Protein 3LVU (pdb70)

Nearest PDB structures (foldseek):
  3lvu-assembly2_B  TM=9.936E-01  e=1.741E-45  Ruegeria pomeroyi
  4ony-assembly2_B  TM=9.397E-01  e=6.896E-26  Brucella melitensis ATCC 23457
  7z8e-assembly1_A  TM=9.100E-01  e=6.620E-23  Sinorhizobium meliloti
  7z6f-assembly1_E  TM=9.252E-01  e=1.192E-20  Escherichia coli
  8fss-assembly1_A  TM=9.206E-01  e=2.135E-19  Escherichia coli

Sequence (1007 aa):
SNAGTGFVINTRRAPFDDWRLREALLLAFNFEFINDTVTGGVPRITSYFSGTDLAYRPGTASGREAELLAPFAADLPPGTLEGYALPQGDGTARNRTNLRRAAQFLEQAGFRIEQGQLLGPDGAPLALRFLLRRQGDSDQTVLEIYTRALERLGIAAQIEKKVDNAQYTARVAELDFDLTPFRRDLSLSSPGNEQRLYWGSSHSAAGGQQPGTRNLGAASPAIDAIDRRLAATTEDELTAATRALDRVLTAGRYVIPIWRNAGTGFVINTRRAPFDDWRRLREALLLAFNFEFINDTVTGGVPRITSYFSGTDDLAYRPGTASGREAELLAPFA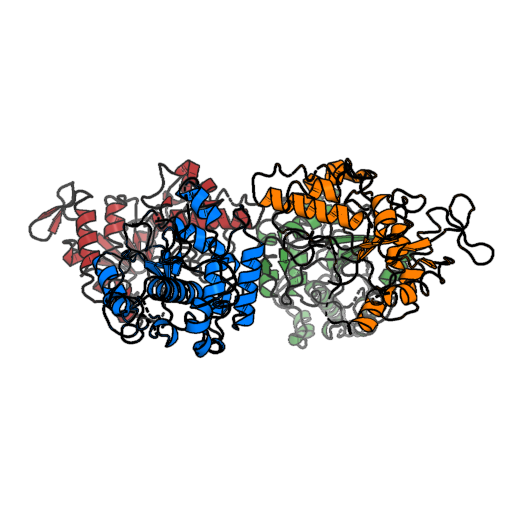ADLPPGTLEGYALPQGDDGTARNRTNLRRRAAQFLEEQAGFRIEQGQLLLGPDGAPLALRFLLRQGDSDQTVLEIYTRRALERRLGIAAQIEKKVDNAQQYTARVAELDFDLTPFRRRDLSLSPGNNEQRLYWGSSHSAGQPGTRNLGAASPAIDAIDRLAATTEDELTAATRALDRVLTAGRYVIPIWRSNAGTGFVINTRRAPFDDWRLREALLLAFNFEFINDTVTGGVPRITSYFSGTDDLAYRPGTASGREAELLAPFAADLPPGTLLEGYALPQGDGTARNRTNLRRRAAQQFLEQAGFRIEQGQLLGPDGAPLALLRFLLRQGDSDDQTVLEIYTRALERLGIAAQIEKVDNAQYTARVAELDFDLTPFRRRDLSLSPGNNEQRLYWGSHSAGQPGTRNLGAASPAIDAIDRLAATTEDELTAATRALDRVLTAGRYVIPIWRSNAGTGFVINTRRAPFDDWRLREALLLLAFNFEFINDTVTGGVPRITSYFSGTDLAYRPGTASGREAELLAPFAADLPPGTLEGYALPQGDGTARRNRTNLRRAAQFLEQQAGFRIEQGQLLGPDGAPLALRFLLRQGDDSDQTVLEIYTTRRALERLGIAAQIEKVDNAQYTARVAELDFDLTPFRRDLSLSPGNEQRLYWGSHSAGQPGTRNLGAASPAIDAIDRLAATTEDELTAATRALDRVLTAGRYVIPIWR

CATH classification: 3.10.105.10

Foldseek 3Di:
DLAWWFKFFQLVDPPVVDLLLLLLLQLLQAQQVLCCVLPVNPDWNWWRGPPDLLAADFAAQDDPLCVLCVVCVVPFQPPLRGGDTGDHAPNDLLSPPSNVVSLVSQVVQQWDDDPLFTAHNVRHGDEAEEEEEQVPVSVSSVVSSQVSVSVSSHNYYYDYDHPVVSVVCLLQLNHGMYIAITDADPDDAPCLCQQAEQVNARHRRTNVNHHYDPSLVSSVLSVPPDPVSVSSSSNSNRSRVSSSSRGNIHHD/DFAWFKFFQLVDPPVVDVLLLLLLLLLQAQQVLCCVLVVNPDWRWWRGPPDLLAADAAAADDPLCVLCVVCQVVFQPPLRGGDTGDHADPDLPSPVSNVSSLVSQVVQQWDDDPQAIAHNVRHGDEAEEEEEQVPVCCSSVVSSQVSVSVSRHRYYYHYDHPVVVVVCLLQLPHGIYIDIDDADPVHAPCLCQQAEQVNARDRRTNVNHHYGPSLNSSVLSVPDDPVSVSSSSNSNRSRVSSSSRGNIHHD/DFFAWFKFFQLVDPPNVDLLLLLLLQLLQAQLVLCCVLPVRPDWDWWGGPPDLLAADFAADDDPLCVLCVVQVVQFQPPLRGGDTGDHAPNDLCSPVSLVVSLVSLVVQPWDDDPLATAHVVRHTAEFEEEEEQPPVCVSSVVSSVVSCSNSRYHYHYHYDHPVVSQVCLLQLPHRIYIATDRAHPVHAPCLCQQAEQVNQPHRRTNPNHHYGPSLVSSVLSVDPDPVSVSSSSNSNRSRVSSSSRGNIHHD/DLAWWFKFFQLVDPPNVPVLLLLLLQLLQAQLQLCCVLPVRPDWDKWRGPPDLLAADFAADDDPLCVLCVVVVVPFQPCLRGGDTGHHAPNDLCSPVSLVVSLVSLVVQAWDADPLATAHVVRDGDEAEEEEEPPPVSVSSVVSSQVSVSNSRHNYYYDYDHPVVSQVCLLQLPHRMYIAITGADPDHAPCLCQQAEQVNLPHGRTNVNHHYDPSLVSSVLSPDPDPVSVSSSSNSNRSRRSSSSRGNIHHD

Solvent-accessible surface area: 44500 Å² total

B-factor: mean 14.7, std 7.04, range [2.0, 48.67]

Organism: Ruegeria pomeroyi (strain ATCC 700808 / DSM 15171 / DSS-3) (NCBI:txid246200)

Structure (mmCIF, N/CA/C/O backbone):
data_3LVU
#
_entry.id   3LVU
#
_cell.length_a   47.384
_cell.length_b   75.517
_cell.length_c   78.477
_cell.angle_alpha   82.63
_cell.angle_beta   80.29
_cell.angle_gamma   77.42
#
_symmetry.space_group_name_H-M   'P 1'
#
loop_
_entity.id
_entity.type
_entity.pdbx_description
1 polymer 'ABC transporter, periplasmic substrate-binding protein'
2 non-polymer 'IODIDE ION'
3 non-polymer GLYCEROL
4 non-polymer 1,2-ETHANEDIOL
5 non-polymer 1-METHOXY-2-[2-(2-METHOXY-ETHOXY]-ETHANE
6 water water
#
loop_
_atom_site.group_PDB
_atom_site.id
_atom_site.type_symbol
_atom_site.label_atom_id
_atom_site.label_alt_id
_atom_site.label_comp_id
_atom_site.label_asym_id
_atom_site.label_entity_id
_atom_site.label_seq_id
_atom_site.pdbx_PDB_ins_code
_atom_site.Cartn_x
_atom_site.Cartn_y
_atom_site.Cartn_z
_atom_site.occupancy
_atom_site.B_iso_or_equiv
_atom_site.auth_seq_id
_atom_site.auth_comp_id
_atom_site.auth_asym_id
_atom_site.auth_atom_id
_atom_site.pdbx_PDB_model_num
ATOM 1 N N . SER A 1 1 ? 35.835 73.454 44.550 1.00 27.12 311 SER A N 1
ATOM 2 C CA . SER A 1 1 ? 35.572 72.141 43.903 1.00 26.93 311 SER A CA 1
ATOM 3 C C . SER A 1 1 ? 36.528 71.899 42.730 1.00 26.85 311 SER A C 1
ATOM 4 O O . SER A 1 1 ? 36.938 70.747 42.491 1.00 26.75 311 SER A O 1
ATOM 6 N N . ASN A 1 2 ? 36.912 72.984 42.035 1.00 25.60 312 A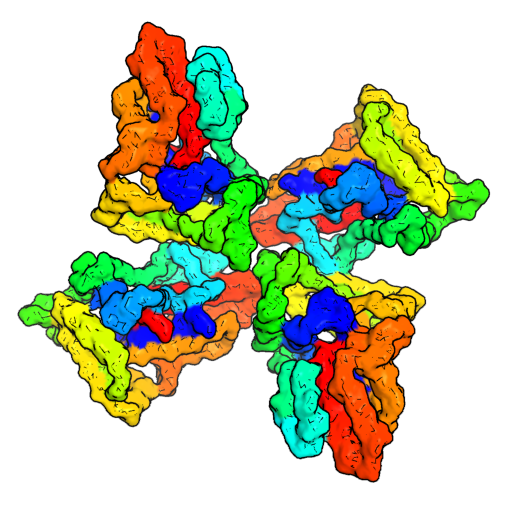SN A N 1
ATOM 7 C CA . ASN A 1 2 ? 37.757 72.904 40.810 1.00 24.12 312 ASN A CA 1
ATOM 8 C C . ASN A 1 2 ? 39.101 72.167 40.953 1.00 21.93 312 ASN A C 1
ATOM 9 O O . ASN A 1 2 ? 39.574 71.527 39.995 1.00 21.51 312 ASN A O 1
ATOM 14 N N . ALA A 1 3 ? 39.689 72.260 42.151 1.00 19.75 313 ALA A N 1
ATOM 15 C CA . ALA A 1 3 ? 40.919 71.559 42.503 1.00 17.68 313 ALA A CA 1
ATOM 16 C C . ALA A 1 3 ? 40.735 70.039 42.463 1.00 16.02 313 ALA A C 1
ATOM 17 O O . ALA A 1 3 ? 39.670 69.515 42.752 1.00 16.45 313 ALA A O 1
ATOM 19 N N . GLY A 1 4 ? 41.789 69.329 42.115 1.00 14.05 314 GLY A N 1
ATOM 20 C CA . GLY A 1 4 ? 41.704 67.889 42.032 1.00 10.55 314 GLY A CA 1
ATOM 21 C C . GLY A 1 4 ? 42.273 67.488 40.702 1.00 11.00 314 GLY A C 1
ATOM 22 O O . GLY A 1 4 ? 42.379 68.312 39.783 1.00 11.38 314 GLY A O 1
ATOM 31 N N . THR A 1 6 ? 42.091 64.477 37.605 1.00 9.19 316 THR A N 1
ATOM 32 C CA . THR A 1 6 ? 41.459 63.308 36.996 1.00 9.05 316 THR A CA 1
ATOM 33 C C . THR A 1 6 ? 42.263 62.971 35.764 1.00 8.92 316 THR A C 1
ATOM 34 O O . THR A 1 6 ? 42.611 63.850 34.982 1.00 9.13 316 THR A O 1
ATOM 38 N N . GLY A 1 7 ? 42.546 61.692 35.545 1.00 8.27 317 GLY A N 1
ATOM 39 C CA . GLY A 1 7 ? 43.315 61.344 34.348 1.00 8.92 317 GLY A CA 1
ATOM 40 C C . GLY A 1 7 ? 43.899 59.953 34.521 1.00 9.73 317 GLY A C 1
ATOM 41 O O . GLY A 1 7 ? 43.325 59.135 35.244 1.00 10.66 317 GLY A O 1
ATOM 42 N N . PHE A 1 8 ? 45.014 59.682 33.857 1.00 9.23 318 PHE A N 1
ATOM 43 C CA . PHE A 1 8 ? 45.632 58.359 33.941 1.00 8.61 318 PHE A CA 1
ATOM 44 C C . PHE A 1 8 ? 46.938 58.501 34.673 1.00 7.69 318 PHE A C 1
ATOM 45 O O . PHE A 1 8 ? 47.861 59.173 34.211 1.00 9.45 318 PHE A O 1
ATOM 53 N N . VAL A 1 9 ? 47.003 57.894 35.845 1.00 8.52 319 VAL A N 1
ATOM 54 C CA . VAL A 1 9 ? 48.209 58.001 36.654 1.00 6.75 319 VAL A CA 1
ATOM 55 C C . VAL A 1 9 ? 49.240 56.990 36.160 1.00 7.95 319 VAL A C 1
ATOM 56 O O . VAL A 1 9 ? 48.903 55.863 35.788 1.00 8.93 319 VAL A O 1
ATOM 60 N N . ILE A 1 10 ? 50.504 57.398 36.187 1.00 8.30 320 ILE A N 1
ATOM 61 C CA . ILE A 1 10 ? 51.630 56.590 35.722 1.00 8.93 320 ILE A CA 1
ATOM 62 C C . ILE A 1 10 ? 52.374 56.089 36.917 1.00 9.12 320 ILE A C 1
ATOM 63 O O . ILE A 1 10 ? 52.723 56.879 37.796 1.00 9.38 320 ILE A O 1
ATOM 68 N N . ASN A 1 11 ? 52.595 54.772 36.972 1.00 9.28 321 ASN A N 1
ATOM 69 C CA . ASN A 1 11 ? 53.393 54.190 38.040 1.00 9.70 321 ASN A CA 1
ATOM 70 C C . ASN A 1 11 ? 54.888 54.458 37.852 1.00 9.97 321 ASN A C 1
ATOM 71 O O . ASN A 1 11 ? 55.590 53.664 37.221 1.00 9.50 321 ASN A O 1
ATOM 76 N N . THR A 1 12 ? 55.385 55.550 38.446 1.00 10.12 322 THR A N 1
ATOM 77 C CA . THR A 1 12 ? 56.800 55.928 38.281 1.00 10.53 322 THR A CA 1
ATOM 78 C C . THR A 1 12 ? 57.784 55.034 39.023 1.00 11.65 322 THR A C 1
ATOM 79 O O . THR A 1 12 ? 58.995 55.186 38.893 1.00 10.77 322 THR A O 1
ATOM 83 N N . ARG A 1 13 ? 57.271 54.072 39.779 1.00 11.48 323 ARG A N 1
ATOM 84 C CA . ARG A 1 13 ? 58.129 53.123 40.438 1.00 12.95 323 ARG A CA 1
ATOM 85 C C . ARG A 1 13 ? 58.564 52.024 39.502 1.00 13.51 323 ARG A C 1
ATOM 86 O O . ARG A 1 13 ? 59.468 51.260 39.826 1.00 13.59 323 ARG A O 1
ATOM 94 N N . ARG A 1 14 ? 57.881 51.905 38.375 1.00 12.73 324 ARG A N 1
ATOM 95 C CA . ARG A 1 14 ? 58.097 50.763 37.526 1.00 13.38 324 ARG A CA 1
ATOM 96 C C . ARG A 1 14 ? 58.880 51.218 36.329 1.00 13.04 324 ARG A C 1
ATOM 97 O O . ARG A 1 14 ? 58.366 52.003 35.542 1.00 12.78 324 ARG A O 1
ATOM 105 N N . ALA A 1 15 ? 60.127 50.757 36.196 1.00 13.40 325 ALA A N 1
ATOM 106 C CA . ALA A 1 15 ? 60.913 51.080 35.002 1.00 13.21 325 ALA A CA 1
ATOM 107 C C . ALA A 1 15 ? 60.179 50.542 33.765 1.00 13.46 325 ALA A C 1
ATOM 108 O O . ALA A 1 15 ? 59.612 49.447 33.807 1.00 13.77 325 ALA A O 1
ATOM 110 N N . PRO A 1 16 ? 60.190 51.297 32.648 1.00 13.00 326 PRO A N 1
ATOM 111 C CA . PRO A 1 16 ? 60.934 52.527 32.489 1.00 11.91 326 PRO A CA 1
ATOM 112 C C . PRO A 1 16 ? 60.086 53.796 32.688 1.00 11.76 326 PRO A C 1
ATOM 113 O O . PRO A 1 16 ? 60.528 54.884 32.272 1.00 11.56 326 PRO A O 1
ATOM 117 N N . PHE A 1 17 ? 58.914 53.656 33.315 1.00 10.46 327 PHE A N 1
ATOM 118 C CA . PHE A 1 17 ? 58.020 54.793 33.620 1.00 11.18 327 PHE A CA 1
ATOM 119 C C . PHE A 1 17 ? 58.626 55.782 34.622 1.00 10.83 327 PHE A C 1
ATOM 120 O O . PHE A 1 17 ? 58.061 56.849 34.845 1.00 10.80 327 PHE A O 1
ATOM 128 N N . ASP A 1 18 ? 59.784 55.425 35.196 1.00 10.14 328 ASP A N 1
ATOM 129 C CA . ASP A 1 18 ? 60.478 56.330 36.109 1.00 11.60 328 ASP A CA 1
ATOM 130 C C . ASP A 1 18 ? 61.225 57.420 35.347 1.00 11.92 328 ASP A C 1
ATOM 131 O O . ASP A 1 18 ? 61.734 58.376 35.955 1.00 12.04 328 ASP A O 1
ATOM 136 N N . ASP A 1 19 ? 61.310 57.267 34.024 1.00 10.99 329 ASP A N 1
ATOM 137 C CA . ASP A 1 19 ? 62.044 58.217 33.181 1.00 11.48 329 ASP A CA 1
ATOM 138 C C . ASP A 1 19 ? 61.058 59.283 32.751 1.00 11.15 329 ASP A C 1
ATOM 139 O O . ASP A 1 19 ? 60.096 58.966 32.080 1.00 10.51 329 ASP A O 1
ATOM 144 N N . TRP A 1 20 ? 61.292 60.531 33.153 1.00 11.07 330 TRP A N 1
ATOM 145 C CA . TRP A 1 20 ? 60.378 61.632 32.825 1.00 11.32 330 TRP A CA 1
ATOM 146 C C . TRP A 1 20 ? 60.202 61.808 31.312 1.00 11.09 330 TRP A C 1
ATOM 147 O O . TRP A 1 20 ? 59.174 62.333 30.881 1.00 12.18 330 TRP A O 1
ATOM 158 N N . ARG A 1 21 ? 61.195 61.386 30.520 1.00 9.72 331 ARG A N 1
ATOM 159 C CA . ARG A 1 21 ? 61.120 61.534 29.056 1.00 9.47 331 ARG A CA 1
ATOM 160 C C . ARG A 1 21 ? 60.118 60.576 28.459 1.00 9.50 331 ARG A C 1
ATOM 161 O O . ARG A 1 21 ? 59.491 60.902 27.462 1.00 9.12 331 ARG A O 1
ATOM 169 N N . LEU A 1 22 ? 59.994 59.384 29.045 1.00 8.87 332 LEU A N 1
ATOM 170 C CA . LEU A 1 22 ? 58.919 58.488 28.622 1.00 9.43 332 LEU A CA 1
ATOM 171 C C . LEU A 1 22 ? 57.572 59.108 29.000 1.00 8.43 332 LEU A C 1
ATOM 172 O O . LEU A 1 22 ? 56.623 59.064 28.214 1.00 8.34 332 LEU A O 1
ATOM 177 N N . ARG A 1 23 ? 57.470 59.702 30.191 1.00 8.41 333 ARG A N 1
ATOM 178 C CA . ARG A 1 23 ? 56.191 60.255 30.586 1.00 9.00 333 ARG A CA 1
ATOM 179 C C . ARG A 1 23 ? 55.827 61.425 29.689 1.00 8.67 333 ARG A C 1
ATOM 180 O O . ARG A 1 23 ? 54.683 61.590 29.353 1.00 9.93 333 ARG A O 1
ATOM 188 N N . GLU A 1 24 ? 56.829 62.196 29.294 1.00 10.06 334 GLU A N 1
ATOM 189 C CA . GLU A 1 24 ? 56.634 63.347 28.399 1.00 11.03 334 GLU A CA 1
ATOM 190 C C . GLU A 1 24 ? 56.115 62.819 27.069 1.00 9.40 334 GLU A C 1
ATOM 191 O O . GLU A 1 24 ? 55.188 63.384 26.487 1.00 9.90 334 GLU A O 1
ATOM 197 N N . ALA A 1 25 ? 56.717 61.744 26.578 1.00 9.45 335 ALA A N 1
ATOM 198 C CA . ALA A 1 25 ? 56.236 61.145 25.308 1.00 9.83 335 ALA A CA 1
ATOM 199 C C . ALA A 1 25 ? 54.786 60.669 25.435 1.00 9.18 335 ALA A C 1
ATOM 200 O O . ALA A 1 25 ? 53.991 60.863 24.526 1.00 9.40 335 ALA A O 1
ATOM 202 N N . LEU A 1 26 ? 54.443 60.042 26.561 1.00 9.22 336 LEU A N 1
ATOM 203 C CA . LEU A 1 26 ? 53.083 59.560 26.779 1.00 8.30 336 LEU A CA 1
ATOM 204 C C . LEU A 1 26 ? 52.105 60.722 26.798 1.00 8.01 336 LEU A C 1
ATOM 205 O O . LEU A 1 26 ? 50.998 60.625 26.264 1.00 7.95 336 LEU A O 1
ATOM 210 N N . LEU A 1 27 ? 52.528 61.828 27.402 1.00 7.70 337 LEU A N 1
ATOM 211 C CA . LEU A 1 27 ? 51.679 63.032 27.476 1.00 8.38 337 LEU A CA 1
ATOM 212 C C . LEU A 1 27 ? 51.494 63.673 26.084 1.00 8.29 337 LEU A C 1
ATOM 213 O O . LEU A 1 27 ? 50.381 64.078 25.704 1.00 7.84 337 LEU A O 1
ATOM 218 N N . LEU A 1 28 ? 52.573 63.745 25.325 1.00 6.68 338 LEU A N 1
ATOM 219 C CA . LEU A 1 28 ? 52.499 64.313 23.945 1.00 7.73 338 LEU A CA 1
ATOM 220 C C . LEU A 1 28 ? 51.615 63.464 23.016 1.00 7.51 338 LEU A C 1
ATOM 221 O O . LEU A 1 28 ? 50.891 63.995 22.161 1.00 8.14 338 LEU A O 1
ATOM 226 N N . ALA A 1 29 ? 51.655 62.154 23.192 1.00 8.40 339 ALA A N 1
ATOM 227 C CA . ALA A 1 29 ? 50.833 61.228 22.370 1.00 7.86 339 ALA A CA 1
ATOM 228 C C . ALA A 1 29 ? 49.353 61.252 22.716 1.00 8.36 339 ALA A C 1
ATOM 229 O O . ALA A 1 29 ? 48.529 60.782 21.938 1.00 9.49 339 ALA A O 1
ATOM 231 N N . PHE A 1 30 ? 49.003 61.766 23.896 1.00 8.63 340 PHE A N 1
ATOM 232 C CA . PHE A 1 30 ? 47.593 61.848 24.310 1.00 8.45 340 PHE A CA 1
ATOM 233 C C . PHE A 1 30 ? 46.970 63.092 23.738 1.00 8.71 340 PHE A C 1
ATOM 234 O O . PHE A 1 30 ? 47.260 64.213 24.191 1.00 9.59 340 PHE A O 1
ATOM 242 N N . ASN A 1 31 ? 46.105 62.899 22.752 1.00 8.22 341 ASN A N 1
ATOM 243 C CA . ASN A 1 31 ? 45.542 63.996 22.002 1.00 8.25 341 ASN A CA 1
ATOM 244 C C . ASN A 1 31 ? 44.264 64.454 22.674 1.00 8.26 341 ASN A C 1
ATOM 245 O O . ASN A 1 31 ? 43.154 64.023 22.314 1.00 7.53 341 ASN A O 1
ATOM 250 N N . PHE A 1 32 ? 44.416 65.284 23.703 1.00 8.05 342 PHE A N 1
ATOM 251 C CA . PHE A 1 32 ? 43.242 65.596 24.518 1.00 8.94 342 PHE A CA 1
ATOM 252 C C . PHE A 1 32 ? 42.128 66.233 23.690 1.00 9.70 342 PHE A C 1
ATOM 253 O O . PHE A 1 32 ? 40.949 65.937 23.887 1.00 8.84 342 PHE A O 1
ATOM 261 N N . GLU A 1 33 ? 42.505 67.134 22.773 1.00 9.37 343 GLU A N 1
ATOM 262 C CA . GLU A 1 33 ? 41.536 67.942 22.079 1.00 11.84 343 GLU A CA 1
ATOM 263 C C . GLU A 1 33 ? 40.680 67.065 21.148 1.00 11.54 343 GLU A C 1
ATOM 264 O O . GLU A 1 33 ? 39.476 67.257 21.056 1.00 12.47 343 GLU A O 1
ATOM 270 N N . PHE A 1 34 ? 41.296 66.083 20.500 1.00 11.67 344 PHE A N 1
ATOM 271 C CA . PHE A 1 34 ? 40.565 65.136 19.660 1.00 11.74 344 PHE A CA 1
ATOM 272 C C . PHE A 1 34 ? 39.716 64.150 20.490 1.00 11.62 344 PHE A C 1
ATOM 273 O O . PHE A 1 34 ? 38.573 63.836 20.121 1.00 11.85 344 PHE A O 1
ATOM 281 N N . ILE A 1 35 ? 40.271 63.664 21.592 1.00 11.42 345 ILE A N 1
ATOM 282 C CA . ILE A 1 35 ? 39.534 62.742 22.478 1.00 11.97 345 ILE A CA 1
ATOM 283 C C . ILE A 1 35 ? 38.334 63.475 23.071 1.00 13.67 345 ILE A C 1
ATOM 284 O O . ILE A 1 35 ? 37.227 62.927 23.123 1.00 14.33 345 ILE A O 1
ATOM 289 N N . ASN A 1 36 ? 38.550 64.722 23.475 1.00 14.40 346 ASN A N 1
ATOM 290 C CA . ASN A 1 36 ? 37.515 65.532 24.079 1.00 16.45 346 ASN A CA 1
ATOM 291 C C . ASN A 1 36 ? 36.399 65.887 23.097 1.00 17.73 346 ASN A C 1
ATOM 292 O O . ASN A 1 36 ? 35.227 65.867 23.460 1.00 17.02 346 ASN A O 1
ATOM 297 N N . ASP A 1 37 ? 36.768 66.231 21.864 1.00 19.55 347 ASP A N 1
ATOM 298 C CA . ASP A 1 37 ? 35.791 66.402 20.785 1.00 21.86 347 ASP A CA 1
ATOM 299 C C . ASP A 1 37 ? 34.976 65.129 20.619 1.00 22.40 347 ASP A C 1
ATOM 300 O O . ASP A 1 37 ? 33.764 65.189 20.492 1.00 22.73 347 ASP A O 1
ATOM 305 N N . THR A 1 38 ? 35.640 63.978 20.651 1.00 23.47 348 THR A N 1
ATOM 306 C CA . THR A 1 38 ? 34.985 62.695 20.345 1.00 24.81 348 THR A CA 1
ATOM 307 C C . THR A 1 38 ? 34.104 62.194 21.482 1.00 25.49 348 THR A C 1
ATOM 308 O O . THR A 1 38 ? 33.003 61.699 21.241 1.00 26.13 348 THR A O 1
ATOM 312 N N . VAL A 1 39 ? 34.584 62.305 22.715 1.00 25.96 349 VAL A N 1
ATOM 313 C CA . VAL A 1 39 ? 33.893 61.695 23.853 1.00 27.18 349 VAL A CA 1
ATOM 314 C C . VAL A 1 39 ? 32.897 62.640 24.538 1.00 27.97 349 VAL A C 1
ATOM 315 O O . VAL A 1 39 ? 31.910 62.197 25.129 1.00 28.37 349 VAL A O 1
ATOM 319 N N . THR A 1 40 ? 33.141 63.936 24.387 1.00 28.77 350 THR A N 1
ATOM 320 C CA . THR A 1 40 ? 32.510 64.977 25.182 1.00 29.23 350 THR A CA 1
ATOM 321 C C . THR A 1 40 ? 31.813 66.015 24.313 1.00 28.94 350 THR A C 1
ATOM 322 O O . THR A 1 40 ? 31.052 66.841 24.808 1.00 29.70 350 THR A O 1
ATOM 326 N N . GLY A 1 41 ? 32.073 65.982 23.014 1.00 28.34 351 GLY A N 1
ATOM 327 C CA . GLY A 1 41 ? 31.638 67.064 22.131 1.00 27.36 351 GLY A CA 1
ATOM 328 C C . GLY A 1 41 ? 32.482 68.322 22.268 1.00 26.70 351 GLY A C 1
ATOM 329 O O . GLY A 1 41 ? 32.146 69.358 21.711 1.00 26.65 351 GLY A O 1
ATOM 330 N N . GLY A 1 42 ? 33.572 68.234 23.027 1.00 26.34 352 GLY A N 1
ATOM 331 C CA . GLY A 1 42 ? 34.509 69.342 23.193 1.00 25.66 352 GLY A CA 1
ATOM 332 C C . GLY A 1 42 ? 34.133 70.398 24.209 1.00 25.56 352 GLY A C 1
ATOM 333 O O . GLY A 1 42 ? 34.751 71.461 24.255 1.00 25.68 352 GLY A O 1
ATOM 334 N N . VAL A 1 43 ? 33.140 70.102 25.038 1.00 25.22 353 VAL A N 1
ATOM 335 C CA . VAL A 1 43 ? 32.561 71.092 25.954 1.00 25.41 353 VAL A CA 1
ATOM 336 C C . VAL A 1 43 ? 33.199 71.091 27.344 1.00 25.31 353 VAL A C 1
ATOM 337 O O . VAL A 1 43 ? 32.945 71.983 28.151 1.00 25.78 353 VAL A O 1
ATOM 349 N N . PRO A 1 45 ? 36.548 71.393 29.580 1.00 20.70 355 PRO A N 1
ATOM 350 C CA . PRO A 1 45 ? 37.910 71.861 29.588 1.00 18.70 355 PRO A CA 1
ATOM 351 C C . PRO A 1 45 ? 38.839 70.878 30.294 1.00 16.52 355 PRO A C 1
ATOM 352 O O . PRO A 1 45 ? 38.434 70.146 31.213 1.00 15.74 355 PRO A O 1
ATOM 356 N N . ARG A 1 46 ? 40.083 70.864 29.849 1.00 14.90 356 ARG A N 1
ATOM 357 C CA . ARG A 1 46 ? 41.083 70.017 30.474 1.00 12.96 356 ARG A CA 1
ATOM 358 C C . ARG A 1 46 ? 41.464 70.553 31.837 1.00 12.51 356 ARG A C 1
ATOM 359 O O . ARG A 1 46 ? 41.524 71.777 32.048 1.00 11.28 356 ARG A O 1
ATOM 367 N N . ILE A 1 47 ? 41.761 69.630 32.756 1.00 11.16 357 ILE A N 1
ATOM 368 C CA . ILE A 1 47 ? 42.382 69.990 34.027 1.00 11.51 357 ILE A CA 1
ATOM 369 C C . ILE A 1 47 ? 43.835 70.274 33.711 1.00 12.25 357 ILE A C 1
ATOM 370 O O . ILE A 1 47 ? 44.488 69.422 33.130 1.00 13.41 357 ILE A O 1
ATOM 375 N N . THR A 1 48 ? 44.327 71.461 34.061 1.00 11.50 358 THR A N 1
ATOM 376 C CA . THR A 1 48 ? 45.648 71.874 33.622 1.00 11.93 358 THR A CA 1
ATOM 377 C C . THR A 1 48 ? 46.700 71.765 34.702 1.00 11.68 358 THR A C 1
ATOM 378 O O . THR A 1 48 ? 47.901 71.883 34.419 1.00 11.79 358 THR A O 1
ATOM 382 N N . SER A 1 49 ? 46.259 71.529 35.943 1.00 11.19 359 SER A N 1
ATOM 383 C CA . SER A 1 49 ? 47.185 71.257 37.034 1.00 10.45 359 SER A CA 1
ATOM 384 C C . SER A 1 49 ? 46.344 70.734 38.183 1.00 9.91 359 SER A C 1
ATOM 385 O O . SER A 1 49 ? 45.109 70.645 38.089 1.00 8.97 359 SER A O 1
ATOM 388 N N . TYR A 1 50 ? 46.991 70.453 39.285 1.00 9.53 360 TYR A N 1
ATOM 389 C CA . TYR A 1 50 ? 46.300 69.804 40.403 1.00 10.45 360 TYR A CA 1
ATOM 390 C C . TYR A 1 50 ? 45.306 70.737 41.087 1.00 11.41 360 TYR A C 1
ATOM 391 O O . TYR A 1 50 ? 44.297 70.303 41.619 1.00 11.19 360 TYR A O 1
ATOM 400 N N . PHE A 1 51 ? 45.648 72.019 41.108 1.00 11.53 361 PHE A N 1
ATOM 401 C CA . PHE A 1 51 ? 44.801 73.055 41.701 1.00 13.57 361 PHE A CA 1
ATOM 402 C C . PHE A 1 51 ? 44.236 73.999 40.658 1.00 13.91 361 PHE A C 1
ATOM 403 O O . PHE A 1 51 ? 43.912 75.147 40.957 1.00 15.50 361 PHE A O 1
ATOM 411 N N . SER A 1 52 ? 44.098 73.527 39.422 1.00 14.76 362 SER A N 1
ATOM 412 C CA . SER A 1 52 ? 43.577 74.388 38.359 1.00 14.96 362 SER A CA 1
ATOM 413 C C . SER A 1 52 ? 42.147 74.851 38.634 1.00 14.53 362 SER A C 1
ATOM 414 O O . SER A 1 52 ? 41.367 74.168 39.320 1.00 13.48 362 SER A O 1
ATOM 417 N N . GLY A 1 53 ? 41.834 76.030 38.108 1.00 15.06 363 GLY A N 1
ATOM 418 C CA . GLY A 1 53 ? 40.524 76.628 38.248 1.00 14.89 363 GLY A CA 1
ATOM 419 C C . GLY A 1 53 ? 40.330 77.212 39.628 1.00 15.23 363 GLY A C 1
ATOM 420 O O . GLY A 1 53 ? 39.197 77.518 40.016 1.00 14.88 363 GLY A O 1
ATOM 421 N N . THR A 1 54 ? 41.432 77.340 40.373 1.00 13.80 364 THR A N 1
ATOM 422 C CA . THR A 1 54 ? 41.433 77.999 41.673 1.00 13.62 364 THR A CA 1
ATOM 423 C C . THR A 1 54 ? 42.593 79.006 41.746 1.00 13.17 364 THR A C 1
ATOM 424 O O . THR A 1 54 ? 43.493 79.030 40.897 1.00 11.47 364 THR A O 1
ATOM 428 N N . ASP A 1 55 ? 42.572 79.799 42.810 1.00 13.80 365 ASP A N 1
ATOM 429 C CA . ASP A 1 55 ? 43.651 80.726 43.114 1.00 14.25 365 ASP A CA 1
ATOM 430 C C . ASP A 1 55 ? 44.947 80.031 43.541 1.00 13.88 365 ASP A C 1
ATOM 431 O O . ASP A 1 55 ? 45.992 80.686 43.656 1.00 12.93 365 ASP A O 1
ATOM 436 N N . LEU A 1 56 ? 44.883 78.722 43.816 1.00 12.55 366 LEU A N 1
ATOM 437 C CA . LEU A 1 56 ? 46.076 77.992 44.230 1.00 11.74 366 LEU A CA 1
ATOM 438 C C . LEU A 1 56 ? 46.826 77.395 43.043 1.00 11.08 366 LEU A C 1
ATOM 439 O O . LEU A 1 56 ? 47.895 76.816 43.234 1.00 10.77 366 LEU A O 1
ATOM 444 N N . ALA A 1 57 ? 46.270 77.502 41.829 1.00 10.44 367 ALA A N 1
ATOM 445 C CA . ALA A 1 57 ? 46.967 77.035 40.605 1.00 11.13 367 ALA A CA 1
ATOM 446 C C . ALA A 1 57 ? 48.227 77.868 40.356 1.00 11.69 367 ALA A C 1
ATOM 447 O O . ALA A 1 57 ? 48.220 79.096 40.539 1.00 10.75 367 ALA A O 1
ATOM 449 N N . TYR A 1 58 ? 49.307 77.227 39.929 1.00 11.51 368 TYR A N 1
ATOM 450 C CA . TYR A 1 58 ? 50.463 78.018 39.593 1.00 12.17 368 TYR A CA 1
ATOM 451 C C . TYR A 1 58 ? 50.213 78.931 38.392 1.00 13.44 368 TYR A C 1
ATOM 452 O O . TYR A 1 58 ? 49.378 78.642 37.531 1.00 13.19 368 TYR A O 1
ATOM 461 N N . ARG A 1 59 ? 50.936 80.038 38.355 1.00 14.29 369 ARG A N 1
ATOM 462 C CA . ARG A 1 59 ? 50.802 80.993 37.254 1.00 15.06 369 ARG A CA 1
ATOM 463 C C . ARG A 1 59 ? 51.687 80.517 36.108 1.00 14.53 369 ARG A C 1
ATOM 464 O O . ARG A 1 59 ? 52.861 80.239 36.313 1.00 13.44 369 ARG A O 1
ATOM 472 N N . PRO A 1 60 ? 51.129 80.443 34.896 1.00 15.13 370 PRO A N 1
ATOM 473 C CA . PRO A 1 60 ? 51.916 79.981 33.738 1.00 15.10 370 PRO A CA 1
ATOM 474 C C . PRO A 1 60 ? 53.133 80.876 33.487 1.00 14.81 370 PRO A C 1
ATOM 475 O O . PRO A 1 60 ? 53.091 82.096 33.741 1.00 14.24 370 PRO A O 1
ATOM 479 N N . GLY A 1 61 ? 54.201 80.261 32.996 1.00 14.50 371 GLY A N 1
ATOM 480 C CA . GLY A 1 61 ? 55.417 80.988 32.654 1.00 14.39 371 GLY A CA 1
ATOM 481 C C . GLY A 1 61 ? 56.462 80.739 33.710 1.00 13.56 371 GLY A C 1
ATOM 482 O O . GLY A 1 61 ? 56.272 79.912 34.613 1.00 14.06 371 GLY A O 1
ATOM 483 N N . THR A 1 62 ? 57.554 81.475 33.601 1.00 13.14 372 THR A N 1
ATOM 484 C CA . THR A 1 62 ? 58.712 81.303 34.465 1.00 14.23 372 THR A CA 1
ATOM 485 C C . THR A 1 62 ? 58.310 81.555 35.899 1.00 13.78 372 THR A C 1
ATOM 486 O O . THR A 1 62 ? 57.556 82.519 36.178 1.00 13.86 372 THR A O 1
ATOM 490 N N . ALA A 1 63 ? 58.767 80.679 36.798 1.00 13.07 373 ALA A N 1
ATOM 491 C CA . ALA A 1 63 ? 58.526 80.884 38.218 1.00 13.35 373 ALA A CA 1
ATOM 492 C C . ALA A 1 63 ? 59.192 82.222 38.609 1.00 13.93 373 ALA A C 1
ATOM 493 O O . ALA A 1 63 ? 60.338 82.473 38.234 1.00 13.66 373 ALA A O 1
ATOM 495 N N . SER A 1 64 ? 58.452 83.095 39.292 1.00 14.31 374 SER A N 1
ATOM 496 C CA . SER A 1 64 ? 58.979 84.403 39.697 1.00 15.37 374 SER A CA 1
ATOM 497 C C . SER A 1 64 ? 58.691 84.671 41.161 1.00 15.20 374 SER A C 1
ATOM 498 O O . SER A 1 64 ? 57.933 83.920 41.803 1.00 15.99 374 SER A O 1
ATOM 501 N N . GLY A 1 65 ? 59.298 85.726 41.693 1.00 14.94 375 GLY A N 1
ATOM 502 C CA . GLY A 1 65 ? 58.970 86.206 43.033 1.00 14.74 375 GLY A CA 1
ATOM 503 C C . GLY A 1 65 ? 59.223 85.163 44.110 1.00 15.14 375 GLY A C 1
ATOM 504 O O . GLY A 1 65 ? 60.192 84.406 44.049 1.00 14.75 375 GLY A O 1
ATOM 505 N N . ARG A 1 66 ? 58.341 85.142 45.095 1.00 15.24 376 ARG A N 1
ATOM 506 C CA . ARG A 1 66 ? 58.454 84.270 46.249 1.00 16.10 376 ARG A CA 1
ATOM 507 C C . ARG A 1 66 ? 58.405 82.798 45.859 1.00 15.72 376 ARG A C 1
ATOM 508 O O . ARG A 1 66 ? 59.096 81.996 46.461 1.00 15.18 376 ARG A O 1
ATOM 516 N N . GLU A 1 67 ? 57.599 82.452 44.849 1.00 16.06 377 GLU A N 1
ATOM 517 C CA . GLU A 1 67 ? 57.540 81.071 44.341 1.00 16.02 377 GLU A CA 1
ATOM 518 C C . GLU A 1 67 ? 58.915 80.627 43.825 1.00 15.75 377 GLU A C 1
ATOM 519 O O . GLU A 1 67 ? 59.380 79.534 44.155 1.00 14.14 377 GLU A O 1
ATOM 525 N N . ALA A 1 68 ? 59.583 81.500 43.066 1.00 14.41 378 ALA A N 1
ATOM 526 C CA . ALA A 1 68 ? 60.913 81.181 42.550 1.00 14.70 378 ALA A CA 1
ATOM 527 C C . ALA A 1 68 ? 61.930 81.044 43.679 1.00 14.49 378 ALA A C 1
ATOM 528 O O . ALA A 1 68 ? 62.767 80.123 43.658 1.00 14.37 378 ALA A O 1
ATOM 530 N N . GLU A 1 69 ? 61.840 81.920 44.684 1.00 13.79 379 GLU A N 1
ATOM 531 C CA . GLU A 1 69 ? 62.720 81.790 45.868 1.00 14.70 379 GLU A CA 1
ATOM 532 C C . GLU A 1 69 ? 62.525 80.457 46.593 1.00 12.91 379 GLU A C 1
ATOM 533 O O . GLU A 1 69 ? 63.505 79.848 47.014 1.00 12.84 379 GLU A O 1
ATOM 539 N N . LEU A 1 70 ? 61.272 80.001 46.728 1.00 12.60 380 LEU A N 1
ATOM 540 C CA . LEU A 1 70 ? 60.971 78.750 47.425 1.00 11.77 380 LEU A CA 1
ATOM 541 C C . LEU A 1 70 ? 61.518 77.570 46.629 1.00 12.59 380 LEU A C 1
ATOM 542 O O . LEU A 1 70 ? 62.015 76.608 47.205 1.00 12.81 380 LEU A O 1
ATOM 547 N N . LEU A 1 71 ? 61.486 77.671 45.308 1.00 11.96 381 LEU A N 1
ATOM 548 C CA . LEU A 1 71 ? 61.931 76.573 44.486 1.00 13.89 381 LEU A CA 1
ATOM 549 C C . LEU A 1 71 ? 63.418 76.558 44.209 1.00 14.19 381 LEU A C 1
ATOM 550 O O . LEU A 1 71 ? 63.963 75.503 43.910 1.00 14.28 381 LEU A O 1
ATOM 555 N N . ALA A 1 72 ? 64.075 77.705 44.352 1.00 15.48 382 ALA A N 1
ATOM 556 C CA . ALA A 1 72 ? 65.454 77.856 43.881 1.00 17.38 382 ALA A CA 1
ATOM 557 C C . ALA A 1 72 ? 66.445 76.843 44.466 1.00 18.07 382 ALA A C 1
ATOM 558 O O . ALA A 1 72 ? 67.341 76.381 43.734 1.00 19.59 382 ALA A O 1
ATOM 560 N N . PRO A 1 73 ? 66.299 76.484 45.760 1.00 18.37 383 PRO A N 1
ATOM 561 C CA . PRO A 1 73 ? 67.221 75.487 46.333 1.00 18.72 383 PRO A CA 1
ATOM 562 C C . PRO A 1 73 ? 67.165 74.115 45.680 1.00 18.78 383 PRO A C 1
ATOM 563 O O . PRO A 1 73 ? 68.110 73.342 45.820 1.00 18.95 383 PRO A O 1
ATOM 567 N N . PHE A 1 74 ? 66.057 73.805 45.013 1.00 18.63 384 PHE A N 1
ATOM 568 C CA . PHE A 1 74 ? 65.847 72.492 44.415 1.00 19.25 384 PHE A CA 1
ATOM 569 C C . PHE A 1 74 ? 66.088 72.523 42.901 1.00 20.31 384 PHE A C 1
ATOM 570 O O . PHE A 1 74 ? 65.861 71.529 42.218 1.00 20.57 384 PHE A O 1
ATOM 578 N N . ALA A 1 75 ? 66.569 73.664 42.396 1.00 20.87 385 ALA A N 1
ATOM 579 C CA . ALA A 1 75 ? 66.638 73.916 40.946 1.00 22.35 385 ALA A CA 1
ATOM 580 C C . ALA A 1 75 ? 67.296 72.800 40.125 1.00 23.24 385 ALA A C 1
ATOM 581 O O . ALA A 1 75 ? 66.740 72.369 39.103 1.00 23.80 385 ALA A O 1
ATOM 583 N N . ALA A 1 76 ? 68.461 72.327 40.580 1.00 23.71 386 ALA A N 1
ATOM 584 C CA . ALA A 1 76 ? 69.195 71.259 39.881 1.00 23.82 386 ALA A CA 1
ATOM 585 C C . ALA A 1 76 ? 68.420 69.945 39.811 1.00 23.96 386 ALA A C 1
ATOM 586 O O . ALA A 1 76 ? 68.611 69.172 38.863 1.00 24.27 386 ALA A O 1
ATOM 588 N N . ASP A 1 77 ? 67.519 69.719 40.772 1.00 22.87 387 ASP A N 1
ATOM 589 C CA . ASP A 1 77 ? 66.816 68.444 40.904 1.00 22.60 387 ASP A CA 1
ATOM 590 C C . ASP A 1 77 ? 65.339 68.444 40.468 1.00 21.51 387 ASP A C 1
ATOM 591 O O . ASP A 1 77 ? 64.695 67.402 40.502 1.00 22.66 387 ASP A O 1
ATOM 596 N N . LEU A 1 78 ? 64.798 69.591 40.081 1.00 19.24 388 LEU A N 1
ATOM 597 C CA . LEU A 1 78 ? 63.386 69.679 39.681 1.00 17.71 388 LEU A CA 1
ATOM 598 C C . LEU A 1 78 ? 63.153 68.986 38.338 1.00 16.88 388 LEU A C 1
ATOM 599 O O . LEU A 1 78 ? 64.084 68.865 37.540 1.00 15.43 388 LEU A O 1
ATOM 604 N N . PRO A 1 79 ? 61.905 68.553 38.070 1.00 16.84 389 PRO A N 1
ATOM 605 C CA . PRO A 1 79 ? 61.631 67.971 36.755 1.00 17.50 389 PRO A CA 1
ATOM 606 C C . PRO A 1 79 ? 61.969 68.984 35.687 1.00 17.52 389 PRO A C 1
ATOM 607 O O . PRO A 1 79 ? 61.710 70.173 35.873 1.00 17.88 389 PRO A O 1
ATOM 611 N N . PRO A 1 80 ? 62.577 68.545 34.580 1.00 18.74 390 PRO A N 1
ATOM 612 C CA . PRO A 1 80 ? 62.950 69.553 33.608 1.00 19.17 390 PRO A CA 1
ATOM 613 C C . PRO A 1 80 ? 61.729 70.380 33.184 1.00 19.68 390 PRO A C 1
ATOM 614 O O . PRO A 1 80 ? 60.593 69.847 33.058 1.00 20.27 390 PRO A O 1
ATOM 618 N N . GLY A 1 81 ? 61.955 71.676 33.016 1.00 18.84 391 GLY A N 1
ATOM 619 C CA . GLY A 1 81 ? 60.888 72.592 32.633 1.00 18.72 391 GLY A CA 1
ATOM 620 C C . GLY A 1 81 ? 60.114 73.228 33.772 1.00 18.56 391 GLY A C 1
ATOM 621 O O . GLY A 1 81 ? 59.260 74.092 33.526 1.00 19.76 391 GLY A O 1
ATOM 622 N N . THR A 1 82 ? 60.366 72.799 35.012 1.00 17.60 392 THR A N 1
ATOM 623 C CA . THR A 1 82 ? 59.616 73.289 36.152 1.00 16.42 392 THR A CA 1
ATOM 624 C C . THR A 1 82 ? 59.695 74.803 36.266 1.00 17.27 392 THR A C 1
ATOM 625 O O . THR A 1 82 ? 58.654 75.454 36.285 1.00 17.46 392 THR A O 1
ATOM 629 N N . LEU A 1 83 ? 60.908 75.362 36.334 1.00 16.11 393 LEU A N 1
ATOM 630 C CA . LEU A 1 83 ? 61.069 76.793 36.565 1.00 16.68 393 LEU A CA 1
ATOM 631 C C . LEU A 1 83 ? 60.837 77.601 35.277 1.00 17.15 393 LEU A C 1
ATOM 632 O O . LEU A 1 83 ? 60.396 78.749 35.336 1.00 16.68 393 LEU A O 1
ATOM 637 N N . GLU A 1 84 ? 61.125 76.985 34.132 1.00 17.17 394 GLU A N 1
ATOM 638 C CA . GLU A 1 84 ? 61.035 77.646 32.818 1.00 17.86 394 GLU A CA 1
ATOM 639 C C . GLU A 1 84 ? 59.590 77.927 32.450 1.00 17.07 394 GLU A C 1
ATOM 640 O O . GLU A 1 84 ? 59.314 78.842 31.674 1.00 16.47 394 GLU A O 1
ATOM 646 N N . GLY A 1 85 ? 58.681 77.125 33.007 1.00 15.76 395 GLY A N 1
ATOM 647 C CA . GLY A 1 85 ? 57.256 77.240 32.739 1.00 15.24 395 GLY A CA 1
ATOM 648 C C . GLY A 1 85 ? 56.795 76.063 31.892 1.00 15.04 395 GLY A C 1
ATOM 649 O O . GLY A 1 85 ? 56.962 76.033 30.654 1.00 15.42 395 GLY A O 1
ATOM 650 N N . TYR A 1 86 ? 56.276 75.059 32.579 1.00 13.86 396 TYR A N 1
ATOM 651 C CA . TYR A 1 86 ? 55.734 73.873 31.967 1.00 13.82 396 TYR A CA 1
ATOM 652 C C . TYR A 1 86 ? 54.218 74.034 31.704 1.00 13.91 396 TYR A C 1
ATOM 653 O O . TYR A 1 86 ? 53.468 74.565 32.539 1.00 13.87 396 TYR A O 1
ATOM 662 N N . ALA A 1 87 ? 53.779 73.575 30.538 1.00 12.84 397 ALA A N 1
ATOM 663 C CA . ALA A 1 87 ? 52.349 73.467 30.235 1.00 12.25 397 ALA A CA 1
ATOM 664 C C . ALA A 1 87 ? 52.117 72.118 29.546 1.00 11.62 397 ALA A C 1
ATOM 665 O O . ALA A 1 87 ? 52.982 71.618 28.846 1.00 10.88 397 ALA A O 1
ATOM 667 N N . LEU A 1 88 ? 50.932 71.552 29.742 1.00 12.32 398 LEU A N 1
ATOM 668 C CA . LEU A 1 88 ? 50.489 70.334 29.071 1.00 11.48 398 LEU A CA 1
ATOM 669 C C . LEU A 1 88 ? 50.494 70.503 27.551 1.00 11.69 398 LEU A C 1
ATOM 670 O O . LEU A 1 88 ? 50.284 71.601 27.046 1.00 12.19 398 LEU A O 1
ATOM 675 N N . PRO A 1 89 ? 50.746 69.414 26.812 1.00 12.12 399 PRO A N 1
ATOM 676 C CA . PRO A 1 89 ? 50.711 69.472 25.352 1.00 12.44 399 PRO A CA 1
ATOM 677 C C . PRO A 1 89 ? 49.313 69.786 24.851 1.00 12.89 399 PRO A C 1
ATOM 678 O O . PRO A 1 89 ? 48.328 69.303 25.431 1.00 12.37 399 PRO A O 1
ATOM 682 N N . GLN A 1 90 ? 49.237 70.583 23.786 1.00 12.99 400 GLN A N 1
ATOM 683 C CA . GLN A 1 90 ? 47.969 70.812 23.087 1.00 14.34 400 GLN A CA 1
ATOM 684 C C . GLN A 1 90 ? 48.083 70.233 21.680 1.00 14.27 400 GLN A C 1
ATOM 685 O O . GLN A 1 90 ? 49.068 70.487 20.987 1.00 13.76 400 GLN A O 1
ATOM 691 N N . GLY A 1 91 ? 47.064 69.480 21.287 1.00 15.12 401 GLY A N 1
ATOM 692 C CA . GLY A 1 91 ? 47.013 68.831 19.976 1.00 15.92 401 GLY A CA 1
ATOM 693 C C . GLY A 1 91 ? 46.795 69.862 18.880 1.00 16.83 401 GLY A C 1
ATOM 694 O O . GLY A 1 91 ? 46.629 71.044 19.172 1.00 16.74 401 GLY A O 1
ATOM 695 N N . ASP A 1 92 ? 46.800 69.413 17.626 1.00 16.56 402 ASP A N 1
ATOM 696 C CA . ASP A 1 92 ? 46.730 70.320 16.488 1.00 17.53 402 ASP A CA 1
ATOM 697 C C . ASP A 1 92 ? 45.302 70.515 15.991 1.00 18.61 402 ASP A C 1
ATOM 698 O O . ASP A 1 92 ? 45.086 71.138 14.954 1.00 19.29 402 ASP A O 1
ATOM 703 N N . GLY A 1 93 ? 44.337 69.966 16.718 1.00 19.13 403 GLY A N 1
ATOM 704 C CA . GLY A 1 93 ? 42.937 70.037 16.302 1.00 20.95 403 GLY A CA 1
ATOM 705 C C . GLY A 1 93 ? 42.526 68.986 15.277 1.00 22.08 403 GLY A C 1
ATOM 706 O O . GLY A 1 93 ? 41.465 69.133 14.649 1.00 23.30 403 GLY A O 1
ATOM 707 N N . THR A 1 94 ? 43.360 67.949 15.083 1.00 21.36 404 THR A N 1
ATOM 708 C CA . THR A 1 94 ? 43.068 66.822 14.159 1.00 20.29 404 THR A CA 1
ATOM 709 C C . THR A 1 94 ? 43.295 65.502 14.881 1.00 20.14 404 THR A C 1
ATOM 710 O O . THR A 1 94 ? 43.889 65.473 15.947 1.00 20.33 404 THR A O 1
ATOM 714 N N . ALA A 1 95 ? 42.873 64.403 14.269 1.00 20.56 405 ALA A N 1
ATOM 715 C CA . ALA A 1 95 ? 43.106 63.045 14.780 1.00 20.07 405 ALA A CA 1
ATOM 716 C C . ALA A 1 95 ? 44.569 62.623 14.702 1.00 18.98 405 ALA A C 1
ATOM 717 O O . ALA A 1 95 ? 45.081 61.923 15.575 1.00 21.12 405 ALA A O 1
ATOM 719 N N . ARG A 1 96 ? 45.261 63.076 13.671 1.00 16.89 406 ARG A N 1
ATOM 720 C CA . ARG A 1 96 ? 46.593 62.586 13.370 1.00 15.30 406 ARG A CA 1
ATOM 721 C C . ARG A 1 96 ? 47.645 63.176 14.310 1.00 13.05 406 ARG A C 1
ATOM 722 O O . ARG A 1 96 ? 48.617 62.496 14.682 1.00 12.44 406 ARG A O 1
ATOM 730 N N . ASN A 1 97 ? 47.463 64.441 14.690 1.00 11.63 407 ASN A N 1
ATOM 731 C CA . ASN A 1 97 ? 48.310 65.071 15.722 1.00 10.92 407 ASN A CA 1
ATOM 732 C C . ASN A 1 97 ? 49.822 64.953 15.435 1.00 10.17 407 ASN A C 1
ATOM 733 O O . ASN A 1 97 ? 50.630 64.632 16.303 1.00 9.81 407 ASN A O 1
ATOM 738 N N . ARG A 1 98 ? 50.199 65.271 14.205 1.00 9.70 408 ARG A N 1
ATOM 739 C CA . ARG A 1 98 ? 51.500 64.896 13.680 1.00 8.86 408 ARG A CA 1
ATOM 740 C C . ARG A 1 98 ? 52.688 65.446 14.460 1.00 8.98 408 ARG A C 1
ATOM 741 O O . ARG A 1 98 ? 53.623 64.722 14.728 1.00 8.37 408 ARG A O 1
ATOM 749 N N . THR A 1 99 ? 52.659 66.739 14.770 1.00 9.20 409 THR A N 1
ATOM 750 C CA . THR A 1 99 ? 53.785 67.400 15.411 1.00 9.49 409 THR A CA 1
ATOM 751 C C . THR A 1 99 ? 54.074 66.816 16.800 1.00 9.69 409 THR A C 1
ATOM 752 O O . THR A 1 99 ? 55.238 66.519 17.151 1.00 8.14 409 THR A O 1
ATOM 756 N N . ASN A 1 100 ? 53.024 66.671 17.595 1.00 8.62 410 ASN A N 1
ATOM 757 C CA . ASN A 1 100 ? 53.204 66.112 18.948 1.00 9.44 410 ASN A CA 1
ATOM 758 C C . ASN A 1 100 ? 53.651 64.655 18.955 1.00 8.91 410 ASN A C 1
ATOM 759 O O . ASN A 1 100 ? 54.465 64.275 19.796 1.00 8.42 410 ASN A O 1
ATOM 764 N N . LEU A 1 101 ? 53.199 63.862 17.970 1.00 8.38 411 LEU A N 1
ATOM 765 C CA . LEU A 1 101 ? 53.668 62.484 17.882 1.00 9.85 411 LEU A CA 1
ATOM 766 C C . LEU A 1 101 ? 55.131 62.443 17.469 1.00 9.71 411 LEU A C 1
ATOM 767 O O . LEU A 1 101 ? 55.879 61.594 17.926 1.00 9.79 411 LEU A O 1
ATOM 772 N N . ARG A 1 102 ? 55.540 63.362 16.603 1.00 9.64 412 ARG A N 1
ATOM 773 C CA . ARG A 1 102 ? 56.953 63.450 16.242 1.00 9.59 412 ARG A CA 1
ATOM 774 C C . ARG A 1 102 ? 57.818 63.845 17.423 1.00 10.16 412 ARG A C 1
ATOM 775 O O . ARG A 1 102 ? 58.887 63.278 17.622 1.00 8.57 412 ARG A O 1
ATOM 783 N N . ARG A 1 103 ? 57.339 64.802 18.210 1.00 10.34 413 ARG A N 1
ATOM 784 C CA . ARG A 1 103 ? 58.073 65.202 19.388 1.00 10.86 413 ARG A CA 1
ATOM 785 C C . ARG A 1 103 ? 58.126 64.033 20.377 1.00 10.05 413 ARG A C 1
ATOM 786 O O . ARG A 1 103 ? 59.150 63.797 20.982 1.00 9.24 413 ARG A O 1
ATOM 794 N N . ALA A 1 104 ? 57.024 63.296 20.514 1.00 9.24 414 ALA A N 1
ATOM 795 C CA . ALA A 1 104 ? 57.002 62.152 21.452 1.00 9.34 414 ALA A CA 1
ATOM 796 C C . ALA A 1 104 ? 58.035 61.087 21.000 1.00 10.32 414 ALA A C 1
ATOM 797 O O . ALA A 1 104 ? 58.793 60.549 21.820 1.00 9.35 414 ALA A O 1
ATOM 799 N N . ALA A 1 105 ? 58.081 60.805 19.686 1.00 10.26 415 ALA A N 1
ATOM 800 C CA . ALA A 1 105 ? 59.064 59.849 19.158 1.00 10.71 415 ALA A CA 1
ATOM 801 C C . ALA A 1 105 ? 60.483 60.298 19.464 1.00 11.19 415 ALA A C 1
ATOM 802 O O . ALA A 1 105 ? 61.361 59.464 19.745 1.00 11.91 415 ALA A O 1
ATOM 804 N N . GLN A 1 106 ? 60.712 61.609 19.393 1.00 11.62 416 GLN A N 1
ATOM 805 C CA . GLN A 1 106 ? 62.023 62.179 19.667 1.00 13.26 416 GLN A CA 1
ATOM 806 C C . GLN A 1 106 ? 62.407 61.998 21.135 1.00 12.75 416 GLN A C 1
ATOM 807 O O . GLN A 1 106 ? 63.551 61.634 21.437 1.00 13.16 416 GLN A O 1
ATOM 813 N N . PHE A 1 107 ? 61.469 62.248 22.046 1.00 11.64 417 PHE A N 1
ATOM 814 C CA . PHE A 1 107 ? 61.737 61.958 23.470 1.00 11.61 417 PHE A CA 1
ATOM 815 C C . PHE A 1 107 ? 62.044 60.482 23.742 1.00 13.02 417 PHE A C 1
ATOM 816 O O . PHE A 1 107 ? 62.918 60.176 24.577 1.00 12.68 417 PHE A O 1
ATOM 824 N N . LEU A 1 108 ? 61.331 59.574 23.056 1.00 12.26 418 LEU A N 1
ATOM 825 C CA . LEU A 1 108 ? 61.595 58.147 23.215 1.00 13.65 418 LEU A CA 1
ATOM 826 C C . LEU A 1 108 ? 63.011 57.821 22.735 1.00 14.73 418 LEU A C 1
ATOM 827 O O . LEU A 1 108 ? 63.738 57.061 23.372 1.00 14.74 418 LEU A O 1
ATOM 832 N N . GLU A 1 109 ? 63.395 58.409 21.611 1.00 16.24 419 GLU A N 1
ATOM 833 C CA . GLU A 1 109 ? 64.718 58.159 21.046 1.00 18.82 419 GLU A CA 1
ATOM 834 C C . GLU A 1 109 ? 65.783 58.688 22.008 1.00 19.80 419 GLU A C 1
ATOM 835 O O . GLU A 1 109 ? 66.788 58.022 22.253 1.00 20.12 419 GLU A O 1
ATOM 841 N N . GLN A 1 110 ? 65.542 59.866 22.583 1.00 20.79 420 GLN A N 1
ATOM 842 C CA . GLN A 1 110 ? 66.496 60.481 23.519 1.00 22.37 420 GLN A CA 1
ATOM 843 C C . GLN A 1 110 ? 66.683 59.660 24.784 1.00 22.63 420 GLN A C 1
ATOM 844 O O . GLN A 1 110 ? 67.802 59.573 25.312 1.00 23.87 420 GLN A O 1
ATOM 850 N N . ALA A 1 111 ? 65.608 59.013 25.220 1.00 22.27 421 ALA A N 1
ATOM 851 C CA . ALA A 1 111 ? 65.603 58.191 26.410 1.00 21.97 421 ALA A CA 1
ATOM 852 C C . ALA A 1 111 ? 66.116 56.772 26.148 1.00 21.46 421 ALA A C 1
ATOM 853 O O . ALA A 1 111 ? 66.078 55.934 27.042 1.00 22.29 421 ALA A O 1
ATOM 855 N N . GLY A 1 112 ? 66.550 56.500 24.919 1.00 20.85 422 GLY A N 1
ATOM 856 C CA . GLY A 1 112 ? 67.195 55.225 24.609 1.00 20.01 422 GLY A CA 1
ATOM 857 C C . GLY A 1 112 ? 66.295 54.124 24.085 1.00 18.84 422 GLY A C 1
ATOM 858 O O . GLY A 1 112 ? 66.735 52.981 23.958 1.00 19.02 422 GLY A O 1
ATOM 859 N N . PHE A 1 113 ? 65.031 54.446 23.800 1.00 17.83 423 PHE A N 1
ATOM 860 C CA . PHE A 1 113 ? 64.134 53.506 23.122 1.00 17.66 423 PHE A CA 1
ATOM 861 C C . PHE A 1 113 ? 64.501 53.479 21.641 1.00 17.57 423 PHE A C 1
ATOM 862 O O . PHE A 1 113 ? 64.889 54.510 21.056 1.00 16.04 423 PHE A O 1
ATOM 870 N N . ARG A 1 114 ? 64.372 52.296 21.051 1.00 18.76 424 ARG A N 1
ATOM 871 C CA . ARG A 1 114 ? 64.697 52.053 19.638 1.00 20.85 424 ARG A CA 1
ATOM 872 C C . ARG A 1 114 ? 63.574 51.254 19.019 1.00 21.38 424 ARG A C 1
ATOM 873 O O . ARG A 1 114 ? 63.023 50.351 19.658 1.00 21.43 424 ARG A O 1
ATOM 881 N N . ILE A 1 115 ? 63.250 51.563 17.773 1.00 22.83 425 ILE A N 1
ATOM 882 C CA . ILE A 1 115 ? 62.248 50.790 17.040 1.00 24.51 425 ILE A CA 1
ATOM 883 C C . ILE A 1 115 ? 62.906 49.631 16.298 1.00 25.04 425 ILE A C 1
ATOM 884 O O . ILE A 1 115 ? 63.810 49.846 15.484 1.00 24.14 425 ILE A O 1
ATOM 889 N N . GLU A 1 116 ? 62.456 48.410 16.581 1.00 26.14 426 GLU A N 1
ATOM 890 C CA . GLU A 1 116 ? 62.944 47.238 15.824 1.00 27.57 426 GLU A CA 1
ATOM 891 C C . GLU A 1 116 ? 61.769 46.389 15.358 1.00 27.43 426 GLU A C 1
ATOM 892 O O . GLU A 1 116 ? 61.021 45.852 16.181 1.00 26.86 426 GLU A O 1
ATOM 898 N N . GLN A 1 117 ? 61.618 46.275 14.040 1.00 27.96 427 GLN A N 1
ATOM 899 C CA . GLN A 1 117 ? 60.490 45.550 13.436 1.00 28.76 427 GLN A CA 1
ATOM 900 C C . GLN A 1 117 ? 59.128 46.092 13.915 1.00 28.87 427 GLN A C 1
ATOM 901 O O . GLN A 1 117 ? 58.249 45.325 14.293 1.00 28.74 427 GLN A O 1
ATOM 907 N N . GLY A 1 118 ? 58.980 47.420 13.911 1.00 29.24 428 GLY A N 1
ATOM 908 C CA . GLY A 1 118 ? 57.723 48.071 14.297 1.00 29.01 428 GLY A CA 1
ATOM 909 C C . GLY A 1 118 ? 57.393 47.975 15.779 1.00 29.05 428 GLY A C 1
ATOM 910 O O . GLY A 1 118 ? 56.284 48.322 16.208 1.00 28.72 428 GLY A O 1
ATOM 911 N N . GLN A 1 119 ? 58.355 47.497 16.569 1.00 28.94 429 GLN A N 1
ATOM 912 C CA . GLN A 1 119 ? 58.177 47.378 18.025 1.00 28.67 429 GLN A CA 1
ATOM 913 C C . GLN A 1 119 ? 59.117 48.355 18.762 1.00 27.80 429 GLN A C 1
ATOM 914 O O . GLN A 1 119 ? 60.305 48.432 18.446 1.00 28.07 429 GLN A O 1
ATOM 920 N N . LEU A 1 120 ? 58.602 49.114 19.724 1.00 26.01 430 LEU A N 1
ATOM 921 C CA . LEU A 1 120 ? 59.481 50.026 20.433 1.00 25.30 430 LEU A CA 1
ATOM 922 C C . LEU A 1 120 ? 60.123 49.259 21.577 1.00 25.55 430 LEU A C 1
ATOM 923 O O . LEU A 1 120 ? 59.426 48.798 22.493 1.00 25.20 430 LEU A O 1
ATOM 928 N N . LEU A 1 121 ? 61.447 49.135 21.507 1.00 25.76 431 LEU A N 1
ATOM 929 C CA . LEU A 1 121 ? 62.239 48.493 22.546 1.00 26.40 431 LEU A CA 1
ATOM 930 C C . LEU A 1 121 ? 62.655 49.525 23.614 1.00 27.74 431 LEU A C 1
ATOM 931 O O . LEU A 1 121 ? 63.083 50.647 23.286 1.00 27.48 431 LEU A O 1
ATOM 936 N N . GLY A 1 122 ? 62.495 49.162 24.886 1.00 28.37 432 GLY A N 1
ATOM 937 C CA . GLY A 1 122 ? 63.055 49.957 25.969 1.00 29.05 432 GLY A CA 1
ATOM 938 C C . GLY A 1 122 ? 64.576 49.938 25.904 1.00 29.65 432 GLY A C 1
ATOM 939 O O . GLY A 1 122 ? 65.159 49.128 25.171 1.00 29.12 432 GLY A O 1
ATOM 940 N N . PRO A 1 123 ? 65.233 50.821 26.684 1.00 30.43 433 PRO A N 1
ATOM 941 C CA . PRO A 1 123 ? 66.708 50.861 26.750 1.00 30.77 433 PRO A CA 1
ATOM 942 C C . PRO A 1 123 ? 67.311 49.503 27.113 1.00 30.70 433 PRO A C 1
ATOM 943 O O . PRO A 1 123 ? 68.417 49.193 26.673 1.00 30.76 433 PRO A O 1
ATOM 947 N N . ASP A 1 124 ? 66.582 48.703 27.901 1.00 30.44 434 ASP A N 1
ATOM 948 C CA . ASP A 1 124 ? 67.029 47.341 28.256 1.00 30.47 434 ASP A CA 1
ATOM 949 C C . ASP A 1 124 ? 66.975 46.318 27.096 1.00 29.88 434 ASP A C 1
ATOM 950 O O . ASP A 1 124 ? 67.392 45.165 27.259 1.00 29.97 434 ASP A O 1
ATOM 955 N N . GLY A 1 125 ? 66.462 46.733 25.935 1.00 29.02 435 GLY A N 1
ATOM 956 C CA . GLY A 1 125 ? 66.380 45.836 24.776 1.00 27.59 435 GLY A CA 1
ATOM 957 C C . GLY A 1 125 ? 65.081 45.048 24.648 1.00 26.64 435 GLY A C 1
ATOM 958 O O . GLY A 1 125 ? 64.855 44.385 23.635 1.00 26.14 435 GLY A O 1
ATOM 959 N N . ALA A 1 126 ? 64.224 45.112 25.670 1.00 25.79 436 ALA A N 1
ATOM 960 C CA . ALA A 1 126 ? 62.910 44.439 25.621 1.00 24.58 436 ALA A CA 1
ATOM 961 C C . ALA A 1 126 ? 61.815 45.380 25.096 1.00 23.72 436 ALA A C 1
ATOM 962 O O . ALA A 1 126 ? 61.894 46.597 25.297 1.00 23.73 436 ALA A O 1
ATOM 964 N N . PRO A 1 127 ? 60.791 44.834 24.417 1.00 22.62 437 PRO A N 1
ATOM 965 C CA . PRO A 1 127 ? 59.653 45.679 24.027 1.00 21.39 437 PRO A CA 1
ATOM 966 C C . PRO A 1 127 ? 59.003 46.372 25.226 1.00 20.45 437 PRO A C 1
ATOM 967 O O . PRO A 1 127 ? 58.783 45.727 26.265 1.00 20.20 437 PRO A O 1
ATOM 971 N N . LEU A 1 128 ? 58.699 47.666 25.095 1.00 19.01 438 LEU A N 1
ATOM 972 C CA . LEU A 1 128 ? 57.975 48.372 26.148 1.00 17.96 438 LEU A CA 1
ATOM 973 C C . LEU A 1 128 ? 56.607 47.732 26.330 1.00 17.42 438 LEU A C 1
ATOM 974 O O . LEU A 1 128 ? 55.850 47.612 25.380 1.00 16.87 438 LEU A O 1
ATOM 979 N N . ALA A 1 129 ? 56.320 47.280 27.546 1.00 16.59 439 ALA A N 1
ATOM 980 C CA . ALA A 1 129 ? 54.999 46.757 27.864 1.00 16.47 439 ALA A CA 1
ATOM 981 C C . ALA A 1 129 ? 54.173 47.864 28.529 1.00 15.96 439 ALA A C 1
ATOM 982 O O . ALA A 1 129 ? 54.608 48.468 29.517 1.00 15.57 439 ALA A O 1
ATOM 984 N N . LEU A 1 130 ? 52.992 48.139 27.990 1.00 14.89 440 LEU A N 1
ATOM 985 C CA . LEU A 1 130 ? 52.148 49.181 28.558 1.00 14.72 440 LEU A CA 1
ATOM 986 C C . LEU A 1 130 ? 50.718 48.674 28.634 1.00 14.60 440 LEU A C 1
ATOM 987 O O . LEU A 1 130 ? 50.059 48.502 27.605 1.00 13.95 440 LEU A O 1
ATOM 992 N N . ARG A 1 131 ? 50.256 48.401 29.857 1.00 13.69 441 ARG A N 1
ATOM 993 C CA . ARG A 1 131 ? 48.883 47.975 30.058 1.00 13.61 441 ARG A CA 1
ATOM 994 C C . ARG A 1 131 ? 48.133 49.027 30.844 1.00 12.66 441 ARG A C 1
ATOM 995 O O . ARG A 1 131 ? 48.656 49.554 31.837 1.00 12.37 441 ARG A O 1
ATOM 1003 N N . PHE A 1 132 ? 46.930 49.372 30.382 1.00 11.08 442 PHE A N 1
ATOM 1004 C CA . PHE A 1 132 ? 46.091 50.265 31.166 1.00 10.77 442 PHE A CA 1
ATOM 1005 C C . PHE A 1 132 ? 45.218 49.384 32.059 1.00 11.14 442 PHE A C 1
ATOM 1006 O O . PHE A 1 132 ? 44.410 48.588 31.552 1.00 11.91 442 PHE A O 1
ATOM 1014 N N . LEU A 1 133 ? 45.374 49.518 33.361 1.00 9.21 443 LEU A N 1
ATOM 1015 C CA . LEU A 1 133 ? 44.539 48.746 34.267 1.00 9.90 443 LEU A CA 1
ATOM 1016 C C . LEU A 1 133 ? 43.177 49.444 34.388 1.00 10.53 443 LEU A C 1
ATOM 1017 O O . LEU A 1 133 ? 43.080 50.573 34.873 1.00 11.48 443 LEU A O 1
ATOM 1022 N N . LEU A 1 134 ? 42.129 48.755 33.998 1.00 10.78 444 LEU A N 1
ATOM 1023 C CA . LEU A 1 134 ? 40.834 49.397 33.900 1.00 12.01 444 LEU A CA 1
ATOM 1024 C C . LEU A 1 134 ? 39.778 48.576 34.596 1.00 13.08 444 LEU A C 1
ATOM 1025 O O . LEU A 1 134 ? 39.717 47.351 34.447 1.00 12.72 444 LEU A O 1
ATOM 1030 N N A ARG A 1 135 ? 38.926 49.265 35.345 0.50 14.33 445 ARG A N 1
ATOM 1031 N N B ARG A 1 135 ? 38.905 49.252 35.324 0.50 13.89 445 ARG A N 1
ATOM 1032 C CA A ARG A 1 135 ? 37.733 48.636 35.884 0.50 15.99 445 ARG A CA 1
ATOM 1033 C CA B ARG A 1 135 ? 37.801 48.597 36.018 0.50 15.17 445 ARG A CA 1
ATOM 1034 C C A ARG A 1 135 ? 36.851 48.180 34.752 0.50 17.03 445 ARG A C 1
ATOM 1035 C C B ARG A 1 135 ? 36.662 48.287 35.034 0.50 16.54 445 ARG A C 1
ATOM 1036 O O A ARG A 1 135 ? 36.691 48.864 33.731 0.50 17.24 445 ARG A O 1
ATOM 1037 O O B ARG A 1 135 ? 36.149 49.195 34.381 0.50 16.85 445 ARG A O 1
ATOM 1052 N N . GLN A 1 136 ? 36.283 47.008 34.949 1.00 17.67 446 GLN A N 1
ATOM 1053 C CA . GLN A 1 136 ? 35.307 46.427 34.014 1.00 20.85 446 GLN A CA 1
ATOM 1054 C C . GLN A 1 136 ? 34.155 47.286 33.495 1.00 21.73 446 GLN A C 1
ATOM 1055 O O . GLN A 1 136 ? 33.831 47.258 32.292 1.00 23.23 446 GLN A O 1
ATOM 1061 N N . GLY A 1 137 ? 33.504 48.014 34.378 1.00 22.20 447 GLY A N 1
ATOM 1062 C CA . GLY A 1 137 ? 32.329 48.773 33.925 1.00 21.87 447 GLY A CA 1
ATOM 1063 C C . GLY A 1 137 ? 32.634 50.166 33.404 1.00 22.19 447 GLY A C 1
ATOM 1064 O O . GLY A 1 137 ? 31.726 50.895 33.044 1.00 22.01 447 GLY A O 1
ATOM 1065 N N . ASP A 1 138 ? 33.917 50.537 33.359 1.00 22.11 448 ASP A N 1
ATOM 1066 C CA . ASP A 1 138 ? 34.329 51.916 33.074 1.00 22.14 448 ASP A CA 1
ATOM 1067 C C . ASP A 1 138 ? 34.335 52.259 31.554 1.00 21.61 448 ASP A C 1
ATOM 1068 O O . ASP A 1 138 ? 35.386 52.483 30.951 1.00 19.93 448 ASP A O 1
ATOM 1073 N N . SER A 1 139 ? 33.148 52.323 30.953 1.00 21.09 449 SER A N 1
ATOM 1074 C CA . SER A 1 139 ? 33.046 52.463 29.502 1.00 21.22 449 SER A CA 1
ATOM 1075 C C . SER A 1 139 ? 33.600 53.784 28.922 1.00 20.76 449 SER A C 1
ATOM 1076 O O . SER A 1 139 ? 34.180 53.765 27.845 1.00 20.73 449 SER A O 1
ATOM 1079 N N . ASP A 1 140 ? 33.407 54.902 29.623 1.00 20.78 450 ASP A N 1
ATOM 1080 C CA . ASP A 1 140 ? 33.903 56.208 29.162 1.00 21.00 450 ASP A CA 1
ATOM 1081 C C . ASP A 1 140 ? 35.429 56.156 29.097 1.00 18.68 450 ASP A C 1
ATOM 1082 O O . ASP A 1 140 ? 36.003 56.550 28.100 1.00 19.42 450 ASP A O 1
ATOM 1095 N N . GLN A 1 142 ? 37.225 53.395 28.859 1.00 11.26 452 GLN A N 1
ATOM 1096 C CA . GLN A 1 142 ? 37.568 52.447 27.816 1.00 11.78 452 GLN A CA 1
ATOM 1097 C C . GLN A 1 142 ? 37.627 53.144 26.449 1.00 11.93 452 GLN A C 1
ATOM 1098 O O . GLN A 1 142 ? 38.580 52.967 25.686 1.00 10.98 452 GLN A O 1
ATOM 1104 N N . THR A 1 143 ? 36.625 53.965 26.153 1.00 12.79 453 THR A N 1
ATOM 1105 C CA . THR A 1 143 ? 36.598 54.706 24.870 1.00 13.50 453 THR A CA 1
ATOM 1106 C C . THR A 1 143 ? 37.827 55.600 24.729 1.00 13.53 453 THR A C 1
ATOM 1107 O O . THR A 1 143 ? 38.518 55.581 23.696 1.00 13.35 453 THR A O 1
ATOM 1111 N N . VAL A 1 144 ? 38.149 56.339 25.798 1.00 13.08 454 VAL A N 1
ATOM 1112 C CA . VAL A 1 144 ? 39.346 57.194 25.818 1.00 12.19 454 VAL A CA 1
ATOM 1113 C C . VAL A 1 144 ? 40.613 56.395 25.544 1.00 12.46 454 VAL A C 1
ATOM 1114 O O . VAL A 1 144 ? 41.443 56.777 24.719 1.00 12.19 454 VAL A O 1
ATOM 1118 N N . LEU A 1 145 ? 40.750 55.260 26.208 1.00 11.75 455 LEU A N 1
ATOM 1119 C CA . LEU A 1 145 ? 41.998 54.530 26.107 1.00 12.35 455 LEU A CA 1
ATOM 1120 C C . LEU A 1 145 ? 42.109 53.810 24.773 1.00 12.16 455 LEU A C 1
ATOM 1121 O O . LEU A 1 145 ? 43.216 53.649 24.288 1.00 12.81 455 LEU A O 1
ATOM 1126 N N . GLU A 1 146 ? 40.979 53.372 24.201 1.00 12.50 456 GLU A N 1
ATOM 1127 C CA . GLU A 1 146 ? 40.981 52.818 22.836 1.00 13.11 456 GLU A CA 1
ATOM 1128 C C . GLU A 1 146 ? 41.516 53.796 21.777 1.00 13.25 456 GLU A C 1
ATOM 1129 O O . GLU A 1 146 ? 42.285 53.385 20.869 1.00 12.46 456 GLU A O 1
ATOM 1135 N N . ILE A 1 147 ? 41.102 55.066 21.879 1.00 12.45 457 ILE A N 1
ATOM 1136 C CA . ILE A 1 147 ? 41.649 56.115 21.006 1.00 12.56 457 ILE A CA 1
ATOM 1137 C C . ILE A 1 147 ? 43.149 56.316 21.247 1.00 12.62 457 ILE A C 1
ATOM 1138 O O . ILE A 1 147 ? 43.942 56.295 20.308 1.00 13.24 457 ILE A O 1
ATOM 1143 N N . TYR A 1 148 ? 43.517 56.506 22.516 1.00 11.76 458 TYR A N 1
ATOM 1144 C CA . TYR A 1 148 ? 44.887 56.708 22.919 1.00 11.55 458 TYR A CA 1
ATOM 1145 C C . TYR A 1 148 ? 45.828 55.578 22.471 1.00 12.41 458 TYR A C 1
ATOM 1146 O O . TYR A 1 148 ? 46.954 55.836 22.013 1.00 12.07 458 TYR A O 1
ATOM 1155 N N . THR A 1 149 ? 45.344 54.345 22.571 1.00 12.53 459 THR A N 1
ATOM 1156 C CA . THR A 1 149 ? 46.096 53.162 22.157 1.00 13.32 459 THR A CA 1
ATOM 1157 C C . THR A 1 149 ? 46.526 53.258 20.693 1.00 12.74 459 THR A C 1
ATOM 1158 O O . THR A 1 149 ? 47.664 52.909 20.343 1.00 13.10 459 THR A O 1
ATOM 1162 N N . ARG A 1 150 ? 45.627 53.738 19.841 1.00 12.78 460 ARG A N 1
ATOM 1163 C CA . ARG A 1 150 ? 45.944 53.863 18.418 1.00 13.70 460 ARG A CA 1
ATOM 1164 C C . ARG A 1 150 ? 47.039 54.883 18.150 1.00 14.35 460 ARG A C 1
ATOM 1165 O O . ARG A 1 150 ? 47.858 54.667 17.261 1.00 15.24 460 ARG A O 1
ATOM 1173 N N . ALA A 1 151 ? 47.044 55.971 18.918 1.00 13.15 461 ALA A N 1
ATOM 1174 C CA . ALA A 1 151 ? 48.117 56.953 18.845 1.00 13.84 461 ALA A CA 1
ATOM 1175 C C . ALA A 1 151 ? 49.435 56.341 19.292 1.00 13.45 461 ALA A C 1
ATOM 1176 O O . ALA A 1 151 ? 50.455 56.568 18.677 1.00 13.94 461 ALA A O 1
ATOM 1178 N N . LEU A 1 152 ? 49.429 55.591 20.395 1.00 12.65 462 LEU A N 1
ATOM 1179 C CA . LEU A 1 152 ? 50.665 54.997 20.902 1.00 12.83 462 LEU A CA 1
ATOM 1180 C C . LEU A 1 152 ? 51.211 53.941 19.936 1.00 13.57 462 LEU A C 1
ATOM 1181 O O . LEU A 1 152 ? 52.425 53.725 19.855 1.00 12.91 462 LEU A O 1
ATOM 1186 N N . GLU A 1 153 ? 50.309 53.290 19.206 1.00 13.58 463 GLU A N 1
ATOM 1187 C CA . GLU A 1 153 ? 50.742 52.353 18.172 1.00 15.72 463 GLU A CA 1
ATOM 1188 C C . GLU A 1 153 ? 51.618 53.014 17.124 1.00 15.34 463 GLU A C 1
ATOM 1189 O O . GLU A 1 153 ? 52.518 52.376 16.601 1.00 16.33 463 GLU A O 1
ATOM 1195 N N . ARG A 1 154 ? 51.379 54.289 16.842 1.00 16.05 464 ARG A N 1
ATOM 1196 C CA . ARG A 1 154 ? 52.180 55.002 15.865 1.00 16.44 464 ARG A CA 1
ATOM 1197 C C . ARG A 1 154 ? 53.609 55.258 16.366 1.00 16.22 464 ARG A C 1
ATOM 1198 O O . ARG A 1 154 ? 54.497 55.613 15.567 1.00 17.20 464 ARG A O 1
ATOM 1206 N N . LEU A 1 155 ? 53.827 55.074 17.665 1.00 14.42 465 LEU A N 1
ATOM 1207 C CA . LEU A 1 155 ? 55.148 55.241 18.246 1.00 14.38 465 LEU A CA 1
ATOM 1208 C C . LEU A 1 155 ? 55.847 53.886 18.385 1.00 14.12 465 LEU A C 1
ATOM 1209 O O . LEU A 1 155 ? 56.978 53.809 18.863 1.00 14.92 465 LEU A O 1
ATOM 1214 N N . GLY A 1 156 ? 55.159 52.825 17.988 1.00 14.57 466 GLY A N 1
ATOM 1215 C CA . GLY A 1 156 ? 55.688 51.452 18.084 1.00 14.51 466 GLY A CA 1
ATOM 1216 C C . GLY A 1 156 ? 55.304 50.770 19.395 1.00 14.55 466 GLY A C 1
ATOM 1217 O O . GLY A 1 156 ? 55.852 49.719 19.729 1.00 14.03 466 GLY A O 1
ATOM 1218 N N . ILE A 1 157 ? 54.374 51.379 20.138 1.00 14.01 467 ILE A N 1
ATOM 1219 C CA . ILE A 1 157 ? 53.942 50.855 21.448 1.00 15.25 467 ILE A CA 1
ATOM 1220 C C . ILE A 1 157 ? 52.582 50.144 21.355 1.00 15.88 467 ILE A C 1
ATOM 1221 O O . ILE A 1 157 ? 51.532 50.784 21.153 1.00 17.42 467 ILE A O 1
ATOM 1226 N N . ALA A 1 158 ? 52.612 48.836 21.512 1.00 16.03 468 ALA A N 1
ATOM 1227 C CA . ALA A 1 158 ? 51.404 48.015 21.440 1.00 16.92 468 ALA A CA 1
ATOM 1228 C C . ALA A 1 158 ? 50.712 47.990 22.792 1.00 16.27 468 ALA A C 1
ATOM 1229 O O . ALA A 1 158 ? 50.723 46.974 23.492 1.00 17.45 468 ALA A O 1
ATOM 1231 N N . ALA A 1 159 ? 50.138 49.126 23.163 1.00 16.21 469 ALA A N 1
ATOM 1232 C CA . ALA A 1 159 ? 49.479 49.271 24.465 1.00 15.00 469 ALA A CA 1
ATOM 1233 C C . ALA A 1 159 ? 48.211 48.413 24.519 1.00 15.23 469 ALA A C 1
ATOM 1234 O O . ALA A 1 159 ? 47.557 48.174 23.489 1.00 13.60 469 ALA A O 1
ATOM 1236 N N . GLN A 1 160 ? 47.887 47.928 25.716 1.00 14.76 470 GLN A N 1
ATOM 1237 C CA . GLN A 1 160 ? 46.835 46.955 25.912 1.00 16.04 470 GLN A CA 1
ATOM 1238 C C . GLN A 1 160 ? 45.950 47.492 27.023 1.00 15.37 470 GLN A C 1
ATOM 1239 O O . GLN A 1 160 ? 46.462 48.004 27.994 1.00 15.59 470 GLN A O 1
ATOM 1245 N N . ILE A 1 161 ? 44.632 47.397 26.876 1.00 14.66 471 ILE A N 1
ATOM 1246 C CA . ILE A 1 161 ? 43.735 47.677 28.007 1.00 13.84 471 ILE A CA 1
ATOM 1247 C C . ILE A 1 161 ? 43.539 46.376 28.778 1.00 12.65 471 ILE A C 1
ATOM 1248 O O . ILE A 1 161 ? 43.167 45.382 28.180 1.00 12.66 471 ILE A O 1
ATOM 1253 N N . GLU A 1 162 ? 43.799 46.376 30.085 1.00 11.11 472 GLU A N 1
ATOM 1254 C CA . GLU A 1 162 ? 43.590 45.175 30.878 1.00 11.11 472 GLU A CA 1
ATOM 1255 C C . GLU A 1 162 ? 42.351 45.437 31.728 1.00 10.56 472 GLU A C 1
ATOM 1256 O O . GLU A 1 162 ? 42.419 46.121 32.749 1.00 10.63 472 GLU A O 1
ATOM 1262 N N A LYS A 1 163 ? 41.226 44.866 31.318 0.50 10.32 473 LYS A N 1
ATOM 1263 N N B LYS A 1 163 ? 41.205 44.922 31.287 0.50 10.07 473 LYS A N 1
ATOM 1264 C CA A LYS A 1 163 ? 39.959 45.110 32.003 0.50 9.98 473 LYS A CA 1
ATOM 1265 C CA B LYS A 1 163 ? 39.964 45.121 32.038 0.50 9.43 473 LYS A CA 1
ATOM 1266 C C A LYS A 1 163 ? 39.729 44.063 33.097 0.50 9.34 473 LYS A C 1
ATOM 1267 C C B LYS A 1 163 ? 39.883 44.073 33.129 0.50 9.00 473 LYS A C 1
ATOM 1268 O O A LYS A 1 163 ? 39.711 42.867 32.819 0.50 9.44 473 LYS A O 1
ATOM 1269 O O B LYS A 1 163 ? 40.136 42.893 32.888 0.50 8.94 473 LYS A O 1
ATOM 1280 N N . VAL A 1 164 ? 39.564 44.501 34.344 1.00 8.68 474 VAL A N 1
ATOM 1281 C CA . VAL A 1 164 ? 39.485 43.569 35.462 1.00 8.14 474 VAL A CA 1
ATOM 1282 C C . VAL A 1 164 ? 38.251 43.824 36.310 1.00 8.46 474 VAL A C 1
ATOM 1283 O O . VAL A 1 164 ? 37.685 44.923 36.282 1.00 8.92 474 VAL A O 1
ATOM 1287 N N . ASP A 1 165 ? 37.829 42.836 37.085 1.00 7.52 475 ASP A N 1
ATOM 1288 C CA . ASP A 1 165 ? 36.636 43.068 37.920 1.00 8.10 475 ASP A CA 1
ATOM 1289 C C . ASP A 1 165 ? 36.952 43.918 39.131 1.00 7.68 475 ASP A C 1
ATOM 1290 O O . ASP A 1 165 ? 38.114 44.231 39.396 1.00 7.76 475 ASP A O 1
ATOM 1295 N N . ASN A 1 166 ? 35.926 44.362 39.827 1.00 6.55 476 ASN A N 1
ATOM 1296 C CA . ASN A 1 166 ? 36.161 45.283 40.944 1.00 7.58 476 ASN A CA 1
ATOM 1297 C C . ASN A 1 166 ? 37.070 44.712 42.013 1.00 5.75 476 ASN A C 1
ATOM 1298 O O . ASN A 1 166 ? 37.879 45.442 42.548 1.00 4.80 476 ASN A O 1
ATOM 1303 N N . ALA A 1 167 ? 36.922 43.430 42.354 1.00 5.91 477 ALA A N 1
ATOM 1304 C CA . ALA A 1 167 ? 37.804 42.835 43.382 1.00 6.14 477 ALA A CA 1
ATOM 1305 C C . ALA A 1 167 ? 39.257 42.850 42.925 1.00 7.00 477 ALA A C 1
ATOM 1306 O O . ALA A 1 167 ? 40.169 43.101 43.723 1.00 7.82 477 ALA A O 1
ATOM 1308 N N . GLN A 1 168 ? 39.496 42.525 41.655 1.00 6.35 478 GLN A N 1
ATOM 1309 C CA . GLN A 1 168 ? 40.857 42.552 41.127 1.00 7.39 478 GLN A CA 1
ATOM 1310 C C . GLN A 1 168 ? 41.382 43.970 41.054 1.00 7.17 478 GLN A C 1
ATOM 1311 O O . GLN A 1 168 ? 42.562 44.232 41.371 1.00 6.93 478 GLN A O 1
ATOM 1317 N N . TYR A 1 169 ? 40.508 44.902 40.669 1.00 6.55 479 TYR A N 1
ATOM 1318 C CA . TYR A 1 169 ? 40.952 46.300 40.544 1.00 6.70 479 TYR A CA 1
ATOM 1319 C C . TYR A 1 169 ? 41.451 46.811 41.931 1.00 7.14 479 TYR A C 1
ATOM 1320 O O . TYR A 1 169 ? 42.552 47.381 42.048 1.00 7.09 479 TYR A O 1
ATOM 1329 N N . THR A 1 170 ? 40.639 46.574 42.959 1.00 6.58 480 THR A N 1
ATOM 1330 C CA . THR A 1 170 ? 41.000 46.957 44.324 1.00 7.30 480 THR A CA 1
ATOM 1331 C C . THR A 1 170 ? 42.338 46.322 44.746 1.00 7.59 480 THR A C 1
ATOM 1332 O O . THR A 1 170 ? 43.216 47.006 45.256 1.00 7.27 480 THR A O 1
ATOM 1336 N N . ALA A 1 171 ? 42.477 45.013 44.547 1.00 7.07 481 ALA A N 1
ATOM 1337 C CA . ALA A 1 171 ? 43.720 44.331 44.881 1.00 7.72 481 ALA A CA 1
ATOM 1338 C C . ALA A 1 171 ? 44.948 44.908 44.147 1.00 8.06 481 ALA A C 1
ATOM 1339 O O . ALA A 1 171 ? 45.993 45.222 44.766 1.00 8.69 481 ALA A O 1
ATOM 1341 N N . ARG A 1 172 ? 44.820 45.066 42.837 1.00 6.95 482 ARG A N 1
ATOM 1342 C CA . ARG A 1 172 ? 45.952 45.498 42.008 1.00 7.55 482 ARG A CA 1
ATOM 1343 C C . ARG A 1 172 ? 46.394 46.911 42.358 1.00 7.13 482 ARG A C 1
ATOM 1344 O O . ARG A 1 172 ? 47.591 47.180 42.467 1.00 7.11 482 ARG A O 1
ATOM 1352 N N . VAL A 1 173 ? 45.437 47.802 42.587 1.00 6.79 483 VAL A N 1
ATOM 1353 C CA . VAL A 1 173 ? 45.787 49.193 42.938 1.00 7.68 483 VAL A CA 1
ATOM 1354 C C . VAL A 1 173 ? 46.424 49.248 44.307 1.00 7.28 483 VAL A C 1
ATOM 1355 O O . VAL A 1 173 ? 47.455 49.935 44.494 1.00 7.31 483 VAL A O 1
ATOM 1359 N N . ALA A 1 174 ? 45.854 48.490 45.261 1.00 6.85 484 ALA A N 1
ATOM 1360 C CA . ALA A 1 174 ? 46.436 48.448 46.602 1.00 7.27 484 ALA A CA 1
ATOM 1361 C C . ALA A 1 174 ? 47.884 47.943 46.585 1.00 8.16 484 ALA A C 1
ATOM 1362 O O . ALA A 1 174 ? 48.731 48.446 47.349 1.00 6.78 484 ALA A O 1
ATOM 1364 N N . GLU A 1 175 ? 48.164 46.943 45.747 1.00 6.95 485 GLU A N 1
ATOM 1365 C CA . GLU A 1 175 ? 49.518 46.398 45.666 1.00 8.80 485 GLU A CA 1
ATOM 1366 C C . GLU A 1 175 ? 50.432 47.176 44.694 1.00 8.59 485 GLU A C 1
ATOM 1367 O O . GLU A 1 175 ? 51.546 46.748 44.434 1.00 8.62 485 GLU A O 1
ATOM 1373 N N . LEU A 1 176 ? 49.940 48.287 44.130 1.00 7.95 486 LEU A N 1
ATOM 1374 C CA . LEU A 1 176 ? 50.693 49.080 43.155 1.00 8.37 486 LEU A CA 1
ATOM 1375 C C . LEU A 1 176 ? 51.161 48.263 41.946 1.00 9.00 486 LEU A C 1
ATOM 1376 O O . LEU A 1 176 ? 52.284 48.451 41.414 1.00 9.27 486 LEU A O 1
ATOM 1381 N N . ASP A 1 177 ? 50.301 47.335 41.545 1.00 8.87 487 ASP A N 1
ATOM 1382 C CA . ASP A 1 177 ? 50.612 46.421 40.435 1.00 9.58 487 ASP A CA 1
ATOM 1383 C C . ASP A 1 177 ? 49.920 46.883 39.158 1.00 9.61 487 ASP A C 1
ATOM 1384 O O . ASP A 1 177 ? 48.930 46.280 38.716 1.00 9.51 487 ASP A O 1
ATOM 1389 N N . PHE A 1 178 ? 50.461 47.946 38.555 1.00 9.40 488 PHE A N 1
ATOM 1390 C CA . PHE A 1 178 ? 49.909 48.482 37.299 1.00 10.06 488 PHE A CA 1
ATOM 1391 C C . PHE A 1 178 ? 50.980 49.375 36.663 1.00 10.18 488 PHE A C 1
ATOM 1392 O O . PHE A 1 178 ? 51.972 49.750 37.321 1.00 9.86 4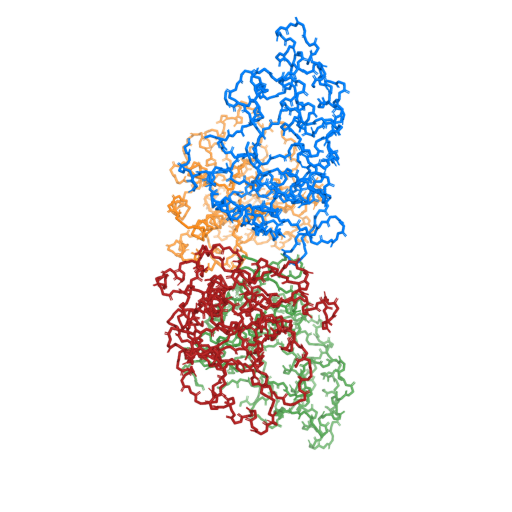88 PHE A O 1
ATOM 1400 N N . ASP A 1 179 ? 50.772 49.690 35.390 1.00 10.66 489 ASP A N 1
ATOM 1401 C CA . ASP A 1 179 ? 51.598 50.636 34.626 1.00 11.03 489 ASP A CA 1
ATOM 1402 C C . ASP A 1 179 ? 50.897 52.009 34.678 1.00 11.11 489 ASP A C 1
ATOM 1403 O O . ASP A 1 179 ? 51.406 52.970 35.239 1.00 10.81 489 ASP A O 1
ATOM 1408 N N . LEU A 1 180 ? 49.729 52.084 34.048 1.00 10.82 490 LEU A N 1
ATOM 1409 C CA . LEU A 1 180 ? 48.869 53.253 34.087 1.00 10.92 490 LEU A CA 1
ATOM 1410 C C . LEU A 1 180 ? 47.495 52.785 34.519 1.00 10.63 490 LEU A C 1
ATOM 1411 O O . LEU A 1 180 ? 47.090 51.649 34.208 1.00 10.38 490 LEU A O 1
ATOM 1416 N N . THR A 1 181 ? 46.774 53.646 35.217 1.00 9.77 491 THR A N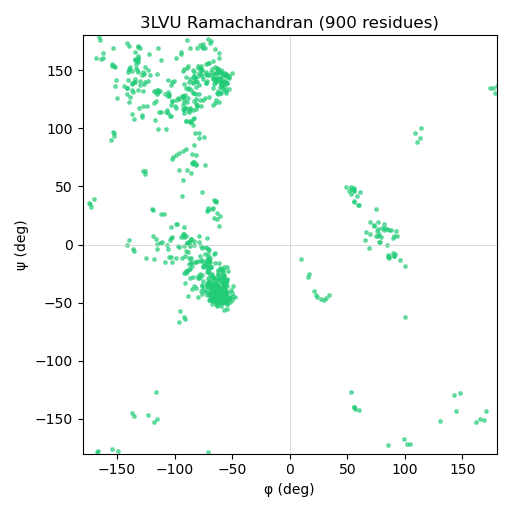 1
ATOM 1417 C CA . THR A 1 181 ? 45.351 53.346 35.554 1.00 9.95 491 THR A CA 1
ATOM 1418 C C . THR A 1 181 ? 44.573 54.673 35.692 1.00 9.76 491 THR A C 1
ATOM 1419 O O . THR A 1 181 ? 45.168 55.718 36.003 1.00 8.77 491 THR A O 1
ATOM 1423 N N . PRO A 1 182 ? 43.255 54.653 35.441 1.00 10.16 492 PRO A N 1
ATOM 1424 C CA . PRO A 1 182 ? 42.438 55.847 35.741 1.00 10.76 492 PRO A CA 1
ATOM 1425 C C . PRO A 1 182 ? 42.523 56.249 37.229 1.00 11.76 492 PRO A C 1
ATOM 1426 O O . PRO A 1 182 ? 42.679 55.396 38.123 1.00 11.71 492 PRO A O 1
ATOM 1430 N N . PHE A 1 183 ? 42.442 57.559 37.469 1.00 10.50 493 PHE A N 1
ATOM 1431 C CA . PHE A 1 183 ? 42.815 58.131 38.739 1.00 10.52 493 PHE A CA 1
ATOM 1432 C C . PHE A 1 183 ? 41.979 59.377 38.960 1.00 10.35 493 PHE A C 1
ATOM 1433 O O . PHE A 1 183 ? 41.788 60.185 38.039 1.00 9.01 493 PHE A O 1
ATOM 1441 N N . ARG A 1 184 ? 41.563 59.575 40.210 1.00 10.21 494 ARG A N 1
ATOM 1442 C CA . ARG A 1 184 ? 40.910 60.814 40.635 1.00 10.92 494 ARG A CA 1
ATOM 1443 C C . ARG A 1 184 ? 41.436 61.122 42.021 1.00 11.47 494 ARG A C 1
ATOM 1444 O O . ARG A 1 184 ? 41.455 60.246 42.903 1.00 11.21 494 ARG A O 1
ATOM 1452 N N . ARG A 1 185 ? 41.889 62.347 42.208 1.00 9.71 495 ARG A N 1
ATOM 1453 C CA . ARG A 1 185 ? 42.160 62.807 43.541 1.00 9.83 495 ARG A CA 1
ATOM 1454 C C . ARG A 1 185 ? 41.424 64.111 43.757 1.00 9.91 495 ARG A C 1
ATOM 1455 O O . ARG A 1 185 ? 41.651 65.092 43.030 1.00 10.93 495 ARG A O 1
ATOM 1463 N N . ASP A 1 186 ? 40.520 64.107 44.736 1.00 8.78 496 ASP A N 1
ATOM 1464 C CA . ASP A 1 186 ? 39.741 65.287 45.089 1.00 10.05 496 ASP A CA 1
ATOM 1465 C C . ASP A 1 186 ? 40.581 66.102 46.069 1.00 9.41 496 ASP A C 1
ATOM 1466 O O . ASP A 1 186 ? 41.077 65.535 47.046 1.00 10.18 496 ASP A O 1
ATOM 1471 N N . LEU A 1 187 ? 40.678 67.417 45.848 1.00 9.15 497 LEU A N 1
ATOM 1472 C CA . LEU A 1 187 ? 41.545 68.291 46.652 1.00 9.68 497 LEU A CA 1
ATOM 1473 C C . LEU A 1 187 ? 40.772 69.467 47.178 1.00 11.11 497 LEU A C 1
ATOM 1474 O O . LEU A 1 187 ? 39.853 69.945 46.535 1.00 10.88 497 LEU A O 1
ATOM 1479 N N . SER A 1 188 ? 41.147 69.883 48.375 1.00 13.11 498 SER A N 1
ATOM 1480 C CA . SER A 1 188 ? 40.481 70.946 49.124 1.00 14.42 498 SER A CA 1
ATOM 1481 C C . SER A 1 188 ? 41.087 72.290 48.741 1.00 14.52 498 SER A C 1
ATOM 1482 O O . SER A 1 188 ? 42.263 72.355 48.345 1.00 14.64 498 SER A O 1
ATOM 1485 N N . LEU A 1 189 ? 40.308 73.365 48.873 1.00 13.46 499 LEU A N 1
ATOM 1486 C CA . LEU A 1 189 ? 40.876 74.718 48.831 1.00 13.85 499 LEU A CA 1
ATOM 1487 C C . LEU A 1 189 ? 41.640 75.078 50.112 1.00 13.77 499 LEU A C 1
ATOM 1488 O O . LEU A 1 189 ? 42.247 76.167 50.188 1.00 13.21 499 LEU A O 1
ATOM 1493 N N A SER A 1 190 ? 41.561 74.220 51.138 0.50 12.81 500 SER A N 1
ATOM 1494 N N B SER A 1 190 ? 41.582 74.193 51.111 0.50 13.20 500 SER A N 1
ATOM 1495 C CA A SER A 1 190 ? 42.404 74.377 52.339 0.50 13.12 500 SER A CA 1
ATOM 1496 C CA B SER A 1 190 ? 42.372 74.355 52.331 0.50 14.00 500 SER A CA 1
ATOM 1497 C C A SER A 1 190 ? 43.257 73.125 52.521 0.50 13.28 500 SER A C 1
ATOM 1498 C C B SER A 1 190 ? 43.253 73.122 52.526 0.50 13.69 500 SER A C 1
ATOM 1499 O O A SER A 1 190 ? 43.060 72.384 53.494 0.50 13.89 500 SER A O 1
ATOM 1500 O O B SER A 1 190 ? 43.077 72.393 53.511 0.50 14.29 500 SER A O 1
ATOM 1505 N N . PRO A 1 191 ? 44.187 72.866 51.585 1.00 13.36 501 PRO A N 1
ATOM 1506 C CA . PRO A 1 191 ? 44.990 71.655 51.742 1.00 13.33 501 PRO A CA 1
ATOM 1507 C C . PRO A 1 191 ? 45.797 71.672 53.041 1.00 13.34 501 PRO A C 1
ATOM 1508 O O . PRO A 1 191 ? 46.249 72.734 53.503 1.00 12.93 501 PRO A O 1
ATOM 1512 N N . GLY A 1 192 ? 45.923 70.498 53.642 1.00 12.49 502 GLY A N 1
ATOM 1513 C CA . GLY A 1 192 ? 46.570 70.362 54.940 1.00 12.63 502 GLY A CA 1
ATOM 1514 C C . GLY A 1 192 ? 47.500 69.151 54.947 1.00 12.02 502 GLY A C 1
ATOM 1515 O O . GLY A 1 192 ? 48.089 68.808 53.912 1.00 11.25 502 GLY A O 1
ATOM 1516 N N . ASN A 1 193 ? 47.571 68.485 56.095 1.00 11.72 503 ASN A N 1
ATOM 1517 C CA . ASN A 1 193 ? 48.503 67.365 56.327 1.00 12.33 503 ASN A CA 1
ATOM 1518 C C . ASN A 1 193 ? 48.336 66.192 55.361 1.00 11.01 503 ASN A C 1
ATOM 1519 O O . ASN A 1 193 ? 49.297 65.455 55.077 1.00 9.93 503 ASN A O 1
ATOM 1524 N N . GLU A 1 194 ? 47.110 66.008 54.873 1.00 10.47 504 GLU A N 1
ATOM 1525 C CA . GLU A 1 194 ? 46.814 64.930 53.931 1.00 10.16 504 GLU A CA 1
ATOM 1526 C C . GLU A 1 194 ? 47.657 65.010 52.664 1.00 9.27 504 GLU A C 1
ATOM 1527 O O . GLU A 1 194 ? 47.841 63.994 52.005 1.00 8.66 504 GLU A O 1
ATOM 1533 N N . GLN A 1 195 ? 48.155 66.195 52.312 1.00 8.36 505 GLN A N 1
ATOM 1534 C CA . GLN A 1 195 ? 49.007 66.315 51.099 1.00 8.85 505 GLN A CA 1
ATOM 1535 C C . GLN A 1 195 ? 50.245 65.399 51.175 1.00 8.91 505 GLN A C 1
ATOM 1536 O O . GLN A 1 195 ? 50.704 64.885 50.155 1.00 8.26 505 GLN A O 1
ATOM 1542 N N . ARG A 1 196 ? 50.772 65.204 52.377 1.00 7.68 506 ARG A N 1
ATOM 1543 C CA . ARG A 1 196 ? 51.866 64.236 52.538 1.00 8.87 506 ARG A CA 1
ATOM 1544 C C . ARG A 1 196 ? 51.463 62.810 52.141 1.00 8.71 506 ARG A C 1
ATOM 1545 O O . ARG A 1 196 ? 52.307 62.051 51.662 1.00 7.35 506 ARG A O 1
ATOM 1553 N N . LEU A 1 197 ? 50.181 62.462 52.333 1.00 7.16 507 LEU A N 1
ATOM 1554 C CA . LEU A 1 197 ? 49.675 61.120 52.032 1.00 8.01 507 LEU A CA 1
ATOM 1555 C C . LEU A 1 197 ? 49.470 60.975 50.536 1.00 7.83 507 LEU A C 1
ATOM 1556 O O . LEU A 1 197 ? 49.552 59.871 49.979 1.00 8.16 507 LEU A O 1
ATOM 1561 N N . TYR A 1 198 ? 49.201 62.095 49.882 1.00 6.87 508 TYR A N 1
ATOM 1562 C CA . TYR A 1 198 ? 48.925 62.046 48.437 1.00 6.98 508 TYR A CA 1
ATOM 1563 C C . TYR A 1 198 ? 50.191 62.069 47.596 1.00 8.92 508 TYR A C 1
ATOM 1564 O O . TYR A 1 198 ? 50.225 61.435 46.552 1.00 8.06 508 TYR A O 1
ATOM 1573 N N . TRP A 1 199 ? 51.189 62.847 48.007 1.00 9.25 509 TRP A N 1
ATOM 1574 C CA . TRP A 1 199 ? 52.341 63.095 47.122 1.00 9.56 509 TRP A CA 1
ATOM 1575 C C . TRP A 1 199 ? 53.676 63.005 47.827 1.00 8.90 509 TRP A C 1
ATOM 1576 O O . TRP A 1 199 ? 54.699 63.210 47.188 1.00 10.06 509 TRP A O 1
ATOM 1587 N N . GLY A 1 200 ? 53.657 62.801 49.136 1.00 9.05 510 GLY A N 1
ATOM 1588 C CA . GLY A 1 200 ? 54.866 62.864 49.943 1.00 9.59 510 GLY A CA 1
ATOM 1589 C C . GLY A 1 200 ? 55.730 61.642 49.738 1.00 9.11 510 GLY A C 1
ATOM 1590 O O . GLY A 1 200 ? 55.221 60.553 49.502 1.00 9.17 510 GLY A O 1
ATOM 1591 N N A SER A 1 201 ? 57.046 61.821 49.854 0.50 9.81 511 SER A N 1
ATOM 1592 N N B SER A 1 201 ? 57.051 61.807 49.839 0.50 9.45 511 SER A N 1
ATOM 1593 C CA A SER A 1 201 ? 58.003 60.740 49.633 0.50 10.22 511 SER A CA 1
ATOM 1594 C CA B SER A 1 201 ? 57.982 60.699 49.608 0.50 9.44 511 SER A CA 1
ATOM 1595 C C A SER A 1 201 ? 57.768 59.495 50.496 0.50 10.58 511 SER A C 1
ATOM 1596 C C B SER A 1 201 ? 57.723 59.472 50.486 0.50 10.16 511 SER A C 1
ATOM 1597 O O A SER A 1 201 ? 57.930 58.377 50.019 0.50 9.92 511 SER A O 1
ATOM 1598 O O B SER A 1 201 ? 57.830 58.343 50.016 0.50 9.48 511 SER A O 1
ATOM 1603 N N . HIS A 1 202 ? 57.384 59.695 51.754 1.00 10.25 512 HIS A N 1
ATOM 1604 C CA . HIS A 1 202 ? 57.170 58.591 52.691 1.00 12.15 512 HIS A CA 1
ATOM 1605 C C . HIS A 1 202 ? 55.973 57.719 52.297 1.00 11.08 512 HIS A C 1
ATOM 1606 O O . HIS A 1 202 ? 55.951 56.538 52.617 1.00 12.70 512 HIS A O 1
ATOM 1613 N N . SER A 1 203 ? 55.016 58.295 51.592 1.00 9.84 513 SER A N 1
ATOM 1614 C CA . SER A 1 203 ? 53.873 57.517 51.123 1.00 9.68 513 SER A CA 1
ATOM 1615 C C . SER A 1 203 ? 54.122 56.751 49.798 1.00 9.36 513 SER A C 1
ATOM 1616 O O . SER A 1 203 ? 53.333 55.869 49.448 1.00 9.39 513 SER A O 1
ATOM 1619 N N A ALA A 1 204 ? 55.212 57.066 49.101 0.50 9.84 514 ALA A N 1
ATOM 1620 N N B ALA A 1 204 ? 55.228 57.060 49.119 0.50 9.12 514 ALA A N 1
ATOM 1621 C CA A ALA A 1 204 ? 55.436 56.542 47.746 0.50 10.96 514 ALA A CA 1
ATOM 1622 C CA B ALA A 1 204 ? 55.577 56.393 47.861 0.50 9.68 514 ALA A CA 1
ATOM 1623 C C A ALA A 1 204 ? 55.500 55.018 47.707 0.50 11.19 514 ALA A C 1
ATOM 1624 C C B ALA A 1 204 ? 55.936 54.939 48.131 0.50 9.38 514 ALA A C 1
ATOM 1625 O O A ALA A 1 204 ? 54.866 54.395 46.871 0.50 11.06 514 ALA A O 1
ATOM 1626 O O B ALA A 1 204 ? 56.712 54.644 49.021 0.50 8.26 514 ALA A O 1
ATOM 1629 N N A GLY A 1 205 ? 56.224 54.426 48.650 0.50 11.17 515 GLY A N 1
ATOM 1630 N N B GLY A 1 205 ? 55.329 54.039 47.371 0.50 9.65 515 GLY A N 1
ATOM 1631 C CA A GLY A 1 205 ? 56.476 52.985 48.605 0.50 12.20 515 GLY A CA 1
ATOM 1632 C CA B GLY A 1 205 ? 55.501 52.613 47.596 0.50 10.74 515 GLY A CA 1
ATOM 1633 C C A GLY A 1 205 ? 55.464 52.067 49.263 0.50 12.58 515 GLY A C 1
ATOM 1634 C C B GLY A 1 205 ? 54.792 51.989 48.800 0.50 11.17 515 GLY A C 1
ATOM 1635 O O A GLY A 1 205 ? 55.616 50.850 49.229 0.50 13.11 515 GLY A O 1
ATOM 1636 O O B GLY A 1 205 ? 54.938 50.792 49.020 0.50 11.81 515 GLY A O 1
ATOM 1637 N N A GLN A 1 206 ? 54.399 52.633 49.817 0.50 12.78 516 GLN A N 1
ATOM 1638 N N B GLN A 1 206 ? 54.052 52.757 49.605 0.50 11.54 516 GLN A N 1
ATOM 1639 C CA A GLN A 1 206 ? 53.612 51.915 50.798 0.50 12.21 516 GLN A CA 1
ATOM 1640 C CA B GLN A 1 206 ? 53.350 52.125 50.730 0.50 11.82 516 GLN A CA 1
ATOM 1641 C C A GLN A 1 206 ? 52.302 51.346 50.254 0.50 12.00 516 GLN A C 1
ATOM 1642 C C B GLN A 1 206 ? 52.207 51.328 50.130 0.50 11.63 516 GLN A C 1
ATOM 1643 O O A GLN A 1 206 ? 51.544 52.046 49.606 0.50 10.58 516 GLN A O 1
ATOM 1644 O O B GLN A 1 206 ? 51.477 51.858 49.315 0.50 10.70 516 GLN A O 1
ATOM 1655 N N . PRO A 1 207 ? 52.044 50.055 50.531 1.00 12.38 517 PRO A N 1
ATOM 1656 C CA . PRO A 1 207 ? 50.836 49.361 50.051 1.00 12.04 517 PRO A CA 1
ATOM 1657 C C . PRO A 1 207 ? 49.600 50.165 50.442 1.00 10.73 517 PRO A C 1
ATOM 1658 O O . PRO A 1 207 ? 49.513 50.683 51.571 1.00 11.22 517 PRO A O 1
ATOM 1662 N N . GLY A 1 208 ? 48.666 50.329 49.524 1.00 8.42 518 GLY A N 1
ATOM 1663 C CA . GLY A 1 208 ? 47.444 51.036 49.887 1.00 6.75 518 GLY A CA 1
ATOM 1664 C C . GLY A 1 208 ? 47.549 52.545 49.749 1.00 6.17 518 GLY A C 1
ATOM 1665 O O . GLY A 1 208 ? 46.535 53.247 49.799 1.00 5.99 518 GLY A O 1
ATOM 1666 N N . THR A 1 209 ? 48.757 53.045 49.519 1.00 4.77 519 THR A N 1
ATOM 1667 C CA . THR A 1 209 ? 48.956 54.482 49.396 1.00 6.06 519 THR A CA 1
ATOM 1668 C C . THR A 1 209 ? 48.010 55.212 48.432 1.00 6.53 519 THR A C 1
ATOM 1669 O O . THR A 1 209 ? 47.625 54.690 47.384 1.00 6.61 519 THR A O 1
ATOM 1673 N N . ARG A 1 210 ? 47.694 56.459 48.770 1.00 5.92 520 ARG A N 1
ATOM 1674 C CA . ARG A 1 210 ? 47.031 57.354 47.819 1.00 6.93 520 ARG A CA 1
ATOM 1675 C C . ARG A 1 210 ? 47.977 57.882 46.747 1.00 7.48 520 ARG A C 1
ATOM 1676 O O . ARG A 1 210 ? 47.523 58.412 45.708 1.00 7.61 520 ARG A O 1
ATOM 1684 N N . ASN A 1 211 ? 49.276 57.787 47.024 1.00 7.62 521 ASN A N 1
ATOM 1685 C CA . ASN A 1 211 ? 50.339 58.272 46.127 1.00 7.19 521 ASN A CA 1
ATOM 1686 C C . ASN A 1 211 ? 50.570 57.193 45.047 1.00 6.79 521 ASN A C 1
ATOM 1687 O O . ASN A 1 211 ? 51.603 56.525 45.017 1.00 6.23 521 ASN A O 1
ATOM 1692 N N . LEU A 1 212 ? 49.588 57.016 44.178 1.00 6.84 522 LEU A N 1
ATOM 1693 C CA . LEU A 1 212 ? 49.653 55.938 43.166 1.00 6.96 522 LEU A CA 1
ATOM 1694 C C . LEU A 1 212 ? 50.804 56.128 42.181 1.00 7.00 522 LEU A C 1
ATOM 1695 O O . LEU A 1 212 ? 51.359 55.140 41.702 1.00 7.72 522 LEU A O 1
ATOM 1708 N N . GLY A 1 214 ? 53.711 57.295 42.889 1.00 6.97 524 GLY A N 1
ATOM 1709 C CA . GLY A 1 214 ? 55.021 57.121 43.537 1.00 7.09 524 GLY A CA 1
ATOM 1710 C C . GLY A 1 214 ? 55.867 58.384 43.518 1.00 8.21 524 GLY A C 1
ATOM 1711 O O . GLY A 1 214 ? 57.104 58.300 43.382 1.00 9.04 524 GLY A O 1
ATOM 1712 N N . ALA A 1 215 ? 55.230 59.549 43.572 1.00 8.80 525 ALA A N 1
ATOM 1713 C CA . ALA A 1 215 ? 55.965 60.821 43.654 1.00 9.44 525 ALA A CA 1
ATOM 1714 C C . ALA A 1 215 ? 56.833 60.824 44.914 1.00 10.19 525 ALA A C 1
ATOM 1715 O O . ALA A 1 215 ? 56.354 60.509 46.023 1.00 10.71 525 ALA A O 1
ATOM 1717 N N . ALA A 1 216 ? 58.101 61.170 44.757 1.00 10.64 526 ALA A N 1
ATOM 1718 C CA . ALA A 1 216 ? 59.007 61.198 45.891 1.00 11.39 526 ALA A CA 1
ATOM 1719 C C . ALA A 1 216 ? 60.105 62.210 45.562 1.00 12.25 526 ALA A C 1
ATOM 1720 O O . ALA A 1 216 ? 61.058 61.885 44.878 1.00 10.84 526 ALA A O 1
ATOM 1722 N N . SER A 1 217 ? 59.960 63.430 46.051 1.00 11.77 527 SER A N 1
ATOM 1723 C CA . SER A 1 217 ? 60.902 64.484 45.709 1.00 13.57 527 SER A CA 1
ATOM 1724 C C . SER A 1 217 ? 61.090 65.365 46.926 1.00 13.50 527 SER A C 1
ATOM 1725 O O . SER A 1 217 ? 60.097 65.703 47.576 1.00 12.39 527 SER A O 1
ATOM 1728 N N . PRO A 1 218 ? 62.351 65.742 47.242 1.00 13.61 528 PRO A N 1
ATOM 1729 C CA . PRO A 1 218 ? 62.572 66.711 48.299 1.00 13.22 528 PRO A CA 1
ATOM 1730 C C . PRO A 1 218 ? 61.827 68.024 48.082 1.00 12.13 528 PRO A C 1
ATOM 1731 O O . PRO A 1 218 ? 61.409 68.618 49.058 1.00 11.51 528 PRO A O 1
ATOM 1735 N N . ALA A 1 219 ? 61.659 68.449 46.818 1.00 10.94 529 ALA A N 1
ATOM 1736 C CA . ALA A 1 219 ? 60.999 69.717 46.480 1.00 10.21 529 ALA A CA 1
ATOM 1737 C C . ALA A 1 219 ? 59.518 69.632 46.810 1.00 9.03 529 ALA A C 1
ATOM 1738 O O . ALA A 1 219 ? 58.980 70.550 47.399 1.00 8.53 529 ALA A O 1
ATOM 1740 N N . ILE A 1 220 ? 58.882 68.512 46.475 1.00 9.01 530 ILE A N 1
ATOM 1741 C CA . ILE A 1 220 ? 57.458 68.318 46.846 1.00 9.59 530 ILE A CA 1
ATOM 1742 C C . ILE A 1 220 ? 57.310 68.331 48.376 1.00 9.93 530 ILE A C 1
ATOM 1743 O O . ILE A 1 220 ? 56.470 69.058 48.918 1.00 9.57 530 ILE A O 1
ATOM 1748 N N . ASP A 1 221 ? 58.144 67.553 49.058 1.00 9.91 531 ASP A N 1
ATOM 1749 C CA . ASP A 1 221 ? 58.103 67.453 50.516 1.00 10.27 531 ASP A CA 1
ATOM 1750 C C . ASP A 1 221 ? 58.336 68.831 51.139 1.00 9.81 531 ASP A C 1
ATOM 1751 O O . ASP A 1 221 ? 57.672 69.201 52.103 1.00 9.43 531 ASP A O 1
ATOM 1756 N N . ALA A 1 222 ? 59.250 69.605 50.569 1.00 8.98 532 ALA A N 1
ATOM 1757 C CA . ALA A 1 222 ? 59.523 70.926 51.134 1.00 8.93 532 ALA A CA 1
ATOM 1758 C C . ALA A 1 222 ? 58.386 71.908 50.892 1.00 8.60 532 ALA A C 1
ATOM 1759 O O . ALA A 1 222 ? 58.163 72.805 51.712 1.00 8.28 532 ALA A O 1
ATOM 1769 N N . ILE A 1 224 ? 55.222 71.178 50.602 1.00 7.25 534 ILE A N 1
ATOM 1770 C CA . ILE A 1 224 ? 54.199 70.834 51.607 1.00 8.66 534 ILE A CA 1
ATOM 1771 C C . ILE A 1 224 ? 54.578 71.381 52.987 1.00 8.59 534 ILE A C 1
ATOM 1772 O O . ILE A 1 224 ? 53.749 71.983 53.679 1.00 7.82 534 ILE A O 1
ATOM 1777 N N . ASP A 1 225 ? 55.831 71.209 53.387 1.00 8.99 535 ASP A N 1
ATOM 1778 C CA . ASP A 1 225 ? 56.261 71.777 54.673 1.00 10.19 535 ASP A CA 1
ATOM 1779 C C . ASP A 1 225 ? 56.015 73.277 54.709 1.00 10.25 535 ASP A C 1
ATOM 1780 O O . ASP A 1 225 ? 55.521 73.786 55.697 1.00 10.42 535 ASP A O 1
ATOM 1785 N N A ARG A 1 226 ? 56.355 73.975 53.625 0.50 10.27 536 ARG A N 1
ATOM 1786 N N B ARG A 1 226 ? 56.360 73.982 53.638 0.50 10.17 536 ARG A N 1
ATOM 1787 C CA A ARG A 1 226 ? 56.208 75.439 53.569 0.50 10.50 536 ARG A CA 1
ATOM 1788 C CA B ARG A 1 226 ? 56.196 75.440 53.621 0.50 10.20 536 ARG A CA 1
ATOM 1789 C C A ARG A 1 226 ? 54.731 75.852 53.627 0.50 10.46 536 ARG A C 1
ATOM 1790 C C B ARG A 1 226 ? 54.718 75.853 53.627 0.50 10.38 536 ARG A C 1
ATOM 1791 O O A ARG A 1 226 ? 54.363 76.792 54.330 0.50 10.62 536 ARG A O 1
ATOM 1792 O O B ARG A 1 226 ? 54.331 76.803 54.305 0.50 10.54 536 ARG A O 1
ATOM 1823 N N . LEU A 1 228 ? 52.250 74.221 55.071 1.00 11.12 538 LEU A N 1
ATOM 1824 C CA . LEU A 1 228 ? 51.739 73.967 56.433 1.00 12.34 538 LEU A CA 1
ATOM 1825 C C . LEU A 1 228 ? 52.302 74.938 57.462 1.00 13.66 538 LEU A C 1
ATOM 1826 O O . LEU A 1 228 ? 51.656 75.219 58.483 1.00 14.51 538 LEU A O 1
ATOM 1831 N N . ALA A 1 229 ? 53.509 75.427 57.196 1.00 13.83 539 ALA A N 1
ATOM 1832 C CA . ALA A 1 229 ? 54.205 76.346 58.087 1.00 14.41 539 ALA A CA 1
ATOM 1833 C C . ALA A 1 229 ? 53.867 77.822 57.851 1.00 15.35 539 ALA A C 1
ATOM 1834 O O . ALA A 1 229 ? 54.133 78.674 58.720 1.00 14.71 539 ALA A O 1
ATOM 1836 N N . ALA A 1 230 ? 53.282 78.130 56.687 1.00 15.16 540 ALA A N 1
ATOM 1837 C CA . ALA A 1 230 ? 53.085 79.525 56.261 1.00 15.77 540 ALA A CA 1
ATOM 1838 C C . ALA A 1 230 ? 52.255 80.296 57.287 1.00 16.59 540 ALA A C 1
ATOM 1839 O O . ALA A 1 230 ? 51.279 79.768 57.805 1.00 16.01 540 ALA A O 1
ATOM 1841 N N . THR A 1 231 ? 52.661 81.534 57.566 1.00 17.43 541 THR A N 1
ATOM 1842 C CA . THR A 1 231 ? 51.975 82.385 58.550 1.00 18.51 541 THR A CA 1
ATOM 1843 C C . THR A 1 231 ? 51.356 83.626 57.864 1.00 19.40 541 THR A C 1
ATOM 1844 O O . THR A 1 231 ? 50.774 84.485 58.535 1.00 19.90 541 THR A O 1
ATOM 1848 N N . THR A 1 232 ? 51.511 83.743 56.542 1.00 19.09 542 THR A N 1
ATOM 1849 C CA . THR A 1 232 ? 50.886 84.827 55.780 1.00 19.22 542 THR A CA 1
ATOM 1850 C C . THR A 1 232 ? 50.179 84.287 54.546 1.00 20.07 542 THR A C 1
ATOM 1851 O O . THR A 1 232 ? 50.454 83.163 54.083 1.00 17.83 542 THR A O 1
ATOM 1855 N N . GLU A 1 233 ? 49.258 85.092 54.018 1.00 20.56 543 GLU A N 1
ATOM 1856 C CA . GLU A 1 233 ? 48.536 84.717 52.817 1.00 21.64 543 GLU A CA 1
ATOM 1857 C C . GLU A 1 233 ? 49.450 84.639 51.609 1.00 20.71 543 GLU A C 1
ATOM 1858 O O . GLU A 1 233 ? 49.342 83.707 50.819 1.00 21.02 543 GLU A O 1
ATOM 1864 N N . ASP A 1 234 ? 50.322 85.635 51.464 1.00 20.14 544 ASP A N 1
ATOM 1865 C CA . ASP A 1 234 ? 51.299 85.678 50.375 1.00 20.01 544 ASP A CA 1
ATOM 1866 C C . ASP A 1 234 ? 52.120 84.377 50.371 1.00 19.00 544 ASP A C 1
ATOM 1867 O O . ASP A 1 234 ? 52.259 83.710 49.326 1.00 17.75 544 ASP A O 1
ATOM 1872 N N . GLU A 1 235 ? 52.606 83.999 51.554 1.00 17.49 545 GLU A N 1
ATOM 1873 C CA . GLU A 1 235 ? 53.437 82.805 51.706 1.00 16.49 545 GLU A CA 1
ATOM 1874 C C . GLU A 1 235 ? 52.669 81.512 51.433 1.00 15.84 545 GLU A C 1
ATOM 1875 O O . GLU A 1 235 ? 53.178 80.623 50.741 1.00 13.91 545 GLU A O 1
ATOM 1881 N N . LEU A 1 236 ? 51.449 81.416 51.951 1.00 14.68 546 LEU A N 1
ATOM 1882 C CA . LEU A 1 236 ? 50.624 80.229 51.734 1.00 14.62 546 LEU A CA 1
ATOM 1883 C C . LEU A 1 236 ? 50.316 80.026 50.247 1.00 14.01 546 LEU A C 1
ATOM 1884 O O . LEU A 1 236 ? 50.500 78.942 49.704 1.00 12.83 546 LEU A O 1
ATOM 1889 N N . THR A 1 237 ? 49.874 81.090 49.587 1.00 14.27 547 THR A N 1
ATOM 1890 C CA . THR A 1 237 ? 49.629 81.041 48.147 1.00 13.73 547 THR A CA 1
ATOM 1891 C C . THR A 1 237 ? 50.904 80.670 47.386 1.00 13.27 547 THR A C 1
ATOM 1892 O O . THR A 1 237 ? 50.856 79.809 46.504 1.00 12.51 547 THR A O 1
ATOM 1896 N N . ALA A 1 238 ? 52.036 81.291 47.731 1.00 11.63 548 ALA A N 1
ATOM 1897 C CA . ALA A 1 238 ? 53.295 81.013 47.016 1.00 11.11 548 ALA A CA 1
ATOM 1898 C C . ALA A 1 238 ? 53.681 79.547 47.160 1.00 10.82 548 ALA A C 1
ATOM 1899 O O . ALA A 1 238 ? 54.020 78.898 46.164 1.00 8.60 548 ALA A O 1
ATOM 1901 N N . ALA A 1 239 ? 53.651 79.021 48.393 1.00 9.59 549 ALA A N 1
ATOM 1902 C CA . ALA A 1 239 ? 53.999 77.598 48.618 1.00 8.63 549 ALA A CA 1
ATOM 1903 C C . ALA A 1 239 ? 53.031 76.611 47.903 1.00 8.86 549 ALA A C 1
ATOM 1904 O O . ALA A 1 239 ? 53.460 75.598 47.348 1.00 8.21 549 ALA A O 1
ATOM 1906 N N . THR A 1 240 ? 51.737 76.922 47.909 1.00 8.09 550 THR A N 1
ATOM 1907 C CA . THR A 1 240 ? 50.739 76.047 47.303 1.00 8.46 550 THR A CA 1
ATOM 1908 C C . THR A 1 240 ? 50.909 76.017 45.780 1.00 7.95 550 THR A C 1
ATOM 1909 O O . THR A 1 240 ? 50.900 74.947 45.146 1.00 7.44 550 THR A O 1
ATOM 1913 N N . ARG A 1 241 ? 51.136 77.187 45.212 1.00 7.12 551 ARG A N 1
ATOM 1914 C CA . ARG A 1 241 ? 51.396 77.267 43.765 1.00 6.40 551 ARG A CA 1
ATOM 1915 C C . ARG A 1 241 ? 52.667 76.566 43.375 1.00 7.08 551 ARG A C 1
ATOM 1916 O O . ARG A 1 241 ? 52.717 75.909 42.327 1.00 6.72 551 ARG A O 1
ATOM 1924 N N . ALA A 1 242 ? 53.707 76.724 44.193 1.00 6.66 552 ALA A N 1
ATOM 1925 C CA . ALA A 1 242 ? 54.957 76.005 43.972 1.00 6.76 552 ALA A CA 1
ATOM 1926 C C . ALA A 1 242 ? 54.731 74.484 44.003 1.00 7.46 552 ALA A C 1
ATOM 1927 O O . ALA A 1 242 ? 55.270 73.761 43.172 1.00 6.16 552 ALA A O 1
ATOM 1929 N N . LEU A 1 243 ? 53.987 73.980 44.996 1.00 7.44 553 LEU A N 1
ATOM 1930 C CA . LEU A 1 243 ? 53.598 72.562 44.981 1.00 7.46 553 LEU A CA 1
ATOM 1931 C C . LEU A 1 243 ? 52.865 72.177 43.694 1.00 7.09 553 LEU A C 1
ATOM 1932 O O . LEU A 1 243 ? 53.193 71.145 43.041 1.00 7.12 553 LEU A O 1
ATOM 1937 N N . ASP A 1 244 ? 51.866 72.983 43.323 1.00 6.91 554 ASP A N 1
ATOM 1938 C CA . ASP A 1 244 ? 51.115 72.710 42.089 1.00 8.26 554 ASP A CA 1
ATOM 1939 C C . ASP A 1 244 ? 52.088 72.635 40.893 1.00 7.53 554 ASP A C 1
ATOM 1940 O O . ASP A 1 244 ? 52.006 71.712 40.069 1.00 7.77 554 ASP A O 1
ATOM 1945 N N . ARG A 1 245 ? 53.038 73.568 40.834 1.00 7.28 555 ARG A N 1
ATOM 1946 C CA . ARG A 1 245 ? 53.971 73.637 39.707 1.00 7.11 555 ARG A CA 1
ATOM 1947 C C . ARG A 1 245 ? 54.844 72.357 39.639 1.00 7.17 555 ARG A C 1
ATOM 1948 O O . ARG A 1 245 ? 55.055 71.788 38.555 1.00 6.87 555 ARG A O 1
ATOM 1956 N N . VAL A 1 246 ? 55.377 71.938 40.790 1.00 6.67 556 VAL A N 1
ATOM 1957 C CA . VAL A 1 246 ? 56.260 70.767 40.857 1.00 8.01 556 VAL A CA 1
ATOM 1958 C C . VAL A 1 246 ? 55.519 69.461 40.589 1.00 8.59 556 VAL A C 1
ATOM 1959 O O . VAL A 1 246 ? 56.022 68.589 39.888 1.00 8.77 556 VAL A O 1
ATOM 1963 N N . LEU A 1 247 ? 54.303 69.347 41.105 1.00 8.26 557 LEU A N 1
ATOM 1964 C CA . LEU A 1 247 ? 53.517 68.126 40.868 1.00 8.11 557 LEU A CA 1
ATOM 1965 C C . LEU A 1 247 ? 53.191 68.016 39.379 1.00 8.27 557 LEU A C 1
ATOM 1966 O O . LEU A 1 247 ? 53.284 66.918 38.787 1.00 7.87 557 LEU A O 1
ATOM 1971 N N . THR A 1 248 ? 52.756 69.143 38.789 1.00 7.76 558 THR A N 1
ATOM 1972 C CA . THR A 1 248 ? 52.425 69.168 37.354 1.00 8.18 558 THR A CA 1
ATOM 1973 C C . THR A 1 248 ? 53.634 68.845 36.491 1.00 7.78 558 THR A C 1
ATOM 1974 O O . THR A 1 248 ? 53.545 67.996 35.584 1.00 6.88 558 THR A O 1
ATOM 1978 N N . ALA A 1 249 ? 54.790 69.429 36.805 1.00 7.77 559 ALA A N 1
ATOM 1979 C CA . ALA A 1 249 ? 55.975 69.158 35.987 1.00 8.50 559 ALA A CA 1
ATOM 1980 C C . ALA A 1 249 ? 56.511 67.761 36.198 1.00 7.90 559 ALA A C 1
ATOM 1981 O O . ALA A 1 249 ? 57.311 67.277 35.397 1.00 7.59 559 ALA A O 1
ATOM 1983 N N . GLY A 1 250 ? 56.048 67.087 37.252 1.00 7.77 560 GLY A N 1
ATOM 1984 C CA . GLY A 1 250 ? 56.487 65.707 37.500 1.00 7.47 560 GLY A CA 1
ATOM 1985 C C . GLY A 1 250 ? 55.883 64.740 36.471 1.00 7.44 560 GLY A C 1
ATOM 1986 O O . GLY A 1 250 ? 56.340 63.611 36.326 1.00 8.19 560 GLY A O 1
ATOM 1987 N N . ARG A 1 251 ? 54.868 65.182 35.748 1.00 5.52 561 ARG A N 1
ATOM 1988 C CA . ARG A 1 251 ? 54.339 64.393 34.600 1.00 6.08 561 ARG A CA 1
ATOM 1989 C C . ARG A 1 251 ? 53.838 63.044 35.114 1.00 5.59 561 ARG A C 1
ATOM 1990 O O . ARG A 1 251 ? 54.125 61.977 34.538 1.00 5.84 561 ARG A O 1
ATOM 1998 N N . TYR A 1 252 ? 53.098 63.097 36.226 1.00 6.05 562 TYR A N 1
ATOM 1999 C CA . TYR A 1 252 ? 52.657 61.862 36.893 1.00 6.37 562 TYR A CA 1
ATOM 2000 C C . TYR A 1 252 ? 51.329 61.343 36.408 1.00 6.91 562 TYR A C 1
ATOM 2001 O O . TYR A 1 252 ? 50.996 60.173 36.631 1.00 6.44 562 TYR A O 1
ATOM 2010 N N . VAL A 1 253 ? 50.529 62.251 35.870 1.00 5.67 563 VAL A N 1
ATOM 2011 C CA . VAL A 1 253 ? 49.182 61.925 35.451 1.00 6.49 563 VAL A CA 1
ATOM 2012 C C . VAL A 1 253 ? 48.971 62.539 34.072 1.00 7.17 563 VAL A C 1
ATOM 2013 O O . VAL A 1 253 ? 49.383 63.681 33.815 1.00 8.26 563 VAL A O 1
ATOM 2017 N N . ILE A 1 254 ? 48.296 61.797 33.209 1.00 6.79 564 ILE A N 1
ATOM 2018 C CA . ILE A 1 254 ? 47.801 62.358 31.961 1.00 7.07 564 ILE A CA 1
ATOM 2019 C C . ILE A 1 254 ? 46.391 62.900 32.231 1.00 7.51 564 ILE A C 1
ATOM 2020 O O . ILE A 1 254 ? 45.442 62.124 32.364 1.00 7.14 564 ILE A O 1
ATOM 2025 N N . PRO A 1 255 ? 46.246 64.233 32.293 1.00 6.75 565 PRO A N 1
ATOM 2026 C CA . PRO A 1 255 ? 44.978 64.753 32.724 1.00 7.33 565 PRO A CA 1
ATOM 2027 C C . PRO A 1 255 ? 43.903 64.705 31.660 1.00 7.22 565 PRO A C 1
ATOM 2028 O O . PRO A 1 255 ? 44.156 64.870 30.456 1.00 6.68 565 PRO A O 1
ATOM 2032 N N . ILE A 1 256 ? 42.680 64.504 32.136 1.00 8.09 566 ILE A N 1
ATOM 2033 C CA . ILE A 1 256 ? 41.519 64.676 31.274 1.00 7.30 566 ILE A CA 1
ATOM 2034 C C . ILE A 1 256 ? 40.627 65.799 31.832 1.00 8.89 566 ILE A C 1
ATOM 2035 O O . ILE A 1 256 ? 41.130 66.746 32.472 1.00 8.51 566 ILE A O 1
ATOM 2040 N N . TRP A 1 257 ? 39.328 65.727 31.542 1.00 10.36 567 TRP A N 1
ATOM 2041 C CA . TRP A 1 257 ? 38.333 66.647 32.113 1.00 13.80 567 TRP A CA 1
ATOM 2042 C C . TRP A 1 257 ? 37.976 66.165 33.531 1.00 16.07 567 TRP A C 1
ATOM 2043 O O . TRP A 1 257 ? 38.337 65.038 33.931 1.00 16.32 567 TRP A O 1
ATOM 2054 N N . ARG A 1 258 ? 37.260 67.008 34.278 1.00 18.57 568 ARG A N 1
ATOM 2055 C CA . ARG A 1 258 ? 36.769 66.671 35.625 1.00 21.66 568 ARG A CA 1
ATOM 2056 C C . ARG A 1 258 ? 35.549 65.736 35.604 1.00 23.05 568 ARG A C 1
ATOM 2057 O O . ARG A 1 258 ? 35.703 64.517 35.469 1.00 25.60 568 ARG A O 1
ATOM 2065 N N . ASN B 1 2 ? 59.023 69.009 12.427 1.00 29.13 312 ASN B N 1
ATOM 2066 C CA . ASN B 1 2 ? 59.038 70.317 11.699 1.00 28.12 312 ASN B CA 1
ATOM 2067 C C . ASN B 1 2 ? 59.185 70.132 10.175 1.00 26.30 312 ASN B C 1
ATOM 2068 O O . ASN B 1 2 ? 59.643 69.088 9.726 1.00 27.45 312 ASN B O 1
ATOM 2073 N N . ALA B 1 3 ? 58.796 71.150 9.405 1.00 22.37 313 ALA B N 1
ATOM 2074 C CA . ALA B 1 3 ? 58.857 71.144 7.939 1.00 18.00 313 ALA B CA 1
ATOM 2075 C C . ALA B 1 3 ? 58.984 72.581 7.417 1.00 14.89 313 ALA B C 1
ATOM 2076 O O . ALA B 1 3 ? 58.743 73.555 8.155 1.00 12.30 313 ALA B O 1
ATOM 2078 N N . GLY B 1 4 ? 59.271 72.687 6.122 1.00 13.04 314 GLY B N 1
ATOM 2079 C CA . GLY B 1 4 ? 59.300 73.969 5.427 1.00 11.54 314 GLY B CA 1
ATOM 2080 C C . GLY B 1 4 ? 60.407 74.007 4.400 1.00 10.42 314 GLY B C 1
ATOM 2081 O O . GLY B 1 4 ? 61.075 72.997 4.137 1.00 11.28 314 GLY B O 1
ATOM 2090 N N . THR B 1 6 ? 63.808 76.267 2.943 1.00 8.59 316 THR B N 1
ATOM 2091 C CA . THR B 1 6 ? 64.845 77.286 3.168 1.00 8.68 316 THR B CA 1
ATOM 2092 C C . THR B 1 6 ? 65.735 77.241 1.935 1.00 8.85 316 THR B C 1
ATOM 2093 O O . THR B 1 6 ? 66.093 76.155 1.459 1.00 9.66 316 THR B O 1
ATOM 2097 N N . GLY B 1 7 ? 66.078 78.409 1.395 1.00 8.77 317 GLY B N 1
ATOM 2098 C CA . GLY B 1 7 ? 66.973 78.444 0.229 1.00 8.52 317 GLY B CA 1
ATOM 2099 C C . GLY B 1 7 ? 66.929 79.820 -0.420 1.00 9.31 317 GLY B C 1
ATOM 2100 O O . GLY B 1 7 ? 66.703 80.830 0.269 1.00 11.50 317 GLY B O 1
ATOM 2101 N N . PHE B 1 8 ? 67.143 79.870 -1.730 1.00 8.35 318 PHE B N 1
ATOM 2102 C CA . PHE B 1 8 ? 67.018 81.116 -2.504 1.00 8.18 318 PHE B CA 1
ATOM 2103 C C . PHE B 1 8 ? 65.741 81.063 -3.345 1.00 8.01 318 PHE B C 1
ATOM 2104 O O . PHE B 1 8 ? 65.607 80.209 -4.237 1.00 7.04 318 PHE B O 1
ATOM 2112 N N . VAL B 1 9 ? 64.820 81.967 -3.025 1.00 6.80 319 VAL B N 1
ATOM 2113 C CA . VAL B 1 9 ? 63.552 82.044 -3.775 1.00 6.06 319 VAL B CA 1
ATOM 2114 C C . VAL B 1 9 ? 63.780 82.821 -5.074 1.00 6.45 319 VAL B C 1
ATOM 2115 O O . VAL B 1 9 ? 64.544 83.793 -5.098 1.00 7.94 319 VAL B O 1
ATOM 2119 N N . ILE B 1 10 ? 63.157 82.347 -6.154 1.00 5.62 320 ILE B N 1
ATOM 2120 C CA . ILE B 1 10 ? 63.315 82.960 -7.453 1.00 6.88 320 ILE B CA 1
ATOM 2121 C C . ILE B 1 10 ? 62.016 83.707 -7.724 1.00 7.03 320 ILE B C 1
ATOM 2122 O O . ILE B 1 10 ? 60.922 83.160 -7.560 1.00 6.63 320 ILE B O 1
ATOM 2127 N N . ASN B 1 11 ? 62.144 84.963 -8.135 1.00 7.20 321 ASN B N 1
ATOM 2128 C CA . ASN B 1 11 ? 60.942 85.756 -8.454 1.00 7.54 321 ASN B CA 1
ATOM 2129 C C . ASN B 1 11 ? 60.415 85.378 -9.838 1.00 8.85 321 ASN B C 1
ATOM 2130 O O . ASN B 1 11 ? 60.890 85.931 -10.841 1.00 9.06 321 ASN B O 1
ATOM 2135 N N . THR B 1 12 ? 59.435 84.471 -9.914 1.00 8.23 322 THR B N 1
ATOM 2136 C CA . THR B 1 12 ? 58.951 84.031 -11.246 1.00 9.28 322 THR B CA 1
ATOM 2137 C C . THR B 1 12 ? 58.087 85.079 -11.987 1.00 9.81 322 THR B C 1
ATOM 2138 O O . THR B 1 12 ? 57.665 84.840 -13.132 1.00 9.27 322 THR B O 1
ATOM 2142 N N . ARG B 1 13 ? 57.823 86.230 -11.371 1.00 8.93 323 ARG B N 1
ATOM 2143 C CA . ARG B 1 13 ? 57.046 87.260 -12.051 1.00 10.90 323 ARG B CA 1
ATOM 2144 C C . ARG B 1 13 ? 57.946 88.067 -12.969 1.00 12.06 323 ARG B C 1
ATOM 2145 O O . ARG B 1 13 ? 57.464 88.793 -13.808 1.00 12.82 323 ARG B O 1
ATOM 2153 N N . ARG B 1 14 ? 59.256 87.945 -12.794 1.00 11.21 324 ARG B N 1
ATOM 2154 C CA . ARG B 1 14 ? 60.202 88.771 -13.540 1.00 11.49 324 ARG B CA 1
ATOM 2155 C C . ARG B 1 14 ? 60.853 87.944 -14.660 1.00 11.61 324 ARG B C 1
ATOM 2156 O O . ARG B 1 14 ? 61.659 87.031 -14.405 1.00 12.93 324 ARG B O 1
ATOM 2164 N N . ALA B 1 15 ? 60.516 88.269 -15.901 1.00 11.14 325 ALA B N 1
ATOM 2165 C CA . ALA B 1 15 ? 61.130 87.607 -17.037 1.00 10.79 325 ALA B CA 1
ATOM 2166 C C . ALA B 1 15 ? 62.655 87.800 -16.940 1.00 10.00 325 ALA B C 1
ATOM 2167 O O . ALA B 1 15 ? 63.120 88.882 -16.570 1.00 10.56 325 ALA B O 1
ATOM 2169 N N . PRO B 1 16 ? 63.446 86.769 -17.285 1.00 9.12 326 PRO B N 1
ATOM 2170 C CA . PRO B 1 16 ? 62.988 85.491 -17.815 1.00 9.18 326 PRO B CA 1
ATOM 2171 C C . PRO B 1 16 ? 62.898 84.397 -16.761 1.00 8.69 326 PRO B C 1
ATOM 2172 O O . PRO B 1 16 ? 62.820 83.204 -17.121 1.00 8.91 326 PRO B O 1
ATOM 2176 N N . PHE B 1 17 ? 62.878 84.787 -15.484 1.00 7.95 327 PHE B N 1
ATOM 2177 C CA . PHE B 1 17 ? 62.727 83.800 -14.394 1.00 8.64 327 PHE B CA 1
ATOM 2178 C C . PHE B 1 17 ? 61.375 83.099 -14.383 1.00 9.37 327 PHE B C 1
ATOM 2179 O O . PHE B 1 17 ? 61.179 82.140 -13.636 1.00 7.97 327 PHE B O 1
ATOM 2187 N N . ASP B 1 18 ? 60.446 83.570 -15.228 1.00 9.87 328 ASP B N 1
ATOM 2188 C CA . ASP B 1 18 ? 59.158 82.910 -15.388 1.00 10.32 328 ASP B CA 1
ATOM 2189 C C . ASP B 1 18 ? 59.261 81.583 -16.169 1.00 10.85 328 ASP B C 1
ATOM 2190 O O . ASP B 1 18 ? 58.339 80.774 -16.134 1.00 10.78 328 ASP B O 1
ATOM 2195 N N . ASP B 1 19 ? 60.382 81.367 -16.849 1.00 9.82 329 ASP B N 1
ATOM 2196 C CA . ASP B 1 19 ? 60.594 80.154 -17.639 1.00 9.71 329 ASP B CA 1
ATOM 2197 C C . ASP B 1 19 ? 61.182 79.054 -16.721 1.00 9.34 329 ASP B C 1
ATOM 2198 O O . ASP B 1 19 ? 62.329 79.161 -16.227 1.00 8.02 329 ASP B O 1
ATOM 2203 N N . TRP B 1 20 ? 60.416 77.984 -16.512 1.00 8.87 330 TRP B N 1
ATOM 2204 C CA . TRP B 1 20 ? 60.876 76.884 -15.655 1.00 9.19 330 TRP B CA 1
ATOM 2205 C C . TRP B 1 20 ? 62.215 76.320 -16.087 1.00 8.69 330 TRP B C 1
ATOM 2206 O O . TRP B 1 20 ? 62.928 75.731 -15.258 1.00 7.63 330 TRP B O 1
ATOM 2217 N N A ARG B 1 21 ? 62.559 76.487 -17.373 0.50 8.49 331 ARG B N 1
ATOM 2218 N N B ARG B 1 21 ? 62.572 76.510 -17.364 0.50 7.94 331 ARG B N 1
ATOM 2219 C CA A ARG B 1 21 ? 63.833 75.979 -17.889 0.50 9.12 331 ARG B CA 1
ATOM 2220 C CA B ARG B 1 21 ? 63.829 75.977 -17.893 0.50 8.04 331 ARG B CA 1
ATOM 2221 C C A ARG B 1 21 ? 65.020 76.739 -17.351 0.50 8.24 331 ARG B C 1
ATOM 2222 C C B ARG B 1 21 ? 65.050 76.756 -17.448 0.50 7.66 331 ARG B C 1
ATOM 2223 O O A ARG B 1 21 ? 66.033 76.127 -17.043 0.50 8.36 331 ARG B O 1
ATOM 2224 O O B ARG B 1 21 ? 66.117 76.179 -17.312 0.50 7.83 331 ARG B O 1
ATOM 2239 N N . LEU B 1 22 ? 64.894 78.064 -17.235 1.00 7.48 332 LEU B N 1
ATOM 2240 C CA . LEU B 1 22 ? 65.939 78.875 -16.619 1.00 7.80 332 LEU B CA 1
ATOM 2241 C C . LEU B 1 22 ? 66.027 78.466 -15.155 1.00 6.82 332 LEU B C 1
ATOM 2242 O O . LEU B 1 22 ? 67.111 78.300 -14.637 1.00 7.79 332 LEU B O 1
ATOM 2247 N N . ARG B 1 23 ? 64.882 78.285 -14.495 1.00 8.10 333 ARG B N 1
ATOM 2248 C CA . ARG B 1 23 ? 64.917 77.877 -13.076 1.00 6.64 333 ARG B CA 1
ATOM 2249 C C . ARG B 1 23 ? 65.581 76.500 -12.934 1.00 7.97 333 ARG B C 1
ATOM 2250 O O . ARG B 1 23 ? 66.401 76.285 -12.023 1.00 6.88 333 ARG B O 1
ATOM 2258 N N . GLU B 1 24 ? 65.286 75.580 -13.859 1.00 7.22 334 GLU B N 1
ATOM 2259 C CA . GLU B 1 24 ? 65.960 74.276 -13.838 1.00 8.87 334 GLU B CA 1
ATOM 2260 C C . GLU B 1 24 ? 67.472 74.451 -14.006 1.00 9.35 334 GLU B C 1
ATOM 2261 O O . GLU B 1 24 ? 68.272 73.785 -13.311 1.00 7.68 334 GLU B O 1
ATOM 2267 N N . ALA B 1 25 ? 67.889 75.327 -14.931 1.00 7.82 335 ALA B N 1
ATOM 2268 C CA . ALA B 1 25 ? 69.327 75.546 -15.079 1.00 8.08 335 ALA B CA 1
ATOM 2269 C C . ALA B 1 25 ? 69.982 76.084 -13.802 1.00 8.05 335 ALA B C 1
ATOM 2270 O O . ALA B 1 25 ? 71.080 75.657 -13.437 1.00 8.10 335 ALA B O 1
ATOM 2272 N N . LEU B 1 26 ? 69.321 77.027 -13.140 1.00 7.88 336 LEU B N 1
ATOM 2273 C CA . LEU B 1 26 ? 69.837 77.574 -11.875 1.00 8.59 336 LEU B CA 1
ATOM 2274 C C . LEU B 1 26 ? 69.952 76.481 -10.828 1.00 8.49 336 LEU B C 1
ATOM 2275 O O . LEU B 1 26 ? 70.926 76.455 -10.099 1.00 8.68 336 LEU B O 1
ATOM 2280 N N . LEU B 1 27 ? 68.957 75.593 -10.752 1.00 7.48 337 LEU B N 1
ATOM 2281 C CA . LEU B 1 27 ? 69.026 74.477 -9.777 1.00 8.53 337 LEU B CA 1
ATOM 2282 C C . LEU B 1 27 ? 70.168 73.513 -10.111 1.00 8.37 337 LEU B C 1
ATOM 2283 O O . LEU B 1 27 ? 70.920 73.097 -9.239 1.00 8.94 337 LEU B O 1
ATOM 2288 N N . LEU B 1 28 ? 70.334 73.209 -11.395 1.00 8.25 338 LEU B N 1
ATOM 2289 C CA . LEU B 1 28 ? 71.392 72.290 -11.818 1.00 7.96 338 LEU B CA 1
ATOM 2290 C C . LEU B 1 28 ? 72.774 72.839 -11.503 1.00 8.90 338 LEU B C 1
ATOM 2291 O O . LEU B 1 28 ? 73.666 72.073 -11.140 1.00 8.95 338 LEU B O 1
ATOM 2296 N N . ALA B 1 29 ? 72.940 74.158 -11.577 1.00 8.62 339 ALA B N 1
ATOM 2297 C CA . ALA B 1 29 ? 74.252 74.769 -11.331 1.00 8.37 339 ALA B CA 1
ATOM 2298 C C . ALA B 1 29 ? 74.612 74.924 -9.867 1.00 9.21 339 ALA B C 1
ATOM 2299 O O . ALA B 1 29 ? 75.769 75.216 -9.561 1.00 8.94 339 ALA B O 1
ATOM 2301 N N . PHE B 1 30 ? 73.613 74.780 -8.992 1.00 8.15 340 PHE B N 1
ATOM 2302 C CA . PHE B 1 30 ? 73.801 74.894 -7.580 1.00 8.80 340 PHE B CA 1
ATOM 2303 C C . PHE B 1 30 ? 74.274 73.566 -7.028 1.00 8.92 340 PHE B C 1
ATOM 2304 O O . PHE B 1 30 ? 73.516 72.621 -6.921 1.00 8.88 340 PHE B O 1
ATOM 2312 N N . ASN B 1 31 ? 75.573 73.476 -6.749 1.00 9.10 341 ASN B N 1
ATOM 2313 C CA . ASN B 1 31 ? 76.160 72.240 -6.291 1.00 9.38 341 ASN B CA 1
ATOM 2314 C C . ASN B 1 31 ? 75.982 72.063 -4.773 1.00 9.69 341 ASN B C 1
ATOM 2315 O O . ASN B 1 31 ? 76.882 72.387 -3.977 1.00 8.02 341 ASN B O 1
ATOM 2320 N N . PHE B 1 32 ? 74.836 71.519 -4.374 1.00 9.31 342 PHE B N 1
ATOM 2321 C CA . PHE B 1 32 ? 74.517 71.442 -2.967 1.00 10.24 342 PHE B CA 1
ATOM 2322 C C . PHE B 1 32 ? 75.538 70.617 -2.183 1.00 10.89 342 PHE B C 1
ATOM 2323 O O . PHE B 1 32 ? 75.981 71.027 -1.089 1.00 11.46 342 PHE B O 1
ATOM 2331 N N . GLU B 1 33 ? 75.931 69.479 -2.737 1.00 11.20 343 GLU B N 1
ATOM 2332 C CA . GLU B 1 33 ? 76.804 68.551 -2.034 1.00 12.33 343 GLU B CA 1
ATOM 2333 C C . GLU B 1 33 ? 78.168 69.190 -1.748 1.00 11.70 343 GLU B C 1
ATOM 2334 O O . GLU B 1 33 ? 78.708 69.075 -0.617 1.00 10.44 343 GLU B O 1
ATOM 2340 N N . PHE B 1 34 ? 78.718 69.902 -2.731 1.00 10.19 344 PHE B N 1
ATOM 2341 C CA . PHE B 1 34 ? 79.994 70.620 -2.518 1.00 10.00 344 PHE B CA 1
ATOM 2342 C C . PHE B 1 34 ? 79.827 71.729 -1.476 1.00 9.22 344 PHE B C 1
ATOM 2343 O O . PHE B 1 34 ? 80.632 71.858 -0.538 1.00 8.16 344 PHE B O 1
ATOM 2351 N N . ILE B 1 35 ? 78.760 72.512 -1.634 1.00 7.63 345 ILE B N 1
ATOM 2352 C CA . ILE B 1 35 ? 78.514 73.648 -0.737 1.00 8.96 345 ILE B CA 1
ATOM 2353 C C . ILE B 1 35 ? 78.245 73.159 0.689 1.00 9.27 345 ILE B C 1
ATOM 2354 O O . ILE B 1 35 ? 78.828 73.682 1.655 1.00 9.98 345 ILE B O 1
ATOM 2359 N N . ASN B 1 36 ? 77.436 72.118 0.813 1.00 9.34 346 ASN B N 1
ATOM 2360 C CA . ASN B 1 36 ? 77.131 71.558 2.129 1.00 9.71 346 ASN B CA 1
ATOM 2361 C C . ASN B 1 36 ? 78.354 70.928 2.800 1.00 10.14 346 ASN B C 1
ATOM 2362 O O . ASN B 1 36 ? 78.545 71.094 4.002 1.00 10.19 346 ASN B O 1
ATOM 2367 N N . ASP B 1 37 ? 79.173 70.217 2.037 1.00 8.88 347 ASP B N 1
ATOM 2368 C CA . ASP B 1 37 ? 80.382 69.592 2.605 1.00 9.61 347 ASP B CA 1
ATOM 2369 C C . ASP B 1 37 ? 81.325 70.670 3.112 1.00 9.47 347 ASP B C 1
ATOM 2370 O O . ASP B 1 37 ? 81.927 70.554 4.191 1.00 9.38 347 ASP B O 1
ATOM 2375 N N . THR B 1 38 ? 81.429 71.738 2.332 1.00 9.38 348 THR B N 1
ATOM 2376 C CA . THR B 1 38 ? 82.257 72.882 2.687 1.00 10.08 348 THR B CA 1
ATOM 2377 C C . THR B 1 38 ? 81.753 73.605 3.928 1.00 11.73 348 THR B C 1
ATOM 2378 O O . THR B 1 38 ? 82.525 73.884 4.849 1.00 11.74 348 THR B O 1
ATOM 2382 N N . VAL B 1 39 ? 80.458 73.893 3.957 1.00 13.33 349 VAL B N 1
ATOM 2383 C CA . VAL B 1 39 ? 79.912 74.757 4.995 1.00 14.96 349 VAL B CA 1
ATOM 2384 C C . VAL B 1 39 ? 79.506 73.979 6.249 1.00 15.61 349 VAL B C 1
ATOM 2385 O O . VAL B 1 39 ? 79.841 74.382 7.361 1.00 16.11 349 VAL B O 1
ATOM 2389 N N . THR B 1 40 ? 78.838 72.842 6.095 1.00 16.20 350 THR B N 1
ATOM 2390 C CA . THR B 1 40 ? 78.416 72.104 7.286 1.00 17.39 350 THR B CA 1
ATOM 2391 C C . THR B 1 40 ? 79.206 70.837 7.582 1.00 18.17 350 THR B C 1
ATOM 2392 O O . THR B 1 40 ? 78.934 70.150 8.574 1.00 18.46 350 THR B O 1
ATOM 2396 N N . GLY B 1 41 ? 80.191 70.522 6.741 1.00 18.31 351 GLY B N 1
ATOM 2397 C CA . GLY B 1 41 ? 80.887 69.238 6.838 1.00 17.60 351 GLY B CA 1
ATOM 2398 C C . GLY B 1 41 ? 80.009 68.105 6.351 1.00 17.59 351 GLY B C 1
ATOM 2399 O O . GLY B 1 41 ? 80.265 66.944 6.633 1.00 17.42 351 GLY B O 1
ATOM 2400 N N . GLY B 1 42 ? 78.934 68.451 5.633 1.00 18.22 352 GLY B N 1
ATOM 2401 C CA . GLY B 1 42 ? 78.049 67.456 5.066 1.00 18.20 352 GLY B CA 1
ATOM 2402 C C . GLY B 1 42 ? 77.114 66.803 6.069 1.00 19.11 352 GLY B C 1
ATOM 2403 O O . GLY B 1 42 ? 76.474 65.803 5.743 1.00 19.69 352 GLY B O 1
ATOM 2404 N N . VAL B 1 43 ? 77.024 67.358 7.271 1.00 18.78 353 VAL B N 1
ATOM 2405 C CA . VAL B 1 43 ? 76.175 66.768 8.310 1.00 20.43 353 VAL B CA 1
ATOM 2406 C C . VAL B 1 43 ? 74.688 67.060 8.053 1.00 20.76 353 VAL B C 1
ATOM 2407 O O . VAL B 1 43 ? 73.850 66.170 8.211 1.00 22.02 353 VAL B O 1
ATOM 2419 N N . PRO B 1 45 ? 71.247 67.465 6.199 1.00 17.04 355 PRO B N 1
ATOM 2420 C CA . PRO B 1 45 ? 70.697 66.967 4.929 1.00 15.55 355 PRO B CA 1
ATOM 2421 C C . PRO B 1 45 ? 69.996 68.076 4.116 1.00 14.25 355 PRO B C 1
ATOM 2422 O O . PRO B 1 45 ? 69.521 69.060 4.682 1.00 12.79 355 PRO B O 1
ATOM 2426 N N . ARG B 1 46 ? 69.914 67.915 2.796 1.00 12.35 356 ARG B N 1
ATOM 2427 C CA . ARG B 1 46 ? 69.217 68.914 2.001 1.00 10.10 356 ARG B CA 1
ATOM 2428 C C . ARG B 1 46 ? 67.734 68.786 2.247 1.00 9.24 356 ARG B C 1
ATOM 2429 O O . ARG B 1 46 ? 67.235 67.703 2.521 1.00 8.78 356 ARG B O 1
ATOM 2437 N N . ILE B 1 47 ? 67.029 69.909 2.164 1.00 8.71 357 ILE B N 1
ATOM 2438 C CA . ILE B 1 47 ? 65.578 69.894 2.182 1.00 8.60 357 ILE B CA 1
ATOM 2439 C C . ILE B 1 47 ? 65.187 69.436 0.782 1.00 8.91 357 ILE B C 1
ATOM 2440 O O . ILE B 1 47 ? 65.580 70.060 -0.201 1.00 10.63 357 ILE B O 1
ATOM 2445 N N . THR B 1 48 ? 64.486 68.308 0.672 1.00 8.93 358 THR B N 1
ATOM 2446 C CA . THR B 1 48 ? 64.233 67.726 -0.664 1.00 8.94 358 THR B CA 1
ATOM 2447 C C . THR B 1 48 ? 62.834 68.082 -1.215 1.00 9.81 358 THR B C 1
ATOM 2448 O O . THR B 1 48 ? 62.552 67.869 -2.383 1.00 10.71 358 THR B O 1
ATOM 2452 N N . SER B 1 49 ? 61.983 68.629 -0.358 1.00 7.53 359 SER B N 1
ATOM 2453 C CA . SER B 1 49 ? 60.666 69.107 -0.750 1.00 8.01 359 SER B CA 1
ATOM 2454 C C . SER B 1 49 ? 60.157 69.989 0.371 1.00 6.52 359 SER B C 1
ATOM 2455 O O . SER B 1 49 ? 60.810 70.117 1.405 1.00 7.29 359 SER B O 1
ATOM 2458 N N . TYR B 1 50 ? 58.999 70.600 0.189 1.00 4.97 360 TYR B N 1
ATOM 2459 C CA . TYR B 1 50 ? 58.461 71.513 1.194 1.00 5.69 360 TYR B CA 1
ATOM 2460 C C . TYR B 1 50 ? 58.048 70.782 2.471 1.00 6.25 360 TYR B C 1
ATOM 2461 O O . TYR B 1 50 ? 58.172 71.338 3.553 1.00 7.13 360 TYR B O 1
ATOM 2470 N N . PHE B 1 51 ? 57.566 69.553 2.346 1.00 6.90 361 PHE B N 1
ATOM 2471 C CA . PHE B 1 51 ? 57.220 68.766 3.526 1.00 8.39 361 PHE B CA 1
ATOM 2472 C C . PHE B 1 51 ? 58.202 67.628 3.736 1.00 9.28 361 PHE B C 1
ATOM 2473 O O . PHE B 1 51 ? 57.863 66.621 4.377 1.00 9.18 361 PHE B O 1
ATOM 2481 N N . SER B 1 52 ? 59.439 67.781 3.247 1.00 9.74 362 SER B N 1
ATOM 2482 C CA . SER B 1 52 ? 60.444 66.720 3.443 1.00 10.79 362 SER B CA 1
ATOM 2483 C C . SER B 1 52 ? 60.699 66.331 4.924 1.00 12.51 362 SER B C 1
ATOM 2484 O O . SER B 1 52 ? 60.581 67.162 5.850 1.00 12.04 362 SER B O 1
ATOM 2487 N N . GLY B 1 53 ? 61.017 65.051 5.121 1.00 11.82 363 GLY B N 1
ATOM 2488 C CA . GLY B 1 53 ? 61.333 64.483 6.424 1.00 11.37 363 GLY B CA 1
ATOM 2489 C C . GLY B 1 53 ? 60.066 64.170 7.216 1.00 10.74 363 GLY B C 1
ATOM 2490 O O . GLY B 1 53 ? 60.130 63.923 8.412 1.00 10.54 363 GLY B O 1
ATOM 2491 N N . THR B 1 54 ? 58.930 64.177 6.537 1.00 9.98 364 THR B N 1
ATOM 2492 C CA . THR B 1 54 ? 57.640 63.865 7.130 1.00 9.63 364 THR B CA 1
ATOM 2493 C C . THR B 1 54 ? 56.828 62.975 6.179 1.00 9.92 364 THR B C 1
ATOM 2494 O O . THR B 1 54 ? 57.168 62.831 4.977 1.00 8.48 364 THR B O 1
ATOM 2498 N N A ASP B 1 55 ? 55.752 62.405 6.719 0.50 10.67 365 ASP B N 1
ATOM 2499 N N B ASP B 1 55 ? 55.762 62.359 6.681 0.50 10.91 365 ASP B N 1
ATOM 2500 C CA A ASP B 1 55 ? 54.834 61.558 5.956 0.50 10.76 365 ASP B CA 1
ATOM 2501 C CA B ASP B 1 55 ? 54.933 61.531 5.801 0.50 11.28 365 ASP B CA 1
ATOM 2502 C C A ASP B 1 55 ? 53.976 62.353 4.970 0.50 10.73 365 ASP B C 1
ATOM 2503 C C B ASP B 1 55 ? 53.965 62.355 4.946 0.50 11.04 365 ASP B C 1
ATOM 2504 O O A ASP B 1 55 ? 53.321 61.773 4.126 0.50 10.68 365 ASP B O 1
ATOM 2505 O O B ASP B 1 55 ? 53.215 61.798 4.170 0.50 11.06 365 ASP B O 1
ATOM 2514 N N . LEU B 1 56 ? 54.027 63.682 5.049 1.00 10.32 366 LEU B N 1
ATOM 2515 C CA . LEU B 1 56 ? 53.308 64.540 4.088 1.00 9.38 366 LEU B CA 1
ATOM 2516 C C . LEU B 1 56 ? 54.136 64.817 2.813 1.00 9.42 366 LEU B C 1
ATOM 2517 O O . LEU B 1 56 ? 53.636 65.433 1.885 1.00 10.25 366 LEU B O 1
ATOM 2522 N N . ALA B 1 57 ? 55.412 64.438 2.825 1.00 8.46 367 ALA B N 1
ATOM 2523 C CA . ALA B 1 57 ? 56.289 64.588 1.647 1.00 9.34 367 ALA B CA 1
ATOM 2524 C C . ALA B 1 57 ? 55.806 63.664 0.519 1.00 8.60 367 ALA B C 1
ATOM 2525 O O . ALA B 1 57 ? 55.391 62.519 0.775 1.00 8.82 367 ALA B O 1
ATOM 2527 N N . TYR B 1 58 ? 55.911 64.118 -0.725 1.00 8.45 368 TYR B N 1
ATOM 2528 C CA . TYR B 1 58 ? 55.559 63.203 -1.815 1.00 8.55 368 TYR B CA 1
ATOM 2529 C C . TYR B 1 58 ? 56.634 62.114 -1.889 1.00 9.97 368 TYR B C 1
ATOM 2530 O O . TYR B 1 58 ? 57.763 62.323 -1.413 1.00 9.44 368 TYR B O 1
ATOM 2539 N N . ARG B 1 59 ? 56.268 60.961 -2.449 1.00 10.32 369 ARG B N 1
ATOM 2540 C CA . ARG B 1 59 ? 57.148 59.787 -2.481 1.00 12.09 369 ARG B CA 1
ATOM 2541 C C . ARG B 1 59 ? 57.852 59.659 -3.818 1.00 12.74 369 ARG B C 1
ATOM 2542 O O . ARG B 1 59 ? 57.375 60.220 -4.794 1.00 11.82 369 ARG B O 1
ATOM 2550 N N . PRO B 1 60 ? 58.974 58.894 -3.871 1.00 14.15 370 PRO B N 1
ATOM 2551 C CA . PRO B 1 60 ? 59.721 58.729 -5.129 1.00 14.17 370 PRO B CA 1
ATOM 2552 C C . PRO B 1 60 ? 58.902 58.072 -6.231 1.00 14.15 370 PRO B C 1
ATOM 2553 O O . PRO B 1 60 ? 57.854 57.457 -5.961 1.00 14.11 370 PRO B O 1
ATOM 2557 N N . GLY B 1 61 ? 59.349 58.260 -7.471 1.00 13.50 371 GLY B N 1
ATOM 2558 C CA . GLY B 1 61 ? 58.797 57.534 -8.611 1.00 12.80 371 GLY B CA 1
ATOM 2559 C C . GLY B 1 61 ? 57.568 58.181 -9.209 1.00 12.40 371 GLY B C 1
ATOM 2560 O O . GLY B 1 61 ? 57.196 59.294 -8.833 1.00 12.35 371 GLY B O 1
ATOM 2561 N N . THR B 1 62 ? 56.935 57.478 -10.141 1.00 10.96 372 THR B N 1
ATOM 2562 C CA . THR B 1 62 ? 55.718 57.982 -10.806 1.00 10.94 372 THR B CA 1
ATOM 2563 C C . THR B 1 62 ? 54.652 58.275 -9.768 1.00 10.66 372 THR B C 1
ATOM 2564 O O . THR B 1 62 ? 54.451 57.476 -8.845 1.00 11.45 372 THR B O 1
ATOM 2568 N N . ALA B 1 63 ? 53.951 59.398 -9.922 1.00 10.35 373 ALA B N 1
ATOM 2569 C CA . ALA B 1 63 ? 52.821 59.658 -9.046 1.00 10.69 373 ALA B CA 1
ATOM 2570 C C . ALA B 1 63 ? 51.855 58.490 -9.262 1.00 10.43 373 ALA B C 1
ATOM 2571 O O . ALA B 1 63 ? 51.660 58.037 -10.398 1.00 10.18 373 ALA B O 1
ATOM 2573 N N . SER B 1 64 ? 51.286 57.983 -8.169 1.00 10.62 374 SER B N 1
ATOM 2574 C CA . SER B 1 64 ? 50.453 56.810 -8.248 1.00 12.15 374 SER B CA 1
ATOM 2575 C C . SER B 1 64 ? 49.233 56.941 -7.357 1.00 11.97 374 SER B C 1
ATOM 2576 O O . SER B 1 64 ? 49.144 57.870 -6.567 1.00 11.09 374 SER B O 1
ATOM 2579 N N . GLY B 1 65 ? 48.298 56.004 -7.496 1.00 11.28 375 GLY B N 1
ATOM 2580 C CA . GLY B 1 65 ? 47.124 55.892 -6.605 1.00 10.83 375 GLY B CA 1
ATOM 2581 C C . GLY B 1 65 ? 46.309 57.184 -6.555 1.00 9.80 375 GLY B C 1
ATOM 2582 O O . GLY B 1 65 ? 46.137 57.845 -7.584 1.00 9.51 375 GLY B O 1
ATOM 2583 N N . ARG B 1 66 ? 45.832 57.552 -5.363 1.00 8.48 376 ARG B N 1
ATOM 2584 C CA . ARG B 1 66 ? 44.967 58.723 -5.204 1.00 8.46 376 ARG B CA 1
ATOM 2585 C C . ARG B 1 66 ? 45.658 60.022 -5.609 1.00 8.18 376 ARG B C 1
ATOM 2586 O O . ARG B 1 66 ? 45.050 60.917 -6.203 1.00 8.34 376 ARG B O 1
ATOM 2594 N N . GLU B 1 67 ? 46.927 60.140 -5.266 1.00 9.36 377 GLU B N 1
ATOM 2595 C CA . GLU B 1 67 ? 47.695 61.335 -5.644 1.00 10.47 377 GLU B CA 1
ATOM 2596 C C . GLU B 1 67 ? 47.684 61.529 -7.168 1.00 10.75 377 GLU B C 1
ATOM 2597 O O . GLU B 1 67 ? 47.499 62.662 -7.671 1.00 11.81 377 GLU B O 1
ATOM 2603 N N . ALA B 1 68 ? 47.898 60.449 -7.907 1.00 10.41 378 ALA B N 1
ATOM 2604 C CA . ALA B 1 68 ? 47.842 60.505 -9.378 1.00 11.10 378 ALA B CA 1
ATOM 2605 C C . ALA B 1 68 ? 46.451 60.940 -9.855 1.00 11.28 378 ALA B C 1
ATOM 2606 O O . ALA B 1 68 ? 46.344 61.697 -10.820 1.00 11.81 378 ALA B O 1
ATOM 2608 N N . GLU B 1 69 ? 45.408 60.412 -9.218 1.00 10.50 379 GLU B N 1
ATOM 2609 C CA . GLU B 1 69 ? 44.013 60.774 -9.577 1.00 10.56 379 GLU B CA 1
ATOM 2610 C C . GLU B 1 69 ? 43.780 62.269 -9.381 1.00 10.08 379 GLU B C 1
ATOM 2611 O O . GLU B 1 69 ? 43.111 62.919 -10.190 1.00 11.28 379 GLU B O 1
ATOM 2617 N N . LEU B 1 70 ? 44.349 62.827 -8.322 1.00 8.63 380 LEU B N 1
ATOM 2618 C CA . LEU B 1 70 ? 44.147 64.242 -8.010 1.00 8.39 380 LEU B CA 1
ATOM 2619 C C . LEU B 1 70 ? 44.882 65.144 -8.986 1.00 7.69 380 LEU B C 1
ATOM 2620 O O . LEU B 1 70 ? 44.393 66.205 -9.312 1.00 7.70 380 LEU B O 1
ATOM 2625 N N . LEU B 1 71 ? 46.080 64.729 -9.417 1.00 7.75 381 LEU B N 1
ATOM 2626 C CA . LEU B 1 71 ? 46.929 65.564 -10.284 1.00 7.98 381 LEU B CA 1
ATOM 2627 C C . LEU B 1 71 ? 46.627 65.390 -11.778 1.00 8.67 381 LEU B C 1
ATOM 2628 O O . LEU B 1 71 ? 46.935 66.264 -12.580 1.00 8.63 381 LEU B O 1
ATOM 2633 N N . ALA B 1 72 ? 46.007 64.276 -12.146 1.00 8.94 382 ALA B N 1
ATOM 2634 C CA . ALA B 1 72 ? 45.852 63.948 -13.578 1.00 10.50 382 ALA B CA 1
ATOM 2635 C C . ALA B 1 72 ? 45.208 65.079 -14.399 1.00 11.63 382 ALA B C 1
ATOM 2636 O O . ALA B 1 72 ? 45.657 65.356 -15.513 1.00 11.38 382 ALA B O 1
ATOM 2638 N N . PRO B 1 73 ? 44.180 65.749 -13.840 1.00 12.16 383 PRO B N 1
ATOM 2639 C CA . PRO B 1 73 ? 43.508 66.811 -14.604 1.00 13.01 383 PRO B CA 1
ATOM 2640 C C . PRO B 1 73 ? 44.387 68.020 -14.922 1.00 13.92 383 PRO B C 1
ATOM 2641 O O . PRO B 1 73 ? 44.037 68.819 -15.809 1.00 15.18 383 PRO B O 1
ATOM 2645 N N . PHE B 1 74 ? 45.511 68.142 -14.217 1.00 13.82 384 PHE B N 1
ATOM 2646 C CA . PHE B 1 74 ? 46.456 69.239 -14.356 1.00 13.62 384 PHE B CA 1
ATOM 2647 C C . PHE B 1 74 ? 47.722 68.868 -15.128 1.00 14.83 384 PHE B C 1
ATOM 2648 O O . PHE B 1 74 ? 48.618 69.694 -15.275 1.00 16.05 384 PHE B O 1
ATOM 2656 N N . ALA B 1 75 ? 47.771 67.641 -15.646 1.00 15.57 385 ALA B N 1
ATOM 2657 C CA . ALA B 1 75 ? 48.997 67.062 -16.259 1.00 16.56 385 ALA B CA 1
ATOM 2658 C C . ALA B 1 75 ? 49.634 67.952 -17.320 1.00 17.76 385 ALA B C 1
ATOM 2659 O O . ALA B 1 75 ? 50.854 68.138 -17.340 1.00 17.93 385 ALA B O 1
ATOM 2661 N N . ALA B 1 76 ? 48.814 68.503 -18.203 1.00 18.64 386 ALA B N 1
ATOM 2662 C CA . ALA B 1 76 ? 49.350 69.375 -19.253 1.00 20.40 386 ALA B CA 1
ATOM 2663 C C . ALA B 1 76 ? 49.926 70.697 -18.729 1.00 20.81 386 ALA B C 1
ATOM 2664 O O . ALA B 1 76 ? 50.793 71.280 -19.386 1.00 21.54 386 ALA B O 1
ATOM 2666 N N . ASP B 1 77 ? 49.446 71.143 -17.566 1.00 21.40 387 ASP B N 1
ATOM 2667 C CA . ASP B 1 77 ? 49.815 72.423 -16.933 1.00 23.16 387 ASP B CA 1
ATOM 2668 C C . ASP B 1 77 ? 51.103 72.267 -16.127 1.00 23.12 387 ASP B C 1
ATOM 2669 O O . ASP B 1 77 ? 51.813 73.235 -15.898 1.00 23.07 387 ASP B O 1
ATOM 2674 N N . LEU B 1 78 ? 51.352 71.057 -15.650 1.00 23.48 388 LEU B N 1
ATOM 2675 C CA . LEU B 1 78 ? 52.398 70.815 -14.670 1.00 24.65 388 LEU B CA 1
ATOM 2676 C C . LEU B 1 78 ? 53.747 70.964 -15.312 1.00 25.52 388 LEU B C 1
ATOM 2677 O O . LEU B 1 78 ? 53.922 70.633 -16.490 1.00 23.62 388 LEU B O 1
ATOM 2682 N N . PRO B 1 79 ? 54.721 71.472 -14.540 1.00 27.50 389 PRO B N 1
ATOM 2683 C CA . PRO B 1 79 ? 56.039 71.510 -15.147 1.00 28.88 389 PRO B CA 1
ATOM 2684 C C . PRO B 1 79 ? 56.405 70.066 -15.499 1.00 30.32 389 PRO B C 1
ATOM 2685 O O . PRO B 1 79 ? 56.058 69.128 -14.730 1.00 29.92 389 PRO B O 1
ATOM 2689 N N . PRO B 1 80 ? 56.992 69.857 -16.694 1.00 31.43 390 PRO B N 1
ATOM 2690 C CA . PRO B 1 80 ? 57.198 68.467 -17.086 1.00 31.72 390 PRO B CA 1
ATOM 2691 C C . PRO B 1 80 ? 58.110 67.708 -16.121 1.00 31.44 390 PRO B C 1
ATOM 2692 O O . PRO B 1 80 ? 58.770 68.314 -15.249 1.00 31.71 390 PRO B O 1
ATOM 2696 N N . GLY B 1 81 ? 58.089 66.382 -16.242 1.00 30.47 391 GLY B N 1
ATOM 2697 C CA . GLY B 1 81 ? 58.644 65.539 -15.185 1.00 27.86 391 GLY B CA 1
ATOM 2698 C C . GLY B 1 81 ? 57.890 65.518 -13.860 1.00 26.01 391 GLY B C 1
ATOM 2699 O O . GLY B 1 81 ? 58.294 64.773 -12.957 1.00 26.25 391 GLY B O 1
ATOM 2700 N N . THR B 1 82 ? 56.807 66.299 -13.699 1.00 22.64 392 THR B N 1
ATOM 2701 C CA . THR B 1 82 ? 56.118 66.331 -12.413 1.00 19.85 392 THR B CA 1
ATOM 2702 C C . THR B 1 82 ? 55.529 64.950 -12.081 1.00 17.62 392 THR B C 1
ATOM 2703 O O . THR B 1 82 ? 55.751 64.421 -10.987 1.00 16.48 392 THR B O 1
ATOM 2707 N N . LEU B 1 83 ? 54.751 64.391 -13.000 1.00 14.73 393 LEU B N 1
ATOM 2708 C CA . LEU B 1 83 ? 54.063 63.139 -12.688 1.00 14.12 393 LEU B CA 1
ATOM 2709 C C . LEU B 1 83 ? 55.004 61.960 -12.790 1.00 12.80 393 LEU B C 1
ATOM 2710 O O . LEU B 1 83 ? 54.786 60.949 -12.129 1.00 12.09 393 LEU B O 1
ATOM 2715 N N . GLU B 1 84 ? 56.041 62.109 -13.601 1.00 12.78 394 GLU B N 1
ATOM 2716 C CA . GLU B 1 84 ? 57.041 61.059 -13.794 1.00 14.16 394 GLU B CA 1
ATOM 2717 C C . GLU B 1 84 ? 57.928 60.896 -12.577 1.00 13.58 394 GLU B C 1
ATOM 2718 O O . GLU B 1 84 ? 58.493 59.831 -12.347 1.00 14.51 394 GLU B O 1
ATOM 2724 N N . GLY B 1 85 ? 58.031 61.939 -11.770 1.00 13.26 395 GLY B N 1
ATOM 2725 C CA . GLY B 1 85 ? 58.843 61.862 -10.577 1.00 12.73 395 GLY B CA 1
ATOM 2726 C C . GLY B 1 85 ? 60.032 62.787 -10.674 1.00 13.18 395 GLY B C 1
ATOM 2727 O O . GLY B 1 85 ? 61.038 62.445 -11.276 1.00 14.82 395 GLY B O 1
ATOM 2728 N N . TYR B 1 86 ? 59.931 63.938 -10.032 1.00 11.76 396 TYR B N 1
ATOM 2729 C CA . TYR B 1 86 ? 60.994 64.944 -10.048 1.00 11.23 396 TYR B CA 1
ATOM 2730 C C . TYR B 1 86 ? 61.789 64.862 -8.762 1.00 11.15 396 TYR B C 1
ATOM 2731 O O . TYR B 1 86 ? 61.215 64.597 -7.697 1.00 12.26 396 TYR B O 1
ATOM 2740 N N . ALA B 1 87 ? 63.108 65.028 -8.865 1.00 11.63 397 ALA B N 1
ATOM 2741 C CA . ALA B 1 87 ? 63.943 65.159 -7.675 1.00 11.89 397 ALA B CA 1
ATOM 2742 C C . ALA B 1 87 ? 64.997 66.217 -7.923 1.00 11.86 397 ALA B C 1
ATOM 2743 O O . ALA B 1 87 ? 65.430 66.417 -9.055 1.00 11.07 397 ALA B O 1
ATOM 2745 N N . LEU B 1 88 ? 65.422 66.877 -6.851 1.00 11.48 398 LEU B N 1
ATOM 2746 C CA . LEU B 1 88 ? 66.483 67.880 -6.941 1.00 11.07 398 LEU B CA 1
ATOM 2747 C C . LEU B 1 88 ? 67.780 67.300 -7.526 1.00 11.63 398 LEU B C 1
ATOM 2748 O O . LEU B 1 88 ? 68.094 66.146 -7.287 1.00 10.79 398 LEU B O 1
ATOM 2753 N N . PRO B 1 89 ? 68.527 68.111 -8.288 1.00 10.49 399 PRO B N 1
ATOM 2754 C CA . PRO B 1 89 ? 69.788 67.599 -8.837 1.00 12.00 399 PRO B CA 1
ATOM 2755 C C . PRO B 1 89 ? 70.776 67.308 -7.735 1.00 13.32 399 PRO B C 1
ATOM 2756 O O . PRO B 1 89 ? 70.806 68.023 -6.732 1.00 12.80 399 PRO B O 1
ATOM 2760 N N . GLN B 1 90 ? 71.586 66.279 -7.953 1.00 15.30 400 GLN B N 1
ATOM 2761 C CA . GLN B 1 90 ? 72.738 65.976 -7.103 1.00 17.83 400 GLN B CA 1
ATOM 2762 C C . GLN B 1 90 ? 74.052 66.074 -7.888 1.00 18.04 400 GLN B C 1
ATOM 2763 O O . GLN B 1 90 ? 74.128 65.568 -9.002 1.00 17.53 400 GLN B O 1
ATOM 2769 N N . GLY B 1 91 ? 75.024 66.795 -7.307 1.00 18.98 401 GLY B N 1
ATOM 2770 C CA . GLY B 1 91 ? 76.311 67.113 -7.933 1.00 20.83 401 GLY B CA 1
ATOM 2771 C C . GLY B 1 91 ? 77.211 65.895 -7.902 1.00 21.86 401 GLY B C 1
ATOM 2772 O O . GLY B 1 91 ? 76.896 64.913 -7.207 1.00 21.25 401 GLY B O 1
ATOM 2773 N N A ASP B 1 92 ? 78.338 65.982 -8.619 0.50 21.89 402 ASP B N 1
ATOM 2774 N N B ASP B 1 92 ? 78.311 65.910 -8.657 0.50 22.55 402 ASP B N 1
ATOM 2775 C CA A ASP B 1 92 ? 79.228 64.828 -8.841 0.50 22.44 402 ASP B CA 1
ATOM 2776 C CA B ASP B 1 92 ? 79.153 64.700 -8.729 0.50 23.58 402 ASP B CA 1
ATOM 2777 C C A ASP B 1 92 ? 80.383 64.665 -7.835 0.50 23.25 402 ASP B C 1
ATOM 2778 C C B ASP B 1 92 ? 80.412 64.685 -7.850 0.50 23.96 402 ASP B C 1
ATOM 2779 O O A ASP B 1 92 ? 81.229 63.774 -7.987 0.50 23.24 402 ASP B O 1
ATOM 2780 O O B ASP B 1 92 ? 81.355 63.924 -8.104 0.50 23.88 402 ASP B O 1
ATOM 2789 N N . GLY B 1 93 ? 80.410 65.508 -6.807 1.00 24.20 403 GLY B N 1
ATOM 2790 C CA . GLY B 1 93 ? 81.465 65.453 -5.782 1.00 25.40 403 GLY B CA 1
ATOM 2791 C C . GLY B 1 93 ? 82.687 66.290 -6.122 1.00 26.35 403 GLY B C 1
ATOM 2792 O O . GLY B 1 93 ? 83.718 66.192 -5.449 1.00 27.08 403 GLY B O 1
ATOM 2793 N N . THR B 1 94 ? 82.567 67.114 -7.163 1.00 26.63 404 THR B N 1
ATOM 2794 C CA . THR B 1 94 ? 83.619 68.047 -7.573 1.00 26.14 404 THR B CA 1
ATOM 2795 C C . THR B 1 94 ? 82.990 69.410 -7.775 1.00 25.80 404 THR B C 1
ATOM 2796 O O . THR B 1 94 ? 81.773 69.504 -7.964 1.00 26.10 404 THR B O 1
ATOM 2800 N N . ALA B 1 95 ? 83.823 70.451 -7.785 1.00 25.37 405 ALA B N 1
ATOM 2801 C CA . ALA B 1 95 ? 83.373 71.821 -8.049 1.00 24.82 405 ALA B CA 1
ATOM 2802 C C . ALA B 1 95 ? 83.100 72.087 -9.528 1.00 24.47 405 ALA B C 1
ATOM 2803 O O . ALA B 1 95 ? 82.265 72.954 -9.842 1.00 25.38 405 ALA B O 1
ATOM 2805 N N . ARG B 1 96 ? 83.760 71.350 -10.434 1.00 22.36 406 ARG B N 1
ATOM 2806 C CA . ARG B 1 96 ? 83.422 71.475 -11.852 1.00 20.29 406 ARG B CA 1
ATOM 2807 C C . ARG B 1 96 ? 81.983 71.014 -12.085 1.00 17.76 406 ARG B C 1
ATOM 2808 O O . ARG B 1 96 ? 81.304 71.616 -12.877 1.00 18.06 406 ARG B O 1
ATOM 2816 N N . ASN B 1 97 ? 81.548 69.947 -11.413 1.00 14.54 407 ASN B N 1
ATOM 2817 C CA . ASN B 1 97 ? 80.158 69.472 -11.517 1.00 12.77 407 ASN B CA 1
ATOM 2818 C C . ASN B 1 97 ? 79.665 69.345 -12.973 1.00 11.21 407 ASN B C 1
ATOM 2819 O O . ASN B 1 97 ? 78.595 69.829 -13.332 1.00 8.60 407 ASN B O 1
ATOM 2824 N N . ARG B 1 98 ? 80.467 68.677 -13.805 1.00 9.28 408 ARG B N 1
ATOM 2825 C CA . ARG B 1 98 ? 80.349 68.820 -15.256 1.00 8.18 408 ARG B CA 1
ATOM 2826 C C . ARG B 1 98 ? 78.997 68.407 -15.840 1.00 8.06 408 ARG B C 1
ATOM 2827 O O . ARG B 1 98 ? 78.401 69.153 -16.591 1.00 7.22 408 ARG B O 1
ATOM 2835 N N . THR B 1 99 ? 78.513 67.218 -15.499 1.00 9.16 409 THR B N 1
ATOM 2836 C CA . THR B 1 99 ? 77.316 66.698 -16.149 1.00 9.72 409 THR B CA 1
ATOM 2837 C C . THR B 1 99 ? 76.154 67.664 -15.920 1.00 9.16 409 THR B C 1
ATOM 2838 O O . THR B 1 99 ? 75.466 68.058 -16.880 1.00 8.77 409 THR B O 1
ATOM 2842 N N . ASN B 1 100 ? 75.948 68.049 -14.659 1.00 7.64 410 ASN B N 1
ATOM 2843 C CA . ASN B 1 100 ? 74.884 68.987 -14.322 1.00 7.75 410 ASN B CA 1
ATOM 2844 C C . ASN B 1 100 ? 75.059 70.343 -14.948 1.00 8.14 410 ASN B C 1
ATOM 2845 O O . ASN B 1 100 ? 74.067 70.922 -15.377 1.00 8.14 410 ASN B O 1
ATOM 2850 N N . LEU B 1 101 ? 76.294 70.847 -15.004 1.00 7.83 411 LEU B N 1
ATOM 2851 C CA . LEU B 1 101 ? 76.544 72.134 -15.660 1.00 9.89 411 LEU B CA 1
ATOM 2852 C C . LEU B 1 101 ? 76.240 72.090 -17.148 1.00 9.87 411 LEU B C 1
ATOM 2853 O O . LEU B 1 101 ? 75.667 73.037 -17.679 1.00 11.01 411 LEU B O 1
ATOM 2858 N N . ARG B 1 102 ? 76.602 70.994 -17.811 1.00 9.83 412 ARG B N 1
ATOM 2859 C CA . ARG B 1 102 ? 76.296 70.859 -19.267 1.00 11.25 412 ARG B CA 1
ATOM 2860 C C . ARG B 1 102 ? 74.786 70.739 -19.496 1.00 10.27 412 ARG B C 1
ATOM 2861 O O . ARG B 1 102 ? 74.240 71.261 -20.497 1.00 10.73 412 ARG B O 1
ATOM 2869 N N A ARG B 1 103 ? 74.099 70.057 -18.583 0.50 9.93 413 ARG B N 1
ATOM 2870 N N B ARG B 1 103 ? 74.111 70.048 -18.583 0.50 9.85 413 ARG B N 1
ATOM 2871 C CA A ARG B 1 103 ? 72.644 69.962 -18.681 0.50 9.88 413 ARG B CA 1
ATOM 2872 C CA B ARG B 1 103 ? 72.655 69.945 -18.626 0.50 9.81 413 ARG B CA 1
ATOM 2873 C C A ARG B 1 103 ? 71.989 71.325 -18.460 0.50 9.39 413 ARG B C 1
ATOM 2874 C C B ARG B 1 103 ? 72.007 71.319 -18.464 0.50 9.31 413 ARG B C 1
ATOM 2875 O O A ARG B 1 103 ? 70.998 71.629 -19.117 0.50 8.54 413 ARG B O 1
ATOM 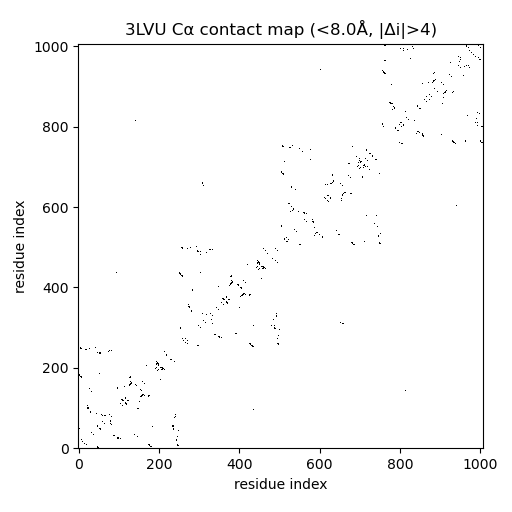2876 O O B ARG B 1 103 ? 71.041 71.623 -19.159 0.50 8.45 413 ARG B O 1
ATOM 2891 N N . ALA B 1 104 ? 72.538 72.132 -17.541 1.00 8.88 414 ALA B N 1
ATOM 2892 C CA . ALA B 1 104 ? 72.040 73.512 -17.319 1.00 8.85 414 ALA B CA 1
ATOM 2893 C C . ALA B 1 104 ? 72.193 74.318 -18.610 1.00 8.96 414 ALA B C 1
ATOM 2894 O O . ALA B 1 104 ? 71.247 74.976 -19.039 1.00 8.76 414 ALA B O 1
ATOM 2896 N N . ALA B 1 105 ? 73.378 74.253 -19.227 1.00 9.87 415 ALA B N 1
ATOM 2897 C CA . ALA B 1 105 ? 73.654 74.953 -20.501 1.00 10.17 415 ALA B CA 1
ATOM 2898 C C . ALA B 1 105 ? 72.654 74.536 -21.583 1.00 11.08 415 ALA B C 1
ATOM 2899 O O . ALA B 1 105 ? 72.200 75.371 -22.375 1.00 10.50 415 ALA B O 1
ATOM 2901 N N . GLN B 1 106 ? 72.333 73.243 -21.628 1.00 11.54 416 GLN B N 1
ATOM 2902 C CA . GLN B 1 106 ? 71.381 72.725 -22.599 1.00 13.51 416 GLN B CA 1
ATOM 2903 C C . GLN B 1 106 ? 69.974 73.284 -22.315 1.00 13.03 416 GLN B C 1
ATOM 2904 O O . GLN B 1 106 ? 69.274 73.701 -23.236 1.00 12.82 416 GLN B O 1
ATOM 2910 N N . PHE B 1 107 ? 69.558 73.343 -21.049 1.00 12.19 417 PHE B N 1
ATOM 2911 C CA . PHE B 1 107 ? 68.236 73.926 -20.745 1.00 11.40 417 PHE B CA 1
ATOM 2912 C C . PHE B 1 107 ? 68.194 75.393 -21.165 1.00 11.93 417 PHE B C 1
ATOM 2913 O O . PHE B 1 107 ? 67.171 75.867 -21.670 1.00 12.18 417 PHE B O 1
ATOM 2921 N N . LEU B 1 108 ? 69.290 76.113 -20.951 1.00 10.97 418 LEU B N 1
ATOM 2922 C CA . LEU B 1 108 ? 69.330 77.519 -21.329 1.00 11.55 418 LEU B CA 1
ATOM 2923 C C . LEU B 1 108 ? 69.213 77.668 -22.857 1.00 12.87 418 LEU B C 1
ATOM 2924 O O . LEU B 1 108 ? 68.514 78.546 -23.332 1.00 12.25 418 LEU B O 1
ATOM 2929 N N A GLU B 1 109 ? 69.906 76.797 -23.592 0.50 13.96 419 GLU B N 1
ATOM 2930 N N B GLU B 1 109 ? 69.896 76.799 -23.604 0.50 13.49 419 GLU B N 1
ATOM 2931 C CA A GLU B 1 109 ? 69.837 76.763 -25.061 0.50 15.65 419 GLU B CA 1
ATOM 2932 C CA B GLU B 1 109 ? 69.817 76.801 -25.076 0.50 14.66 419 GLU B CA 1
ATOM 2933 C C A GLU B 1 109 ? 68.413 76.501 -25.552 0.50 16.10 419 GLU B C 1
ATOM 2934 C C B GLU B 1 109 ? 68.392 76.519 -25.549 0.50 15.56 419 GLU B C 1
ATOM 2935 O O A GLU B 1 109 ? 67.939 77.181 -26.463 0.50 15.61 419 GLU B O 1
ATOM 2936 O O B GLU B 1 109 ? 67.895 77.205 -26.443 0.50 15.07 419 GLU B O 1
ATOM 2947 N N . GLN B 1 110 ? 67.721 75.547 -24.920 1.00 16.22 420 GLN B N 1
ATOM 2948 C CA . GLN B 1 110 ? 66.320 75.217 -25.278 1.00 18.07 420 GLN B CA 1
ATOM 2949 C C . GLN B 1 110 ? 65.450 76.433 -25.089 1.00 17.67 420 GLN B C 1
ATOM 2950 O O . GLN B 1 110 ? 64.573 76.711 -25.889 1.00 18.75 420 GLN B O 1
ATOM 2956 N N . ALA B 1 111 ? 65.710 77.158 -24.016 1.00 16.88 421 ALA B N 1
ATOM 2957 C CA . ALA B 1 111 ? 64.901 78.283 -23.646 1.00 16.35 421 ALA B CA 1
ATOM 2958 C C . ALA B 1 111 ? 65.228 79.545 -24.470 1.00 15.79 421 ALA B C 1
ATOM 2959 O O . ALA B 1 111 ? 64.648 80.609 -24.234 1.00 16.03 421 ALA B O 1
ATOM 2961 N N . GLY B 1 112 ? 66.151 79.423 -25.418 1.00 15.11 422 GLY B N 1
ATOM 2962 C CA . GLY B 1 112 ? 66.489 80.535 -26.310 1.00 14.19 422 GLY B CA 1
ATOM 2963 C C . GLY B 1 112 ? 67.611 81.454 -25.841 1.00 13.64 422 GLY B C 1
ATOM 2964 O O . GLY B 1 112 ? 67.883 82.487 -26.475 1.00 13.49 422 GLY B O 1
ATOM 2965 N N . PHE B 1 113 ? 68.280 81.099 -24.749 1.00 13.17 423 PHE B N 1
ATOM 2966 C CA . PHE B 1 113 ? 69.448 81.868 -24.312 1.00 14.49 423 PHE B CA 1
ATOM 2967 C C . PHE B 1 113 ? 70.630 81.514 -25.195 1.00 14.78 423 PHE B C 1
ATOM 2968 O O . PHE B 1 113 ? 70.704 80.405 -25.688 1.00 14.90 423 PHE B O 1
ATOM 2976 N N . ARG B 1 114 ? 71.548 82.455 -25.381 1.00 16.33 424 ARG B N 1
ATOM 2977 C CA . ARG B 1 114 ? 72.684 82.283 -26.282 1.00 17.55 424 ARG B CA 1
ATOM 2978 C C . ARG B 1 114 ? 73.928 82.885 -25.650 1.00 18.25 424 ARG B C 1
ATOM 2979 O O . ARG B 1 114 ? 73.867 83.945 -25.040 1.00 18.69 424 ARG B O 1
ATOM 2987 N N . ILE B 1 115 ? 75.059 82.229 -25.822 1.00 20.12 425 ILE B N 1
ATOM 2988 C CA . ILE B 1 115 ? 76.320 82.814 -25.373 1.00 21.97 425 ILE B CA 1
ATOM 2989 C C . ILE B 1 115 ? 76.997 83.603 -26.517 1.00 22.32 425 ILE B C 1
ATOM 2990 O O . ILE B 1 115 ? 77.135 83.092 -27.613 1.00 22.07 425 ILE B O 1
ATOM 2995 N N . GLU B 1 116 ? 77.346 84.856 -26.216 1.00 24.02 426 GLU B N 1
ATOM 2996 C CA . GLU B 1 116 ? 77.980 85.807 -27.142 1.00 25.81 426 GLU B CA 1
ATOM 2997 C C . GLU B 1 116 ? 78.877 86.799 -26.371 1.00 25.54 426 GLU B C 1
ATOM 2998 O O . GLU B 1 116 ? 78.408 87.482 -25.447 1.00 26.16 426 GLU B O 1
ATOM 3004 N N . GLN B 1 117 ? 80.146 86.914 -26.769 1.00 26.21 427 GLN B N 1
ATOM 3005 C CA . GLN B 1 117 ? 81.079 87.914 -26.178 1.00 25.41 427 GLN B CA 1
ATOM 3006 C C . GLN B 1 117 ? 81.244 87.759 -24.648 1.00 25.30 427 GLN B C 1
ATOM 3007 O O . GLN B 1 117 ? 81.298 88.756 -23.885 1.00 24.33 427 GLN B O 1
ATOM 3013 N N . GLY B 1 118 ? 81.347 86.493 -24.237 1.00 23.97 428 GLY B N 1
ATOM 3014 C CA . GLY B 1 118 ? 81.431 86.108 -22.834 1.00 24.16 428 GLY B CA 1
ATOM 3015 C C . GLY B 1 118 ? 80.087 85.635 -22.310 1.00 24.14 428 GLY B C 1
ATOM 3016 O O . GLY B 1 118 ? 79.929 84.459 -21.957 1.00 25.18 428 GLY B O 1
ATOM 3017 N N . GLN B 1 119 ? 79.122 86.562 -22.327 1.00 22.37 429 GLN B N 1
ATOM 3018 C CA . GLN B 1 119 ? 77.920 86.517 -21.518 1.00 21.74 429 GLN B CA 1
ATOM 3019 C C . GLN B 1 119 ? 76.753 85.788 -22.168 1.00 21.11 429 GLN B C 1
ATOM 3020 O O . GLN B 1 119 ? 76.630 85.736 -23.395 1.00 20.85 429 GLN B O 1
ATOM 3026 N N . LEU B 1 120 ? 75.910 85.223 -21.312 1.00 19.77 430 LEU B N 1
ATOM 3027 C CA . LEU B 1 120 ? 74.655 84.648 -21.730 1.00 19.15 430 LEU B CA 1
ATOM 3028 C C . LEU B 1 120 ? 73.646 85.746 -22.005 1.00 19.42 430 LEU B C 1
ATOM 3029 O O . LEU B 1 120 ? 73.335 86.560 -21.123 1.00 19.80 430 LEU B O 1
ATOM 3034 N N A LEU B 1 121 ? 73.140 85.745 -23.232 0.50 19.51 431 LEU B N 1
ATOM 3035 N N B LEU B 1 121 ? 73.106 85.756 -23.224 0.50 19.35 431 LEU B N 1
ATOM 3036 C CA A LEU B 1 121 ? 71.987 86.545 -23.596 0.50 19.69 431 LEU B CA 1
ATOM 3037 C CA B LEU B 1 121 ? 72.041 86.692 -23.619 0.50 19.37 431 LEU B CA 1
ATOM 3038 C C A LEU B 1 121 ? 70.690 85.829 -23.229 0.50 20.45 431 LEU B C 1
ATOM 3039 C C B LEU B 1 121 ? 70.650 86.013 -23.639 0.50 20.32 431 LEU B C 1
ATOM 3040 O O A LEU B 1 121 ? 70.621 84.599 -23.188 0.50 20.05 431 LEU B O 1
ATOM 3041 O O B LEU B 1 121 ? 70.494 84.955 -24.268 0.50 20.30 431 LEU B O 1
ATOM 3050 N N . GLY B 1 122 ? 69.668 86.618 -22.950 1.00 20.83 432 GLY B N 1
ATOM 3051 C CA . GLY B 1 122 ? 68.299 86.088 -22.809 1.00 22.26 432 GLY B CA 1
ATOM 3052 C C . GLY B 1 122 ? 67.641 85.983 -24.182 1.00 23.55 432 GLY B C 1
ATOM 3053 O O . GLY B 1 122 ? 68.222 86.441 -25.177 1.00 22.70 432 GLY B O 1
ATOM 3054 N N . PRO B 1 123 ? 66.424 85.381 -24.256 1.00 24.67 433 PRO B N 1
ATOM 3055 C CA . PRO B 1 123 ? 65.788 85.195 -25.564 1.00 25.83 433 PRO B CA 1
ATOM 3056 C C . PRO B 1 123 ? 65.637 86.545 -26.255 1.00 26.41 433 PRO B C 1
ATOM 3057 O O . PRO B 1 123 ? 65.821 86.630 -27.456 1.00 27.38 433 PRO B O 1
ATOM 3061 N N . ASP B 1 124 ? 65.367 87.600 -25.474 1.00 26.89 434 ASP B N 1
ATOM 3062 C CA . ASP B 1 124 ? 65.259 88.972 -26.004 1.00 27.22 434 ASP B CA 1
ATOM 3063 C C . ASP B 1 124 ? 66.574 89.646 -26.442 1.00 26.52 434 ASP B C 1
ATOM 3064 O O . ASP B 1 124 ? 66.564 90.817 -26.761 1.00 27.11 434 ASP B O 1
ATOM 3069 N N . GLY B 1 125 ? 67.702 88.936 -26.432 1.00 25.57 435 GLY B N 1
ATOM 3070 C CA . GLY B 1 125 ? 68.974 89.522 -26.886 1.00 23.90 435 GLY B CA 1
ATOM 3071 C C . GLY B 1 125 ? 69.770 90.309 -25.852 1.00 22.76 435 GLY B C 1
ATOM 3072 O O . GLY B 1 125 ? 70.927 90.652 -26.085 1.00 22.41 435 GLY B O 1
ATOM 3073 N N . ALA B 1 126 ? 69.159 90.594 -24.704 1.00 21.57 436 ALA B N 1
ATOM 3074 C CA . ALA B 1 126 ? 69.828 91.340 -23.640 1.00 20.27 436 ALA B CA 1
ATOM 3075 C C . ALA B 1 126 ? 70.520 90.355 -22.676 1.00 19.43 436 ALA B C 1
ATOM 3076 O O . ALA B 1 126 ? 70.039 89.237 -22.507 1.00 19.07 436 ALA B O 1
ATOM 3078 N N . PRO B 1 127 ? 71.626 90.777 -22.023 1.00 18.35 437 PRO B N 1
ATOM 3079 C CA . PRO B 1 127 ? 72.286 89.856 -21.101 1.00 17.55 437 PRO B CA 1
ATOM 3080 C C . PRO B 1 127 ? 71.379 89.596 -19.912 1.00 16.53 437 PRO B C 1
ATOM 3081 O O . PRO B 1 127 ? 70.688 90.506 -19.444 1.00 16.63 437 PRO B O 1
ATOM 3085 N N . LEU B 1 128 ? 71.390 88.358 -19.450 1.00 16.28 438 LEU B N 1
ATOM 3086 C CA . LEU B 1 128 ? 70.627 87.960 -18.273 1.00 16.47 438 LEU B CA 1
ATOM 3087 C C . LEU B 1 128 ? 71.183 88.695 -17.053 1.00 16.34 438 LEU B C 1
ATOM 3088 O O . LEU B 1 128 ? 72.362 88.574 -16.769 1.00 17.02 438 LEU B O 1
ATOM 3093 N N . ALA B 1 129 ? 70.362 89.473 -16.349 1.00 16.61 439 ALA B N 1
ATOM 3094 C CA . ALA B 1 129 ? 70.822 90.119 -15.112 1.00 16.62 439 ALA B CA 1
ATOM 3095 C C . ALA B 1 129 ? 70.393 89.241 -13.949 1.00 16.63 439 ALA B C 1
ATOM 3096 O O . ALA B 1 129 ? 69.203 88.948 -13.810 1.00 17.56 439 ALA B O 1
ATOM 3098 N N . LEU B 1 130 ? 71.339 88.837 -13.102 1.00 16.29 440 LEU B N 1
ATOM 3099 C CA . LEU B 1 130 ? 70.985 88.072 -11.907 1.00 16.27 440 LEU B CA 1
ATOM 3100 C C . LEU B 1 130 ? 71.594 88.676 -10.654 1.00 16.16 440 LEU B C 1
ATOM 3101 O O . LEU B 1 130 ? 72.814 88.639 -10.478 1.00 15.40 440 LEU B O 1
ATOM 3106 N N . ARG B 1 131 ? 70.747 89.256 -9.795 1.00 15.14 441 ARG B N 1
ATOM 3107 C CA . ARG B 1 131 ? 71.206 89.849 -8.533 1.00 15.98 441 ARG B CA 1
ATOM 3108 C C . ARG B 1 131 ? 70.615 89.037 -7.408 1.00 14.45 441 ARG B C 1
ATOM 3109 O O . ARG B 1 131 ? 69.422 88.766 -7.413 1.00 14.77 441 ARG B O 1
ATOM 3117 N N . PHE B 1 132 ? 71.448 88.647 -6.457 1.00 13.48 442 PHE B N 1
ATOM 3118 C CA . PHE B 1 132 ? 70.952 88.054 -5.234 1.00 13.06 442 PHE B CA 1
ATOM 3119 C C . PHE B 1 132 ? 70.790 89.191 -4.261 1.00 12.18 442 PHE B C 1
ATOM 3120 O O . PHE B 1 132 ? 71.781 89.844 -3.922 1.00 12.54 442 PHE B O 1
ATOM 3128 N N . LEU B 1 133 ? 69.558 89.449 -3.834 1.00 10.15 443 LEU B N 1
ATOM 3129 C CA . LEU B 1 133 ? 69.334 90.499 -2.833 1.00 9.89 443 LEU B CA 1
ATOM 3130 C C . LEU B 1 133 ? 69.623 89.947 -1.437 1.00 10.27 443 LEU B C 1
ATOM 3131 O O . LEU B 1 133 ? 68.989 88.982 -1.014 1.00 9.32 443 LEU B O 1
ATOM 3136 N N . LEU B 1 134 ? 70.572 90.559 -0.714 1.00 10.14 444 LEU B N 1
ATOM 3137 C CA . LEU B 1 134 ? 71.037 90.023 0.550 1.00 11.34 444 LEU B CA 1
ATOM 3138 C C . LEU B 1 134 ? 71.020 91.128 1.625 1.00 11.39 444 LEU B C 1
ATOM 3139 O O . LEU B 1 134 ? 71.344 92.267 1.320 1.00 10.50 444 LEU B O 1
ATOM 3144 N N . ARG B 1 135 ? 70.629 90.809 2.856 1.00 11.70 445 ARG B N 1
ATOM 3145 C CA . ARG B 1 135 ? 70.867 91.739 3.968 1.00 14.15 445 ARG B CA 1
ATOM 3146 C C . ARG B 1 135 ? 72.373 91.901 4.207 1.00 14.81 445 ARG B C 1
ATOM 3147 O O . ARG B 1 135 ? 73.118 90.927 4.125 1.00 14.57 445 ARG B O 1
ATOM 3155 N N . GLN B 1 136 ? 72.803 93.122 4.519 1.00 16.87 446 GLN B N 1
ATOM 3156 C CA . GLN B 1 136 ? 74.207 93.422 4.798 1.00 19.15 446 GLN B CA 1
ATOM 3157 C C . GLN B 1 136 ? 74.880 92.491 5.806 1.00 19.69 446 GLN B C 1
ATOM 3158 O O . GLN B 1 136 ? 76.061 92.189 5.656 1.00 19.92 446 GLN B O 1
ATOM 3164 N N . GLY B 1 137 ? 74.142 92.042 6.822 1.00 19.85 447 GLY B N 1
ATOM 3165 C CA . GLY B 1 137 ? 74.743 91.223 7.891 1.00 20.61 447 GLY B CA 1
ATOM 3166 C C . GLY B 1 137 ? 74.796 89.718 7.651 1.00 20.85 447 GLY B C 1
ATOM 3167 O O . GLY B 1 137 ? 75.488 88.986 8.368 1.00 21.02 447 GLY B O 1
ATOM 3168 N N . ASP B 1 138 ? 74.093 89.260 6.623 1.00 20.81 448 ASP B N 1
ATOM 3169 C CA . ASP B 1 138 ? 73.961 87.835 6.304 1.00 20.41 448 ASP B CA 1
ATOM 3170 C C . ASP B 1 138 ? 75.204 87.165 5.688 1.00 19.89 448 ASP B C 1
ATOM 3171 O O . ASP B 1 138 ? 75.201 86.762 4.502 1.00 20.06 448 ASP B O 1
ATOM 3176 N N . SER B 1 139 ? 76.252 87.028 6.487 1.00 18.99 449 SER B N 1
ATOM 3177 C CA . SER B 1 139 ? 77.510 86.457 6.024 1.00 18.62 449 SER B CA 1
ATOM 3178 C C . SER B 1 139 ? 77.355 84.966 5.678 1.00 18.33 449 SER B C 1
ATOM 3179 O O . SER B 1 139 ? 78.083 84.451 4.838 1.00 17.81 449 SER B O 1
ATOM 3182 N N . ASP B 1 140 ? 76.407 84.292 6.336 1.00 18.53 450 ASP B N 1
ATOM 3183 C CA . ASP B 1 140 ? 76.144 82.871 6.087 1.00 19.07 450 ASP B CA 1
ATOM 3184 C C . ASP B 1 140 ? 75.709 82.645 4.642 1.00 18.14 450 ASP B C 1
ATOM 3185 O O . ASP B 1 140 ? 76.256 81.782 3.965 1.00 18.03 450 ASP B O 1
ATOM 3198 N N . GLN B 1 142 ? 76.102 84.888 2.179 1.00 15.18 452 GLN B N 1
ATOM 3199 C CA . GLN B 1 142 ? 77.121 85.467 1.300 1.00 16.00 452 GLN B CA 1
ATOM 3200 C C . GLN B 1 142 ? 78.176 84.415 0.941 1.00 15.14 452 GLN B C 1
ATOM 3201 O O . GLN B 1 142 ? 78.574 84.321 -0.203 1.00 15.10 452 GLN B O 1
ATOM 3207 N N . THR B 1 143 ? 78.618 83.636 1.918 1.00 15.11 453 THR B N 1
ATOM 3208 C CA . THR B 1 143 ? 79.562 82.523 1.684 1.00 14.20 453 THR B CA 1
ATOM 3209 C C . THR B 1 143 ? 78.996 81.531 0.658 1.00 13.39 453 THR B C 1
ATOM 3210 O O . THR B 1 143 ? 79.668 81.170 -0.307 1.00 12.57 453 THR B O 1
ATOM 3214 N N . VAL B 1 144 ? 77.735 81.123 0.843 1.00 12.46 454 VAL B N 1
ATOM 3215 C CA . VAL B 1 144 ? 77.095 80.204 -0.100 1.00 10.75 454 VAL B CA 1
ATOM 3216 C C . VAL B 1 144 ? 77.079 80.814 -1.511 1.00 10.55 454 VAL B C 1
ATOM 3217 O O . VAL B 1 144 ? 77.402 80.168 -2.493 1.00 9.03 454 VAL B O 1
ATOM 3221 N N . LEU B 1 145 ? 76.663 82.066 -1.603 1.00 11.60 455 LEU B N 1
ATOM 3222 C CA . LEU B 1 145 ? 76.441 82.688 -2.882 1.00 12.34 455 LEU B CA 1
ATOM 3223 C C . LEU B 1 145 ? 77.714 82.962 -3.670 1.00 13.62 455 LEU B C 1
ATOM 3224 O O . LEU B 1 145 ? 77.671 82.982 -4.892 1.00 15.86 455 LEU B O 1
ATOM 3229 N N . GLU B 1 146 ? 78.816 83.220 -2.971 1.00 13.80 456 GLU B N 1
ATOM 3230 C CA . GLU B 1 146 ? 80.133 83.378 -3.619 1.00 13.89 456 GLU B CA 1
ATOM 3231 C C . GLU B 1 146 ? 80.538 82.100 -4.329 1.00 12.01 456 GLU B C 1
ATOM 3232 O O . GLU B 1 146 ? 81.058 82.157 -5.443 1.00 11.44 456 GLU B O 1
ATOM 3238 N N . ILE B 1 147 ? 80.236 80.949 -3.726 1.00 10.25 457 ILE B N 1
ATOM 3239 C CA . ILE B 1 147 ? 80.514 79.666 -4.379 1.00 9.09 457 ILE B CA 1
ATOM 3240 C C . ILE B 1 147 ? 79.621 79.487 -5.618 1.00 8.90 457 ILE B C 1
ATOM 3241 O O . ILE B 1 147 ? 80.078 79.196 -6.722 1.00 8.21 457 ILE B O 1
ATOM 3246 N N . TYR B 1 148 ? 78.325 79.676 -5.406 1.00 8.15 458 TYR B N 1
ATOM 3247 C CA . TYR B 1 148 ? 77.359 79.489 -6.428 1.00 8.18 458 TYR B CA 1
ATOM 3248 C C . TYR B 1 148 ? 77.676 80.404 -7.620 1.00 8.42 458 TYR B C 1
ATOM 3249 O O . TYR B 1 148 ? 77.589 79.985 -8.756 1.00 8.78 458 TYR B O 1
ATOM 3258 N N . THR B 1 149 ? 78.046 81.653 -7.351 1.00 10.38 459 THR B N 1
ATOM 3259 C CA . THR B 1 149 ? 78.461 82.605 -8.402 1.00 11.79 459 THR B CA 1
ATOM 3260 C C . THR B 1 149 ? 79.533 82.068 -9.362 1.00 12.44 459 THR B C 1
ATOM 3261 O O . THR B 1 149 ? 79.447 82.278 -10.579 1.00 12.52 459 THR B O 1
ATOM 3265 N N A ARG B 1 150 ? 80.545 81.395 -8.807 0.50 12.84 460 ARG B N 1
ATOM 3266 N N B ARG B 1 150 ? 80.565 81.406 -8.819 0.50 12.63 460 ARG B N 1
ATOM 3267 C CA A ARG B 1 150 ? 81.624 80.792 -9.585 0.50 12.86 460 ARG B CA 1
ATOM 3268 C CA B ARG B 1 150 ? 81.605 80.788 -9.648 0.50 12.43 460 ARG B CA 1
ATOM 3269 C C A ARG B 1 150 ? 81.072 79.750 -10.573 0.50 12.57 460 ARG B C 1
ATOM 3270 C C B ARG B 1 150 ? 80.992 79.808 -10.632 0.50 12.35 460 ARG B C 1
ATOM 3271 O O A ARG B 1 150 ? 81.532 79.671 -11.702 0.50 12.46 460 ARG B O 1
ATOM 3272 O O B ARG B 1 150 ? 81.354 79.795 -11.800 0.50 12.17 460 ARG B O 1
ATOM 3287 N N . ALA B 1 151 ? 80.064 78.978 -10.154 1.00 12.21 461 ALA B N 1
ATOM 3288 C CA . ALA B 1 151 ? 79.386 78.027 -11.027 1.00 11.78 461 ALA B CA 1
ATOM 3289 C C . ALA B 1 151 ? 78.565 78.740 -12.124 1.00 11.80 461 ALA B C 1
ATOM 3290 O O . ALA B 1 151 ? 78.596 78.360 -13.289 1.00 10.99 461 ALA B O 1
ATOM 3292 N N . LEU B 1 152 ? 77.852 79.802 -11.759 1.00 11.00 462 LEU B N 1
ATOM 3293 C CA . LEU B 1 152 ? 77.084 80.547 -12.769 1.00 10.99 462 LEU B CA 1
ATOM 3294 C C . LEU B 1 152 ? 77.979 81.203 -13.825 1.00 10.89 462 LEU B C 1
ATOM 3295 O O . LEU B 1 152 ? 77.612 81.347 -14.982 1.00 10.38 462 LEU B O 1
ATOM 3300 N N . GLU B 1 153 ? 79.195 81.565 -13.436 1.00 11.71 463 GLU B N 1
ATOM 3301 C CA . GLU B 1 153 ? 80.156 82.059 -14.434 1.00 12.60 463 GLU B CA 1
ATOM 3302 C C . GLU B 1 153 ? 80.384 81.096 -15.588 1.00 12.63 463 GLU B C 1
ATOM 3303 O O . GLU B 1 153 ? 80.561 81.524 -16.724 1.00 11.88 463 GLU B O 1
ATOM 3309 N N A ARG B 1 154 ? 80.378 79.802 -15.273 0.50 12.56 464 ARG B N 1
ATOM 3310 N N B ARG B 1 154 ? 80.389 79.798 -15.298 0.50 12.76 464 ARG B N 1
ATOM 3311 C CA A ARG B 1 154 ? 80.633 78.757 -16.251 0.50 13.39 464 ARG B CA 1
ATOM 3312 C CA B ARG B 1 154 ? 80.649 78.797 -16.326 0.50 13.80 464 ARG B CA 1
ATOM 3313 C C A ARG B 1 154 ? 79.523 78.754 -17.306 0.50 13.72 464 ARG B C 1
ATOM 3314 C C B ARG B 1 154 ? 79.498 78.719 -17.320 0.50 13.95 464 ARG B C 1
ATOM 3315 O O A ARG B 1 154 ? 79.759 78.374 -18.452 0.50 14.06 464 ARG B O 1
ATOM 3316 O O B ARG B 1 154 ? 79.672 78.222 -18.432 0.50 14.34 464 ARG B O 1
ATOM 3331 N N . LEU B 1 155 ? 78.334 79.233 -16.927 1.00 13.76 465 LEU B N 1
ATOM 3332 C CA . LEU B 1 155 ? 77.194 79.338 -17.857 1.00 14.35 465 LEU B CA 1
ATOM 3333 C C . LEU B 1 155 ? 77.113 80.679 -18.616 1.00 15.13 465 LEU B C 1
ATOM 3334 O O . LEU B 1 155 ? 76.162 80.915 -19.386 1.00 15.17 465 LEU B O 1
ATOM 3339 N N . GLY B 1 156 ? 78.084 81.560 -18.380 1.00 15.19 466 GLY B N 1
ATOM 3340 C CA . GLY B 1 156 ? 78.070 82.906 -18.973 1.00 14.48 466 GLY B CA 1
ATOM 3341 C C . GLY B 1 156 ? 77.207 83.916 -18.231 1.00 14.74 466 GLY B C 1
ATOM 3342 O O . GLY B 1 156 ? 76.851 84.967 -18.766 1.00 14.05 466 GLY B O 1
ATOM 3343 N N . ILE B 1 157 ? 76.869 83.610 -16.984 1.00 15.27 467 ILE B N 1
ATOM 3344 C CA . ILE B 1 157 ? 76.049 84.509 -16.162 1.00 16.07 467 ILE B CA 1
ATOM 3345 C C . ILE B 1 157 ? 76.903 85.289 -15.155 1.00 16.57 467 ILE B C 1
ATOM 3346 O O . ILE B 1 157 ? 77.612 84.682 -14.348 1.00 17.87 467 ILE B O 1
ATOM 3351 N N . ALA B 1 158 ? 76.848 86.623 -15.188 1.00 16.48 468 ALA B N 1
ATOM 3352 C CA . ALA B 1 158 ? 77.662 87.433 -14.276 1.00 16.76 468 ALA B CA 1
ATOM 3353 C C . ALA B 1 158 ? 76.870 87.855 -13.010 1.00 17.02 468 ALA B C 1
ATOM 3354 O O . ALA B 1 158 ? 76.657 89.048 -12.757 1.00 17.71 468 ALA B O 1
ATOM 3356 N N . ALA B 1 159 ? 76.476 86.877 -12.211 1.00 16.55 469 ALA B N 1
ATOM 3357 C CA . ALA B 1 159 ? 75.660 87.122 -11.012 1.00 15.91 469 ALA B CA 1
ATOM 3358 C C . ALA B 1 159 ? 76.334 88.101 -10.056 1.00 15.85 469 ALA B C 1
ATOM 3359 O O . ALA B 1 159 ? 77.552 88.059 -9.878 1.00 15.41 469 ALA B O 1
ATOM 3361 N N . GLN B 1 160 ? 75.537 88.997 -9.482 1.00 15.18 470 GLN B N 1
ATOM 3362 C CA . GLN B 1 160 ? 75.987 89.980 -8.492 1.00 15.40 470 GLN B CA 1
ATOM 3363 C C . GLN B 1 160 ? 75.322 89.723 -7.132 1.00 15.33 470 GLN B C 1
ATOM 3364 O O . GLN B 1 160 ? 74.157 89.315 -7.080 1.00 15.73 470 GLN B O 1
ATOM 3370 N N . ILE B 1 161 ? 76.029 89.997 -6.044 1.00 15.06 471 ILE B N 1
ATOM 3371 C CA . ILE B 1 161 ? 75.384 90.029 -4.732 1.00 15.05 471 ILE B CA 1
ATOM 3372 C C . ILE B 1 161 ? 75.106 91.485 -4.414 1.00 15.09 471 ILE B C 1
ATOM 3373 O O . ILE B 1 161 ? 76.012 92.335 -4.430 1.00 14.61 471 ILE B O 1
ATOM 3378 N N . GLU B 1 162 ? 73.841 91.778 -4.135 1.00 14.26 472 GLU B N 1
ATOM 3379 C CA . GLU B 1 162 ? 73.419 93.128 -3.824 1.00 13.38 472 GLU B CA 1
ATOM 3380 C C . GLU B 1 162 ? 73.119 93.156 -2.333 1.00 12.64 472 GLU B C 1
ATOM 3381 O O . GLU B 1 162 ? 72.102 92.627 -1.884 1.00 11.52 472 GLU B O 1
ATOM 3387 N N A LYS B 1 163 ? 74.013 93.772 -1.581 0.50 12.17 473 LYS B N 1
ATOM 3388 N N B LYS B 1 163 ? 74.012 93.765 -1.557 0.50 12.01 473 LYS B N 1
ATOM 3389 C CA A LYS B 1 163 ? 73.832 93.855 -0.159 0.50 11.52 473 LYS B CA 1
ATOM 3390 C CA B LYS B 1 163 ? 73.850 93.822 -0.103 0.50 11.17 473 LYS B CA 1
ATOM 3391 C C A LYS B 1 163 ? 73.066 95.145 0.109 0.50 10.58 473 LYS B C 1
ATOM 3392 C C B LYS B 1 163 ? 73.204 95.145 0.309 0.50 10.53 473 LYS B C 1
ATOM 3393 O O A LYS B 1 163 ? 73.345 96.183 -0.496 0.50 10.14 473 LYS B O 1
ATOM 3394 O O B LYS B 1 163 ? 73.750 96.220 0.052 0.50 10.49 473 LYS B O 1
ATOM 3405 N N . VAL B 1 164 ? 72.045 95.055 0.956 1.00 9.80 474 VAL B N 1
ATOM 3406 C CA . VAL B 1 164 ? 71.278 96.245 1.343 1.00 8.91 474 VAL B CA 1
ATOM 3407 C C . VAL B 1 164 ? 71.082 96.244 2.846 1.00 8.10 474 VAL B C 1
ATOM 3408 O O . VAL B 1 164 ? 71.185 95.188 3.491 1.00 7.17 474 VAL B O 1
ATOM 3412 N N . ASP B 1 165 ? 70.795 97.416 3.407 1.00 7.52 475 ASP B N 1
ATOM 3413 C CA . ASP B 1 165 ? 70.538 97.483 4.842 1.00 7.72 475 ASP B CA 1
ATOM 3414 C C . ASP B 1 165 ? 69.146 96.915 5.139 1.0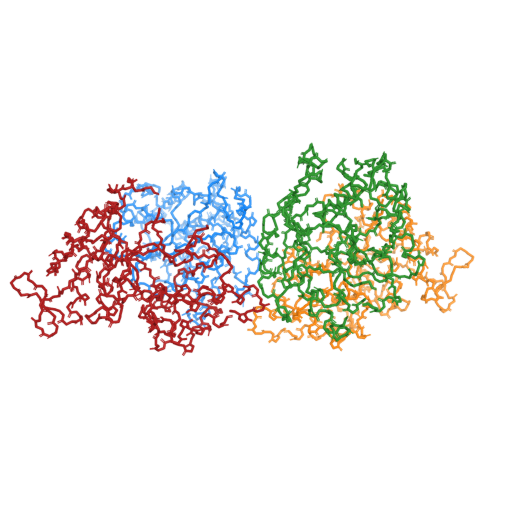0 6.85 475 ASP B C 1
ATOM 3415 O O . ASP B 1 165 ? 68.408 96.594 4.226 1.00 6.55 475 ASP B O 1
ATOM 3420 N N . ASN B 1 166 ? 68.803 96.751 6.403 1.00 6.56 476 ASN B N 1
ATOM 3421 C CA . ASN B 1 166 ? 67.535 96.090 6.750 1.00 7.38 476 ASN B CA 1
ATOM 3422 C C . ASN B 1 166 ? 66.299 96.881 6.318 1.00 6.29 476 ASN B C 1
ATOM 3423 O O . ASN B 1 166 ? 65.301 96.294 5.938 1.00 6.12 476 ASN B O 1
ATOM 3428 N N . ALA B 1 167 ? 66.362 98.206 6.429 1.00 5.72 477 ALA B N 1
ATOM 3429 C CA . ALA B 1 167 ? 65.267 99.055 5.976 1.00 5.59 477 ALA B CA 1
ATOM 3430 C C . ALA B 1 167 ? 65.023 98.842 4.497 1.00 5.78 477 ALA B C 1
ATOM 3431 O O . ALA B 1 167 ? 63.877 98.700 4.077 1.00 5.10 477 ALA B O 1
ATOM 3433 N N A GLN B 1 168 ? 66.112 98.808 3.721 0.50 5.12 478 GLN B N 1
ATOM 3434 N N B GLN B 1 168 ? 66.087 98.805 3.700 0.50 5.57 478 GLN B N 1
ATOM 3435 C CA A GLN B 1 168 ? 66.045 98.584 2.277 0.50 4.76 478 GLN B CA 1
ATOM 3436 C CA B GLN B 1 168 ? 65.887 98.602 2.274 0.50 5.47 478 GLN B CA 1
ATOM 3437 C C A GLN B 1 168 ? 65.528 97.178 1.973 0.50 4.66 478 GLN B C 1
ATOM 3438 C C B GLN B 1 168 ? 65.524 97.152 1.935 0.50 5.16 478 GLN B C 1
ATOM 3439 O O A GLN B 1 168 ? 64.671 97.000 1.113 0.50 4.85 478 GLN B O 1
ATOM 3440 O O B GLN B 1 168 ? 64.734 96.918 1.027 0.50 5.26 478 GLN B O 1
ATOM 3451 N N . TYR B 1 169 ? 66.050 96.183 2.687 1.00 5.42 479 TYR B N 1
ATOM 3452 C CA . TYR B 1 169 ? 65.653 94.794 2.483 1.00 5.17 479 TYR B CA 1
ATOM 3453 C C . TYR B 1 169 ? 64.124 94.635 2.684 1.00 5.86 479 TYR B C 1
ATOM 3454 O O . TYR B 1 169 ? 63.443 94.034 1.851 1.00 4.16 479 TYR B O 1
ATOM 3463 N N . THR B 1 170 ? 63.612 95.192 3.769 1.00 4.39 480 THR B N 1
ATOM 3464 C CA . THR B 1 170 ? 62.169 95.117 4.049 1.00 5.32 480 THR B CA 1
ATOM 3465 C C . THR B 1 170 ? 61.338 95.721 2.919 1.00 4.62 480 THR B C 1
ATOM 3466 O O . THR B 1 170 ? 60.354 95.113 2.443 1.00 5.53 480 THR B O 1
ATOM 3470 N N . ALA B 1 171 ? 61.758 96.889 2.473 1.00 3.64 481 ALA B N 1
ATOM 3471 C CA . ALA B 1 171 ? 61.055 97.621 1.413 1.00 4.24 481 ALA B CA 1
ATOM 3472 C C . ALA B 1 171 ? 61.082 96.833 0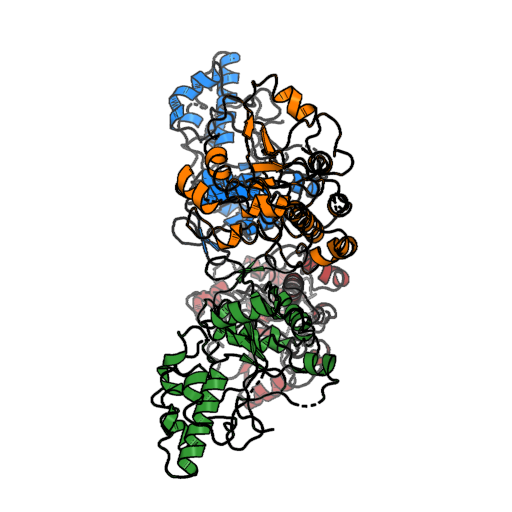.090 1.00 5.06 481 ALA B C 1
ATOM 3473 O O . ALA B 1 171 ? 60.047 96.692 -0.560 1.00 4.97 481 ALA B O 1
ATOM 3475 N N . ARG B 1 172 ? 62.250 96.295 -0.265 1.00 5.02 482 ARG B N 1
ATOM 3476 C CA . ARG B 1 172 ? 62.448 95.608 -1.553 1.00 5.32 482 ARG B CA 1
ATOM 3477 C C . ARG B 1 172 ? 61.656 94.308 -1.612 1.00 5.56 482 ARG B C 1
ATOM 3478 O O . ARG B 1 172 ? 61.050 93.995 -2.646 1.00 5.68 482 ARG B O 1
ATOM 3486 N N . VAL B 1 173 ? 61.655 93.558 -0.511 1.00 5.55 483 VAL B N 1
ATOM 3487 C CA . VAL B 1 173 ? 60.932 92.295 -0.468 1.00 5.81 483 VAL B CA 1
ATOM 3488 C C . VAL B 1 173 ? 59.420 92.575 -0.490 1.00 6.88 483 VAL B C 1
ATOM 3489 O O . VAL B 1 173 ? 58.670 91.879 -1.202 1.00 6.87 483 VAL B O 1
ATOM 3493 N N . ALA B 1 174 ? 58.968 93.573 0.276 1.00 5.82 484 ALA B N 1
ATOM 3494 C CA . ALA B 1 174 ? 57.547 93.904 0.290 1.00 7.03 484 ALA B CA 1
ATOM 3495 C C . ALA B 1 174 ? 57.068 94.326 -1.116 1.00 7.04 484 ALA B C 1
ATOM 3496 O O . ALA B 1 174 ? 55.942 94.001 -1.542 1.00 7.39 484 ALA B O 1
ATOM 3498 N N . GLU B 1 175 ? 57.920 95.042 -1.830 1.00 7.59 485 GLU B N 1
ATOM 3499 C CA . GLU B 1 175 ? 57.562 95.471 -3.200 1.00 8.80 485 GLU B CA 1
ATOM 3500 C C . GLU B 1 175 ? 57.875 94.438 -4.272 1.00 8.96 485 GLU B C 1
ATOM 3501 O O . GLU B 1 175 ? 57.725 94.730 -5.463 1.00 10.88 485 GLU B O 1
ATOM 3507 N N . LEU B 1 176 ? 58.325 93.248 -3.876 1.00 8.69 486 LEU B N 1
ATOM 3508 C CA . LEU B 1 176 ? 58.708 92.174 -4.820 1.00 9.70 486 LEU B CA 1
ATOM 3509 C C . LEU B 1 176 ? 59.782 92.633 -5.837 1.00 10.48 486 LEU B C 1
ATOM 3510 O O . LEU B 1 176 ? 59.779 92.244 -7.026 1.00 10.02 486 LEU B O 1
ATOM 3515 N N . ASP B 1 177 ? 60.717 93.450 -5.354 1.00 10.43 487 ASP B N 1
ATOM 3516 C CA . ASP B 1 177 ? 61.730 94.057 -6.227 1.00 10.27 487 ASP B CA 1
ATOM 3517 C C . ASP B 1 177 ? 63.039 93.317 -6.078 1.00 9.83 487 ASP B C 1
ATOM 3518 O O . ASP B 1 177 ? 63.974 93.813 -5.447 1.00 9.51 487 ASP B O 1
ATOM 3523 N N . PHE B 1 178 ? 63.104 92.112 -6.649 1.00 9.81 488 PHE B N 1
ATOM 3524 C CA . PHE B 1 178 ? 64.303 91.290 -6.534 1.00 10.61 488 PHE B CA 1
ATOM 3525 C C . PHE B 1 178 ? 64.286 90.207 -7.607 1.00 10.48 488 PHE B C 1
ATOM 3526 O O . PHE B 1 178 ? 63.214 89.873 -8.121 1.00 9.91 488 PHE B O 1
ATOM 3534 N N . ASP B 1 179 ? 65.464 89.642 -7.900 1.00 10.96 489 ASP B N 1
ATOM 3535 C CA . ASP B 1 179 ? 65.583 88.446 -8.750 1.00 12.02 489 ASP B CA 1
ATOM 3536 C C . ASP B 1 179 ? 65.530 87.178 -7.894 1.00 11.97 489 ASP B C 1
ATOM 3537 O O . ASP B 1 179 ? 64.631 86.364 -8.052 1.00 12.22 489 ASP B O 1
ATOM 3542 N N . LEU B 1 180 ? 66.523 86.999 -7.024 1.00 11.31 490 LEU B N 1
ATOM 3543 C CA . LEU B 1 180 ? 66.543 85.896 -6.071 1.00 11.45 490 LEU B CA 1
ATOM 3544 C C . LEU B 1 180 ? 66.918 86.498 -4.727 1.00 11.30 490 LEU B C 1
ATOM 3545 O O . LEU B 1 180 ? 67.646 87.500 -4.697 1.00 11.85 490 LEU B O 1
ATOM 3550 N N . THR B 1 181 ? 66.472 85.887 -3.626 1.00 10.22 491 THR B N 1
ATOM 3551 C CA . THR B 1 181 ? 66.814 86.381 -2.302 1.00 10.36 491 THR B CA 1
ATOM 3552 C C . THR B 1 181 ? 66.731 85.196 -1.321 1.00 9.67 491 THR B C 1
ATOM 3553 O O . THR B 1 181 ? 66.020 84.260 -1.591 1.00 8.16 491 THR B O 1
ATOM 3557 N N . PRO B 1 182 ? 67.473 85.222 -0.194 1.00 10.45 492 PRO B N 1
ATOM 3558 C CA . PRO B 1 182 ? 67.258 84.128 0.744 1.00 10.30 492 PRO B CA 1
ATOM 3559 C C . PRO B 1 182 ? 65.843 84.072 1.300 1.00 10.57 492 PRO B C 1
ATOM 3560 O O . PRO B 1 182 ? 65.163 85.105 1.454 1.00 11.02 492 PRO B O 1
ATOM 3564 N N . PHE B 1 183 ? 65.413 82.854 1.607 1.00 9.42 493 PHE B N 1
ATOM 3565 C CA . PHE B 1 183 ? 64.009 82.589 1.858 1.00 9.37 493 PHE B CA 1
ATOM 3566 C C . PHE B 1 183 ? 63.911 81.487 2.901 1.00 8.81 493 PHE B C 1
ATOM 3567 O O . PHE B 1 183 ? 64.639 80.500 2.849 1.00 9.81 493 PHE B O 1
ATOM 3575 N N A ARG B 1 184 ? 63.034 81.665 3.877 0.50 9.38 494 ARG B N 1
ATOM 3576 N N B ARG B 1 184 ? 63.037 81.705 3.873 0.50 9.05 494 ARG B N 1
ATOM 3577 C CA A ARG B 1 184 ? 62.680 80.557 4.781 0.50 9.94 494 ARG B CA 1
ATOM 3578 C CA B ARG B 1 184 ? 62.619 80.652 4.798 0.50 9.40 494 ARG B CA 1
ATOM 3579 C C A ARG B 1 184 ? 61.190 80.603 5.081 0.50 10.02 494 ARG B C 1
ATOM 3580 C C B ARG B 1 184 ? 61.095 80.689 4.864 0.50 9.62 494 ARG B C 1
ATOM 3581 O O A ARG B 1 184 ? 60.715 81.608 5.618 0.50 9.60 494 ARG B O 1
ATOM 3582 O O B ARG B 1 184 ? 60.496 81.754 5.005 0.50 9.14 494 ARG B O 1
ATOM 3597 N N . ARG B 1 185 ? 60.463 79.529 4.726 1.00 9.68 495 ARG B N 1
ATOM 3598 C CA . ARG B 1 185 ? 59.058 79.423 5.049 1.00 9.30 495 ARG B CA 1
ATOM 3599 C C . ARG B 1 185 ? 58.855 78.203 5.956 1.00 9.71 495 ARG B C 1
ATOM 3600 O O . ARG B 1 185 ? 59.031 77.057 5.507 1.00 10.04 495 ARG B O 1
ATOM 3608 N N . ASP B 1 186 ? 58.505 78.430 7.214 1.00 8.60 496 ASP B N 1
ATOM 3609 C CA . ASP B 1 186 ? 58.227 77.295 8.108 1.00 9.76 496 ASP B CA 1
ATOM 3610 C C . ASP B 1 186 ? 56.791 76.831 7.920 1.00 8.95 496 ASP B C 1
ATOM 3611 O O . ASP B 1 186 ? 55.875 77.659 7.840 1.00 10.65 496 ASP B O 1
ATOM 3616 N N . LEU B 1 187 ? 56.593 75.515 7.932 1.00 7.41 497 LEU B N 1
ATOM 3617 C CA . LEU B 1 187 ? 55.289 74.937 7.578 1.00 6.49 497 LEU B CA 1
ATOM 3618 C C . LEU B 1 187 ? 54.795 74.015 8.685 1.00 6.36 497 LEU B C 1
ATOM 3619 O O . LEU B 1 187 ? 55.562 73.243 9.243 1.00 6.85 497 LEU B O 1
ATOM 3624 N N . SER B 1 188 ? 53.497 74.098 8.941 1.00 6.34 498 SER B N 1
ATOM 3625 C CA . SER B 1 188 ? 52.797 73.310 9.940 1.00 6.99 498 SER B CA 1
ATOM 3626 C C . SER B 1 188 ? 52.586 71.888 9.400 1.00 6.39 498 SER B C 1
ATOM 3627 O O . SER B 1 188 ? 52.511 71.699 8.174 1.00 5.81 498 SER B O 1
ATOM 3630 N N . LEU B 1 189 ? 52.524 70.905 10.306 1.00 6.71 499 LEU B N 1
ATOM 3631 C CA . LEU B 1 189 ? 52.127 69.530 9.935 1.00 8.13 499 LEU B CA 1
ATOM 3632 C C . LEU B 1 189 ? 50.614 69.322 10.100 1.00 8.54 499 LEU B C 1
ATOM 3633 O O . LEU B 1 189 ? 50.127 68.197 9.976 1.00 9.83 499 LEU B O 1
ATOM 3638 N N . SER B 1 190 ? 49.879 70.416 10.350 1.00 8.74 500 SER B N 1
ATOM 3639 C CA . SER B 1 190 ? 48.407 70.470 10.156 1.00 8.40 500 SER B CA 1
ATOM 3640 C C . SER B 1 190 ? 48.117 71.708 9.251 1.00 8.56 500 SER B C 1
ATOM 3641 O O . SER B 1 190 ? 47.480 72.673 9.665 1.00 8.98 500 SER B O 1
ATOM 3644 N N . PRO B 1 191 ? 48.624 71.690 8.015 1.00 7.94 501 PRO B N 1
ATOM 3645 C CA . PRO B 1 191 ? 48.577 72.912 7.194 1.00 8.76 501 PRO B CA 1
ATOM 3646 C C . PRO B 1 191 ? 47.130 73.338 6.877 1.00 9.58 501 PRO B C 1
ATOM 3647 O O . PRO B 1 191 ? 46.230 72.477 6.720 1.00 10.09 501 PRO B O 1
ATOM 3651 N N . GLY B 1 192 ? 46.896 74.649 6.857 1.00 9.94 502 GLY B N 1
ATOM 3652 C CA . GLY B 1 192 ? 45.509 75.173 6.809 1.00 9.69 502 GLY B CA 1
ATOM 3653 C C . GLY B 1 192 ? 45.382 76.231 5.720 1.00 9.22 502 GLY B C 1
ATOM 3654 O O . GLY B 1 192 ? 46.122 76.201 4.721 1.00 8.81 502 GLY B O 1
ATOM 3655 N N A ASN B 1 193 ? 44.463 77.157 5.961 0.50 9.29 503 ASN B N 1
ATOM 3656 N N B ASN B 1 193 ? 44.461 77.180 5.899 0.50 9.25 503 ASN B N 1
ATOM 3657 C CA A ASN B 1 193 ? 44.158 78.268 5.068 0.50 9.55 503 ASN B CA 1
ATOM 3658 C CA B ASN B 1 193 ? 44.234 78.234 4.884 0.50 9.27 503 ASN B CA 1
ATOM 3659 C C A ASN B 1 193 ? 45.394 79.093 4.684 0.50 9.16 503 ASN B C 1
ATOM 3660 C C B ASN B 1 193 ? 45.470 79.071 4.607 0.50 9.07 503 ASN B C 1
ATOM 3661 O O A ASN B 1 193 ? 45.444 79.681 3.602 0.50 9.45 503 ASN B O 1
ATOM 3662 O O B ASN B 1 193 ? 45.591 79.677 3.538 0.50 9.09 503 ASN B O 1
ATOM 3671 N N . GLU B 1 194 ? 46.408 79.109 5.553 1.00 8.37 504 GLU B N 1
ATOM 3672 C CA . GLU B 1 194 ? 47.648 79.882 5.310 1.00 8.39 504 GLU B CA 1
ATOM 3673 C C . GLU B 1 194 ? 48.418 79.423 4.047 1.00 7.12 504 GLU B C 1
ATOM 3674 O O . GLU B 1 194 ? 49.144 80.194 3.475 1.00 7.09 504 GLU B O 1
ATOM 3680 N N . GLN B 1 195 ? 48.243 78.168 3.622 1.00 6.52 505 GLN B N 1
ATOM 3681 C CA . GLN B 1 195 ? 48.829 77.697 2.359 1.00 6.97 505 GLN B CA 1
ATOM 3682 C C . GLN B 1 195 ? 48.426 78.586 1.178 1.00 7.09 505 GLN B C 1
ATOM 3683 O O . GLN B 1 195 ? 49.230 78.839 0.299 1.00 7.55 505 GLN B O 1
ATOM 3689 N N . ARG B 1 196 ? 47.206 79.101 1.178 1.00 7.60 506 ARG B N 1
ATOM 3690 C CA . ARG B 1 196 ? 46.819 79.992 0.084 1.00 7.77 506 ARG B CA 1
ATOM 3691 C C . ARG B 1 196 ? 47.608 81.293 0.132 1.00 7.47 506 ARG B C 1
ATOM 3692 O O . ARG B 1 196 ? 47.907 81.872 -0.901 1.00 6.47 506 ARG B O 1
ATOM 3700 N N . LEU B 1 197 ? 47.948 81.758 1.340 1.00 5.56 507 LEU B N 1
ATOM 3701 C CA . LEU B 1 197 ? 48.781 82.974 1.423 1.00 5.30 507 LEU B CA 1
ATOM 3702 C C . LEU B 1 197 ? 50.226 82.736 0.981 1.00 6.35 507 LEU B C 1
ATOM 3703 O O . LEU B 1 197 ? 50.863 83.638 0.447 1.00 5.94 507 LEU B O 1
ATOM 3708 N N . TYR B 1 198 ? 50.719 81.510 1.153 1.00 4.32 508 TYR B N 1
ATOM 3709 C CA . TYR B 1 198 ? 52.099 81.244 0.837 1.00 5.04 508 TYR B CA 1
ATOM 3710 C C . TYR B 1 198 ? 52.315 80.963 -0.652 1.00 6.93 508 TYR B C 1
ATOM 3711 O O . TYR B 1 198 ? 53.368 81.241 -1.174 1.00 6.57 508 TYR B O 1
ATOM 3720 N N . TRP B 1 199 ? 51.341 80.297 -1.281 1.00 7.31 509 TRP B N 1
ATOM 3721 C CA . TRP B 1 199 ? 51.575 79.787 -2.658 1.00 7.97 509 TRP B CA 1
ATOM 3722 C C . TRP B 1 199 ? 50.385 79.903 -3.553 1.00 7.73 509 TRP B C 1
ATOM 3723 O O . TRP B 1 199 ? 50.468 79.495 -4.720 1.00 7.26 509 TRP B O 1
ATOM 3734 N N . GLY B 1 200 ? 49.276 80.428 -3.027 1.00 7.02 510 GLY B N 1
ATOM 3735 C CA . GLY B 1 200 ? 48.027 80.516 -3.797 1.00 7.11 510 GLY B CA 1
ATOM 3736 C C . GLY B 1 200 ? 48.068 81.631 -4.846 1.00 7.11 510 GLY B C 1
ATOM 3737 O O . GLY B 1 200 ? 48.717 82.673 -4.658 1.00 6.99 510 GLY B O 1
ATOM 3738 N N A SER B 1 201 ? 47.310 81.420 -5.928 0.50 8.22 511 SER B N 1
ATOM 3739 N N B SER B 1 201 ? 47.330 81.439 -5.941 0.50 7.81 511 SER B N 1
ATOM 3740 C CA A SER B 1 201 ? 47.292 82.329 -7.072 0.50 8.31 511 SER B CA 1
ATOM 3741 C CA B SER B 1 201 ? 47.399 82.374 -7.058 0.50 7.25 511 SER B CA 1
ATOM 3742 C C A SER B 1 201 ? 46.911 83.749 -6.681 0.50 8.47 511 SER B C 1
ATOM 3743 C C B SER B 1 201 ? 46.920 83.776 -6.681 0.50 7.98 511 SER B C 1
ATOM 3744 O O A SER B 1 201 ? 47.493 84.698 -7.183 0.50 8.21 511 SER B O 1
ATOM 3745 O O B SER B 1 201 ? 47.447 84.748 -7.197 0.50 7.73 511 SER B O 1
ATOM 3750 N N . HIS B 1 202 ? 45.944 83.879 -5.781 1.00 7.69 512 HIS B N 1
ATOM 3751 C CA . HIS B 1 202 ? 45.440 85.180 -5.390 1.00 9.79 512 HIS B CA 1
ATOM 3752 C C . HIS B 1 202 ? 46.499 86.018 -4.641 1.00 8.97 512 HIS B C 1
ATOM 3753 O O . HIS B 1 202 ? 46.482 87.236 -4.739 1.00 9.56 512 HIS B O 1
ATOM 3760 N N . SER B 1 203 ? 47.442 85.364 -3.956 1.00 9.84 513 SER B N 1
ATOM 3761 C CA . SER B 1 203 ? 48.519 86.082 -3.246 1.00 10.47 513 SER B CA 1
ATOM 3762 C C . SER B 1 203 ? 49.732 86.424 -4.135 1.00 10.14 513 SER B C 1
ATOM 3763 O O . SER B 1 203 ? 50.558 87.273 -3.773 1.00 9.78 513 SER B O 1
ATOM 3766 N N . ALA B 1 204 ? 49.847 85.792 -5.295 1.00 11.07 514 ALA B N 1
ATOM 3767 C CA . ALA B 1 204 ? 50.975 86.068 -6.216 1.00 11.83 514 ALA B CA 1
ATOM 3768 C C . ALA B 1 204 ? 50.986 87.547 -6.617 1.00 12.52 514 ALA B C 1
ATOM 3769 O O . ALA B 1 204 ? 49.958 88.113 -6.924 1.00 12.77 514 ALA B O 1
ATOM 3771 N N . GLY B 1 205 ? 52.124 88.215 -6.606 1.00 13.31 515 GLY B N 1
ATOM 3772 C CA . GLY B 1 205 ? 52.089 89.645 -7.007 1.00 14.64 515 GLY B CA 1
ATOM 3773 C C . GLY B 1 205 ? 51.332 90.719 -6.173 1.00 14.16 515 GLY B C 1
ATOM 3774 O O . GLY B 1 205 ? 51.297 91.872 -6.572 1.00 12.71 515 GLY B O 1
ATOM 3775 N N . GLN B 1 206 ? 50.758 90.362 -5.022 1.00 12.73 516 GLN B N 1
ATOM 3776 C CA . GLN B 1 206 ? 50.226 91.358 -4.095 1.00 12.21 516 GLN B CA 1
ATOM 3777 C C . GLN B 1 206 ? 51.419 91.876 -3.314 1.00 10.23 516 GLN B C 1
ATOM 3778 O O . GLN B 1 206 ? 52.088 91.079 -2.700 1.00 7.19 516 GLN B O 1
ATOM 3784 N N . PRO B 1 207 ? 51.657 93.206 -3.297 1.00 8.32 517 PRO B N 1
ATOM 3785 C CA . PRO B 1 207 ? 52.757 93.709 -2.449 1.00 8.06 517 PRO B CA 1
ATOM 3786 C C . PRO B 1 207 ? 52.624 93.257 -1.001 1.00 7.37 517 PRO B C 1
ATOM 3787 O O . PRO B 1 207 ? 51.493 93.238 -0.461 1.00 7.57 517 PRO B O 1
ATOM 3791 N N . GLY B 1 208 ? 53.741 92.870 -0.362 1.00 4.92 518 GLY B N 1
ATOM 3792 C CA . GLY B 1 208 ? 53.694 92.315 1.024 1.00 4.53 518 GLY B CA 1
ATOM 3793 C C . GLY B 1 208 ? 53.444 90.818 1.128 1.00 4.40 518 GLY B C 1
ATOM 3794 O O . GLY B 1 208 ? 53.612 90.222 2.181 1.00 4.03 518 GLY B O 1
ATOM 3795 N N . THR B 1 209 ? 53.058 90.188 0.026 1.00 4.64 519 THR B N 1
ATOM 3796 C CA . THR B 1 209 ? 52.732 88.753 0.033 1.00 5.60 519 THR B CA 1
ATOM 3797 C C . THR B 1 209 ? 53.844 87.863 0.595 1.00 6.13 519 THR B C 1
ATOM 3798 O O . THR B 1 209 ? 55.075 88.133 0.432 1.00 7.14 519 THR B O 1
ATOM 3802 N N . ARG B 1 210 ? 53.422 86.784 1.271 1.00 5.59 520 ARG B N 1
ATOM 3803 C CA . ARG B 1 210 ? 54.332 85.675 1.580 1.00 5.67 520 ARG B CA 1
ATOM 3804 C C . ARG B 1 210 ? 54.751 84.882 0.345 1.00 5.99 520 ARG B C 1
ATOM 3805 O O . ARG B 1 210 ? 55.745 84.130 0.398 1.00 6.59 520 ARG B O 1
ATOM 3813 N N . ASN B 1 211 ? 53.991 85.005 -0.739 1.00 6.24 521 ASN B N 1
ATOM 3814 C CA . ASN B 1 211 ? 54.220 84.173 -1.942 1.00 5.84 521 ASN B CA 1
ATOM 3815 C C . ASN B 1 211 ? 55.323 84.880 -2.741 1.00 6.48 521 ASN B C 1
ATOM 3816 O O . ASN B 1 211 ? 55.071 85.499 -3.768 1.00 5.89 521 ASN B O 1
ATOM 3821 N N . LEU B 1 212 ? 56.539 84.867 -2.201 1.00 6.51 522 LEU B N 1
ATOM 3822 C CA . LEU B 1 212 ? 57.610 85.661 -2.815 1.00 6.00 522 LEU B CA 1
ATOM 3823 C C . LEU B 1 212 ? 57.961 85.173 -4.229 1.00 6.45 522 LEU B C 1
ATOM 3824 O O . LEU B 1 212 ? 58.421 85.972 -5.080 1.00 6.04 522 LEU B O 1
ATOM 3837 N N . GLY B 1 214 ? 55.860 84.057 -6.428 1.00 6.45 524 GLY B N 1
ATOM 3838 C CA . GLY B 1 214 ? 54.810 84.336 -7.378 1.00 7.50 524 GLY B CA 1
ATOM 3839 C C . GLY B 1 214 ? 54.182 83.107 -7.973 1.00 8.53 524 GLY B C 1
ATOM 3840 O O . GLY B 1 214 ? 53.764 83.131 -9.151 1.00 9.32 524 GLY B O 1
ATOM 3841 N N . ALA B 1 215 ? 54.076 82.047 -7.164 1.00 8.05 525 ALA B N 1
ATOM 3842 C CA . ALA B 1 215 ? 53.466 80.801 -7.569 1.00 8.52 525 ALA B CA 1
ATOM 3843 C C . ALA B 1 215 ? 52.006 81.066 -7.873 1.00 9.21 525 ALA B C 1
ATOM 3844 O O . ALA B 1 215 ? 51.301 81.718 -7.085 1.00 8.35 525 ALA B O 1
ATOM 3846 N N . ALA B 1 216 ? 51.579 80.599 -9.040 1.00 8.59 526 ALA B N 1
ATOM 3847 C CA . ALA B 1 216 ? 50.202 80.857 -9.441 1.00 8.86 526 ALA B CA 1
ATOM 3848 C C . ALA B 1 216 ? 49.829 79.766 -10.394 1.00 9.79 526 ALA B C 1
ATOM 3849 O O . ALA B 1 216 ? 49.971 79.908 -11.601 1.00 9.74 526 ALA B O 1
ATOM 3851 N N . SER B 1 217 ? 49.295 78.703 -9.837 1.00 9.86 527 SER B N 1
ATOM 3852 C CA . SER B 1 217 ? 49.008 77.485 -10.583 1.00 11.11 527 SER B CA 1
ATOM 3853 C C . SER B 1 217 ? 47.626 76.924 -10.220 1.00 10.59 527 SER B C 1
ATOM 3854 O O . SER B 1 217 ? 47.266 76.804 -9.009 1.00 10.23 527 SER B O 1
ATOM 3857 N N . PRO B 1 218 ? 46.822 76.592 -11.248 1.00 11.30 528 PRO B N 1
ATOM 3858 C CA . PRO B 1 218 ? 45.559 75.964 -10.936 1.00 10.89 528 PRO B CA 1
ATOM 3859 C C . PRO B 1 218 ? 45.753 74.681 -10.146 1.00 10.76 528 PRO B C 1
ATOM 3860 O O . PRO B 1 218 ? 44.899 74.360 -9.306 1.00 11.01 528 PRO B O 1
ATOM 3864 N N . ALA B 1 219 ? 46.885 73.994 -10.352 1.00 9.82 529 ALA B N 1
ATOM 3865 C CA . ALA B 1 219 ? 47.148 72.725 -9.647 1.00 9.69 529 ALA B CA 1
ATOM 3866 C C . ALA B 1 219 ? 47.367 72.967 -8.168 1.00 7.93 529 ALA B C 1
ATOM 3867 O O . ALA B 1 219 ? 46.850 72.232 -7.317 1.00 6.16 529 ALA B O 1
ATOM 3869 N N . ILE B 1 220 ? 48.163 73.992 -7.873 1.00 7.55 530 ILE B N 1
ATOM 3870 C CA . ILE B 1 220 ? 48.437 74.352 -6.487 1.00 7.61 530 ILE B CA 1
ATOM 3871 C C . ILE B 1 220 ? 47.119 74.723 -5.828 1.00 8.00 530 ILE B C 1
ATOM 3872 O O . ILE B 1 220 ? 46.787 74.201 -4.739 1.00 8.02 530 ILE B O 1
ATOM 3877 N N . ASP B 1 221 ? 46.348 75.580 -6.490 1.00 7.66 531 ASP B N 1
ATOM 3878 C CA . ASP B 1 221 ? 45.109 76.069 -5.873 1.00 8.61 531 ASP B CA 1
ATOM 3879 C C . ASP B 1 221 ? 44.167 74.883 -5.578 1.00 8.78 531 ASP B C 1
ATOM 3880 O O . ASP B 1 221 ? 43.524 74.810 -4.520 1.00 9.44 531 ASP B O 1
ATOM 3885 N N . ALA B 1 222 ? 44.138 73.939 -6.511 1.00 8.05 532 ALA B N 1
ATOM 3886 C CA . ALA B 1 222 ? 43.230 72.808 -6.407 1.00 8.12 532 ALA B CA 1
ATOM 3887 C C . ALA B 1 222 ? 43.644 71.833 -5.325 1.00 7.21 532 ALA B C 1
ATOM 3888 O O . ALA B 1 222 ? 42.786 71.255 -4.662 1.00 7.59 532 ALA B O 1
ATOM 3898 N N . ILE B 1 224 ? 45.273 72.635 -2.637 1.00 5.08 534 ILE B N 1
ATOM 3899 C CA . ILE B 1 224 ? 45.022 73.262 -1.353 1.00 6.60 534 ILE B CA 1
ATOM 3900 C C . ILE B 1 224 ? 43.525 73.153 -1.071 1.00 7.70 534 ILE B C 1
ATOM 3901 O O . ILE B 1 224 ? 43.121 72.900 0.063 1.00 9.13 534 ILE B O 1
ATOM 3906 N N . ASP B 1 225 ? 42.713 73.345 -2.095 1.00 8.46 535 ASP B N 1
ATOM 3907 C CA . ASP B 1 225 ? 41.253 73.250 -1.901 1.00 9.32 535 ASP B CA 1
ATOM 3908 C C . ASP B 1 225 ? 40.846 71.838 -1.473 1.00 8.97 535 ASP B C 1
ATOM 3909 O O . ASP B 1 225 ? 39.993 71.669 -0.574 1.00 8.46 535 ASP B O 1
ATOM 3914 N N . ARG B 1 226 ? 41.493 70.841 -2.071 1.00 8.10 536 ARG B N 1
ATOM 3915 C CA . ARG B 1 226 ? 41.245 69.450 -1.723 1.00 8.47 536 ARG B CA 1
ATOM 3916 C C . ARG B 1 226 ? 41.721 69.142 -0.305 1.00 8.65 536 ARG B C 1
ATOM 3917 O O . ARG B 1 226 ? 41.063 68.406 0.435 1.00 9.63 536 ARG B O 1
ATOM 3933 N N . LEU B 1 228 ? 41.763 71.266 2.087 1.00 10.28 538 LEU B N 1
ATOM 3934 C CA . LEU B 1 228 ? 40.854 71.942 3.008 1.00 12.26 538 LEU B CA 1
ATOM 3935 C C . LEU B 1 228 ? 39.416 71.371 2.966 1.00 11.50 538 LEU B C 1
ATOM 3936 O O . LEU B 1 228 ? 38.587 71.653 3.860 1.00 12.92 538 LEU B O 1
ATOM 3941 N N . ALA B 1 229 ? 39.127 70.548 1.962 1.00 11.34 539 ALA B N 1
ATOM 3942 C CA . ALA B 1 229 ? 37.811 69.906 1.857 1.00 9.97 539 ALA B CA 1
ATOM 3943 C C . ALA B 1 229 ? 37.900 68.430 2.247 1.00 10.40 539 ALA B C 1
ATOM 3944 O O . ALA B 1 229 ? 36.881 67.776 2.376 1.00 9.39 539 ALA B O 1
ATOM 3946 N N . ALA B 1 230 ? 39.125 67.897 2.395 1.00 9.31 540 ALA B N 1
ATOM 3947 C CA . ALA B 1 230 ? 39.326 66.465 2.705 1.00 9.95 540 ALA B CA 1
ATOM 3948 C C . ALA B 1 230 ? 38.581 66.036 3.958 1.00 10.95 540 ALA B C 1
ATOM 3949 O O . ALA B 1 230 ? 38.681 66.684 4.981 1.00 11.35 540 ALA B O 1
ATOM 3951 N N . THR B 1 231 ? 37.868 64.928 3.880 1.00 11.41 541 THR B N 1
ATOM 3952 C CA . THR B 1 231 ? 37.136 64.446 5.043 1.00 13.06 541 THR B CA 1
ATOM 3953 C C . THR B 1 231 ? 37.641 63.087 5.553 1.00 13.72 541 THR B C 1
ATOM 3954 O O . THR B 1 231 ? 37.028 62.505 6.451 1.00 13.84 541 THR B O 1
ATOM 3958 N N . THR B 1 232 ? 38.721 62.576 4.962 1.00 13.24 542 THR B N 1
ATOM 3959 C CA . THR B 1 232 ? 39.360 61.339 5.416 1.00 13.84 542 THR B CA 1
ATOM 3960 C C . THR B 1 232 ? 40.865 61.536 5.473 1.00 14.51 542 THR B C 1
ATOM 3961 O O . THR B 1 232 ? 41.415 62.428 4.797 1.00 13.31 542 THR B O 1
ATOM 3965 N N . GLU B 1 233 ? 41.542 60.700 6.257 1.00 14.54 543 GLU B N 1
ATOM 3966 C CA . GLU B 1 233 ? 43.014 60.770 6.341 1.00 15.41 543 GLU B CA 1
ATOM 3967 C C . GLU B 1 233 ? 43.724 60.494 5.019 1.00 14.85 543 GLU B C 1
ATOM 3968 O O . GLU B 1 233 ? 44.666 61.211 4.667 1.00 15.32 543 GLU B O 1
ATOM 3974 N N . ASP B 1 234 ? 43.284 59.467 4.292 1.00 13.92 544 ASP B N 1
ATOM 3975 C CA . ASP B 1 234 ? 43.925 59.098 3.032 1.00 13.39 544 ASP B CA 1
ATOM 3976 C C . ASP B 1 234 ? 43.807 60.222 2.027 1.00 11.90 544 ASP B C 1
ATOM 3977 O O . ASP B 1 234 ? 44.738 60.461 1.269 1.00 11.75 544 ASP B O 1
ATOM 3982 N N . GLU B 1 235 ? 42.647 60.879 2.008 1.00 10.66 545 GLU B N 1
ATOM 3983 C CA . GLU B 1 235 ? 42.399 61.992 1.120 1.00 9.86 545 GLU B CA 1
ATOM 3984 C C . GLU B 1 235 ? 43.260 63.201 1.490 1.00 8.62 545 GLU B C 1
ATOM 3985 O O . GLU B 1 235 ? 43.849 63.851 0.604 1.00 7.66 545 GLU B O 1
ATOM 3991 N N . LEU B 1 236 ? 43.337 63.504 2.785 1.00 7.41 546 LEU B N 1
ATOM 3992 C CA . LEU B 1 236 ? 44.138 64.628 3.215 1.00 7.70 546 LEU B CA 1
ATOM 3993 C C . LEU B 1 236 ? 45.626 64.394 2.914 1.00 8.20 546 LEU B C 1
ATOM 3994 O O . LEU B 1 236 ? 46.311 65.307 2.460 1.00 6.77 546 LEU B O 1
ATOM 3999 N N . THR B 1 237 ? 46.105 63.179 3.178 1.00 7.12 547 THR B N 1
ATOM 4000 C CA . THR B 1 237 ? 47.504 62.825 2.912 1.00 8.01 547 THR B CA 1
ATOM 4001 C C . THR B 1 237 ? 47.797 62.896 1.412 1.00 7.26 547 THR B C 1
ATOM 4002 O O . THR B 1 237 ? 48.802 63.449 1.008 1.00 7.02 547 THR B O 1
ATOM 4006 N N . ALA B 1 238 ? 46.891 62.379 0.594 1.00 6.07 548 ALA B N 1
ATOM 4007 C CA . ALA B 1 238 ? 47.106 62.375 -0.850 1.00 5.85 548 ALA B CA 1
ATOM 4008 C C . ALA B 1 238 ? 47.198 63.811 -1.375 1.00 6.09 548 ALA B C 1
ATOM 4009 O O . ALA B 1 238 ? 48.051 64.128 -2.215 1.00 4.55 548 ALA B O 1
ATOM 4011 N N . ALA B 1 239 ? 46.268 64.661 -0.937 1.00 5.25 549 ALA B N 1
ATOM 4012 C CA . ALA B 1 239 ? 46.231 66.041 -1.404 1.00 5.81 549 ALA B CA 1
ATOM 4013 C C . ALA B 1 239 ? 47.458 66.839 -0.972 1.00 5.96 549 ALA B C 1
ATOM 4014 O O . ALA B 1 239 ? 47.959 67.672 -1.730 1.00 4.99 549 ALA B O 1
ATOM 4016 N N . THR B 1 240 ? 47.955 66.556 0.231 1.00 5.04 550 THR B N 1
ATOM 4017 C CA . THR B 1 240 ? 49.106 67.282 0.752 1.00 5.48 550 THR B CA 1
ATOM 4018 C C . THR B 1 240 ? 50.372 66.841 0.044 1.00 5.37 550 THR B C 1
ATOM 4019 O O . THR B 1 240 ? 51.226 67.674 -0.308 1.00 5.12 550 THR B O 1
ATOM 4023 N N . ARG B 1 241 ? 50.486 65.537 -0.213 1.00 4.78 551 ARG B N 1
ATOM 4024 C CA . ARG B 1 241 ? 51.636 65.045 -0.992 1.00 3.46 551 ARG B CA 1
ATOM 4025 C C . ARG B 1 241 ? 51.637 65.617 -2.399 1.00 4.74 551 ARG B C 1
ATOM 4026 O O . ARG B 1 241 ? 52.677 65.963 -2.963 1.00 4.86 551 ARG B O 1
ATOM 4034 N N . ALA B 1 242 ? 50.441 65.725 -2.964 1.00 3.86 552 ALA B N 1
ATOM 4035 C CA . ALA B 1 242 ? 50.254 66.317 -4.293 1.00 4.92 552 ALA B CA 1
ATOM 4036 C C . ALA B 1 242 ? 50.666 67.767 -4.317 1.00 5.47 552 ALA B C 1
ATOM 4037 O O . ALA B 1 242 ? 51.392 68.180 -5.239 1.00 5.56 552 ALA B O 1
ATOM 4039 N N . LEU B 1 243 ? 50.231 68.543 -3.309 1.00 5.63 553 LEU B N 1
ATOM 4040 C CA . LEU B 1 243 ? 50.737 69.900 -3.155 1.00 5.48 553 LEU B CA 1
ATOM 4041 C C . LEU B 1 243 ? 52.292 69.937 -3.085 1.00 6.20 553 LEU B C 1
ATOM 4042 O O . LEU B 1 243 ? 52.938 70.737 -3.797 1.00 6.15 553 LEU B O 1
ATOM 4047 N N . ASP B 1 244 ? 52.868 69.121 -2.213 1.00 4.68 554 ASP B N 1
ATOM 4048 C CA . ASP B 1 244 ? 54.340 69.067 -2.064 1.00 5.00 554 ASP B CA 1
ATOM 4049 C C . ASP B 1 244 ? 54.971 68.782 -3.431 1.00 5.15 554 ASP B C 1
ATOM 4050 O O . ASP B 1 244 ? 56.014 69.386 -3.827 1.00 5.61 554 ASP B O 1
ATOM 4055 N N . ARG B 1 245 ? 54.339 67.873 -4.179 1.00 5.05 555 ARG B N 1
ATOM 4056 C CA . ARG B 1 245 ? 54.885 67.481 -5.491 1.00 5.30 555 ARG B CA 1
ATOM 4057 C C . ARG B 1 245 ? 54.890 68.660 -6.500 1.00 5.86 555 ARG B C 1
ATOM 4058 O O . ARG B 1 245 ? 55.905 68.939 -7.210 1.00 3.60 555 ARG B O 1
ATOM 4066 N N . VAL B 1 246 ? 53.726 69.294 -6.619 1.00 5.54 556 VAL B N 1
ATOM 4067 C CA . VAL B 1 246 ? 53.603 70.431 -7.509 1.00 6.32 556 VAL B CA 1
ATOM 4068 C C . VAL B 1 246 ? 54.486 71.610 -7.073 1.00 6.64 556 VAL B C 1
ATOM 4069 O O . VAL B 1 246 ? 55.116 72.255 -7.917 1.00 6.40 556 VAL B O 1
ATOM 4073 N N . LEU B 1 247 ? 54.552 71.904 -5.780 1.00 5.55 557 LEU B N 1
ATOM 4074 C CA . LEU B 1 247 ? 55.424 72.988 -5.336 1.00 7.26 557 LEU B CA 1
ATOM 4075 C C . LEU B 1 247 ? 56.896 72.744 -5.666 1.00 5.99 557 LEU B C 1
ATOM 4076 O O . LEU B 1 247 ? 57.625 73.647 -6.136 1.00 6.26 557 LEU B O 1
ATOM 4081 N N . THR B 1 248 ? 57.339 71.522 -5.426 1.00 5.73 558 THR B N 1
ATOM 4082 C CA . THR B 1 248 ? 58.754 71.184 -5.624 1.00 5.59 558 THR B CA 1
ATOM 4083 C C . THR B 1 248 ? 59.053 71.262 -7.142 1.00 6.12 558 THR B C 1
ATOM 4084 O O . THR B 1 248 ? 60.073 71.831 -7.572 1.00 5.82 558 THR B O 1
ATOM 4088 N N . ALA B 1 249 ? 58.123 70.761 -7.954 1.00 6.51 559 ALA B N 1
ATOM 4089 C CA . ALA B 1 249 ? 58.341 70.724 -9.406 1.00 7.03 559 ALA B CA 1
ATOM 4090 C C . ALA B 1 249 ? 58.274 72.114 -10.030 1.00 6.54 559 ALA B C 1
ATOM 4091 O O . ALA B 1 249 ? 58.773 72.311 -11.141 1.00 7.28 559 ALA B O 1
ATOM 4093 N N . GLY B 1 250 ? 57.636 73.062 -9.324 1.00 7.20 560 GLY B N 1
ATOM 4094 C CA . GLY B 1 250 ? 57.627 74.466 -9.726 1.00 7.06 560 GLY B CA 1
ATOM 4095 C C . GLY B 1 250 ? 59.014 75.085 -9.778 1.00 7.01 560 GLY B C 1
ATOM 4096 O O . GLY B 1 250 ? 59.185 76.109 -10.425 1.00 6.89 560 GLY B O 1
ATOM 4097 N N . ARG B 1 251 ? 59.995 74.477 -9.081 1.00 5.60 561 ARG B N 1
ATOM 4098 C CA . ARG B 1 251 ? 61.375 74.985 -9.117 1.00 5.06 561 ARG B CA 1
ATOM 4099 C C . ARG B 1 251 ? 61.396 76.475 -8.689 1.00 5.06 561 ARG B C 1
ATOM 4100 O O . ARG B 1 251 ? 62.000 77.330 -9.345 1.00 5.13 561 ARG B O 1
ATOM 4108 N N . TYR B 1 252 ? 60.731 76.771 -7.577 1.00 5.36 562 TYR B N 1
ATOM 4109 C CA . TYR B 1 252 ? 60.575 78.135 -7.120 1.00 5.89 562 TYR B CA 1
ATOM 4110 C C . TYR B 1 252 ? 61.672 78.565 -6.201 1.00 6.39 562 TYR B C 1
ATOM 4111 O O . TYR B 1 252 ? 61.853 79.769 -5.989 1.00 7.52 562 TYR B O 1
ATOM 4120 N N . VAL B 1 253 ? 62.325 77.588 -5.576 1.00 6.34 563 VAL B N 1
ATOM 4121 C CA . VAL B 1 253 ? 63.347 77.853 -4.573 1.00 6.03 563 VAL B CA 1
ATOM 4122 C C . VAL B 1 253 ? 64.502 76.918 -4.815 1.00 6.50 563 VAL B C 1
ATOM 4123 O O . VAL B 1 253 ? 64.286 75.743 -5.080 1.00 8.11 563 VAL B O 1
ATOM 4127 N N . ILE B 1 254 ? 65.705 77.440 -4.688 1.00 5.27 564 ILE B N 1
ATOM 4128 C CA . ILE B 1 254 ? 66.909 76.602 -4.687 1.00 5.49 564 ILE B CA 1
ATOM 4129 C C . ILE B 1 254 ? 67.138 76.129 -3.227 1.00 5.74 564 ILE B C 1
ATOM 4130 O O . ILE B 1 254 ? 67.551 76.912 -2.393 1.00 6.99 564 ILE B O 1
ATOM 4135 N N . PRO B 1 255 ? 66.846 74.859 -2.912 1.00 6.51 565 PRO B N 1
ATOM 4136 C CA . PRO B 1 255 ? 66.844 74.521 -1.462 1.00 6.60 565 PRO B CA 1
ATOM 4137 C C . PRO B 1 255 ? 68.233 74.288 -0.900 1.00 7.81 565 PRO B C 1
ATOM 4138 O O . PRO B 1 255 ? 69.123 73.751 -1.592 1.00 7.23 565 PRO B O 1
ATOM 4142 N N . ILE B 1 256 ? 68.414 74.692 0.358 1.00 8.54 566 ILE B N 1
ATOM 4143 C CA . ILE B 1 256 ? 69.627 74.344 1.093 1.00 8.94 566 ILE B CA 1
ATOM 4144 C C . ILE B 1 256 ? 69.259 73.440 2.284 1.00 11.67 566 ILE B C 1
ATOM 4145 O O . ILE B 1 256 ? 68.333 72.648 2.174 1.00 11.56 566 ILE B O 1
ATOM 4150 N N . TRP B 1 257 ? 70.025 73.501 3.374 1.00 13.59 567 TRP B N 1
ATOM 4151 C CA . TRP B 1 257 ? 69.729 72.714 4.566 1.00 17.35 567 TRP B CA 1
ATOM 4152 C C . TRP B 1 257 ? 68.801 73.516 5.490 1.00 20.36 567 TRP B C 1
ATOM 4153 O O . TRP B 1 257 ? 68.444 74.665 5.185 1.00 19.75 567 TRP B O 1
ATOM 4164 N N . ARG B 1 258 ? 68.377 72.883 6.592 1.00 24.31 568 ARG B N 1
ATOM 4165 C CA . ARG B 1 258 ? 67.666 73.527 7.732 1.00 27.99 568 ARG B CA 1
ATOM 4166 C C . ARG B 1 258 ? 66.252 73.959 7.392 1.00 28.81 568 ARG B C 1
ATOM 4167 O O . ARG B 1 258 ? 65.296 73.182 7.575 1.00 30.63 568 ARG B O 1
ATOM 4175 N N . SER C 1 1 ? 62.794 30.307 -34.694 1.00 30.99 311 SER C N 1
ATOM 4176 C CA . SER C 1 1 ? 63.644 31.406 -35.225 1.00 30.82 311 SER C CA 1
ATOM 4177 C C . SER C 1 1 ? 64.889 31.408 -34.361 1.00 30.27 311 SER C C 1
ATOM 4178 O O . SER C 1 1 ? 65.194 32.403 -33.692 1.00 30.38 311 SER C O 1
ATOM 4180 N N . ASN C 1 2 ? 65.596 30.270 -34.390 1.00 28.76 312 ASN C N 1
ATOM 4181 C CA . ASN C 1 2 ? 66.590 29.915 -33.382 1.00 27.37 312 ASN C CA 1
ATOM 4182 C C . ASN C 1 2 ? 65.978 30.002 -31.985 1.00 26.71 312 ASN C C 1
ATOM 4183 O O . ASN C 1 2 ? 64.917 29.406 -31.744 1.00 26.70 312 ASN C O 1
ATOM 4188 N N . ALA C 1 3 ? 66.626 30.758 -31.093 1.00 24.87 313 ALA C N 1
ATOM 4189 C CA . ALA C 1 3 ? 66.232 30.878 -29.689 1.00 22.68 313 ALA C CA 1
ATOM 4190 C C . ALA C 1 3 ? 66.722 32.227 -29.136 1.00 20.86 313 ALA C C 1
ATOM 4191 O O . ALA C 1 3 ? 67.330 33.036 -29.893 1.00 20.02 313 ALA C O 1
ATOM 4193 N N . GLY C 1 4 ? 66.501 32.443 -27.829 1.00 17.65 314 GLY C N 1
ATOM 4194 C CA . GLY C 1 4 ? 67.014 33.639 -27.166 1.00 15.23 314 GLY C CA 1
ATOM 4195 C C . GLY C 1 4 ? 66.142 34.155 -26.037 1.00 13.99 314 GLY C C 1
ATOM 4196 O O . GLY C 1 4 ? 65.246 33.457 -25.549 1.00 12.93 314 GLY C O 1
ATOM 4205 N N . THR C 1 6 ? 64.135 37.712 -24.511 1.00 9.29 316 THR C N 1
ATOM 4206 C CA . THR C 1 6 ? 63.623 39.094 -24.580 1.00 10.04 316 THR C CA 1
ATOM 4207 C C . THR C 1 6 ? 62.882 39.399 -23.300 1.00 8.85 316 THR C C 1
ATOM 4208 O O . THR C 1 6 ? 62.089 38.580 -22.822 1.00 9.65 316 THR C O 1
ATOM 4212 N N . GLY C 1 7 ? 63.142 40.557 -22.729 1.00 9.19 317 GLY C N 1
ATOM 4213 C CA . GLY C 1 7 ? 62.389 40.975 -21.560 1.00 9.14 317 GLY C CA 1
ATOM 4214 C C . GLY C 1 7 ? 63.028 42.183 -20.913 1.00 9.65 317 GLY C C 1
ATOM 4215 O O . GLY C 1 7 ? 63.699 43.005 -21.600 1.00 10.17 317 GLY C O 1
ATOM 4216 N N . PHE C 1 8 ? 62.853 42.303 -19.599 1.00 8.48 318 PHE C N 1
ATOM 4217 C CA . PHE C 1 8 ? 63.525 43.368 -18.879 1.00 8.80 318 PHE C CA 1
ATOM 4218 C C . PHE C 1 8 ? 64.692 42.712 -18.164 1.00 7.92 318 PHE C C 1
ATOM 4219 O O . PHE C 1 8 ? 64.480 41.853 -17.287 1.00 7.42 318 PHE C O 1
ATOM 4227 N N . VAL C 1 9 ? 65.901 43.163 -18.483 1.00 7.55 319 VAL C N 1
ATOM 4228 C CA . VAL C 1 9 ? 67.084 42.648 -17.804 1.00 6.99 319 VAL C CA 1
ATOM 4229 C C . VAL C 1 9 ? 67.266 43.397 -16.480 1.00 7.55 319 VAL C C 1
ATOM 4230 O O . VAL C 1 9 ? 66.985 44.598 -16.393 1.00 6.87 319 VAL C O 1
ATOM 4234 N N . ILE C 1 10 ? 67.749 42.673 -15.461 1.00 7.12 320 ILE C N 1
ATOM 4235 C CA . ILE C 1 10 ? 67.923 43.221 -14.120 1.00 6.15 320 ILE C CA 1
ATOM 4236 C C . ILE C 1 10 ? 69.427 43.373 -13.910 1.00 6.94 320 ILE C C 1
ATOM 4237 O O . ILE C 1 10 ? 70.176 42.431 -14.138 1.00 6.44 320 ILE C O 1
ATOM 4242 N N . ASN C 1 11 ? 69.861 44.551 -13.475 1.00 6.74 321 ASN C N 1
ATOM 4243 C CA . ASN C 1 11 ? 71.287 44.787 -13.231 1.00 6.83 321 ASN C CA 1
ATOM 4244 C C . ASN C 1 11 ? 71.635 44.246 -11.843 1.00 6.81 321 ASN C C 1
ATOM 4245 O O . ASN C 1 11 ? 71.460 44.934 -10.847 1.00 6.71 321 ASN C O 1
ATOM 4250 N N . THR C 1 12 ? 72.143 43.020 -11.787 1.00 5.96 322 THR C N 1
ATOM 4251 C CA . THR C 1 12 ? 72.399 42.373 -10.508 1.00 6.92 322 THR C CA 1
ATOM 4252 C C . THR C 1 12 ? 73.645 42.907 -9.808 1.00 7.46 322 THR C C 1
ATOM 4253 O O . THR C 1 12 ? 73.940 42.490 -8.673 1.00 7.33 322 THR C O 1
ATOM 4257 N N . ARG C 1 13 ? 74.367 43.829 -10.458 1.00 6.56 323 ARG C N 1
ATOM 4258 C CA . ARG C 1 13 ? 75.463 44.524 -9.763 1.00 7.69 323 ARG C CA 1
ATOM 4259 C C . ARG C 1 13 ? 75.018 45.530 -8.686 1.00 9.91 323 ARG C C 1
ATOM 4260 O O . ARG C 1 13 ? 75.833 45.903 -7.830 1.00 9.42 323 ARG C O 1
ATOM 4268 N N . ARG C 1 14 ? 73.778 46.020 -8.762 1.00 9.53 324 ARG C N 1
ATOM 4269 C CA . ARG C 1 14 ? 73.281 47.057 -7.847 1.00 10.99 324 ARG C CA 1
ATOM 4270 C C . ARG C 1 14 ? 72.400 46.435 -6.801 1.00 11.77 324 ARG C C 1
ATOM 4271 O O . ARG C 1 14 ? 71.391 45.839 -7.146 1.00 11.25 324 ARG C O 1
ATOM 4279 N N . ALA C 1 15 ? 72.727 46.635 -5.534 1.00 11.11 325 ALA C N 1
ATOM 4280 C CA . ALA C 1 15 ? 71.856 46.219 -4.456 1.00 12.47 325 ALA C CA 1
ATOM 4281 C C . ALA C 1 15 ? 70.563 47.028 -4.609 1.00 12.80 325 ALA C C 1
ATOM 4282 O O . ALA C 1 15 ? 70.629 48.196 -4.991 1.00 13.78 325 ALA C O 1
ATOM 4284 N N . PRO C 1 16 ? 69.394 46.427 -4.325 1.00 12.36 326 PRO C N 1
ATOM 4285 C CA . PRO C 1 16 ? 69.147 45.097 -3.803 1.00 11.96 326 PRO C CA 1
ATOM 4286 C C . PRO C 1 16 ? 68.917 44.017 -4.873 1.00 10.71 326 PRO C C 1
ATOM 4287 O O . PRO C 1 16 ? 68.548 42.888 -4.523 1.00 10.31 326 PRO C O 1
ATOM 4291 N N . PHE C 1 17 ? 69.152 44.351 -6.144 1.00 9.43 327 PHE C N 1
ATOM 4292 C CA . PHE C 1 17 ? 68.898 43.398 -7.250 1.00 9.10 327 PHE C CA 1
ATOM 4293 C C . PHE C 1 17 ? 69.881 42.230 -7.319 1.00 9.10 327 PHE C C 1
ATOM 4294 O O . PHE C 1 17 ? 69.711 41.324 -8.144 1.00 7.66 327 PHE C O 1
ATOM 4302 N N . ASP C 1 18 ? 70.930 42.292 -6.501 1.00 8.74 328 ASP C N 1
ATOM 4303 C CA . ASP C 1 18 ? 71.833 41.151 -6.333 1.00 10.15 328 ASP C CA 1
ATOM 4304 C C . ASP C 1 18 ? 71.196 40.029 -5.499 1.00 10.93 328 ASP C C 1
ATOM 4305 O O . ASP C 1 18 ? 71.775 38.958 -5.379 1.00 12.18 328 ASP C O 1
ATOM 4310 N N . ASP C 1 19 ? 70.022 40.289 -4.917 1.00 10.46 329 ASP C N 1
ATOM 4311 C CA . ASP C 1 19 ? 69.318 39.297 -4.095 1.00 9.90 329 ASP C CA 1
ATOM 4312 C C . ASP C 1 19 ? 68.360 38.530 -5.002 1.00 9.24 329 ASP C C 1
ATOM 4313 O O . ASP C 1 19 ? 67.395 39.102 -5.500 1.00 9.00 329 ASP C O 1
ATOM 4318 N N . TRP C 1 20 ? 68.626 37.241 -5.212 1.00 8.86 330 TRP C N 1
ATOM 4319 C CA . TRP C 1 20 ? 67.745 36.392 -6.032 1.00 8.96 330 TRP C CA 1
ATOM 4320 C C . TRP C 1 20 ? 66.288 36.407 -5.548 1.00 8.93 330 TRP C C 1
ATOM 4321 O O . TRP C 1 20 ? 65.367 36.259 -6.364 1.00 9.23 330 TRP C O 1
ATOM 4332 N N . ARG C 1 21 ? 66.071 36.613 -4.241 1.00 7.88 331 ARG C N 1
ATOM 4333 C CA . ARG C 1 21 ? 64.695 36.690 -3.726 1.00 8.64 331 ARG C CA 1
ATOM 4334 C C . ARG C 1 21 ? 63.966 37.912 -4.211 1.00 8.17 331 ARG C C 1
ATOM 4335 O O . ARG C 1 21 ? 62.773 37.824 -4.491 1.00 8.63 331 ARG C O 1
ATOM 4343 N N . LEU C 1 22 ? 64.653 39.051 -4.292 1.00 7.98 332 LEU C N 1
ATOM 4344 C CA . LEU C 1 22 ? 64.020 40.234 -4.876 1.00 8.43 332 LEU C CA 1
ATOM 4345 C C . LEU C 1 22 ? 63.753 39.969 -6.358 1.00 7.68 332 LEU C C 1
ATOM 4346 O O . LEU C 1 22 ? 62.682 40.292 -6.851 1.00 6.08 332 LEU C O 1
ATOM 4351 N N . ARG C 1 23 ? 64.704 39.358 -7.065 1.00 6.12 333 ARG C N 1
ATOM 4352 C CA . ARG C 1 23 ? 64.412 39.036 -8.500 1.00 7.75 333 ARG C CA 1
ATOM 4353 C C . ARG C 1 23 ? 63.223 38.123 -8.711 1.00 7.49 333 ARG C C 1
ATOM 4354 O O . ARG C 1 23 ? 62.384 38.382 -9.583 1.00 7.74 333 ARG C O 1
ATOM 4362 N N . GLU C 1 24 ? 63.085 37.105 -7.850 1.00 8.29 334 GLU C N 1
ATOM 4363 C CA . GLU C 1 24 ? 61.959 36.171 -7.921 1.00 9.09 334 GLU C CA 1
ATOM 4364 C C . GLU C 1 24 ? 60.674 36.930 -7.694 1.00 8.33 334 GLU C C 1
ATOM 4365 O O . GLU C 1 24 ? 59.724 36.696 -8.418 1.00 8.59 334 GLU C O 1
ATOM 4371 N N . ALA C 1 25 ? 60.648 37.867 -6.738 1.00 7.91 335 ALA C N 1
ATOM 4372 C CA . ALA C 1 25 ? 59.446 38.682 -6.532 1.00 7.63 335 ALA C CA 1
ATOM 4373 C C . ALA C 1 25 ? 59.085 39.481 -7.787 1.00 7.63 335 ALA C C 1
ATOM 4374 O O . ALA C 1 25 ? 57.935 39.553 -8.176 1.00 7.84 335 ALA C O 1
ATOM 4376 N N . LEU C 1 26 ? 60.072 40.111 -8.394 1.00 6.67 336 LEU C N 1
ATOM 4377 C CA . LEU C 1 26 ? 59.837 40.869 -9.627 1.00 7.54 336 LEU C CA 1
ATOM 4378 C C . LEU C 1 26 ? 59.273 39.952 -10.700 1.00 8.01 336 LEU C C 1
ATOM 4379 O O . LEU C 1 26 ? 58.366 40.360 -11.419 1.00 7.96 336 LEU C O 1
ATOM 4384 N N . LEU C 1 27 ? 59.798 38.718 -10.800 1.00 7.83 337 LEU C N 1
ATOM 4385 C CA . LEU C 1 27 ? 59.256 37.755 -11.780 1.00 7.77 337 LEU C CA 1
ATOM 4386 C C . LEU C 1 27 ? 57.839 37.304 -11.431 1.00 8.58 337 LEU C C 1
ATOM 4387 O O . LEU C 1 27 ? 56.971 37.253 -12.316 1.00 7.89 337 LEU C O 1
ATOM 4392 N N . LEU C 1 28 ? 57.594 36.988 -10.155 1.00 7.41 338 LEU C N 1
ATOM 4393 C CA . LEU C 1 28 ? 56.231 36.639 -9.700 1.00 8.94 338 LEU C CA 1
ATOM 4394 C C . LEU C 1 28 ? 55.254 37.750 -10.011 1.00 8.89 338 LEU C C 1
ATOM 4395 O O . LEU C 1 28 ? 54.105 37.484 -10.374 1.00 8.74 338 LEU C O 1
ATOM 4400 N N . ALA C 1 29 ? 55.698 39.002 -9.882 1.00 9.30 339 ALA C N 1
ATOM 4401 C CA . ALA C 1 29 ? 54.785 40.150 -10.047 1.00 8.85 339 ALA C CA 1
ATOM 4402 C C . ALA C 1 29 ? 54.440 40.461 -11.507 1.00 9.05 339 ALA C C 1
ATOM 4403 O O . ALA C 1 29 ? 53.521 41.241 -11.776 1.00 9.64 339 ALA C O 1
ATOM 4405 N N . PHE C 1 30 ? 55.184 39.873 -12.434 1.00 9.10 340 PHE C N 1
ATOM 4406 C CA . PHE C 1 30 ? 55.026 40.159 -13.846 1.00 8.80 340 PHE C CA 1
ATOM 4407 C C . PHE C 1 30 ? 53.948 39.228 -14.367 1.00 9.72 340 PHE C C 1
ATOM 4408 O O . PHE C 1 30 ? 54.141 38.000 -14.458 1.00 9.56 340 PHE C O 1
ATOM 4416 N N . ASN C 1 31 ? 52.771 39.808 -14.625 1.00 9.83 341 ASN C N 1
ATOM 4417 C CA . ASN C 1 31 ? 51.636 39.025 -15.059 1.00 9.15 341 ASN C CA 1
ATOM 4418 C C . ASN C 1 31 ? 51.702 38.739 -16.575 1.00 9.40 341 ASN C C 1
ATOM 4419 O O . ASN C 1 31 ? 50.991 39.364 -17.379 1.00 7.78 341 ASN C O 1
ATOM 4424 N N . PHE C 1 32 ? 52.558 37.788 -16.966 1.00 9.12 342 PHE C N 1
ATOM 4425 C CA . PHE C 1 32 ? 52.742 37.516 -18.392 1.00 9.59 342 PHE C CA 1
ATOM 4426 C C . PHE C 1 32 ? 51.421 37.243 -19.116 1.00 9.87 342 PHE C C 1
ATOM 4427 O O . PHE C 1 32 ? 51.169 37.787 -20.181 1.00 10.28 342 PHE C O 1
ATOM 4435 N N . GLU C 1 33 ? 50.568 36.399 -18.540 1.00 10.56 343 GLU C N 1
ATOM 4436 C CA . GLU C 1 33 ? 49.327 36.009 -19.217 1.00 11.58 343 GLU C CA 1
ATOM 4437 C C . GLU C 1 33 ? 48.402 37.209 -19.504 1.00 11.00 343 GLU C C 1
ATOM 4438 O O . GLU C 1 33 ? 47.855 37.352 -20.615 1.00 10.46 343 GLU C O 1
ATOM 4444 N N . PHE C 1 34 ? 48.212 38.062 -18.502 1.00 10.22 344 PHE C N 1
ATOM 4445 C CA . PHE C 1 34 ? 47.367 39.243 -18.664 1.00 9.09 344 PHE C CA 1
ATOM 4446 C C . PHE C 1 34 ? 47.970 40.240 -19.656 1.00 9.03 344 PHE C C 1
ATOM 4447 O O . PHE C 1 34 ? 47.251 40.861 -20.442 1.00 7.87 344 PHE C O 1
ATOM 4455 N N . ILE C 1 35 ? 49.279 40.409 -19.585 1.00 7.71 345 ILE C N 1
ATOM 4456 C CA . ILE C 1 35 ? 49.970 41.339 -20.462 1.00 8.01 345 ILE C CA 1
ATOM 4457 C C . ILE C 1 35 ? 49.915 40.857 -21.913 1.00 9.53 345 ILE C C 1
ATOM 4458 O O . ILE C 1 35 ? 49.556 41.625 -22.823 1.00 9.55 345 ILE C O 1
ATOM 4463 N N . ASN C 1 36 ? 50.243 39.581 -22.111 1.00 10.01 346 ASN C N 1
ATOM 4464 C CA . ASN C 1 36 ? 50.163 38.955 -23.430 1.00 11.59 346 ASN C CA 1
ATOM 4465 C C . ASN C 1 36 ? 48.731 39.083 -23.971 1.00 12.21 346 ASN C C 1
ATOM 4466 O O . ASN C 1 36 ? 48.524 39.519 -25.122 1.00 12.34 346 ASN C O 1
ATOM 4471 N N . ASP C 1 37 ? 47.745 38.745 -23.138 1.00 12.41 347 ASP C N 1
ATOM 4472 C CA . ASP C 1 37 ? 46.333 38.887 -23.545 1.00 14.03 347 ASP C CA 1
ATOM 4473 C C . ASP C 1 37 ? 45.983 40.317 -23.981 1.00 13.69 347 ASP C C 1
ATOM 4474 O O . ASP C 1 37 ? 45.321 40.516 -25.005 1.00 13.91 347 ASP C O 1
ATOM 4479 N N . THR C 1 38 ? 46.428 41.297 -23.197 1.00 13.07 348 THR C N 1
ATOM 4480 C CA . THR C 1 38 ? 46.125 42.720 -23.411 1.00 14.64 348 THR C CA 1
ATOM 4481 C C . THR C 1 38 ? 46.809 43.284 -24.658 1.00 15.59 348 THR C C 1
ATOM 4482 O O . THR C 1 38 ? 46.182 43.949 -25.487 1.00 15.81 348 THR C O 1
ATOM 4486 N N . VAL C 1 39 ? 48.095 43.005 -24.793 1.00 16.83 349 VAL C N 1
ATOM 4487 C CA . VAL C 1 39 ? 48.880 43.582 -25.875 1.00 18.71 349 VAL C CA 1
ATOM 4488 C C . VAL C 1 39 ? 48.680 42.862 -27.209 1.00 20.22 349 VAL C C 1
ATOM 4489 O O . VAL C 1 39 ? 48.490 43.514 -28.230 1.00 20.51 349 VAL C O 1
ATOM 4493 N N . THR C 1 40 ? 48.692 41.528 -27.198 1.00 21.51 350 THR C N 1
ATOM 4494 C CA . THR C 1 40 ? 48.677 40.743 -28.452 1.00 22.03 350 THR C CA 1
ATOM 4495 C C . THR C 1 40 ? 47.476 39.827 -28.648 1.00 22.15 350 THR C C 1
ATOM 4496 O O . THR C 1 40 ? 47.471 39.023 -29.593 1.00 23.27 350 THR C O 1
ATOM 4500 N N . GLY C 1 41 ? 46.475 39.908 -27.774 1.00 21.70 351 GLY C N 1
ATOM 4501 C CA . GLY C 1 41 ? 45.350 38.947 -27.805 1.00 20.92 351 GLY C CA 1
ATOM 4502 C C . GLY C 1 41 ? 45.767 37.538 -27.372 1.00 20.25 351 GLY C C 1
ATOM 4503 O O . GLY C 1 41 ? 45.099 36.553 -27.685 1.00 18.79 351 GLY C O 1
ATOM 4504 N N . GLY C 1 42 ? 46.897 37.434 -26.669 1.00 20.41 352 GLY C N 1
ATOM 4505 C CA . GLY C 1 42 ? 47.341 36.146 -26.141 1.00 20.39 352 GLY C CA 1
ATOM 4506 C C . GLY C 1 42 ? 47.957 35.193 -27.152 1.00 20.48 352 GLY C C 1
ATOM 4507 O O . GLY C 1 42 ? 48.084 33.999 -26.883 1.00 20.33 352 GLY C O 1
ATOM 4508 N N . VAL C 1 43 ? 48.390 35.726 -28.286 1.00 20.01 353 VAL C N 1
ATOM 4509 C CA . VAL C 1 43 ? 48.915 34.895 -29.368 1.00 20.42 353 VAL C CA 1
ATOM 4510 C C . VAL C 1 43 ? 50.416 34.547 -29.250 1.00 20.29 353 VAL C C 1
ATOM 4511 O O . VAL C 1 43 ? 50.889 33.618 -29.896 1.00 20.03 353 VAL C O 1
ATOM 4523 N N . PRO C 1 45 ? 53.839 32.982 -27.686 1.00 17.95 355 PRO C N 1
ATOM 4524 C CA . PRO C 1 45 ? 54.135 32.020 -26.623 1.00 16.50 355 PRO C CA 1
ATOM 4525 C C . PRO C 1 45 ? 55.114 32.638 -25.587 1.00 14.94 355 PRO C C 1
ATOM 4526 O O . PRO C 1 45 ? 55.880 33.536 -25.945 1.00 12.80 355 PRO C O 1
ATOM 4530 N N . ARG C 1 46 ? 55.095 32.209 -24.324 1.00 14.00 356 ARG C N 1
ATOM 4531 C CA . ARG C 1 46 ? 56.093 32.771 -23.411 1.00 13.95 356 ARG C CA 1
ATOM 4532 C C . ARG C 1 46 ? 57.413 32.116 -23.682 1.00 12.46 356 ARG C C 1
ATOM 4533 O O . ARG C 1 46 ? 57.479 30.980 -24.141 1.00 10.98 356 ARG C O 1
ATOM 4541 N N . ILE C 1 47 ? 58.466 32.874 -23.441 1.00 13.33 357 ILE C N 1
ATOM 4542 C CA . ILE C 1 47 ? 59.804 32.346 -23.297 1.00 14.55 357 ILE C CA 1
ATOM 4543 C C . ILE C 1 47 ? 59.881 31.562 -21.979 1.00 14.00 357 ILE C C 1
ATOM 4544 O O . ILE C 1 47 ? 59.483 32.060 -20.879 1.00 16.05 357 ILE C O 1
ATOM 4549 N N . THR C 1 48 ? 60.325 30.320 -22.060 1.00 10.04 358 THR C N 1
ATOM 4550 C CA . THR C 1 48 ? 60.359 29.501 -20.864 1.00 10.12 358 THR C CA 1
ATOM 4551 C C . THR C 1 48 ? 61.813 29.279 -20.399 1.00 9.53 358 THR C C 1
ATOM 4552 O O . THR C 1 48 ? 62.040 28.847 -19.276 1.00 8.71 358 THR C O 1
ATOM 4556 N N . SER C 1 49 ? 62.777 29.575 -21.266 1.00 7.52 359 SER C N 1
ATOM 4557 C CA . SER C 1 49 ? 64.207 29.506 -20.931 1.00 8.31 359 SER C CA 1
ATOM 4558 C C . SER C 1 49 ? 64.958 30.212 -22.036 1.00 7.92 359 SER C C 1
ATOM 4559 O O . SER C 1 49 ? 64.344 30.711 -22.974 1.00 9.70 359 SER C O 1
ATOM 4562 N N . TYR C 1 50 ? 66.275 30.236 -21.960 1.00 7.55 360 TYR C N 1
ATOM 4563 C CA . TYR C 1 50 ? 67.069 30.913 -22.991 1.00 7.07 360 TYR C CA 1
ATOM 4564 C C . TYR C 1 50 ? 67.031 30.156 -24.326 1.00 8.93 360 TYR C C 1
ATOM 4565 O O . TYR C 1 50 ? 67.205 30.756 -25.397 1.00 7.40 360 TYR C O 1
ATOM 4574 N N . PHE C 1 51 ? 66.759 28.847 -24.270 1.00 10.00 361 PHE C N 1
ATOM 4575 C CA . PHE C 1 51 ? 66.710 28.039 -25.495 1.00 11.58 361 PHE C CA 1
ATOM 4576 C C . PHE C 1 51 ? 65.339 27.431 -25.692 1.00 12.60 361 PHE C C 1
ATOM 4577 O O . PHE C 1 51 ? 65.199 26.355 -26.273 1.00 14.21 361 PHE C O 1
ATOM 4585 N N . SER C 1 52 ? 64.304 28.111 -25.206 1.00 13.32 362 SER C N 1
ATOM 4586 C CA . SER C 1 52 ? 62.981 27.521 -25.284 1.00 14.56 362 SER C CA 1
ATOM 4587 C C . SER C 1 52 ? 62.561 27.238 -26.717 1.00 14.97 362 SER C C 1
ATOM 4588 O O . SER C 1 52 ? 62.997 27.916 -27.654 1.00 15.76 362 SER C O 1
ATOM 4591 N N . GLY C 1 53 ? 61.733 26.215 -26.860 1.00 14.00 363 GLY C N 1
ATOM 4592 C CA . GLY C 1 53 ? 61.261 25.769 -28.157 1.00 14.06 363 GLY C CA 1
ATOM 4593 C C . GLY C 1 53 ? 62.263 24.952 -28.958 1.00 13.00 363 GLY C C 1
ATOM 4594 O O . GLY C 1 53 ? 62.032 24.688 -30.144 1.00 12.98 363 GLY C O 1
ATOM 4595 N N . THR C 1 54 ? 63.376 24.566 -28.340 1.00 9.96 364 THR C N 1
ATOM 4596 C CA . THR C 1 54 ? 64.358 23.767 -29.012 1.00 11.11 364 THR C CA 1
ATOM 4597 C C . THR C 1 54 ? 64.815 22.605 -28.105 1.00 10.67 364 THR C C 1
ATOM 4598 O O . THR C 1 54 ? 64.518 22.591 -26.904 1.00 10.69 364 THR C O 1
ATOM 4602 N N A ASP C 1 55 ? 65.569 21.675 -28.696 0.50 10.76 365 ASP C N 1
ATOM 4603 N N B ASP C 1 55 ? 65.551 21.647 -28.664 0.50 11.37 365 ASP C N 1
ATOM 4604 C CA A ASP C 1 55 ? 66.138 20.539 -27.960 0.50 10.04 365 ASP C CA 1
ATOM 4605 C CA B ASP C 1 55 ? 66.062 20.551 -27.829 0.50 11.14 365 ASP C CA 1
ATOM 4606 C C A ASP C 1 55 ? 67.254 20.960 -27.010 0.50 10.01 365 ASP C C 1
ATOM 4607 C C B ASP C 1 55 ? 67.347 20.919 -27.080 0.50 10.69 365 ASP C C 1
ATOM 4608 O O A ASP C 1 55 ? 67.661 20.185 -26.148 0.50 9.42 365 ASP C O 1
ATOM 4609 O O B ASP C 1 55 ? 67.959 20.073 -26.427 0.50 10.18 365 ASP C O 1
ATOM 4618 N N . LEU C 1 56 ? 67.743 22.187 -27.172 1.00 9.48 366 LEU C N 1
ATOM 4619 C CA . LEU C 1 56 ? 68.778 22.699 -26.286 1.00 9.31 366 LEU C CA 1
ATOM 4620 C C . LEU C 1 56 ? 68.215 23.235 -24.958 1.00 9.02 366 LEU C C 1
ATOM 4621 O O . LEU C 1 56 ? 69.009 23.554 -24.074 1.00 8.23 366 LEU C O 1
ATOM 4626 N N . ALA C 1 57 ? 66.889 23.413 -24.866 1.00 7.50 367 ALA C N 1
ATOM 4627 C CA . ALA C 1 57 ? 66.248 23.807 -23.596 1.00 8.28 367 ALA C CA 1
ATOM 4628 C C . ALA C 1 57 ? 66.419 22.729 -22.541 1.00 8.97 367 ALA C C 1
ATOM 4629 O O . ALA C 1 57 ? 66.274 21.548 -22.829 1.00 7.91 367 ALA C O 1
ATOM 4631 N N . TYR C 1 58 ? 66.685 23.134 -21.300 1.00 9.72 368 TYR C N 1
ATOM 4632 C CA . TYR C 1 58 ? 66.601 22.140 -20.238 1.00 9.78 368 TYR C CA 1
ATOM 4633 C C . TYR C 1 58 ? 65.178 21.541 -20.109 1.00 11.52 368 TYR C C 1
ATOM 4634 O O . TYR C 1 58 ? 64.168 22.185 -20.403 1.00 10.72 368 TYR C O 1
ATOM 4643 N N . ARG C 1 59 ? 65.132 20.281 -19.695 1.00 11.85 369 ARG C N 1
ATOM 4644 C CA . ARG C 1 59 ? 63.890 19.559 -19.547 1.00 14.04 369 ARG C CA 1
ATOM 4645 C C . ARG C 1 59 ? 63.315 19.912 -18.182 1.00 14.19 369 ARG C C 1
ATOM 4646 O O . ARG C 1 59 ? 64.055 20.063 -17.183 1.00 14.13 369 ARG C O 1
ATOM 4654 N N . PRO C 1 60 ? 61.991 20.108 -18.120 1.00 15.32 370 PRO C N 1
ATOM 4655 C CA . PRO C 1 60 ? 61.469 20.516 -16.815 1.00 16.11 370 PRO C CA 1
ATOM 4656 C C . PRO C 1 60 ? 61.620 19.408 -15.774 1.00 16.75 370 PRO C C 1
ATOM 4657 O O . PRO C 1 60 ? 61.815 18.226 -16.125 1.00 16.35 370 PRO C O 1
ATOM 4661 N N . GLY C 1 61 ? 61.612 19.796 -14.502 1.00 16.92 371 GLY C N 1
ATOM 4662 C CA . GLY C 1 61 ? 61.680 18.825 -13.424 1.00 17.13 371 GLY C CA 1
ATOM 4663 C C . GLY C 1 61 ? 63.076 18.700 -12.866 1.00 17.18 371 GLY C C 1
ATOM 4664 O O . GLY C 1 61 ? 63.952 19.507 -13.163 1.00 17.03 371 GLY C O 1
ATOM 4665 N N . THR C 1 62 ? 63.283 17.671 -12.064 1.00 16.63 372 THR C N 1
ATOM 4666 C CA . THR C 1 62 ? 64.555 17.482 -11.373 1.00 16.98 372 THR C CA 1
ATOM 4667 C C . THR C 1 62 ? 65.663 17.200 -12.363 1.00 16.44 372 THR C C 1
ATOM 4668 O O . THR C 1 62 ? 65.435 16.481 -13.328 1.00 16.64 372 THR C O 1
ATOM 4672 N N . ALA C 1 63 ? 66.834 17.807 -12.157 1.00 15.81 373 ALA C N 1
ATOM 4673 C CA . ALA C 1 63 ? 67.990 17.542 -13.020 1.00 15.60 373 ALA C CA 1
ATOM 4674 C C . ALA C 1 63 ? 68.507 16.166 -12.683 1.00 15.04 373 ALA C C 1
ATOM 4675 O O . ALA C 1 63 ? 68.520 15.777 -11.518 1.00 14.43 373 ALA C O 1
ATOM 4677 N N . SER C 1 64 ? 68.880 15.410 -13.700 1.00 14.10 374 SER C N 1
ATOM 4678 C CA . SER C 1 64 ? 69.341 14.068 -13.467 1.00 14.23 374 SER C CA 1
ATOM 4679 C C . SER C 1 64 ? 70.361 13.732 -14.536 1.00 12.88 374 SER C C 1
ATOM 4680 O O . SER C 1 64 ? 70.707 14.580 -15.350 1.00 11.39 374 SER C O 1
ATOM 4683 N N . GLY C 1 65 ? 70.859 12.507 -14.502 1.00 12.81 375 GLY C N 1
ATOM 4684 C CA . GLY C 1 65 ? 71.778 11.990 -15.518 1.00 12.54 375 GLY C CA 1
ATOM 4685 C C . GLY C 1 65 ? 73.026 12.865 -15.654 1.00 11.87 375 GLY C C 1
ATOM 4686 O O . GLY C 1 65 ? 73.521 13.407 -14.665 1.00 11.36 375 GLY C O 1
ATOM 4687 N N . ARG C 1 66 ? 73.493 13.039 -16.881 1.00 10.44 376 ARG C N 1
ATOM 4688 C CA . ARG C 1 66 ? 74.752 13.750 -17.111 1.00 10.93 376 ARG C CA 1
ATOM 4689 C C . ARG C 1 66 ? 74.611 15.221 -16.699 1.00 10.20 376 ARG C C 1
ATOM 4690 O O . ARG C 1 66 ? 75.538 15.838 -16.206 1.00 9.34 376 ARG C O 1
ATOM 4698 N N . GLU C 1 67 ? 73.431 15.783 -16.894 1.00 10.31 377 GLU C N 1
ATOM 4699 C CA . GLU C 1 67 ? 73.267 17.194 -16.633 1.00 12.16 377 GLU C CA 1
ATOM 4700 C C . GLU C 1 67 ? 73.504 17.438 -15.123 1.00 12.59 377 GLU C C 1
ATOM 4701 O O . GLU C 1 67 ? 74.227 18.352 -14.752 1.00 13.22 377 GLU C O 1
ATOM 4707 N N . ALA C 1 68 ? 72.944 16.580 -14.269 1.00 12.79 378 ALA C N 1
ATOM 4708 C CA . ALA C 1 68 ? 73.200 16.671 -12.818 1.00 12.32 378 ALA C CA 1
ATOM 4709 C C . ALA C 1 68 ? 74.659 16.449 -12.417 1.00 12.71 378 ALA C C 1
ATOM 4710 O O . ALA C 1 68 ? 75.149 17.150 -11.530 1.00 10.88 378 ALA C O 1
ATOM 4712 N N . GLU C 1 69 ? 75.328 15.489 -13.060 1.00 11.41 379 GLU C N 1
ATOM 4713 C CA . GLU C 1 69 ? 76.754 15.249 -12.810 1.00 11.29 379 GLU C CA 1
ATOM 4714 C C . GLU C 1 69 ? 77.552 16.513 -13.089 1.00 10.75 379 GLU C C 1
ATOM 4715 O O . GLU C 1 69 ? 78.478 16.877 -12.346 1.00 10.17 379 GLU C O 1
ATOM 4721 N N . LEU C 1 70 ? 77.214 17.164 -14.199 1.00 10.76 380 LEU C N 1
ATOM 4722 C CA . LEU C 1 70 ? 77.919 18.359 -14.582 1.00 10.23 380 LEU C CA 1
ATOM 4723 C C . LEU C 1 70 ? 77.691 19.478 -13.558 1.00 9.96 380 LEU C C 1
ATOM 4724 O O . LEU C 1 70 ? 78.604 20.254 -13.271 1.00 8.55 380 LEU C O 1
ATOM 4729 N N . LEU C 1 71 ? 76.456 19.609 -13.089 1.00 9.38 381 LEU C N 1
ATOM 4730 C CA . LEU C 1 71 ? 76.109 20.771 -12.256 1.00 10.17 381 LEU C CA 1
ATOM 4731 C C . LEU C 1 71 ? 76.397 20.564 -10.774 1.00 10.66 381 LEU C C 1
ATOM 4732 O O . LEU C 1 71 ? 76.677 21.509 -10.074 1.00 9.97 381 LEU C O 1
ATOM 4737 N N . ALA C 1 72 ? 76.327 19.312 -10.323 1.00 11.45 382 ALA C N 1
ATOM 4738 C CA . ALA C 1 72 ? 76.406 18.995 -8.872 1.00 12.03 382 ALA C CA 1
ATOM 4739 C C . ALA C 1 72 ? 77.576 19.661 -8.145 1.00 12.56 382 ALA C C 1
ATOM 4740 O O . ALA C 1 72 ? 77.356 20.210 -7.058 1.00 13.26 382 ALA C O 1
ATOM 4742 N N . PRO C 1 73 ? 78.792 19.654 -8.736 1.00 12.60 383 PRO C N 1
ATOM 4743 C CA . PRO C 1 73 ? 79.964 20.264 -8.069 1.00 12.70 383 PRO C CA 1
ATOM 4744 C C . PRO C 1 73 ? 79.810 21.758 -7.802 1.00 12.50 383 PRO C C 1
ATOM 4745 O O . PRO C 1 73 ? 80.551 22.307 -6.987 1.00 12.65 383 PRO C O 1
ATOM 4749 N N . PHE C 1 74 ? 78.840 22.390 -8.465 1.00 12.47 384 PHE C N 1
ATOM 4750 C CA . PHE C 1 74 ? 78.593 23.834 -8.360 1.00 12.26 384 PHE C CA 1
ATOM 4751 C C . PHE C 1 74 ? 77.386 24.142 -7.487 1.00 12.39 384 PHE C C 1
ATOM 4752 O O . PHE C 1 74 ? 76.917 25.270 -7.463 1.00 12.71 384 PHE C O 1
ATOM 4760 N N . ALA C 1 75 ? 76.921 23.157 -6.710 1.00 11.54 385 ALA C N 1
ATOM 4761 C CA . ALA C 1 75 ? 75.677 23.338 -5.985 1.00 12.01 385 ALA C CA 1
ATOM 4762 C C . ALA C 1 75 ? 75.725 24.586 -5.114 1.00 11.44 385 ALA C C 1
ATOM 4763 O O . ALA C 1 75 ? 74.719 25.254 -4.952 1.00 11.51 385 ALA C O 1
ATOM 4765 N N . ALA C 1 76 ? 76.900 24.911 -4.575 1.00 11.23 386 ALA C N 1
ATOM 4766 C CA . ALA C 1 76 ? 77.025 26.083 -3.712 1.00 12.38 386 ALA C CA 1
ATOM 4767 C C . ALA C 1 76 ? 76.779 27.402 -4.450 1.00 13.50 386 ALA C C 1
ATOM 4768 O O . ALA C 1 76 ? 76.363 28.370 -3.832 1.00 14.37 386 ALA C O 1
ATOM 4770 N N . ASP C 1 77 ? 77.061 27.436 -5.745 1.00 13.96 387 ASP C N 1
ATOM 4771 C CA . ASP C 1 77 ? 76.950 28.669 -6.551 1.00 16.60 387 ASP C CA 1
ATOM 4772 C C . ASP C 1 77 ? 75.624 28.733 -7.275 1.00 17.81 387 ASP C C 1
ATOM 4773 O O . ASP C 1 77 ? 75.378 29.674 -8.038 1.00 19.20 387 ASP C O 1
ATOM 4778 N N . LEU C 1 78 ? 74.799 27.706 -7.131 1.00 18.51 388 LEU C N 1
ATOM 4779 C CA . LEU C 1 78 ? 73.604 27.644 -7.976 1.00 19.57 388 LEU C CA 1
ATOM 4780 C C . LEU C 1 78 ? 72.521 28.413 -7.297 1.00 20.75 388 LEU C C 1
ATOM 4781 O O . LEU C 1 78 ? 72.397 28.368 -6.059 1.00 19.18 388 LEU C O 1
ATOM 4786 N N . PRO C 1 79 ? 71.716 29.117 -8.104 1.00 22.36 389 PRO C N 1
ATOM 4787 C CA . PRO C 1 79 ? 70.530 29.728 -7.555 1.00 23.15 389 PRO C CA 1
ATOM 4788 C C . PRO C 1 79 ? 69.633 28.638 -6.962 1.00 24.68 389 PRO C C 1
ATOM 4789 O O . PRO C 1 79 ? 69.515 27.537 -7.529 1.00 23.71 389 PRO C O 1
ATOM 4793 N N . PRO C 1 80 ? 68.978 28.946 -5.834 1.00 25.33 390 PRO C N 1
ATOM 4794 C CA . PRO C 1 80 ? 68.029 28.000 -5.249 1.00 25.72 390 PRO C CA 1
ATOM 4795 C C . PRO C 1 80 ? 66.978 27.526 -6.263 1.00 25.10 390 PRO C C 1
ATOM 4796 O O . PRO C 1 80 ? 66.546 28.286 -7.161 1.00 24.41 390 PRO C O 1
ATOM 4800 N N . GLY C 1 81 ? 66.621 26.253 -6.145 1.00 24.65 391 GLY C N 1
ATOM 4801 C CA . GLY C 1 81 ? 65.682 25.602 -7.062 1.00 23.53 391 GLY C CA 1
ATOM 4802 C C . GLY C 1 81 ? 66.276 25.029 -8.343 1.00 22.93 391 GLY C C 1
ATOM 4803 O O . GLY C 1 81 ? 65.571 24.314 -9.089 1.00 22.30 391 GLY C O 1
ATOM 4804 N N . THR C 1 82 ? 67.553 25.316 -8.614 1.00 20.98 392 THR C N 1
ATOM 4805 C CA . THR C 1 82 ? 68.153 24.918 -9.875 1.00 20.62 392 THR C CA 1
ATOM 4806 C C . THR C 1 82 ? 68.077 23.406 -10.107 1.00 20.34 392 THR C C 1
ATOM 4807 O O . THR C 1 82 ? 67.583 22.969 -11.154 1.00 19.53 392 THR C O 1
ATOM 4811 N N A LEU C 1 83 ? 68.571 22.627 -9.147 0.50 20.35 393 LEU C N 1
ATOM 4812 N N B LEU C 1 83 ? 68.591 22.616 -9.161 0.50 20.56 393 LEU C N 1
ATOM 4813 C CA A LEU C 1 83 ? 68.667 21.174 -9.325 0.50 20.87 393 LEU C CA 1
ATOM 4814 C CA B LEU C 1 83 ? 68.647 21.154 -9.346 0.50 21.25 393 LEU C CA 1
ATOM 4815 C C A LEU C 1 83 ? 67.329 20.482 -9.111 0.50 20.97 393 LEU C C 1
ATOM 4816 C C B LEU C 1 83 ? 67.290 20.509 -9.163 0.50 21.20 393 LEU C C 1
ATOM 4817 O O A LEU C 1 83 ? 67.062 19.443 -9.710 0.50 21.15 393 LEU C O 1
ATOM 4818 O O B LEU C 1 83 ? 66.980 19.514 -9.818 0.50 21.34 393 LEU C O 1
ATOM 4827 N N . GLU C 1 84 ? 66.488 21.073 -8.263 1.00 21.12 394 GLU C N 1
ATOM 4828 C CA . GLU C 1 84 ? 65.159 20.528 -7.945 1.00 20.96 394 GLU C CA 1
ATOM 4829 C C . GLU C 1 84 ? 64.193 20.728 -9.096 1.00 19.43 394 GLU C C 1
ATOM 4830 O O . GLU C 1 84 ? 63.233 19.999 -9.210 1.00 18.77 394 GLU C O 1
ATOM 4836 N N . GLY C 1 85 ? 64.459 21.726 -9.940 1.00 17.24 395 GLY C N 1
ATOM 4837 C CA . GLY C 1 85 ? 63.658 21.968 -11.115 1.00 16.56 395 GLY C CA 1
ATOM 4838 C C . GLY C 1 85 ? 62.929 23.273 -10.971 1.00 16.31 395 GLY C C 1
ATOM 4839 O O . GLY C 1 85 ? 61.828 23.315 -10.405 1.00 18.23 395 GLY C O 1
ATOM 4840 N N . TYR C 1 86 ? 63.555 24.338 -11.466 1.00 14.25 396 TYR C N 1
ATOM 4841 C CA . TYR C 1 86 ? 62.979 25.678 -11.471 1.00 13.85 396 TYR C CA 1
ATOM 4842 C C . TYR C 1 86 ? 62.193 25.932 -12.748 1.00 13.57 396 TYR C C 1
ATOM 4843 O O . TYR C 1 86 ? 62.550 25.438 -13.825 1.00 14.04 396 TYR C O 1
ATOM 4852 N N . ALA C 1 87 ? 61.094 26.672 -12.636 1.00 13.02 397 ALA C N 1
ATOM 4853 C CA . ALA C 1 87 ? 60.371 27.128 -13.824 1.00 13.35 397 ALA C CA 1
ATOM 4854 C C . ALA C 1 87 ? 59.918 28.539 -13.576 1.00 13.72 397 ALA C C 1
ATOM 4855 O O . ALA C 1 87 ? 59.586 28.894 -12.454 1.00 11.32 397 ALA C O 1
ATOM 4857 N N . LEU C 1 88 ? 59.848 29.328 -14.640 1.00 14.95 398 LEU C N 1
ATOM 4858 C CA . LEU C 1 88 ? 59.291 30.676 -14.561 1.00 16.38 398 LEU C CA 1
ATOM 4859 C C . LEU C 1 88 ? 57.880 30.686 -14.005 1.00 16.72 398 LEU C C 1
ATOM 4860 O O . LEU C 1 88 ? 57.103 29.775 -14.242 1.00 16.84 398 LEU C O 1
ATOM 4865 N N . PRO C 1 89 ? 57.532 31.728 -13.238 1.00 17.06 399 PRO C N 1
ATOM 4866 C CA . PRO C 1 89 ? 56.193 31.763 -12.668 1.00 18.23 399 PRO C CA 1
ATOM 4867 C C . PRO C 1 89 ? 55.096 31.811 -13.730 1.00 19.23 399 PRO C C 1
ATOM 4868 O O . PRO C 1 89 ? 55.251 32.455 -14.772 1.00 20.61 399 PRO C O 1
ATOM 4872 N N . GLN C 1 90 ? 54.024 31.098 -13.469 1.00 20.56 400 GLN C N 1
ATOM 4873 C CA . GLN C 1 90 ? 52.846 31.177 -14.311 1.00 22.43 400 GLN C CA 1
ATOM 4874 C C . GLN C 1 90 ? 51.705 31.685 -13.475 1.00 21.99 400 GLN C C 1
ATOM 4875 O O . GLN C 1 90 ? 51.355 31.108 -12.427 1.00 22.86 400 GLN C O 1
ATOM 4881 N N . GLY C 1 91 ? 51.159 32.803 -13.929 1.00 22.25 401 GLY C N 1
ATOM 4882 C CA . GLY C 1 91 ? 50.003 33.442 -13.317 1.00 22.87 401 GLY C CA 1
ATOM 4883 C C . GLY C 1 91 ? 48.735 32.631 -13.489 1.00 23.18 401 GLY C C 1
ATOM 4884 O O . GLY C 1 91 ? 48.735 31.597 -14.161 1.00 23.65 401 GLY C O 1
ATOM 4885 N N . ASP C 1 92 ? 47.659 33.094 -12.865 1.00 22.35 402 ASP C N 1
ATOM 4886 C CA . ASP C 1 92 ? 46.394 32.392 -12.906 1.00 22.68 402 ASP C CA 1
ATOM 4887 C C . ASP C 1 92 ? 45.511 32.799 -14.102 1.00 22.72 402 ASP C C 1
ATOM 4888 O O . ASP C 1 92 ? 44.410 32.288 -14.247 1.00 22.74 402 ASP C O 1
ATOM 4893 N N . GLY C 1 93 ? 46.010 33.710 -14.945 1.00 21.74 403 GLY C N 1
ATOM 4894 C CA . GLY C 1 93 ? 45.275 34.116 -16.137 1.00 21.16 403 GLY C CA 1
ATOM 4895 C C . GLY C 1 93 ? 44.453 35.390 -15.957 1.00 20.26 403 GLY C C 1
ATOM 4896 O O . GLY C 1 93 ? 44.006 35.963 -16.953 1.00 21.18 403 GLY C O 1
ATOM 4897 N N . THR C 1 94 ? 44.274 35.837 -14.706 1.00 18.01 404 THR C N 1
ATOM 4898 C CA . THR C 1 94 ? 43.439 36.995 -14.371 1.00 17.03 404 THR C CA 1
ATOM 4899 C C . THR C 1 94 ? 44.265 38.281 -14.286 1.00 16.81 404 THR C C 1
ATOM 4900 O O . THR C 1 94 ? 45.489 38.227 -14.165 1.00 17.09 404 THR C O 1
ATOM 4904 N N . ALA C 1 95 ? 43.582 39.423 -14.313 1.00 16.44 405 ALA C N 1
ATOM 4905 C CA . ALA C 1 95 ? 44.217 40.735 -14.116 1.00 16.54 405 ALA C CA 1
ATOM 4906 C C . ALA C 1 95 ? 44.911 40.823 -12.770 1.00 16.13 405 ALA C C 1
ATOM 4907 O O . ALA C 1 95 ? 46.029 41.344 -12.661 1.00 16.87 405 ALA C O 1
ATOM 4909 N N . ARG C 1 96 ? 44.251 40.326 -11.739 1.00 15.15 406 ARG C N 1
ATOM 4910 C CA . ARG C 1 96 ? 44.781 40.479 -10.397 1.00 15.08 406 ARG C CA 1
ATOM 4911 C C . ARG C 1 96 ? 45.934 39.541 -10.067 1.00 14.58 406 ARG C C 1
ATOM 4912 O O . ARG C 1 96 ? 46.826 39.943 -9.306 1.00 14.79 406 ARG C O 1
ATOM 4920 N N . ASN C 1 97 ? 45.908 38.311 -10.596 1.00 13.32 407 ASN C N 1
ATOM 4921 C CA . ASN C 1 97 ? 47.021 37.363 -10.388 1.00 12.06 407 ASN C CA 1
ATOM 4922 C C . ASN C 1 97 ? 47.309 37.219 -8.885 1.00 12.09 407 ASN C C 1
ATOM 4923 O O . ASN C 1 97 ? 48.461 37.259 -8.448 1.00 10.50 407 ASN C O 1
ATOM 4928 N N . ARG C 1 98 ? 46.245 37.098 -8.088 1.00 11.85 408 ARG C N 1
ATOM 4929 C CA . ARG C 1 98 ? 46.375 37.197 -6.633 1.00 12.41 408 ARG C CA 1
ATOM 4930 C C . ARG C 1 98 ? 47.431 36.294 -5.981 1.00 12.67 408 ARG C C 1
ATOM 4931 O O . ARG C 1 98 ? 48.227 36.765 -5.189 1.00 13.28 408 ARG C O 1
ATOM 4939 N N . THR C 1 99 ? 47.425 35.005 -6.302 1.00 13.44 409 THR C N 1
ATOM 4940 C CA . THR C 1 99 ? 48.283 34.051 -5.592 1.00 13.26 409 THR C CA 1
ATOM 4941 C C . THR C 1 99 ? 49.748 34.408 -5.787 1.00 12.37 409 THR C C 1
ATOM 4942 O O . THR C 1 99 ? 50.527 34.454 -4.820 1.00 11.03 409 THR C O 1
ATOM 4946 N N . ASN C 1 100 ? 50.133 34.698 -7.036 1.00 11.75 410 ASN C N 1
ATOM 4947 C CA . ASN C 1 100 ? 51.531 35.027 -7.303 1.00 10.34 410 ASN C CA 1
ATOM 4948 C C . ASN C 1 100 ? 51.947 36.391 -6.774 1.00 10.69 410 ASN C C 1
ATOM 4949 O O . ASN C 1 100 ? 53.092 36.576 -6.317 1.00 9.12 410 ASN C O 1
ATOM 4954 N N . LEU C 1 101 ? 51.035 37.355 -6.808 1.00 11.51 411 LEU C N 1
ATOM 4955 C CA . LEU C 1 101 ? 51.353 38.648 -6.138 1.00 12.55 411 LEU C CA 1
ATOM 4956 C C . LEU C 1 101 ? 51.562 38.486 -4.621 1.00 13.05 411 LEU C C 1
ATOM 4957 O O . LEU C 1 101 ? 52.460 39.105 -4.041 1.00 13.75 411 LEU C O 1
ATOM 4962 N N . ARG C 1 102 ? 50.740 37.664 -3.966 1.00 12.74 412 ARG C N 1
ATOM 4963 C CA . ARG C 1 102 ? 50.932 37.392 -2.535 1.00 13.16 412 ARG C CA 1
ATOM 4964 C C . ARG C 1 102 ? 52.267 36.699 -2.325 1.00 13.17 412 ARG C C 1
ATOM 4965 O O . ARG C 1 102 ? 52.989 37.029 -1.376 1.00 12.93 412 ARG C O 1
ATOM 4973 N N A ARG C 1 103 ? 52.592 35.749 -3.202 0.50 12.55 413 ARG C N 1
ATOM 4974 N N B ARG C 1 103 ? 52.597 35.762 -3.212 0.50 12.85 413 ARG C N 1
ATOM 4975 C CA A ARG C 1 103 ? 53.891 35.073 -3.155 0.50 12.41 413 ARG C CA 1
ATOM 4976 C CA B ARG C 1 103 ? 53.883 35.066 -3.164 0.50 13.01 413 ARG C CA 1
ATOM 4977 C C A ARG C 1 103 ? 55.047 36.065 -3.306 0.50 12.30 413 ARG C C 1
ATOM 4978 C C B ARG C 1 103 ? 55.056 36.040 -3.332 0.50 12.65 413 ARG C C 1
ATOM 4979 O O A ARG C 1 103 ? 56.040 35.967 -2.586 0.50 11.71 413 ARG C O 1
ATOM 4980 O O B ARG C 1 103 ? 56.063 35.913 -2.637 0.50 12.07 413 ARG C O 1
ATOM 4995 N N . ALA C 1 104 ? 54.918 37.004 -4.249 1.00 12.07 414 ALA C N 1
ATOM 4996 C CA . ALA C 1 104 ? 55.949 38.046 -4.429 1.00 11.64 414 ALA C CA 1
ATOM 4997 C C . ALA C 1 104 ? 56.156 38.831 -3.131 1.00 11.47 414 ALA C C 1
ATOM 4998 O O . ALA C 1 104 ? 57.293 39.078 -2.723 1.00 10.76 414 ALA C O 1
ATOM 5000 N N . ALA C 1 105 ? 55.048 39.232 -2.497 1.00 11.09 415 ALA C N 1
ATOM 5001 C CA . ALA C 1 105 ? 55.124 39.963 -1.230 1.00 12.74 415 ALA C CA 1
ATOM 5002 C C . ALA C 1 105 ? 55.906 39.154 -0.179 1.00 13.47 415 ALA C C 1
ATOM 5003 O O . ALA C 1 105 ? 56.715 39.730 0.579 1.00 14.11 415 ALA C O 1
ATOM 5005 N N A GLN C 1 106 ? 55.637 37.839 -0.141 0.50 13.51 416 GLN C N 1
ATOM 5006 N N B GLN C 1 106 ? 55.675 37.845 -0.116 0.50 13.65 416 GLN C N 1
ATOM 5007 C CA A GLN C 1 106 ? 56.308 36.863 0.746 0.50 13.97 416 GLN C CA 1
ATOM 5008 C CA B GLN C 1 106 ? 56.389 37.022 0.864 0.50 14.11 416 GLN C CA 1
ATOM 5009 C C A GLN C 1 106 ? 57.828 36.873 0.557 0.50 13.84 416 GLN C C 1
ATOM 5010 C C B GLN C 1 106 ? 57.889 36.928 0.575 0.50 13.95 416 GLN C C 1
ATOM 5011 O O A GLN C 1 106 ? 58.589 36.933 1.526 0.50 14.23 416 GLN C O 1
ATOM 5012 O O B GLN C 1 106 ? 58.704 36.985 1.502 0.50 14.23 416 GLN C O 1
ATOM 5023 N N . PHE C 1 107 ? 58.262 36.808 -0.700 1.00 13.54 417 PHE C N 1
ATOM 5024 C CA . PHE C 1 107 ? 59.684 36.861 -1.063 1.00 13.14 417 PHE C CA 1
ATOM 5025 C C . PHE C 1 107 ? 60.318 38.203 -0.695 1.00 12.74 417 PHE C C 1
ATOM 5026 O O . PHE C 1 107 ? 61.437 38.259 -0.211 1.00 13.76 417 PHE C O 1
ATOM 5034 N N . LEU C 1 108 ? 59.581 39.278 -0.873 1.00 13.23 418 LEU C N 1
ATOM 5035 C CA . LEU C 1 108 ? 60.090 40.581 -0.472 1.00 14.27 418 LEU C CA 1
ATOM 5036 C C . LEU C 1 108 ? 60.279 40.646 1.043 1.00 15.31 418 LEU C C 1
ATOM 5037 O O . LEU C 1 108 ? 61.262 41.186 1.504 1.00 15.60 418 LEU C O 1
ATOM 5042 N N . GLU C 1 109 ? 59.330 40.090 1.795 1.00 17.34 419 GLU C N 1
ATOM 5043 C CA . GLU C 1 109 ? 59.422 40.038 3.271 1.00 19.89 419 GLU C CA 1
ATOM 5044 C C . GLU C 1 109 ? 60.668 39.250 3.681 1.00 20.63 419 GLU C C 1
ATOM 5045 O O . GLU C 1 109 ? 61.467 39.740 4.485 1.00 21.33 419 GLU C O 1
ATOM 5051 N N . GLN C 1 110 ? 60.849 38.057 3.099 1.00 21.12 420 GLN C N 1
ATOM 5052 C CA . GLN C 1 110 ? 62.069 37.239 3.310 1.00 21.66 420 GLN C CA 1
ATOM 5053 C C . GLN C 1 110 ? 63.361 38.025 3.099 1.00 21.35 420 GLN C C 1
ATOM 5054 O O . GLN C 1 110 ? 64.306 37.856 3.855 1.00 22.05 420 GLN C O 1
ATOM 5060 N N . ALA C 1 111 ? 63.407 38.856 2.065 1.00 20.91 421 ALA C N 1
ATOM 5061 C CA . ALA C 1 111 ? 64.587 39.655 1.766 1.00 20.43 421 ALA C CA 1
ATOM 5062 C C . ALA C 1 111 ? 64.700 40.900 2.655 1.00 20.46 421 ALA C C 1
ATOM 5063 O O . ALA C 1 111 ? 65.572 41.748 2.425 1.00 21.21 421 ALA C O 1
ATOM 5065 N N . GLY C 1 112 ? 63.823 41.000 3.656 1.00 20.21 422 GLY C N 1
ATOM 5066 C CA . GLY C 1 112 ? 63.871 42.082 4.650 1.00 19.90 422 GLY C CA 1
ATOM 5067 C C . GLY C 1 112 ? 63.154 43.375 4.297 1.00 19.49 422 GLY C C 1
ATOM 5068 O O . GLY C 1 112 ? 63.334 44.390 4.987 1.00 19.58 422 GLY C O 1
ATOM 5069 N N . PHE C 1 113 ? 62.329 43.360 3.249 1.00 18.06 423 PHE C N 1
ATOM 5070 C CA . PHE C 1 113 ? 61.552 44.555 2.915 1.00 17.89 423 PHE C CA 1
ATOM 5071 C C . PHE C 1 113 ? 60.297 44.575 3.778 1.00 17.99 423 PHE C C 1
ATOM 5072 O O . PHE C 1 113 ? 59.788 43.510 4.139 1.00 18.28 423 PHE C O 1
ATOM 5080 N N . ARG C 1 114 ? 59.817 45.766 4.123 1.00 17.88 424 ARG C N 1
ATOM 5081 C CA . ARG C 1 114 ? 58.641 45.896 4.987 1.00 19.63 424 ARG C CA 1
ATOM 5082 C C . ARG C 1 114 ? 57.695 46.942 4.431 1.00 19.42 424 ARG C C 1
ATOM 5083 O O . ARG C 1 114 ? 58.146 47.995 3.968 1.00 19.76 424 ARG C O 1
ATOM 5091 N N . ILE C 1 115 ? 56.392 46.678 4.495 1.00 20.02 425 ILE C N 1
ATOM 5092 C CA . ILE C 1 115 ? 55.410 47.697 4.127 1.00 20.83 425 ILE C CA 1
ATOM 5093 C C . ILE C 1 115 ? 55.178 48.611 5.319 1.00 21.50 425 ILE C C 1
ATOM 5094 O O . ILE C 1 115 ? 54.851 48.142 6.413 1.00 20.72 425 ILE C O 1
ATOM 5099 N N . GLU C 1 116 ? 55.390 49.904 5.111 1.00 21.87 426 GLU C N 1
ATOM 5100 C CA . GLU C 1 116 ? 55.103 50.913 6.114 1.00 23.78 426 GLU C CA 1
ATOM 5101 C C . GLU C 1 116 ? 54.248 51.961 5.426 1.00 23.66 426 GLU C C 1
ATOM 5102 O O . GLU C 1 116 ? 54.717 52.640 4.509 1.00 22.65 426 GLU C O 1
ATOM 5108 N N . GLN C 1 117 ? 52.980 52.045 5.824 1.00 23.68 427 GLN C N 1
ATOM 5109 C CA . GLN C 1 117 ? 52.073 53.056 5.282 1.00 24.04 427 GLN C CA 1
ATOM 5110 C C . GLN C 1 117 ? 51.983 53.003 3.741 1.00 23.35 427 GLN C C 1
ATOM 5111 O O . GLN C 1 117 ? 52.097 54.039 3.062 1.00 23.30 427 GLN C O 1
ATOM 5117 N N . GLY C 1 118 ? 51.814 51.799 3.199 1.00 21.76 428 GLY C N 1
ATOM 5118 C CA . GLY C 1 118 ? 51.627 51.602 1.761 1.00 21.38 428 GLY C CA 1
ATOM 5119 C C . GLY C 1 118 ? 52.905 51.684 0.933 1.00 20.87 428 GLY C C 1
ATOM 5120 O O . GLY C 1 118 ? 52.862 51.538 -0.291 1.00 21.88 428 GLY C O 1
ATOM 5121 N N . GLN C 1 119 ? 54.040 51.871 1.605 1.00 19.43 429 GLN C N 1
ATOM 5122 C CA . GLN C 1 119 ? 55.340 52.002 0.955 1.00 19.12 429 GLN C CA 1
ATOM 5123 C C . GLN C 1 119 ? 56.266 50.835 1.331 1.00 18.43 429 GLN C C 1
ATOM 5124 O O . GLN C 1 119 ? 56.428 50.526 2.506 1.00 18.11 429 GLN C O 1
ATOM 5130 N N . LEU C 1 120 ? 56.879 50.183 0.345 1.00 17.66 430 LEU C N 1
ATOM 5131 C CA . LEU C 1 120 ? 57.800 49.101 0.663 1.00 17.18 430 LEU C CA 1
ATOM 5132 C C . LEU C 1 120 ? 59.180 49.662 0.972 1.00 17.39 430 LEU C C 1
ATOM 5133 O O . LEU C 1 120 ? 59.816 50.231 0.093 1.00 17.30 430 LEU C O 1
ATOM 5138 N N . LEU C 1 121 ? 59.628 49.470 2.213 1.00 17.43 431 LEU C N 1
ATOM 5139 C CA . LEU C 1 121 ? 60.950 49.921 2.662 1.00 18.65 431 LEU C CA 1
ATOM 5140 C C . LEU C 1 121 ? 61.968 48.781 2.740 1.00 19.82 431 LEU C C 1
ATOM 5141 O O . LEU C 1 121 ? 61.636 47.686 3.197 1.00 19.91 431 LEU C O 1
ATOM 5146 N N . GLY C 1 122 ? 63.207 49.061 2.322 1.00 21.13 432 GLY C N 1
ATOM 5147 C CA . GLY C 1 122 ? 64.300 48.097 2.400 1.00 23.38 432 GLY C CA 1
ATOM 5148 C C . GLY C 1 122 ? 64.783 47.907 3.822 1.00 25.31 432 GLY C C 1
ATOM 5149 O O . GLY C 1 122 ? 64.408 48.679 4.709 1.00 24.67 432 GLY C O 1
ATOM 5150 N N . PRO C 1 123 ? 65.636 46.880 4.056 1.00 27.01 433 PRO C N 1
ATOM 5151 C CA . PRO C 1 123 ? 66.209 46.700 5.398 1.00 28.51 433 PRO C CA 1
ATOM 5152 C C . PRO C 1 123 ? 66.911 47.955 5.934 1.00 28.96 433 PRO C C 1
ATOM 5153 O O . PRO C 1 123 ? 67.030 48.113 7.148 1.00 30.06 433 PRO C O 1
ATOM 5157 N N . ASP C 1 124 ? 67.346 48.846 5.048 1.00 29.13 434 ASP C N 1
ATOM 5158 C CA . ASP C 1 124 ? 67.952 50.116 5.465 1.00 29.15 434 ASP C CA 1
ATOM 5159 C C . ASP C 1 124 ? 66.921 51.229 5.709 1.00 28.39 434 ASP C C 1
ATOM 5160 O O . ASP C 1 124 ? 67.285 52.341 6.079 1.00 28.72 434 ASP C O 1
ATOM 5165 N N . GLY C 1 125 ? 65.636 50.937 5.504 1.00 27.46 435 GLY C N 1
ATOM 5166 C CA . GLY C 1 125 ? 64.591 51.954 5.689 1.00 25.76 435 GLY C CA 1
ATOM 5167 C C . GLY C 1 125 ? 64.374 52.835 4.463 1.00 24.85 435 GLY C C 1
ATOM 5168 O O . GLY C 1 125 ? 63.535 53.736 4.486 1.00 25.09 435 GLY C O 1
ATOM 5169 N N . ALA C 1 126 ? 65.139 52.586 3.398 1.00 23.54 436 ALA C N 1
ATOM 5170 C CA . ALA C 1 126 ? 64.938 53.270 2.117 1.00 22.37 436 ALA C CA 1
ATOM 5171 C C . ALA C 1 126 ? 63.805 52.623 1.330 1.00 21.30 436 ALA C C 1
ATOM 5172 O O . ALA C 1 126 ? 63.753 51.396 1.208 1.00 20.15 436 ALA C O 1
ATOM 5174 N N . PRO C 1 127 ? 62.916 53.451 0.756 1.00 20.96 437 PRO C N 1
ATOM 5175 C CA . PRO C 1 127 ? 61.862 52.903 -0.090 1.00 20.63 437 PRO C CA 1
ATOM 5176 C C . PRO C 1 127 ? 62.472 52.241 -1.326 1.00 20.39 437 PRO C C 1
ATOM 5177 O O . PRO C 1 127 ? 63.489 52.708 -1.834 1.00 20.44 437 PRO C O 1
ATOM 5181 N N . LEU C 1 128 ? 61.885 51.123 -1.756 1.00 19.67 438 LEU C N 1
ATOM 5182 C CA . LEU C 1 128 ? 62.298 50.471 -3.005 1.00 19.21 438 LEU C CA 1
ATOM 5183 C C . LEU C 1 128 ? 61.648 51.151 -4.220 1.00 19.27 438 LEU C C 1
ATOM 5184 O O . LEU C 1 128 ? 60.408 51.167 -4.368 1.00 18.86 438 LEU C O 1
ATOM 5189 N N . ALA C 1 129 ? 62.494 51.731 -5.063 1.00 19.19 439 ALA C N 1
ATOM 5190 C CA . ALA C 1 129 ? 62.067 52.302 -6.340 1.00 19.64 439 ALA C CA 1
ATOM 5191 C C . ALA C 1 129 ? 62.924 51.736 -7.460 1.00 19.52 439 ALA C C 1
ATOM 5192 O O . ALA C 1 129 ? 64.156 51.780 -7.413 1.00 21.41 439 ALA C O 1
ATOM 5194 N N A LEU C 1 130 ? 62.264 51.174 -8.460 0.50 18.87 440 LEU C N 1
ATOM 5195 N N B LEU C 1 130 ? 62.266 51.163 -8.456 0.50 18.55 440 LEU C N 1
ATOM 5196 C CA A LEU C 1 130 ? 62.957 50.569 -9.571 0.50 17.99 440 LEU C CA 1
ATOM 5197 C CA B LEU C 1 130 ? 62.962 50.575 -9.579 0.50 17.33 440 LEU C CA 1
ATOM 5198 C C A LEU C 1 130 ? 63.079 51.614 -10.662 0.50 17.26 440 LEU C C 1
ATOM 5199 C C B LEU C 1 130 ? 63.077 51.610 -10.674 0.50 16.89 440 LEU C C 1
ATOM 5200 O O A LEU C 1 130 ? 62.091 52.221 -11.040 0.50 17.19 440 LEU C O 1
ATOM 5201 O O B LEU C 1 130 ? 62.082 52.193 -11.074 0.50 16.82 440 LEU C O 1
ATOM 5210 N N . ARG C 1 131 ? 64.286 51.808 -11.171 1.00 16.98 441 ARG C N 1
ATOM 5211 C CA . ARG C 1 131 ? 64.512 52.735 -12.269 1.00 17.53 441 ARG C CA 1
ATOM 5212 C C . ARG C 1 131 ? 64.537 51.962 -13.598 1.00 16.78 441 ARG C C 1
ATOM 5213 O O . ARG C 1 131 ? 65.489 51.247 -13.855 1.00 17.36 441 ARG C O 1
ATOM 5221 N N . PHE C 1 132 ? 63.492 52.076 -14.408 1.00 14.96 442 PHE C N 1
ATOM 5222 C CA . PHE C 1 132 ? 63.480 51.450 -15.736 1.00 14.34 442 PHE C CA 1
ATOM 5223 C C . PHE C 1 132 ? 64.000 52.445 -16.768 1.00 13.90 442 PHE C C 1
ATOM 5224 O O . PHE C 1 132 ? 63.457 53.559 -16.884 1.00 15.59 442 PHE C O 1
ATOM 5232 N N . LEU C 1 133 ? 65.014 52.035 -17.520 1.00 11.52 443 LEU C N 1
ATOM 5233 C CA . LEU C 1 133 ? 65.556 52.873 -18.587 1.00 10.66 443 LEU C CA 1
ATOM 5234 C C . LEU C 1 133 ? 64.955 52.406 -19.901 1.00 10.61 443 LEU C C 1
ATOM 5235 O O . LEU C 1 133 ? 65.191 51.258 -20.267 1.00 11.73 443 LEU C O 1
ATOM 5240 N N . LEU C 1 134 ? 64.191 53.262 -20.598 1.00 10.69 444 LEU C N 1
ATOM 5241 C CA . LEU C 1 134 ? 63.602 52.929 -21.912 1.00 12.09 444 LEU C CA 1
ATOM 5242 C C . LEU C 1 134 ? 64.022 53.946 -22.978 1.00 11.69 444 LEU C C 1
ATOM 5243 O O . LEU C 1 134 ? 64.263 55.117 -22.660 1.00 10.39 444 LEU C O 1
ATOM 5248 N N . ARG C 1 135 ? 64.112 53.506 -24.229 1.00 12.59 445 ARG C N 1
ATOM 5249 C CA . ARG C 1 135 ? 64.250 54.458 -25.343 1.00 14.78 445 ARG C CA 1
ATOM 5250 C C . ARG C 1 135 ? 62.920 55.175 -25.527 1.00 15.70 445 ARG C C 1
ATOM 5251 O O . ARG C 1 135 ? 61.873 54.536 -25.444 1.00 16.79 445 ARG C O 1
ATOM 5259 N N . GLN C 1 136 ? 62.969 56.471 -25.817 1.00 17.18 446 GLN C N 1
ATOM 5260 C CA . GLN C 1 136 ? 61.755 57.270 -26.075 1.00 19.27 446 GLN C CA 1
ATOM 5261 C C . GLN C 1 136 ? 60.830 56.645 -27.094 1.00 19.72 446 GLN C C 1
ATOM 5262 O O . GLN C 1 136 ? 59.608 56.728 -26.945 1.00 20.15 446 GLN C O 1
ATOM 5268 N N . GLY C 1 137 ? 61.402 56.059 -28.144 1.00 20.59 447 GLY C N 1
ATOM 5269 C CA . GLY C 1 137 ? 60.607 55.496 -29.242 1.00 22.33 447 GLY C CA 1
ATOM 5270 C C . GLY C 1 137 ? 60.056 54.087 -29.036 1.00 23.73 447 GLY C C 1
ATOM 5271 O O . GLY C 1 137 ? 59.367 53.547 -29.908 1.00 23.66 447 GLY C O 1
ATOM 5272 N N . ASP C 1 138 ? 60.352 53.489 -27.888 1.00 24.14 448 ASP C N 1
ATOM 5273 C CA . ASP C 1 138 ? 60.011 52.090 -27.599 1.00 24.67 448 ASP C CA 1
ATOM 5274 C C . ASP C 1 138 ? 58.616 51.945 -26.968 1.00 24.58 448 ASP C C 1
ATOM 5275 O O . ASP C 1 138 ? 58.475 51.507 -25.806 1.00 23.96 448 ASP C O 1
ATOM 5280 N N . SER C 1 139 ? 57.590 52.310 -27.744 1.00 24.47 449 SER C N 1
ATOM 5281 C CA . SER C 1 139 ? 56.190 52.267 -27.312 1.00 24.20 449 SER C CA 1
ATOM 5282 C C . SER C 1 139 ? 55.722 50.875 -26.901 1.00 24.31 449 SER C C 1
ATOM 5283 O O . SER C 1 139 ? 54.847 50.738 -26.035 1.00 23.93 449 SER C O 1
ATOM 5286 N N A ASP C 1 140 ? 56.297 49.865 -27.552 0.50 24.28 450 ASP C N 1
ATOM 5287 N N B ASP C 1 140 ? 56.284 49.836 -27.517 0.50 23.82 450 ASP C N 1
ATOM 5288 C CA A ASP C 1 140 ? 56.075 48.455 -27.246 0.50 24.46 450 ASP C CA 1
ATOM 5289 C CA B ASP C 1 140 ? 55.887 48.469 -27.167 0.50 23.62 450 ASP C CA 1
ATOM 5290 C C A ASP C 1 140 ? 56.260 48.206 -25.747 0.50 23.61 450 ASP C C 1
ATOM 5291 C C B ASP C 1 140 ? 56.256 48.130 -25.705 0.50 23.05 450 ASP C C 1
ATOM 5292 O O A ASP C 1 140 ? 55.332 47.807 -25.027 0.50 23.57 450 ASP C O 1
ATOM 5293 O O B ASP C 1 140 ? 55.438 47.573 -24.957 0.50 22.83 450 ASP C O 1
ATOM 5310 N N . GLN C 1 142 ? 56.906 50.389 -23.411 1.00 18.98 452 GLN C N 1
ATOM 5311 C CA . GLN C 1 142 ? 56.189 51.368 -22.588 1.00 19.24 452 GLN C CA 1
ATOM 5312 C C . GLN C 1 142 ? 54.820 50.811 -22.164 1.00 17.70 452 GLN C C 1
ATOM 5313 O O . GLN C 1 142 ? 54.435 50.887 -20.994 1.00 16.40 452 GLN C O 1
ATOM 5319 N N . THR C 1 143 ? 54.101 50.216 -23.105 1.00 16.88 453 THR C N 1
ATOM 5320 C CA . THR C 1 143 ? 52.784 49.639 -22.792 1.00 16.46 453 THR C CA 1
ATOM 5321 C C . THR C 1 143 ? 52.908 48.484 -21.793 1.00 15.24 453 THR C C 1
ATOM 5322 O O . THR C 1 143 ? 52.139 48.381 -20.819 1.00 13.80 453 THR C O 1
ATOM 5326 N N . VAL C 1 144 ? 53.886 47.602 -22.027 1.00 13.16 454 VAL C N 1
ATOM 5327 C CA . VAL C 1 144 ? 54.083 46.469 -21.122 1.00 12.55 454 VAL C CA 1
ATOM 5328 C C . VAL C 1 144 ? 54.432 46.982 -19.723 1.00 13.20 454 VAL C C 1
ATOM 5329 O O . VAL C 1 144 ? 53.920 46.516 -18.689 1.00 11.91 454 VAL C O 1
ATOM 5333 N N . LEU C 1 145 ? 55.317 47.963 -19.677 1.00 13.24 455 LEU C N 1
ATOM 5334 C CA . LEU C 1 145 ? 55.809 48.399 -18.389 1.00 13.78 455 LEU C CA 1
ATOM 5335 C C . LEU C 1 145 ? 54.680 49.096 -17.590 1.00 13.42 455 LEU C C 1
ATOM 5336 O O . LEU C 1 145 ? 54.591 48.960 -16.383 1.00 13.30 455 LEU C O 1
ATOM 5341 N N . GLU C 1 146 ? 53.819 49.831 -18.281 1.00 13.46 456 GLU C N 1
ATOM 5342 C CA . GLU C 1 146 ? 52.668 50.482 -17.670 1.00 14.84 456 GLU C CA 1
ATOM 5343 C C . GLU C 1 146 ? 51.763 49.443 -16.933 1.00 13.50 456 GLU C C 1
ATOM 5344 O O . GLU C 1 146 ? 51.284 49.678 -15.804 1.00 13.49 456 GLU C O 1
ATOM 5350 N N . ILE C 1 147 ? 51.565 48.279 -17.540 1.00 11.16 457 ILE C N 1
ATOM 5351 C CA . ILE C 1 147 ? 50.783 47.225 -16.868 1.00 9.58 457 ILE C CA 1
ATOM 5352 C C . ILE C 1 147 ? 51.532 46.639 -15.677 1.00 8.83 457 ILE C C 1
ATOM 5353 O O . ILE C 1 147 ? 50.994 46.458 -14.568 1.00 8.29 457 ILE C O 1
ATOM 5358 N N . TYR C 1 148 ? 52.789 46.310 -15.906 1.00 8.37 458 TYR C N 1
ATOM 5359 C CA . TYR C 1 148 ? 53.603 45.731 -14.854 1.00 8.34 458 TYR C CA 1
ATOM 5360 C C . TYR C 1 148 ? 53.700 46.654 -13.631 1.00 8.82 458 TYR C C 1
ATOM 5361 O O . TYR C 1 148 ? 53.650 46.168 -12.490 1.00 8.60 458 TYR C O 1
ATOM 5370 N N . THR C 1 149 ? 53.835 47.971 -13.837 1.00 9.00 459 THR C N 1
ATOM 5371 C CA . THR C 1 149 ? 53.920 48.876 -12.680 1.00 10.80 459 THR C CA 1
ATOM 5372 C C . THR C 1 149 ? 52.682 48.882 -11.795 1.00 12.20 459 THR C C 1
ATOM 5373 O O . THR C 1 149 ? 52.774 49.225 -10.608 1.00 12.76 459 THR C O 1
ATOM 5377 N N . ARG C 1 150 ? 51.517 48.509 -12.339 1.00 12.84 460 ARG C N 1
ATOM 5378 C CA . ARG C 1 150 ? 50.312 48.379 -11.517 1.00 13.76 460 ARG C CA 1
ATOM 5379 C C . ARG C 1 150 ? 50.487 47.288 -10.476 1.00 13.38 460 ARG C C 1
ATOM 5380 O O . ARG C 1 150 ? 50.100 47.459 -9.319 1.00 12.16 460 ARG C O 1
ATOM 5388 N N . ALA C 1 151 ? 51.106 46.173 -10.879 1.00 12.24 461 ALA C N 1
ATOM 5389 C CA . ALA C 1 151 ? 51.343 45.097 -9.933 1.00 11.29 461 ALA C CA 1
ATOM 5390 C C . ALA C 1 151 ? 52.415 45.508 -8.910 1.00 10.99 461 ALA C C 1
ATOM 5391 O O . ALA C 1 151 ? 52.275 45.232 -7.727 1.00 10.87 461 ALA C O 1
ATOM 5393 N N . LEU C 1 152 ? 53.482 46.159 -9.377 1.00 9.63 462 LEU C N 1
ATOM 5394 C CA . LEU C 1 152 ? 54.540 46.620 -8.481 1.00 10.90 462 LEU C CA 1
ATOM 5395 C C . LEU C 1 152 ? 53.999 47.630 -7.474 1.00 10.47 462 LEU C C 1
ATOM 5396 O O . LEU C 1 152 ? 54.316 47.586 -6.297 1.00 12.25 462 LEU C O 1
ATOM 5401 N N . GLU C 1 153 ? 53.156 48.531 -7.924 1.00 11.64 463 GLU C N 1
ATOM 5402 C CA . GLU C 1 153 ? 52.484 49.440 -6.982 1.00 12.10 463 GLU C CA 1
ATOM 5403 C C . GLU C 1 153 ? 51.711 48.697 -5.902 1.00 12.48 463 GLU C C 1
ATOM 5404 O O . GLU C 1 153 ? 51.729 49.073 -4.710 1.00 11.52 463 GLU C O 1
ATOM 5410 N N . ARG C 1 154 ? 51.063 47.610 -6.277 1.00 11.57 464 ARG C N 1
ATOM 5411 C CA . ARG C 1 154 ? 50.310 46.864 -5.276 1.00 12.64 464 ARG C CA 1
ATOM 5412 C C . ARG C 1 154 ? 51.280 46.368 -4.185 1.00 13.13 464 ARG C C 1
ATOM 5413 O O . ARG C 1 154 ? 50.904 46.205 -3.036 1.00 13.38 464 ARG C O 1
ATOM 5421 N N . LEU C 1 155 ? 52.531 46.116 -4.552 1.00 11.93 465 LEU C N 1
ATOM 5422 C CA . LEU C 1 155 ? 53.499 45.617 -3.595 1.00 12.06 465 LEU C CA 1
ATOM 5423 C C . LEU C 1 155 ? 54.190 46.738 -2.818 1.00 12.54 465 LEU C C 1
ATOM 5424 O O . LEU C 1 155 ? 55.094 46.485 -2.026 1.00 12.86 465 LEU C O 1
ATOM 5429 N N . GLY C 1 156 ? 53.785 47.986 -3.061 1.00 12.59 466 GLY C N 1
ATOM 5430 C CA . GLY C 1 156 ? 54.395 49.135 -2.381 1.00 12.09 466 GLY C CA 1
ATOM 5431 C C . GLY C 1 156 ? 55.672 49.593 -3.083 1.00 12.32 466 GLY C C 1
ATOM 5432 O O . GLY C 1 156 ? 56.418 50.409 -2.544 1.00 12.19 466 GLY C O 1
ATOM 5433 N N . ILE C 1 157 ? 55.898 49.105 -4.305 1.00 12.40 467 ILE C N 1
ATOM 5434 C CA . ILE C 1 157 ? 57.104 49.458 -5.051 1.00 13.47 467 ILE C CA 1
ATOM 5435 C C . ILE C 1 157 ? 56.830 50.647 -5.965 1.00 14.63 467 ILE C C 1
ATOM 5436 O O . ILE C 1 157 ? 55.901 50.621 -6.759 1.00 15.39 467 ILE C O 1
ATOM 5441 N N . ALA C 1 158 ? 57.679 51.662 -5.860 1.00 15.59 468 ALA C N 1
ATOM 5442 C CA . ALA C 1 158 ? 57.642 52.813 -6.732 1.00 17.82 468 ALA C CA 1
ATOM 5443 C C . ALA C 1 158 ? 58.425 52.480 -8.005 1.00 18.76 468 ALA C C 1
ATOM 5444 O O . ALA C 1 158 ? 59.346 51.672 -7.978 1.00 19.61 468 ALA C O 1
ATOM 5446 N N . ALA C 1 159 ? 58.054 53.066 -9.128 1.00 19.11 469 ALA C N 1
ATOM 5447 C CA . ALA C 1 159 ? 58.868 52.881 -10.344 1.00 19.78 469 ALA C CA 1
ATOM 5448 C C . ALA C 1 159 ? 59.205 54.251 -10.870 1.00 20.27 469 ALA C C 1
ATOM 5449 O O . ALA C 1 159 ? 58.372 55.172 -10.805 1.00 19.03 469 ALA C O 1
ATOM 5451 N N . GLN C 1 160 ? 60.452 54.403 -11.298 1.00 21.01 470 GLN C N 1
ATOM 5452 C CA . GLN C 1 160 ? 60.969 55.659 -11.851 1.00 22.75 470 GLN C CA 1
ATOM 5453 C C . GLN C 1 160 ? 61.271 55.334 -13.303 1.00 22.57 470 GLN C C 1
ATOM 5454 O O . GLN C 1 160 ? 62.309 54.704 -13.602 1.00 23.55 470 GLN C O 1
ATOM 5460 N N . ILE C 1 161 ? 60.364 55.710 -14.208 1.00 21.90 471 ILE C N 1
ATOM 5461 C CA . ILE C 1 161 ? 60.539 55.355 -15.624 1.00 21.14 471 ILE C CA 1
ATOM 5462 C C . ILE C 1 161 ? 61.268 56.456 -16.343 1.00 20.39 471 ILE C C 1
ATOM 5463 O O . ILE C 1 161 ? 60.845 57.619 -16.350 1.00 20.05 471 ILE C O 1
ATOM 5468 N N . GLU C 1 162 ? 62.384 56.092 -16.942 1.00 18.23 472 GLU C N 1
ATOM 5469 C CA . GLU C 1 162 ? 63.217 57.079 -17.503 1.00 17.83 472 GLU C CA 1
ATOM 5470 C C . GLU C 1 162 ? 63.274 56.822 -18.992 1.00 15.80 472 GLU C C 1
ATOM 5471 O O . GLU C 1 162 ? 63.868 55.855 -19.447 1.00 14.92 472 GLU C O 1
ATOM 5477 N N . LYS C 1 163 ? 62.613 57.679 -19.745 1.00 14.90 473 LYS C N 1
ATOM 5478 C CA . LYS C 1 163 ? 62.596 57.550 -21.193 1.00 14.33 473 LYS C CA 1
ATOM 5479 C C . LYS C 1 163 ? 63.605 58.517 -21.776 1.00 13.98 473 LYS C C 1
ATOM 5480 O O . LYS C 1 163 ? 63.463 59.753 -21.615 1.00 14.07 473 LYS C O 1
ATOM 5486 N N . VAL C 1 164 ? 64.601 57.985 -22.483 1.00 11.67 474 VAL C N 1
ATOM 5487 C CA . VAL C 1 164 ? 65.703 58.790 -22.976 1.00 10.38 474 VAL C CA 1
ATOM 5488 C C . VAL C 1 164 ? 65.841 58.702 -24.504 1.00 10.07 474 VAL C C 1
ATOM 5489 O O . VAL C 1 164 ? 65.301 57.802 -25.146 1.00 10.48 474 VAL C O 1
ATOM 5493 N N . ASP C 1 165 ? 66.576 59.628 -25.092 1.00 8.41 475 ASP C N 1
ATOM 5494 C CA . ASP C 1 165 ? 66.775 59.545 -26.532 1.00 9.40 475 ASP C CA 1
ATOM 5495 C C . ASP C 1 165 ? 67.824 58.479 -26.872 1.00 8.75 475 ASP C C 1
ATOM 5496 O O . ASP C 1 165 ? 68.452 57.900 -25.985 1.00 8.05 475 ASP C O 1
ATOM 5501 N N . ASN C 1 166 ? 67.972 58.188 -28.154 1.00 8.03 476 ASN C N 1
ATOM 5502 C CA . ASN C 1 166 ? 68.869 57.087 -28.534 1.00 8.96 476 ASN C CA 1
ATOM 5503 C C . ASN C 1 166 ? 70.320 57.295 -28.140 1.00 7.12 476 ASN C C 1
ATOM 5504 O O . ASN C 1 166 ? 70.992 56.334 -27.792 1.00 7.09 476 ASN C O 1
ATOM 5509 N N . ALA C 1 167 ? 70.813 58.525 -28.252 1.00 6.64 477 ALA C N 1
ATOM 5510 C CA . ALA C 1 167 ? 72.202 58.800 -27.827 1.00 6.69 477 ALA C CA 1
ATOM 5511 C C . ALA C 1 167 ? 72.382 58.564 -26.321 1.00 6.66 477 ALA C C 1
ATOM 5512 O O . ALA C 1 167 ? 73.367 57.977 -25.904 1.00 7.11 477 ALA C O 1
ATOM 5514 N N . GLN C 1 168 ? 71.445 59.041 -25.518 1.00 7.05 478 GLN C N 1
ATOM 5515 C CA . GLN C 1 168 ? 71.499 58.791 -24.049 1.00 7.35 478 GLN C CA 1
ATOM 5516 C C . GLN C 1 168 ? 71.353 57.297 -23.706 1.00 7.22 478 GLN C C 1
ATOM 5517 O O . GLN C 1 168 ? 72.036 56.779 -22.822 1.00 8.07 478 GLN C O 1
ATOM 5523 N N . TYR C 1 169 ? 70.495 56.589 -24.443 1.00 6.70 479 TYR C N 1
ATOM 5524 C CA . TYR C 1 169 ? 70.266 55.183 -24.183 1.00 5.97 479 TYR C CA 1
ATOM 5525 C C . TYR C 1 169 ? 71.572 54.399 -24.464 1.00 6.31 479 TYR C C 1
ATOM 5526 O O . TYR C 1 169 ? 71.964 53.546 -23.671 1.00 6.31 479 TYR C O 1
ATOM 5535 N N . THR C 1 170 ? 72.211 54.694 -25.585 1.00 5.68 480 THR C N 1
ATOM 5536 C CA . THR C 1 170 ? 73.496 54.043 -25.936 1.00 6.36 480 THR C CA 1
ATOM 5537 C C . THR C 1 170 ? 74.528 54.273 -24.824 1.00 6.75 480 THR C C 1
ATOM 5538 O O . THR C 1 170 ? 75.246 53.331 -24.411 1.00 6.35 480 THR C O 1
ATOM 5542 N N . ALA C 1 171 ? 74.640 55.521 -24.389 1.00 5.48 481 ALA C N 1
ATOM 5543 C CA . ALA C 1 171 ? 75.611 55.860 -23.384 1.00 6.72 481 ALA C CA 1
ATOM 5544 C C . ALA C 1 171 ? 75.310 55.157 -22.064 1.00 7.33 481 ALA C C 1
ATOM 5545 O O . ALA C 1 171 ? 76.212 54.596 -21.458 1.00 7.24 481 ALA C O 1
ATOM 5547 N N . ARG C 1 172 ? 74.054 55.205 -21.632 1.00 6.42 482 ARG C N 1
ATOM 5548 C CA . ARG C 1 172 ? 73.650 54.629 -20.349 1.00 7.95 482 ARG C CA 1
ATOM 5549 C C . ARG C 1 172 ? 73.811 53.096 -20.325 1.00 7.93 482 ARG C C 1
ATOM 5550 O O . ARG C 1 172 ? 74.280 52.528 -19.341 1.00 9.59 482 ARG C O 1
ATOM 5558 N N . VAL C 1 173 ? 73.429 52.431 -21.416 1.00 7.22 483 VAL C N 1
ATOM 5559 C CA . VAL C 1 173 ? 73.553 50.971 -21.467 1.00 7.58 483 VAL C CA 1
ATOM 5560 C C . VAL C 1 173 ? 75.047 50.598 -21.487 1.00 7.68 483 VAL C C 1
ATOM 5561 O O . VAL C 1 173 ? 75.475 49.667 -20.789 1.00 8.52 483 VAL C O 1
ATOM 5565 N N . ALA C 1 174 ? 75.845 51.340 -22.242 1.00 7.10 484 ALA C N 1
ATOM 5566 C CA . ALA C 1 174 ? 77.286 51.017 -22.320 1.00 7.33 484 ALA C CA 1
ATOM 5567 C C . ALA C 1 174 ? 77.957 51.203 -20.981 1.00 8.50 484 ALA C C 1
ATOM 5568 O O . ALA C 1 174 ? 78.902 50.482 -20.652 1.00 7.59 484 ALA C O 1
ATOM 5570 N N . GLU C 1 175 ? 77.475 52.161 -20.205 1.00 8.82 485 GLU C N 1
ATOM 5571 C CA . GLU C 1 175 ? 78.079 52.415 -18.897 1.00 10.46 485 GLU C CA 1
ATOM 5572 C C . GLU C 1 175 ? 77.437 51.585 -17.803 1.00 10.57 485 GLU C C 1
ATOM 5573 O O . GLU C 1 175 ? 77.822 51.726 -16.634 1.00 10.32 485 GLU C O 1
ATOM 5579 N N . LEU C 1 176 ? 76.467 50.742 -18.177 1.00 9.91 486 LEU C N 1
ATOM 5580 C CA . LEU C 1 176 ? 75.742 49.896 -17.217 1.00 11.22 486 LEU C CA 1
ATOM 5581 C C . LEU C 1 176 ? 75.043 50.741 -16.149 1.00 12.33 486 LEU C C 1
ATOM 5582 O O . LEU C 1 176 ? 74.919 50.349 -14.995 1.00 11.39 486 LEU C O 1
ATOM 5587 N N . ASP C 1 177 ? 74.582 51.908 -16.564 1.00 12.01 487 ASP C N 1
ATOM 5588 C CA . ASP C 1 177 ? 73.877 52.834 -15.668 1.00 12.54 487 ASP C CA 1
ATOM 5589 C C . ASP C 1 177 ? 72.340 52.670 -15.783 1.00 12.16 487 ASP C C 1
ATOM 5590 O O . ASP C 1 177 ? 71.675 53.464 -16.430 1.00 13.37 487 ASP C O 1
ATOM 5595 N N . PHE C 1 178 ? 71.785 51.629 -15.139 1.00 11.12 488 PHE C N 1
ATOM 5596 C CA . PHE C 1 178 ? 70.353 51.333 -15.117 1.00 11.99 488 PHE C CA 1
ATOM 5597 C C . PHE C 1 178 ? 70.106 50.264 -14.042 1.00 12.42 488 PHE C C 1
ATOM 5598 O O . PHE C 1 178 ? 71.070 49.575 -13.618 1.00 10.30 488 PHE C O 1
ATOM 5606 N N . ASP C 1 179 ? 68.852 50.159 -13.601 1.00 11.98 489 ASP C N 1
ATOM 5607 C CA . ASP C 1 179 ? 68.388 49.093 -12.693 1.00 13.36 489 ASP C CA 1
ATOM 5608 C C . ASP C 1 179 ? 67.776 47.976 -13.577 1.00 13.20 489 ASP C C 1
ATOM 5609 O O . ASP C 1 179 ? 68.177 46.814 -13.485 1.00 13.91 489 ASP C O 1
ATOM 5614 N N . LEU C 1 180 ? 66.772 48.334 -14.388 1.00 11.75 490 LEU C N 1
ATOM 5615 C CA . LEU C 1 180 ? 66.216 47.430 -15.385 1.00 11.21 490 LEU C CA 1
ATOM 5616 C C . LEU C 1 180 ? 66.097 48.144 -16.733 1.00 10.70 490 LEU C C 1
ATOM 5617 O O . LEU C 1 180 ? 65.917 49.354 -16.776 1.00 11.18 490 LEU C O 1
ATOM 5622 N N . THR C 1 181 ? 66.246 47.399 -17.812 1.00 10.67 491 THR C N 1
ATOM 5623 C CA . THR C 1 181 ? 66.081 47.963 -19.144 1.00 9.94 491 THR C CA 1
ATOM 5624 C C . THR C 1 181 ? 65.637 46.840 -20.082 1.00 10.73 491 THR C C 1
ATOM 5625 O O . THR C 1 181 ? 65.920 45.670 -19.838 1.00 9.91 491 THR C O 1
ATOM 5629 N N . PRO C 1 182 ? 64.919 47.187 -21.173 1.00 10.56 492 PRO C N 1
ATOM 5630 C CA . PRO C 1 182 ? 64.575 46.162 -22.131 1.00 10.30 492 PRO C CA 1
ATOM 5631 C C . PRO C 1 182 ? 65.825 45.501 -22.699 1.00 11.64 492 PRO C C 1
ATOM 5632 O O . PRO C 1 182 ? 66.856 46.154 -22.918 1.00 12.31 492 PRO C O 1
ATOM 5636 N N . PHE C 1 183 ? 65.689 44.232 -23.014 1.00 10.27 493 PHE C N 1
ATOM 5637 C CA . PHE C 1 183 ? 66.816 43.402 -23.367 1.00 10.89 493 PHE C CA 1
ATOM 5638 C C . PHE C 1 183 ? 66.318 42.446 -24.454 1.00 11.39 493 PHE C C 1
ATOM 5639 O O . PHE C 1 183 ? 65.231 41.894 -24.348 1.00 10.83 493 PHE C O 1
ATOM 5647 N N A ARG C 1 184 ? 67.101 42.338 -25.517 0.50 10.86 494 ARG C N 1
ATOM 5648 N N B ARG C 1 184 ? 67.120 42.215 -25.492 0.50 10.85 494 ARG C N 1
ATOM 5649 C CA A ARG C 1 184 ? 66.929 41.292 -26.496 0.50 11.86 494 ARG C CA 1
ATOM 5650 C CA B ARG C 1 184 ? 66.752 41.284 -26.573 0.50 11.78 494 ARG C CA 1
ATOM 5651 C C A ARG C 1 184 ? 68.290 40.658 -26.705 0.50 12.24 494 ARG C C 1
ATOM 5652 C C B ARG C 1 184 ? 68.024 40.588 -27.081 0.50 12.42 494 ARG C C 1
ATOM 5653 O O A ARG C 1 184 ? 69.328 41.340 -26.877 0.50 10.17 494 ARG C O 1
ATOM 5654 O O B ARG C 1 184 ? 68.772 41.216 -27.838 0.50 11.75 494 ARG C O 1
ATOM 5669 N N . ARG C 1 185 ? 68.285 39.343 -26.639 1.00 11.79 495 ARG C N 1
ATOM 5670 C CA . ARG C 1 185 ? 69.474 38.592 -27.030 1.00 12.78 495 ARG C CA 1
ATOM 5671 C C . ARG C 1 185 ? 69.081 37.423 -27.935 1.00 13.40 495 ARG C C 1
ATOM 5672 O O . ARG C 1 185 ? 68.388 36.502 -27.478 1.00 14.23 495 ARG C O 1
ATOM 5680 N N . ASP C 1 186 ? 69.519 37.450 -29.202 1.00 10.87 496 ASP C N 1
ATOM 5681 C CA . ASP C 1 186 ? 69.257 36.319 -30.123 1.00 10.26 496 ASP C CA 1
ATOM 5682 C C . ASP C 1 186 ? 70.394 35.312 -29.935 1.00 9.07 496 ASP C C 1
ATOM 5683 O O . ASP C 1 186 ? 71.541 35.726 -29.889 1.00 8.22 496 ASP C O 1
ATOM 5688 N N . LEU C 1 187 ? 70.080 34.009 -29.823 1.00 6.88 497 LEU C N 1
ATOM 5689 C CA . LEU C 1 187 ? 71.096 32.977 -29.580 1.00 7.03 497 LEU C CA 1
ATOM 5690 C C . LEU C 1 187 ? 71.088 31.962 -30.685 1.00 7.02 497 LEU C C 1
ATOM 5691 O O . LEU C 1 187 ? 70.021 31.629 -31.235 1.00 8.67 497 LEU C O 1
ATOM 5696 N N . SER C 1 188 ? 72.282 31.459 -30.971 1.00 6.87 498 SER C N 1
ATOM 5697 C CA . SER C 1 188 ? 72.546 30.485 -32.011 1.00 7.75 498 SER C CA 1
ATOM 5698 C C . SER C 1 188 ? 72.117 29.105 -31.519 1.00 7.57 498 SER C C 1
ATOM 5699 O O . SER C 1 188 ? 72.146 28.846 -30.330 1.00 7.30 498 SER C O 1
ATOM 5702 N N . LEU C 1 189 ? 71.734 28.223 -32.434 1.00 8.15 499 LEU C N 1
ATOM 5703 C CA . LEU C 1 189 ? 71.549 26.815 -32.089 1.00 9.01 499 LEU C CA 1
ATOM 5704 C C . LEU C 1 189 ? 72.831 26.005 -32.267 1.00 10.18 499 LEU C C 1
ATOM 5705 O O . LEU C 1 189 ? 72.805 24.776 -32.182 1.00 10.39 499 LEU C O 1
ATOM 5710 N N . SER C 1 190 ? 73.934 26.703 -32.545 1.00 10.29 500 SER C N 1
ATOM 5711 C CA . SER C 1 190 ? 75.274 26.129 -32.408 1.00 9.74 500 SER C CA 1
ATOM 5712 C C . SER C 1 190 ? 76.109 27.054 -31.508 1.00 10.07 500 SER C C 1
ATOM 5713 O O . SER C 1 190 ? 77.131 27.593 -31.951 1.00 10.04 500 SER C O 1
ATOM 5716 N N . PRO C 1 191 ? 75.666 27.250 -30.236 1.00 9.45 501 PRO C N 1
ATOM 5717 C CA . PRO C 1 191 ? 76.282 28.281 -29.404 1.00 9.02 501 PRO C CA 1
ATOM 5718 C C . PRO C 1 191 ? 77.775 28.032 -29.193 1.00 9.60 501 PRO C C 1
ATOM 5719 O O . PRO C 1 191 ? 78.210 26.879 -29.052 1.00 11.30 501 PRO C O 1
ATOM 5723 N N . GLY C 1 192 ? 78.560 29.104 -29.151 1.00 10.03 502 GLY C N 1
ATOM 5724 C CA . GLY C 1 192 ? 80.025 28.928 -29.031 1.00 9.87 502 GLY C CA 1
ATOM 5725 C C . GLY C 1 192 ? 80.611 29.932 -28.065 1.00 10.02 502 GLY C C 1
ATOM 5726 O O . GLY C 1 192 ? 79.954 30.322 -27.083 1.00 8.92 502 GLY C O 1
ATOM 5727 N N A ASN C 1 193 ? 81.838 30.369 -28.333 0.50 9.47 503 ASN C N 1
ATOM 5728 N N B ASN C 1 193 ? 81.835 30.352 -28.374 0.50 9.75 503 ASN C N 1
ATOM 5729 C CA A ASN C 1 193 ? 82.543 31.275 -27.412 0.50 9.50 503 ASN C CA 1
ATOM 5730 C CA B ASN C 1 193 ? 82.617 31.297 -27.569 0.50 10.15 503 ASN C CA 1
ATOM 5731 C C A ASN C 1 193 ? 81.811 32.574 -27.098 0.50 9.54 503 ASN C C 1
ATOM 5732 C C B ASN C 1 193 ? 81.868 32.572 -27.158 0.50 9.85 503 ASN C C 1
ATOM 5733 O O A ASN C 1 193 ? 82.050 33.175 -26.041 0.50 8.55 503 ASN C O 1
ATOM 5734 O O B ASN C 1 193 ? 82.130 33.131 -26.081 0.50 8.93 503 ASN C O 1
ATOM 5743 N N . GLU C 1 194 ? 80.924 33.012 -27.999 1.00 8.96 504 GLU C N 1
ATOM 5744 C CA . GLU C 1 194 ? 80.122 34.227 -27.725 1.00 8.51 504 GLU C CA 1
ATOM 5745 C C . GLU C 1 194 ? 79.295 34.086 -26.439 1.00 7.65 504 GLU C C 1
ATOM 5746 O O . GLU C 1 194 ? 78.924 35.067 -25.842 1.00 7.58 504 GLU C O 1
ATOM 5752 N N . GLN C 1 195 ? 78.959 32.863 -26.018 1.00 6.76 505 GLN C N 1
ATOM 5753 C CA . GLN C 1 195 ? 78.239 32.727 -24.746 1.00 6.05 505 GLN C CA 1
ATOM 5754 C C . GLN C 1 195 ? 79.015 33.331 -23.589 1.00 6.47 505 GLN C C 1
ATOM 5755 O O . GLN C 1 195 ? 78.417 33.835 -22.633 1.00 5.97 505 GLN C O 1
ATOM 5761 N N . ARG C 1 196 ? 80.343 33.251 -23.643 1.00 5.62 506 ARG C N 1
ATOM 5762 C CA . ARG C 1 196 ? 81.167 33.913 -22.598 1.00 7.48 506 ARG C CA 1
ATOM 5763 C C . ARG C 1 196 ? 81.005 35.423 -22.593 1.00 6.67 506 ARG C C 1
ATOM 5764 O O . ARG C 1 196 ? 81.036 36.054 -21.527 1.00 6.47 506 ARG C O 1
ATOM 5772 N N . LEU C 1 197 ? 80.800 36.006 -23.778 1.00 5.73 507 LEU C N 1
ATOM 5773 C CA . LEU C 1 197 ? 80.607 37.457 -23.865 1.00 5.55 507 LEU C CA 1
ATOM 5774 C C . LEU C 1 197 ? 79.243 37.801 -23.298 1.00 5.95 507 LEU C C 1
ATOM 5775 O O . LEU C 1 197 ? 79.060 38.867 -22.718 1.00 7.09 507 LEU C O 1
ATOM 5780 N N . TYR C 1 198 ? 78.284 36.907 -23.487 1.00 5.37 508 TYR C N 1
ATOM 5781 C CA . TYR C 1 198 ? 76.934 37.182 -23.031 1.00 5.48 508 TYR C CA 1
ATOM 5782 C C . TYR C 1 198 ? 76.697 37.022 -21.528 1.00 6.04 508 TYR C C 1
ATOM 5783 O O . TYR C 1 198 ? 75.916 37.778 -20.959 1.00 5.65 508 TYR C O 1
ATOM 5792 N N . TRP C 1 199 ? 77.289 35.994 -20.924 1.00 5.67 509 TRP C N 1
ATOM 5793 C CA . TRP C 1 199 ? 76.947 35.658 -19.514 1.00 6.13 509 TRP C CA 1
ATOM 5794 C C . TRP C 1 199 ? 78.144 35.271 -18.685 1.00 6.57 509 TRP C C 1
ATOM 5795 O O . TRP C 1 199 ? 77.978 34.871 -17.520 1.00 7.15 509 TRP C O 1
ATOM 5806 N N . GLY C 1 200 ? 79.334 35.345 -19.273 1.00 5.92 510 GLY C N 1
ATOM 5807 C CA . GLY C 1 200 ? 80.560 34.897 -18.581 1.00 6.59 510 GLY C CA 1
ATOM 5808 C C . GLY C 1 200 ? 81.028 35.915 -17.564 1.00 6.89 510 GLY C C 1
ATOM 5809 O O . GLY C 1 200 ? 80.816 37.114 -17.715 1.00 6.02 510 GLY C O 1
ATOM 5810 N N . SER C 1 201 ? 81.741 35.435 -16.553 1.00 7.69 511 SER C N 1
ATOM 5811 C CA . SER C 1 201 ? 82.081 36.305 -15.459 1.00 8.44 511 SER C CA 1
ATOM 5812 C C . SER C 1 201 ? 83.078 37.373 -15.880 1.00 8.84 511 SER C C 1
ATOM 5813 O O . SER C 1 201 ? 83.059 38.475 -15.358 1.00 8.60 511 SER C O 1
ATOM 5816 N N . HIS C 1 202 ? 83.961 37.050 -16.827 1.00 9.55 512 HIS C N 1
ATOM 5817 C CA . HIS C 1 202 ? 84.967 38.013 -17.291 1.00 10.56 512 HIS C CA 1
ATOM 5818 C C . HIS C 1 202 ? 84.321 39.249 -17.931 1.00 10.52 512 HIS C C 1
ATOM 5819 O O . HIS C 1 202 ? 84.876 40.347 -17.844 1.00 11.08 512 HIS C O 1
ATOM 5826 N N . SER C 1 203 ? 83.145 39.076 -18.525 1.00 8.36 513 SER C N 1
ATOM 5827 C CA . SER C 1 203 ? 82.497 40.177 -19.224 1.00 9.75 513 SER C CA 1
ATOM 5828 C C . SER C 1 203 ? 81.570 40.967 -18.305 1.00 9.25 513 SER C C 1
ATOM 5829 O O . SER C 1 203 ? 81.126 42.046 -18.659 1.00 9.00 513 SER C O 1
ATOM 5832 N N . ALA C 1 204 ? 81.317 40.456 -17.112 1.00 9.10 514 ALA C N 1
ATOM 5833 C CA . ALA C 1 204 ? 80.340 41.092 -16.222 1.00 10.46 514 ALA C CA 1
ATOM 5834 C C . ALA C 1 204 ? 80.734 42.518 -15.866 1.00 11.54 514 ALA C C 1
ATOM 5835 O O . ALA C 1 204 ? 79.879 43.365 -15.730 1.00 12.36 514 ALA C O 1
ATOM 5837 N N . GLY C 1 205 ? 82.020 42.758 -15.670 1.00 12.18 515 GLY C N 1
ATOM 5838 C CA . GLY C 1 205 ? 82.477 44.109 -15.313 1.00 15.81 515 GLY C CA 1
ATOM 5839 C C . GLY C 1 205 ? 82.750 45.081 -16.468 1.00 15.97 515 GLY C C 1
ATOM 5840 O O . GLY C 1 205 ? 82.909 46.280 -16.229 1.00 18.08 515 GLY C O 1
ATOM 5841 N N . GLN C 1 206 ? 82.792 44.604 -17.707 1.00 14.46 516 GLN C N 1
ATOM 5842 C CA . GLN C 1 206 ? 83.338 45.425 -18.811 1.00 13.08 516 GLN C CA 1
ATOM 5843 C C . GLN C 1 206 ? 82.342 46.484 -19.325 1.00 11.67 516 GLN C C 1
ATOM 5844 O O . GLN C 1 206 ? 81.231 46.142 -19.639 1.00 9.11 516 GLN C O 1
ATOM 5850 N N . PRO C 1 207 ? 82.754 47.766 -19.444 1.00 11.52 517 PRO C N 1
ATOM 5851 C CA . PRO C 1 207 ? 81.816 48.703 -20.092 1.00 11.30 517 PRO C CA 1
ATOM 5852 C C . PRO C 1 207 ? 81.563 48.240 -21.515 1.00 9.31 517 PRO C C 1
ATOM 5853 O O . PRO C 1 207 ? 82.473 47.720 -22.160 1.00 9.01 517 PRO C O 1
ATOM 5857 N N . GLY C 1 208 ? 80.325 48.357 -21.979 1.00 7.19 518 GLY C N 1
ATOM 5858 C CA . GLY C 1 208 ? 79.996 47.937 -23.338 1.00 6.27 518 GLY C CA 1
ATOM 5859 C C . GLY C 1 208 ? 79.556 46.495 -23.405 1.00 5.23 518 GLY C C 1
ATOM 5860 O O . GLY C 1 208 ? 79.065 46.057 -24.431 1.00 4.55 518 GLY C O 1
ATOM 5861 N N . THR C 1 209 ? 79.710 45.760 -22.303 1.00 5.04 519 THR C N 1
ATOM 5862 C CA . THR C 1 209 ? 79.420 44.312 -22.280 1.00 4.67 519 THR C CA 1
ATOM 5863 C C . THR C 1 209 ? 78.012 43.950 -22.741 1.00 5.15 519 THR C C 1
ATOM 5864 O O . THR C 1 209 ? 77.064 44.693 -22.502 1.00 4.85 519 THR C O 1
ATOM 5868 N N . ARG C 1 210 ? 77.898 42.794 -23.404 1.00 5.64 520 ARG C N 1
ATOM 5869 C CA . ARG C 1 210 ? 76.600 42.175 -23.689 1.00 6.46 520 ARG C CA 1
ATOM 5870 C C . ARG C 1 210 ? 75.959 41.577 -22.439 1.00 6.33 520 ARG C C 1
ATOM 5871 O O . ARG C 1 210 ? 74.754 41.333 -22.388 1.00 6.21 520 ARG C O 1
ATOM 5879 N N . ASN C 1 211 ? 76.770 41.397 -21.416 1.00 5.74 521 ASN C N 1
ATOM 5880 C CA . ASN C 1 211 ? 76.299 40.780 -20.175 1.00 5.58 521 ASN C CA 1
ATOM 5881 C C . ASN C 1 211 ? 75.650 41.886 -19.317 1.00 5.38 521 ASN C C 1
ATOM 5882 O O . ASN C 1 211 ? 76.183 42.334 -18.275 1.00 4.74 521 ASN C O 1
ATOM 5887 N N . LEU C 1 212 ? 74.485 42.355 -19.757 1.00 5.02 522 LEU C N 1
ATOM 5888 C CA . LEU C 1 212 ? 73.876 43.498 -19.087 1.00 5.97 522 LEU C CA 1
ATOM 5889 C C . LEU C 1 212 ? 73.456 43.169 -17.645 1.00 5.81 522 LEU C C 1
ATOM 5890 O O . LEU C 1 212 ? 73.396 44.049 -16.779 1.00 6.40 522 LEU C O 1
ATOM 5903 N N . GLY C 1 214 ? 75.062 41.346 -15.576 1.00 6.18 524 GLY C N 1
ATOM 5904 C CA . GLY C 1 214 ? 76.212 41.105 -14.743 1.00 6.81 524 GLY C CA 1
ATOM 5905 C C . GLY C 1 214 ? 76.285 39.705 -14.159 1.00 7.09 524 GLY C C 1
ATOM 5906 O O . GLY C 1 214 ? 76.690 39.552 -12.988 1.00 8.27 524 GLY C O 1
ATOM 5907 N N . ALA C 1 215 ? 75.914 38.684 -14.940 1.00 7.45 525 ALA C N 1
ATOM 5908 C CA . ALA C 1 215 ? 75.994 37.298 -14.468 1.00 6.36 525 ALA C CA 1
ATOM 5909 C C . ALA C 1 215 ? 77.485 36.964 -14.281 1.00 7.25 525 ALA C C 1
ATOM 5910 O O . ALA C 1 215 ? 78.325 37.350 -15.097 1.00 5.97 525 ALA C O 1
ATOM 5912 N N . ALA C 1 216 ? 77.796 36.340 -13.161 1.00 6.18 526 ALA C N 1
ATOM 5913 C CA . ALA C 1 216 ? 79.195 35.940 -12.838 1.00 7.83 526 ALA C CA 1
ATOM 5914 C C . ALA C 1 216 ? 79.063 34.740 -11.928 1.00 8.85 526 ALA C C 1
ATOM 5915 O O . ALA C 1 216 ? 78.914 34.862 -10.707 1.00 9.78 526 ALA C O 1
ATOM 5917 N N . SER C 1 217 ? 79.097 33.575 -12.546 1.00 9.33 527 SER C N 1
ATOM 5918 C CA . SER C 1 217 ? 78.890 32.307 -11.848 1.00 9.53 527 SER C CA 1
ATOM 5919 C C . SER C 1 217 ? 79.913 31.304 -12.349 1.00 8.99 527 SER C C 1
ATOM 5920 O O . SER C 1 217 ? 80.088 31.193 -13.574 1.00 9.31 527 SER C O 1
ATOM 5923 N N . PRO C 1 218 ? 80.603 30.573 -11.438 1.00 9.89 528 PRO C N 1
ATOM 5924 C CA . PRO C 1 218 ? 81.498 29.501 -11.870 1.00 9.39 528 PRO C CA 1
ATOM 5925 C C . PRO C 1 218 ? 80.738 28.397 -12.591 1.00 8.69 528 PRO C C 1
ATOM 5926 O O . PRO C 1 218 ? 81.342 27.716 -13.441 1.00 8.29 528 PRO C O 1
ATOM 5930 N N . ALA C 1 219 ? 79.445 28.228 -12.284 1.00 7.91 529 ALA C N 1
ATOM 5931 C CA . ALA C 1 219 ? 78.645 27.224 -12.966 1.00 7.73 529 ALA C CA 1
ATOM 5932 C C . ALA C 1 219 ? 78.433 27.586 -14.436 1.00 7.18 529 ALA C C 1
ATOM 5933 O O . ALA C 1 219 ? 78.580 26.736 -15.315 1.00 7.69 529 ALA C O 1
ATOM 5935 N N . ILE C 1 220 ? 78.039 28.830 -14.696 1.00 7.32 530 ILE C N 1
ATOM 5936 C CA . ILE C 1 220 ? 77.859 29.286 -16.078 1.00 7.12 530 ILE C CA 1
ATOM 5937 C C . ILE C 1 220 ? 79.180 29.109 -16.823 1.00 6.57 530 ILE C C 1
ATOM 5938 O O . ILE C 1 220 ? 79.224 28.564 -17.947 1.00 5.71 530 ILE C O 1
ATOM 5943 N N . ASP C 1 221 ? 80.273 29.566 -16.213 1.00 6.82 531 ASP C N 1
ATOM 5944 C CA . ASP C 1 221 ? 81.550 29.572 -16.933 1.00 6.96 531 ASP C CA 1
ATOM 5945 C C . ASP C 1 221 ? 81.932 28.135 -17.230 1.00 7.03 531 ASP C C 1
ATOM 5946 O O . ASP C 1 221 ? 82.425 27.832 -18.327 1.00 6.67 531 ASP C O 1
ATOM 5951 N N . ALA C 1 222 ? 81.734 27.237 -16.253 1.00 6.11 532 ALA C N 1
ATOM 5952 C CA . ALA C 1 222 ? 82.084 25.828 -16.477 1.00 6.23 532 ALA C CA 1
ATOM 5953 C C . ALA C 1 222 ? 81.209 25.147 -17.525 1.00 5.39 532 ALA C C 1
ATOM 5954 O O . ALA C 1 222 ? 81.711 24.317 -18.285 1.00 5.12 532 ALA C O 1
ATOM 5964 N N . ILE C 1 224 ? 79.858 26.494 -20.092 1.00 6.69 534 ILE C N 1
ATOM 5965 C CA . ILE C 1 224 ? 80.320 26.940 -21.396 1.00 6.92 534 ILE C CA 1
ATOM 5966 C C . ILE C 1 224 ? 81.613 26.224 -21.774 1.00 7.67 534 ILE C C 1
ATOM 5967 O O . ILE C 1 224 ? 81.739 25.771 -22.913 1.00 7.79 534 ILE C O 1
ATOM 5972 N N . ASP C 1 225 ? 82.549 26.098 -20.830 1.00 8.40 535 ASP C N 1
ATOM 5973 C CA . ASP C 1 225 ? 83.755 25.280 -21.050 1.00 8.90 535 ASP C CA 1
ATOM 5974 C C . ASP C 1 225 ? 83.401 23.858 -21.499 1.00 9.27 535 ASP C C 1
ATOM 5975 O O . ASP C 1 225 ? 83.972 23.370 -22.492 1.00 8.66 535 ASP C O 1
ATOM 5980 N N . ARG C 1 226 ? 82.464 23.207 -20.800 1.00 9.13 536 ARG C N 1
ATOM 5981 C CA . ARG C 1 226 ? 82.037 21.836 -21.162 1.00 10.37 536 ARG C CA 1
ATOM 5982 C C . ARG C 1 226 ? 81.444 21.734 -22.565 1.00 9.79 536 ARG C C 1
ATOM 5983 O O . ARG C 1 226 ? 81.730 20.784 -23.298 1.00 10.22 536 ARG C O 1
ATOM 5999 N N . LEU C 1 228 ? 82.045 23.758 -25.107 1.00 10.46 538 LEU C N 1
ATOM 6000 C CA . LEU C 1 228 ? 83.106 23.948 -26.082 1.00 12.62 538 LEU C CA 1
ATOM 6001 C C . LEU C 1 228 ? 84.047 22.746 -26.193 1.00 12.09 538 LEU C C 1
ATOM 6002 O O . LEU C 1 228 ? 84.639 22.520 -27.255 1.00 13.44 538 LEU C O 1
ATOM 6007 N N . ALA C 1 229 ? 84.150 21.956 -25.125 1.00 11.03 539 ALA C N 1
ATOM 6008 C CA . ALA C 1 229 ? 85.041 20.779 -25.105 1.00 11.66 539 ALA C CA 1
ATOM 6009 C C . ALA C 1 229 ? 84.311 19.471 -25.510 1.00 11.37 539 ALA C C 1
ATOM 6010 O O . ALA C 1 229 ? 84.948 18.462 -25.739 1.00 12.69 539 ALA C O 1
ATOM 6012 N N . ALA C 1 230 ? 82.985 19.492 -25.585 1.00 10.49 540 ALA C N 1
ATOM 6013 C CA . ALA C 1 230 ? 82.200 18.275 -25.814 1.00 9.99 540 ALA C CA 1
ATOM 6014 C C . ALA C 1 230 ? 82.518 17.638 -27.158 1.00 11.22 540 ALA C C 1
ATOM 6015 O O . ALA C 1 230 ? 82.515 18.326 -28.170 1.00 11.97 540 ALA C O 1
ATOM 6017 N N . THR C 1 231 ? 82.750 16.329 -27.158 1.00 11.71 541 THR C N 1
ATOM 6018 C CA . THR C 1 231 ? 83.068 15.601 -28.385 1.00 12.26 541 THR C CA 1
ATOM 6019 C C . THR C 1 231 ? 81.941 14.623 -28.769 1.00 11.60 541 THR C C 1
ATOM 6020 O O . THR C 1 231 ? 82.089 13.877 -29.734 1.00 10.89 541 THR C O 1
ATOM 6024 N N . THR C 1 232 ? 80.848 14.576 -28.005 1.00 10.42 542 THR C N 1
ATOM 6025 C CA . THR C 1 232 ? 79.697 13.731 -28.393 1.00 10.10 542 THR C CA 1
ATOM 6026 C C . THR C 1 232 ? 78.415 14.525 -28.300 1.00 10.15 542 THR C C 1
ATOM 6027 O O . THR C 1 232 ? 78.362 15.556 -27.597 1.00 9.71 542 THR C O 1
ATOM 6031 N N . GLU C 1 233 ? 77.381 14.050 -28.995 1.00 9.93 543 GLU C N 1
ATOM 6032 C CA . GLU C 1 233 ? 76.099 14.742 -28.968 1.00 11.04 543 GLU C CA 1
ATOM 6033 C C . GLU C 1 233 ? 75.563 14.794 -27.543 1.00 10.41 543 GLU C C 1
ATOM 6034 O O . GLU C 1 233 ? 75.089 15.844 -27.075 1.00 10.89 543 GLU C O 1
ATOM 6040 N N . ASP C 1 234 ? 75.621 13.654 -26.869 1.00 10.20 544 ASP C N 1
ATOM 6041 C CA . ASP C 1 234 ? 75.031 13.568 -25.538 1.00 10.24 544 ASP C CA 1
ATOM 6042 C C . ASP C 1 234 ? 75.677 14.560 -24.598 1.00 9.13 544 ASP C C 1
ATOM 6043 O O . ASP C 1 234 ? 74.981 15.198 -23.802 1.00 7.09 544 ASP C O 1
ATOM 6048 N N . GLU C 1 235 ? 77.001 14.671 -24.678 1.00 8.09 545 GLU C N 1
ATOM 6049 C CA . GLU C 1 235 ? 77.738 15.556 -23.806 1.00 8.16 545 GLU C CA 1
ATOM 6050 C C . GLU C 1 235 ? 77.425 17.012 -24.133 1.00 7.59 545 GLU C C 1
ATOM 6051 O O . GLU C 1 235 ? 77.215 17.808 -23.229 1.00 6.38 545 GLU C O 1
ATOM 6057 N N . LEU C 1 236 ? 77.376 17.346 -25.428 1.00 7.10 546 LEU C N 1
ATOM 6058 C CA . LEU C 1 236 ? 77.115 18.726 -25.826 1.00 6.90 546 LEU C CA 1
ATOM 6059 C C . LEU C 1 236 ? 75.697 19.144 -25.427 1.00 7.46 546 LEU C C 1
ATOM 6060 O O . LEU C 1 236 ? 75.466 20.254 -24.933 1.00 7.64 546 LEU C O 1
ATOM 6065 N N . THR C 1 237 ? 74.754 18.237 -25.630 1.00 6.12 547 THR C N 1
ATOM 6066 C CA . THR C 1 237 ? 73.380 18.536 -25.296 1.00 7.67 547 THR C CA 1
ATOM 6067 C C . THR C 1 237 ? 73.236 18.692 -23.775 1.00 7.21 547 THR C C 1
ATOM 6068 O O . THR C 1 237 ? 72.546 19.602 -23.329 1.00 7.48 547 THR C O 1
ATOM 6072 N N . ALA C 1 238 ? 73.887 17.810 -23.005 1.00 5.96 548 ALA C N 1
ATOM 6073 C CA . ALA C 1 238 ? 73.835 17.914 -21.525 1.00 6.54 548 ALA C CA 1
ATOM 6074 C C . ALA C 1 238 ? 74.391 19.234 -21.001 1.00 6.50 548 ALA C C 1
ATOM 6075 O O . ALA C 1 238 ? 73.781 19.886 -20.135 1.00 6.71 548 ALA C O 1
ATOM 6077 N N . ALA C 1 239 ? 75.541 19.639 -21.539 1.00 5.60 549 ALA C N 1
ATOM 6078 C CA . ALA C 1 239 ? 76.191 20.866 -21.089 1.00 6.65 549 ALA C CA 1
ATOM 6079 C C . ALA C 1 239 ? 75.383 22.088 -21.489 1.00 6.82 549 ALA C C 1
ATOM 6080 O O . ALA C 1 239 ? 75.315 23.057 -20.729 1.00 6.65 549 ALA C O 1
ATOM 6082 N N . THR C 1 240 ? 74.784 22.056 -22.693 1.00 5.83 550 THR C N 1
ATOM 6083 C CA . THR C 1 240 ? 73.996 23.198 -23.164 1.00 5.12 550 THR C CA 1
ATOM 6084 C C . THR C 1 240 ? 72.716 23.320 -22.346 1.00 4.81 550 THR C C 1
ATOM 6085 O O . THR C 1 240 ? 72.353 24.412 -21.906 1.00 5.40 550 THR C O 1
ATOM 6089 N N . ARG C 1 241 ? 72.064 22.199 -22.082 1.00 3.41 551 ARG C N 1
ATOM 6090 C CA . ARG C 1 241 ? 70.855 22.225 -21.253 1.00 4.64 551 ARG C CA 1
ATOM 6091 C C . ARG C 1 241 ? 71.194 22.694 -19.835 1.00 4.92 551 ARG C C 1
ATOM 6092 O O . ARG C 1 241 ? 70.429 23.439 -19.241 1.00 4.69 551 ARG C O 1
ATOM 6100 N N . ALA C 1 242 ? 72.349 22.262 -19.318 1.00 5.01 552 ALA C N 1
ATOM 6101 C CA . ALA C 1 242 ? 72.829 22.694 -17.997 1.00 5.93 552 ALA C CA 1
ATOM 6102 C C . ALA C 1 242 ? 73.055 24.207 -17.989 1.00 5.64 552 ALA C C 1
ATOM 6103 O O . ALA C 1 242 ? 72.662 24.874 -17.038 1.00 5.98 552 ALA C O 1
ATOM 6105 N N . LEU C 1 243 ? 73.694 24.745 -19.038 1.00 4.82 553 LEU C N 1
ATOM 6106 C CA . LEU C 1 243 ? 73.799 26.210 -19.181 1.00 4.89 553 LEU C CA 1
ATOM 6107 C C . LEU C 1 243 ? 72.415 26.882 -19.139 1.00 5.37 553 LEU C C 1
ATOM 6108 O O . LEU C 1 243 ? 72.201 27.859 -18.389 1.00 5.12 553 LEU C O 1
ATOM 6113 N N . ASP C 1 244 ? 71.499 26.385 -19.959 1.00 3.67 554 ASP C N 1
ATOM 6114 C CA . ASP C 1 244 ? 70.134 26.935 -19.999 1.00 4.33 554 ASP C CA 1
ATOM 6115 C C . ASP C 1 244 ? 69.512 26.891 -18.583 1.00 4.55 554 ASP C C 1
ATOM 6116 O O . ASP C 1 244 ? 68.904 27.884 -18.114 1.00 4.05 554 ASP C O 1
ATOM 6121 N N . ARG C 1 245 ? 69.669 25.765 -17.894 1.00 4.31 555 ARG C N 1
ATOM 6122 C CA . ARG C 1 245 ? 69.117 25.634 -16.553 1.00 4.58 555 ARG C CA 1
ATOM 6123 C C . ARG C 1 245 ? 69.648 26.669 -15.568 1.00 5.01 555 ARG C C 1
ATOM 6124 O O . ARG C 1 245 ? 68.864 27.286 -14.835 1.00 4.59 555 ARG C O 1
ATOM 6132 N N . VAL C 1 246 ? 70.964 26.859 -15.552 1.00 4.65 556 VAL C N 1
ATOM 6133 C CA . VAL C 1 246 ? 71.586 27.827 -14.661 1.00 6.30 556 VAL C CA 1
ATOM 6134 C C . VAL C 1 246 ? 71.243 29.298 -14.997 1.00 7.14 556 VAL C C 1
ATOM 6135 O O . VAL C 1 246 ? 70.978 30.117 -14.085 1.00 7.34 556 VAL C O 1
ATOM 6139 N N . LEU C 1 247 ? 71.250 29.633 -16.289 1.00 5.24 557 LEU C N 1
ATOM 6140 C CA . LEU C 1 247 ? 70.903 30.979 -16.702 1.00 6.36 557 LEU C CA 1
ATOM 6141 C C . LEU C 1 247 ? 69.480 31.297 -16.281 1.00 5.89 557 LEU C C 1
ATOM 6142 O O . LEU C 1 247 ? 69.207 32.428 -15.781 1.00 5.55 557 LEU C O 1
ATOM 6147 N N . THR C 1 248 ? 68.559 30.352 -16.520 1.00 5.07 558 THR C N 1
ATOM 6148 C CA . THR C 1 248 ? 67.131 30.568 -16.206 1.00 5.10 558 THR C CA 1
ATOM 6149 C C . THR C 1 248 ? 66.908 30.748 -14.679 1.00 6.00 558 THR C C 1
ATOM 6150 O O . THR C 1 248 ? 66.201 31.678 -14.249 1.00 3.89 558 THR C O 1
ATOM 6154 N N . ALA C 1 249 ? 67.531 29.882 -13.869 1.00 5.50 559 ALA C N 1
ATOM 6155 C CA . ALA C 1 249 ? 67.379 29.975 -12.396 1.00 6.92 559 ALA C CA 1
ATOM 6156 C C . ALA C 1 249 ? 68.082 31.211 -11.796 1.00 7.28 559 ALA C C 1
ATOM 6157 O O . ALA C 1 249 ? 67.760 31.622 -10.680 1.00 7.46 559 ALA C O 1
ATOM 6159 N N . GLY C 1 250 ? 69.013 31.798 -12.567 1.00 7.06 560 GLY C N 1
ATOM 6160 C CA . GLY C 1 250 ? 69.675 33.072 -12.252 1.00 6.90 560 GLY C CA 1
ATOM 6161 C C . GLY C 1 250 ? 68.696 34.221 -12.104 1.00 6.56 560 GLY C C 1
ATOM 6162 O O . GLY C 1 250 ? 69.021 35.223 -11.469 1.00 7.10 560 GLY C O 1
ATOM 6163 N N . ARG C 1 251 ? 67.494 34.076 -12.695 1.00 4.83 561 ARG C N 1
ATOM 6164 C CA . ARG C 1 251 ? 66.428 35.108 -12.589 1.00 4.68 561 ARG C CA 1
ATOM 6165 C C . ARG C 1 251 ? 66.979 36.471 -13.008 1.00 3.97 561 ARG C C 1
ATOM 6166 O O . ARG C 1 251 ? 66.773 37.466 -12.314 1.00 5.69 561 ARG C O 1
ATOM 6174 N N . TYR C 1 252 ? 67.638 36.509 -14.163 1.00 4.52 562 TYR C N 1
ATOM 6175 C CA . TYR C 1 252 ? 68.376 37.703 -14.656 1.00 5.75 562 TYR C CA 1
ATOM 6176 C C . TYR C 1 252 ? 67.500 38.617 -15.482 1.00 5.84 562 TYR C C 1
ATOM 6177 O O . TYR C 1 252 ? 67.820 39.797 -15.659 1.00 5.83 562 TYR C O 1
ATOM 6186 N N . VAL C 1 253 ? 66.423 38.049 -16.037 1.00 6.02 563 VAL C N 1
ATOM 6187 C CA . VAL C 1 253 ? 65.600 38.720 -17.017 1.00 5.13 563 VAL C CA 1
ATOM 6188 C C . VAL C 1 253 ? 64.146 38.337 -16.709 1.00 6.01 563 VAL C C 1
ATOM 6189 O O . VAL C 1 253 ? 63.863 37.176 -16.423 1.00 6.48 563 VAL C O 1
ATOM 6193 N N . ILE C 1 254 ? 63.279 39.342 -16.734 1.00 5.79 564 ILE C N 1
ATOM 6194 C CA . ILE C 1 254 ? 61.808 39.141 -16.679 1.00 7.67 564 ILE C CA 1
ATOM 6195 C C . ILE C 1 254 ? 61.364 38.894 -18.132 1.00 8.24 564 ILE C C 1
ATOM 6196 O O . ILE C 1 254 ? 61.366 39.832 -18.921 1.00 8.53 564 ILE C O 1
ATOM 6201 N N . PRO C 1 255 ? 61.040 37.632 -18.494 1.00 9.92 565 PRO C N 1
ATOM 6202 C CA . PRO C 1 255 ? 60.844 37.353 -19.900 1.00 10.92 565 PRO C CA 1
ATOM 6203 C C . PRO C 1 255 ? 59.482 37.802 -20.393 1.00 13.14 565 PRO C C 1
ATOM 6204 O O . PRO C 1 255 ? 58.509 37.773 -19.653 1.00 12.46 565 PRO C O 1
ATOM 6208 N N . ILE C 1 256 ? 59.411 38.213 -21.652 1.00 14.43 566 ILE C N 1
ATOM 6209 C CA . ILE C 1 256 ? 58.101 38.389 -22.286 1.00 16.60 566 ILE C CA 1
ATOM 6210 C C . ILE C 1 256 ? 58.023 37.375 -23.427 1.00 17.63 566 ILE C C 1
ATOM 6211 O O . ILE C 1 256 ? 58.349 36.172 -23.284 1.00 17.69 566 ILE C O 1
ATOM 6216 N N . TRP C 1 257 ? 57.712 37.879 -24.599 1.00 18.60 567 TRP C N 1
ATOM 6217 C CA . TRP C 1 257 ? 57.736 37.085 -25.784 1.00 18.58 567 TRP C CA 1
ATOM 6218 C C . TRP C 1 257 ? 58.875 37.583 -26.668 1.00 19.40 567 TRP C C 1
ATOM 6219 O O . TRP C 1 257 ? 59.382 38.707 -26.539 1.00 18.25 567 TRP C O 1
ATOM 6230 N N . ARG C 1 258 ? 59.294 36.715 -27.557 1.00 21.80 568 ARG C N 1
ATOM 6231 C CA . ARG C 1 258 ? 60.210 37.118 -28.585 1.00 24.02 568 ARG C CA 1
ATOM 6232 C C . ARG C 1 258 ? 59.340 37.681 -29.697 1.00 24.78 568 ARG C C 1
ATOM 6233 O O . ARG C 1 258 ? 59.563 38.802 -30.143 1.00 26.50 568 ARG C O 1
ATOM 6241 N N . SER D 1 1 ? 53.769 28.838 10.579 1.00 30.29 311 SER D N 1
ATOM 6242 C CA . SER D 1 1 ? 53.442 30.224 11.012 1.00 30.13 311 SER D CA 1
ATOM 6243 C C . SER D 1 1 ? 52.520 30.206 12.226 1.00 29.64 311 SER D C 1
ATOM 6244 O O . SER D 1 1 ? 51.793 29.219 12.444 1.00 30.31 311 SER D O 1
ATOM 6247 N N . ASN D 1 2 ? 52.530 31.306 12.990 1.00 28.14 312 ASN D N 1
ATOM 6248 C CA . ASN D 1 2 ? 51.708 31.455 14.204 1.00 27.17 312 ASN D CA 1
ATOM 6249 C C . ASN D 1 2 ? 50.200 31.222 14.011 1.00 25.59 312 ASN D C 1
ATOM 6250 O O . ASN D 1 2 ? 49.472 30.962 14.985 1.00 25.19 312 ASN D O 1
ATOM 6255 N N . ALA D 1 3 ? 49.756 31.307 12.751 1.00 23.89 313 ALA D N 1
ATOM 6256 C CA . ALA D 1 3 ? 48.343 31.238 12.416 1.00 21.38 313 ALA D CA 1
ATOM 6257 C C . ALA D 1 3 ? 47.802 29.811 12.413 1.00 19.84 313 ALA D C 1
ATOM 6258 O O . ALA D 1 3 ? 48.412 28.872 11.884 1.00 19.96 313 ALA D O 1
ATOM 6260 N N . GLY D 1 4 ? 46.619 29.672 12.983 1.00 17.50 314 GLY D N 1
ATOM 6261 C CA . GLY D 1 4 ? 45.940 28.402 12.970 1.00 15.28 314 GLY D CA 1
ATOM 6262 C C . GLY D 1 4 ? 45.211 28.274 14.272 1.00 14.81 314 GLY D C 1
ATOM 6263 O O . GLY D 1 4 ? 45.408 29.068 15.211 1.00 15.23 314 GLY D O 1
ATOM 6272 N N . THR D 1 6 ? 44.066 25.504 17.297 1.00 11.23 316 THR D N 1
ATOM 6273 C CA . THR D 1 6 ? 44.147 24.191 17.926 1.00 10.25 316 THR D CA 1
ATOM 6274 C C . THR D 1 6 ? 43.260 24.228 19.142 1.00 10.51 316 THR D C 1
ATOM 6275 O O . THR D 1 6 ? 43.365 25.164 19.924 1.00 10.48 316 THR D O 1
ATOM 6279 N N . GLY D 1 7 ? 42.390 23.228 19.298 1.00 9.59 317 GLY D N 1
ATOM 6280 C CA . GLY D 1 7 ? 41.630 23.088 20.536 1.00 9.91 317 GLY D CA 1
ATOM 6281 C C . GLY D 1 7 ? 40.562 22.041 20.366 1.00 11.51 317 GLY D C 1
ATOM 6282 O O . GLY D 1 7 ? 40.772 21.025 19.662 1.00 12.15 317 GLY D O 1
ATOM 6283 N N . PHE D 1 8 ? 39.415 22.296 20.990 1.00 10.65 318 PHE D N 1
ATOM 6284 C CA . PHE D 1 8 ? 38.279 21.383 20.925 1.00 10.06 318 PHE D CA 1
ATOM 6285 C C . PHE D 1 8 ? 37.178 22.074 20.175 1.00 9.96 318 PHE D C 1
ATOM 6286 O O . PHE D 1 8 ? 36.656 23.090 20.636 1.00 10.31 318 PHE D O 1
ATOM 6294 N N . VAL D 1 9 ? 36.867 21.527 18.991 1.00 9.03 319 VAL D N 1
ATOM 6295 C CA . VAL D 1 9 ? 35.808 22.094 18.170 1.00 8.59 319 VAL D CA 1
ATOM 6296 C C . VAL D 1 9 ? 34.452 21.627 18.645 1.00 8.37 319 VAL D C 1
ATOM 6297 O O . VAL D 1 9 ? 34.269 20.464 19.053 1.00 8.70 319 VAL D O 1
ATOM 6301 N N . ILE D 1 10 ? 33.509 22.548 18.624 1.00 8.67 320 ILE D N 1
ATOM 6302 C CA . ILE D 1 10 ? 32.154 22.282 19.041 1.00 9.88 320 ILE D CA 1
ATOM 6303 C C . ILE D 1 10 ? 31.258 22.169 17.805 1.00 9.94 320 ILE D C 1
ATOM 6304 O O . ILE D 1 10 ? 31.271 23.052 16.942 1.00 9.03 320 ILE D O 1
ATOM 6309 N N . ASN D 1 11 ? 30.475 21.094 17.745 1.00 9.35 321 ASN D N 1
ATOM 6310 C CA . ASN D 1 11 ? 29.546 20.883 16.640 1.00 9.34 321 ASN D CA 1
ATOM 6311 C C . ASN D 1 11 ? 28.288 21.728 16.814 1.00 9.30 321 ASN D C 1
ATOM 6312 O O . ASN D 1 11 ? 27.341 21.289 17.453 1.00 10.02 321 ASN D O 1
ATOM 6317 N N . THR D 1 12 ? 28.278 22.937 16.257 1.00 9.66 322 THR D N 1
ATOM 6318 C CA . THR D 1 12 ? 27.117 23.874 16.436 1.00 8.77 322 THR D CA 1
ATOM 6319 C C . THR D 1 12 ? 25.827 23.459 15.699 1.00 10.01 322 THR D C 1
ATOM 6320 O O . THR D 1 12 ? 24.785 24.107 15.832 1.00 9.34 322 THR D O 1
ATOM 6324 N N . ARG D 1 13 ? 25.901 22.392 14.913 1.00 9.02 323 ARG D N 1
ATOM 6325 C CA . ARG D 1 13 ? 24.730 21.832 14.251 1.00 9.56 323 ARG D CA 1
ATOM 6326 C C . ARG D 1 13 ? 23.886 21.081 15.259 1.00 10.57 323 ARG D C 1
ATOM 6327 O O . ARG D 1 13 ? 22.713 20.810 15.018 1.00 11.47 323 ARG D O 1
ATOM 6335 N N . ARG D 1 14 ? 24.474 20.712 16.384 1.00 10.84 324 ARG D N 1
ATOM 6336 C CA . ARG D 1 14 ? 23.787 19.764 17.242 1.00 12.34 324 ARG D CA 1
ATOM 6337 C C . ARG D 1 14 ? 23.250 20.442 18.494 1.00 12.17 324 ARG D C 1
ATOM 6338 O O . ARG D 1 14 ? 24.030 20.958 19.292 1.00 13.35 324 ARG D O 1
ATOM 6346 N N . ALA D 1 15 ? 21.930 20.516 18.658 1.00 12.36 325 ALA D N 1
ATOM 6347 C CA . ALA D 1 15 ? 21.396 21.129 19.890 1.00 12.21 325 ALA D CA 1
ATOM 6348 C C . ALA D 1 15 ? 21.877 20.332 21.124 1.00 12.00 325 ALA D C 1
ATOM 6349 O O . ALA D 1 15 ? 21.997 19.110 21.074 1.00 11.31 325 ALA D O 1
ATOM 6351 N N . PRO D 1 16 ? 22.165 21.020 22.231 1.00 12.21 326 PRO D N 1
ATOM 6352 C CA . PRO D 1 16 ? 22.062 22.463 22.464 1.00 12.10 326 PRO D CA 1
ATOM 6353 C C . PRO D 1 16 ? 23.335 23.248 22.164 1.00 12.19 326 PRO D C 1
ATOM 6354 O O . PRO D 1 16 ? 23.446 24.412 22.564 1.00 11.34 326 PRO D O 1
ATOM 6358 N N . PHE D 1 17 ? 24.274 22.642 21.445 1.00 11.96 327 PHE D N 1
ATOM 6359 C CA . PHE D 1 17 ? 25.547 23.332 21.144 1.00 12.89 327 PHE D CA 1
ATOM 6360 C C . PHE D 1 17 ? 25.419 24.482 20.155 1.00 12.59 327 PHE D C 1
ATOM 6361 O O . PHE D 1 17 ? 26.341 25.282 20.010 1.00 12.40 327 PHE D O 1
ATOM 6369 N N . ASP D 1 18 ? 24.246 24.597 19.521 1.00 13.27 328 ASP D N 1
ATOM 6370 C CA . ASP D 1 18 ? 23.951 25.755 18.678 1.00 13.61 328 ASP D CA 1
ATOM 6371 C C . ASP D 1 18 ? 23.731 27.031 19.502 1.00 13.09 328 ASP D C 1
ATOM 6372 O O . ASP D 1 18 ? 23.711 28.145 18.957 1.00 12.51 328 ASP D O 1
ATOM 6377 N N . ASP D 1 19 ? 23.578 26.876 20.810 1.00 11.70 329 ASP D N 1
ATOM 6378 C CA . ASP D 1 19 ? 23.347 28.036 21.674 1.00 11.51 329 ASP D CA 1
ATOM 6379 C C . ASP D 1 19 ? 24.713 28.637 22.083 1.00 11.25 329 ASP D C 1
ATOM 6380 O O . ASP D 1 19 ? 25.515 27.971 22.765 1.00 11.04 329 ASP D O 1
ATOM 6385 N N . TRP D 1 20 ? 24.967 29.889 21.675 1.00 10.51 330 TRP D N 1
ATOM 6386 C CA . TRP D 1 20 ? 26.256 30.546 22.014 1.00 10.45 330 TRP D CA 1
ATOM 6387 C C . TRP D 1 20 ? 26.520 30.604 23.534 1.00 10.34 330 TRP D C 1
ATOM 6388 O O . TRP D 1 20 ? 27.677 30.688 23.961 1.00 10.66 330 TRP D O 1
ATOM 6399 N N . ARG D 1 21 ? 25.442 30.606 24.322 1.00 10.32 331 ARG D N 1
ATOM 6400 C CA . ARG D 1 21 ? 25.546 30.744 25.769 1.00 10.38 331 ARG D CA 1
ATOM 6401 C C . ARG D 1 21 ? 26.120 29.493 26.355 1.00 9.81 331 ARG D C 1
ATOM 6402 O O . ARG D 1 21 ? 26.892 29.568 27.305 1.00 9.94 331 ARG D O 1
ATOM 6410 N N . LEU D 1 22 ? 25.753 28.348 25.786 1.00 9.70 332 LEU D N 1
ATOM 6411 C CA . LEU D 1 22 ? 26.326 27.075 26.216 1.00 9.57 332 LEU D CA 1
ATOM 6412 C C . LEU D 1 22 ? 27.776 27.056 25.823 1.00 8.66 332 LEU D C 1
ATOM 6413 O O . LEU D 1 22 ? 28.613 26.597 26.590 1.00 9.58 332 LEU D O 1
ATOM 6418 N N . ARG D 1 23 ? 28.094 27.532 24.611 1.00 8.94 333 ARG D N 1
ATOM 6419 C CA . ARG D 1 23 ? 29.487 27.559 24.181 1.00 8.54 333 ARG D CA 1
ATOM 6420 C C . ARG D 1 23 ? 30.296 28.501 25.053 1.00 9.20 333 ARG D C 1
ATOM 6421 O O . ARG D 1 23 ? 31.433 28.167 25.415 1.00 8.97 333 ARG D O 1
ATOM 6429 N N . GLU D 1 24 ? 29.713 29.645 25.426 1.00 9.81 334 GLU D N 1
ATOM 6430 C CA . GLU D 1 24 ? 30.375 30.574 26.343 1.00 10.72 334 GLU D CA 1
ATOM 6431 C C . GLU D 1 24 ? 30.647 29.879 27.709 1.00 10.05 334 GLU D C 1
ATOM 6432 O O . GLU D 1 24 ? 31.747 30.011 28.292 1.00 10.66 334 GLU D O 1
ATOM 6438 N N . ALA D 1 25 ? 29.684 29.113 28.199 1.00 9.66 335 ALA D N 1
ATOM 6439 C CA . ALA D 1 25 ? 29.872 28.389 29.466 1.00 9.53 335 ALA D CA 1
ATOM 6440 C C . ALA D 1 25 ? 30.997 27.370 29.335 1.00 9.22 335 ALA D C 1
ATOM 6441 O O . ALA D 1 25 ? 31.802 27.206 30.234 1.00 9.13 335 ALA D O 1
ATOM 6443 N N . LEU D 1 26 ? 31.039 26.662 28.210 1.00 8.51 336 LEU D N 1
ATOM 6444 C CA . LEU D 1 26 ? 32.081 25.647 28.042 1.00 8.75 336 LEU D CA 1
ATOM 6445 C C . LEU D 1 26 ? 33.463 26.299 28.001 1.00 8.52 336 LEU D C 1
ATOM 6446 O O . LEU D 1 26 ? 34.437 25.747 28.547 1.00 8.16 336 LEU D O 1
ATOM 6451 N N A LEU D 1 27 ? 33.555 27.449 27.330 0.50 8.75 337 LEU D N 1
ATOM 6452 N N B LEU D 1 27 ? 33.552 27.450 27.334 0.50 8.14 337 LEU D N 1
ATOM 6453 C CA A LEU D 1 27 ? 34.796 28.237 27.298 0.50 8.97 337 LEU D CA 1
ATOM 6454 C CA B LEU D 1 27 ? 34.789 28.244 27.304 0.50 7.82 337 LEU D CA 1
ATOM 6455 C C A LEU D 1 27 ? 35.203 28.725 28.689 0.50 8.77 337 LEU D C 1
ATOM 6456 C C B LEU D 1 27 ? 35.201 28.720 28.694 0.50 8.09 337 LEU D C 1
ATOM 6457 O O A LEU D 1 27 ? 36.368 28.651 29.058 0.50 8.35 337 LEU D O 1
ATOM 6458 O O B LEU D 1 27 ? 36.363 28.630 29.067 0.50 7.71 337 LEU D O 1
ATOM 6467 N N . LEU D 1 28 ? 34.247 29.232 29.462 1.00 8.66 338 LEU D N 1
ATOM 6468 C CA . LEU D 1 28 ? 34.556 29.747 30.798 1.00 8.39 338 LEU D CA 1
ATOM 6469 C C . LEU D 1 28 ? 35.057 28.602 31.716 1.00 8.73 338 LEU D C 1
ATOM 6470 O O . LEU D 1 28 ? 35.982 28.793 32.501 1.00 9.69 338 LEU D O 1
ATOM 6475 N N . ALA D 1 29 ? 34.491 27.407 31.535 1.00 7.85 339 ALA D N 1
ATOM 6476 C CA . ALA D 1 29 ? 34.795 26.258 32.371 1.00 8.82 339 ALA D CA 1
ATOM 6477 C C . ALA D 1 29 ? 36.128 25.637 32.022 1.00 8.23 339 ALA D C 1
ATOM 6478 O O . ALA D 1 29 ? 36.641 24.838 32.807 1.00 8.84 339 ALA D O 1
ATOM 6480 N N . PHE D 1 30 ? 36.695 26.004 30.859 1.00 7.39 340 PHE D N 1
ATOM 6481 C CA . PHE D 1 30 ? 38.005 25.468 30.463 1.00 7.95 340 PHE D CA 1
ATOM 6482 C C . PHE D 1 30 ? 39.118 26.274 31.120 1.00 8.58 340 PHE D C 1
ATOM 6483 O O . PHE D 1 30 ? 39.385 27.438 30.770 1.00 8.50 340 PHE D O 1
ATOM 6491 N N . ASN D 1 31 ? 39.781 25.647 32.083 1.00 8.98 341 ASN D N 1
ATOM 6492 C CA . ASN D 1 31 ? 40.799 26.322 32.844 1.00 9.53 341 ASN D CA 1
ATOM 6493 C C . ASN D 1 31 ? 42.141 26.276 32.131 1.00 9.74 341 ASN D C 1
ATOM 6494 O O . ASN D 1 31 ? 43.000 25.467 32.496 1.00 9.11 341 ASN D O 1
ATOM 6499 N N . PHE D 1 32 ? 42.325 27.127 31.105 1.00 9.33 342 PHE D N 1
ATOM 6500 C CA . PHE D 1 32 ? 43.507 27.019 30.281 1.00 9.71 342 PHE D CA 1
ATOM 6501 C C . PHE D 1 32 ? 44.774 27.137 31.114 1.00 10.92 342 PHE D C 1
ATOM 6502 O O . PHE D 1 32 ? 45.717 26.363 30.928 1.00 10.64 342 PHE D O 1
ATOM 6510 N N . GLU D 1 33 ? 44.797 28.118 32.017 1.00 10.87 343 GLU D N 1
ATOM 6511 C CA . GLU D 1 33 ? 46.009 28.472 32.752 1.00 12.90 343 GLU D CA 1
ATOM 6512 C C . GLU D 1 33 ? 46.465 27.281 33.578 1.00 12.35 343 GLU D C 1
ATOM 6513 O O . GLU D 1 33 ? 47.634 26.933 33.551 1.00 11.83 343 GLU D O 1
ATOM 6519 N N . PHE D 1 34 ? 45.529 26.634 34.268 1.00 12.78 344 PHE D N 1
ATOM 6520 C CA . PHE D 1 34 ? 45.850 25.480 35.107 1.00 14.18 344 PHE D CA 1
ATOM 6521 C C . PHE D 1 34 ? 46.247 24.272 34.287 1.00 14.12 344 PHE D C 1
ATOM 6522 O O . PHE D 1 34 ? 47.238 23.623 34.591 1.00 14.46 344 PHE D O 1
ATOM 6530 N N . ILE D 1 35 ? 45.456 23.974 33.253 1.00 14.36 345 ILE D N 1
ATOM 6531 C CA . ILE D 1 35 ? 45.741 22.858 32.345 1.00 14.48 345 ILE D CA 1
ATOM 6532 C C . ILE D 1 35 ? 47.107 23.071 31.705 1.00 14.88 345 ILE D C 1
ATOM 6533 O O . ILE D 1 35 ? 47.920 22.148 31.652 1.00 15.84 345 ILE D O 1
ATOM 6538 N N . ASN D 1 36 ? 47.381 24.289 31.269 1.00 14.63 346 ASN D N 1
ATOM 6539 C CA . ASN D 1 36 ? 48.676 24.599 30.684 1.00 15.90 346 ASN D CA 1
ATOM 6540 C C . ASN D 1 36 ? 49.824 24.404 31.673 1.00 16.47 346 ASN D C 1
ATOM 6541 O O . ASN D 1 36 ? 50.835 23.771 31.341 1.00 16.54 346 ASN D O 1
ATOM 6546 N N . ASP D 1 37 ? 49.669 24.919 32.892 1.00 17.35 347 ASP D N 1
ATOM 6547 C CA . ASP D 1 37 ? 50.679 24.686 33.948 1.00 18.42 347 ASP D CA 1
ATOM 6548 C C . ASP D 1 37 ? 50.936 23.188 34.142 1.00 18.29 347 ASP D C 1
ATOM 6549 O O . ASP D 1 37 ? 52.080 22.762 34.235 1.00 18.78 347 ASP D O 1
ATOM 6554 N N . THR D 1 38 ? 49.862 22.408 34.179 1.00 18.81 348 THR D N 1
ATOM 6555 C CA . THR D 1 38 ? 49.884 20.973 34.467 1.00 19.86 348 THR D CA 1
ATOM 6556 C C . THR D 1 38 ? 50.394 20.095 33.319 1.00 20.53 348 THR D C 1
ATOM 6557 O O . THR D 1 38 ? 51.086 19.110 33.550 1.00 20.35 348 THR D O 1
ATOM 6561 N N . VAL D 1 39 ? 50.049 20.431 32.083 1.00 20.89 349 VAL D N 1
ATOM 6562 C CA . VAL D 1 39 ? 50.416 19.562 30.964 1.00 21.94 349 VAL D CA 1
ATOM 6563 C C . VAL D 1 39 ? 51.778 19.952 30.369 1.00 22.73 349 VAL D C 1
ATOM 6564 O O . VAL D 1 39 ? 52.564 19.086 29.952 1.00 22.31 349 VAL D O 1
ATOM 6568 N N . THR D 1 40 ? 52.062 21.252 30.406 1.00 23.15 350 THR D N 1
ATOM 6569 C CA . THR D 1 40 ? 53.133 21.885 29.638 1.00 23.96 350 THR D CA 1
ATOM 6570 C C . THR D 1 40 ? 54.201 22.529 30.532 1.00 24.08 350 THR D C 1
ATOM 6571 O O . THR D 1 40 ? 55.286 22.893 30.071 1.00 24.22 350 THR D O 1
ATOM 6575 N N . GLY D 1 41 ? 53.891 22.660 31.818 1.00 23.64 351 GLY D N 1
ATOM 6576 C CA . GLY D 1 41 ? 54.691 23.473 32.703 1.00 23.63 351 GLY D CA 1
ATOM 6577 C C . GLY D 1 41 ? 54.411 24.947 32.495 1.00 23.23 351 GLY D C 1
ATOM 6578 O O . GLY D 1 41 ? 55.108 25.791 33.047 1.00 23.21 351 GLY D O 1
ATOM 6579 N N . GLY D 1 42 ? 53.401 25.261 31.686 1.00 23.41 352 GLY D N 1
ATOM 6580 C CA . GLY D 1 42 ? 52.961 26.642 31.503 1.00 23.43 352 GLY D CA 1
ATOM 6581 C C . GLY D 1 42 ? 53.859 27.523 30.651 1.00 23.85 352 GLY D C 1
ATOM 6582 O O . GLY D 1 42 ? 53.917 28.739 30.858 1.00 24.29 352 GLY D O 1
ATOM 6583 N N . VAL D 1 43 ? 54.554 26.931 29.686 1.00 23.35 353 VAL D N 1
ATOM 6584 C CA . VAL D 1 43 ? 55.471 27.703 28.848 1.00 23.74 353 VAL D CA 1
ATOM 6585 C C . VAL D 1 43 ? 54.768 28.180 27.570 1.00 23.86 353 VAL D C 1
ATOM 6586 O O . VAL D 1 43 ? 55.001 29.294 27.106 1.00 24.33 353 VAL D O 1
ATOM 6598 N N . PRO D 1 45 ? 52.029 29.644 25.054 1.00 20.06 355 PRO D N 1
ATOM 6599 C CA . PRO D 1 45 ? 50.960 30.612 25.207 1.00 18.09 355 PRO D CA 1
ATOM 6600 C C . PRO D 1 45 ? 49.652 30.083 24.629 1.00 16.14 355 PRO D C 1
ATOM 6601 O O . PRO D 1 45 ? 49.658 29.228 23.736 1.00 14.48 355 PRO D O 1
ATOM 6605 N N . ARG D 1 46 ? 48.538 30.620 25.098 1.00 14.74 356 ARG D N 1
ATOM 6606 C CA . ARG D 1 46 ? 47.269 30.249 24.483 1.00 13.35 356 ARG D CA 1
ATOM 6607 C C . ARG D 1 46 ? 47.128 30.879 23.121 1.00 13.49 356 ARG D C 1
ATOM 6608 O O . ARG D 1 46 ? 47.592 31.994 22.878 1.00 11.17 356 ARG D O 1
ATOM 6616 N N . ILE D 1 47 ? 46.467 30.157 22.227 1.00 13.37 357 ILE D N 1
ATOM 6617 C CA . ILE D 1 47 ? 46.045 30.727 20.964 1.00 15.22 357 ILE D CA 1
ATOM 6618 C C . ILE D 1 47 ? 44.872 31.655 21.254 1.00 15.41 357 ILE D C 1
ATOM 6619 O O . ILE D 1 47 ? 43.880 31.227 21.858 1.00 17.84 357 ILE D O 1
ATOM 6624 N N . THR D 1 48 ? 44.968 32.911 20.821 1.00 13.72 358 THR D N 1
ATOM 6625 C CA . THR D 1 48 ? 43.975 33.908 21.192 1.00 14.27 358 THR D CA 1
ATOM 6626 C C . THR D 1 48 ? 42.958 34.223 20.104 1.00 14.20 358 THR D C 1
ATOM 6627 O O . THR D 1 48 ? 41.926 34.823 20.394 1.00 14.15 358 THR D O 1
ATOM 6631 N N . SER D 1 49 ? 43.258 33.802 18.875 1.00 13.41 359 SER D N 1
ATOM 6632 C CA . SER D 1 49 ? 42.332 33.930 17.737 1.00 12.77 359 SER D CA 1
ATOM 6633 C C . SER D 1 49 ? 42.874 33.033 16.612 1.00 12.93 359 SER D C 1
ATOM 6634 O O . SER D 1 49 ? 43.923 32.387 16.760 1.00 12.63 359 SER D O 1
ATOM 6637 N N . TYR D 1 50 ? 42.165 32.986 15.500 1.00 11.45 360 TYR D N 1
ATOM 6638 C CA . TYR D 1 50 ? 42.537 32.127 14.391 1.00 11.88 360 TYR D CA 1
ATOM 6639 C C . TYR D 1 50 ? 43.854 32.558 13.741 1.00 12.08 360 TYR D C 1
ATOM 6640 O O . TYR D 1 50 ? 44.597 31.732 13.216 1.00 11.10 360 TYR D O 1
ATOM 6649 N N . PHE D 1 51 ? 44.151 33.851 13.829 1.00 13.34 361 PHE D N 1
ATOM 6650 C CA . PHE D 1 51 ? 45.376 34.397 13.251 1.00 14.21 361 PHE D CA 1
ATOM 6651 C C . PHE D 1 51 ? 46.254 35.038 14.315 1.00 15.44 361 PHE D C 1
ATOM 6652 O O . PHE D 1 51 ? 47.000 35.988 14.041 1.00 15.27 361 PHE D O 1
ATOM 6660 N N . SER D 1 52 ? 46.186 34.510 15.531 1.00 16.11 362 SER D N 1
ATOM 6661 C CA . SER D 1 52 ? 46.909 35.121 16.634 1.00 17.15 362 SER D CA 1
ATOM 6662 C C . SER D 1 52 ? 48.407 34.993 16.465 1.00 18.08 362 SER D C 1
ATOM 6663 O O . SER D 1 52 ? 48.906 34.057 15.807 1.00 18.31 362 SER D O 1
ATOM 6666 N N . GLY D 1 53 ? 49.117 35.968 17.027 1.00 18.13 363 GLY D N 1
ATOM 6667 C CA . GLY D 1 53 ? 50.564 36.076 16.891 1.00 18.27 363 GLY D CA 1
ATOM 6668 C C . GLY D 1 53 ? 50.983 36.540 15.509 1.00 18.01 363 GLY D C 1
ATOM 6669 O O . GLY D 1 53 ? 52.141 36.361 15.122 1.00 17.89 363 GLY D O 1
ATOM 6670 N N . THR D 1 54 ? 50.049 37.112 14.743 1.00 16.99 364 THR D N 1
ATOM 6671 C CA . THR D 1 54 ? 50.370 37.667 13.421 1.00 16.35 364 THR D CA 1
ATOM 6672 C C . THR D 1 54 ? 49.735 39.055 13.226 1.00 15.74 364 THR D C 1
ATOM 6673 O O . THR D 1 54 ? 48.845 39.463 13.950 1.00 13.89 364 THR D O 1
ATOM 6677 N N . ASP D 1 55 ? 50.202 39.753 12.202 1.00 15.80 365 ASP D N 1
ATOM 6678 C CA . ASP D 1 55 ? 49.613 40.994 11.734 1.00 16.46 365 ASP D CA 1
ATOM 6679 C C . ASP D 1 55 ? 48.120 40.853 11.342 1.00 15.20 365 ASP D C 1
ATOM 6680 O O . ASP D 1 55 ? 47.379 41.844 11.256 1.00 14.89 365 ASP D O 1
ATOM 6685 N N . LEU D 1 56 ? 47.678 39.623 11.101 1.00 13.45 366 LEU D N 1
ATOM 6686 C CA . LEU D 1 56 ? 46.301 39.383 10.660 1.00 12.84 366 LEU D CA 1
ATOM 6687 C C . LEU D 1 56 ? 45.312 39.211 11.825 1.00 12.44 366 LEU D C 1
ATOM 6688 O O . LEU D 1 56 ? 44.101 39.151 11.608 1.00 10.57 366 LEU D O 1
ATOM 6693 N N . ALA D 1 57 ? 45.819 39.167 13.056 1.00 11.32 367 ALA D N 1
ATOM 6694 C CA . ALA D 1 57 ? 44.941 39.013 14.229 1.00 11.90 367 ALA D CA 1
ATOM 6695 C C . ALA D 1 57 ? 44.198 40.320 14.445 1.00 11.99 367 ALA D C 1
ATOM 6696 O O . ALA D 1 57 ? 44.792 41.407 14.257 1.00 12.12 367 ALA D O 1
ATOM 6698 N N . TYR D 1 58 ? 42.910 40.222 14.778 1.00 11.29 368 TYR D N 1
ATOM 6699 C CA . TYR D 1 58 ? 42.149 41.422 15.094 1.00 12.05 368 TYR D CA 1
ATOM 6700 C C . TYR D 1 58 ? 42.734 42.114 16.317 1.00 12.84 368 TYR D C 1
ATOM 6701 O O . TYR D 1 58 ? 43.324 41.451 17.176 1.00 13.28 368 TYR D O 1
ATOM 6710 N N . ARG D 1 59 ? 42.601 43.442 16.350 1.00 13.20 369 ARG D N 1
ATOM 6711 C CA . ARG D 1 59 ? 43.106 44.249 17.471 1.00 14.26 369 ARG D CA 1
ATOM 6712 C C . ARG D 1 59 ? 42.077 44.185 18.578 1.00 14.10 369 ARG D C 1
ATOM 6713 O O . ARG D 1 59 ? 40.893 44.443 18.341 1.00 13.95 369 ARG D O 1
ATOM 6721 N N . PRO D 1 60 ? 42.524 43.865 19.802 1.00 14.56 370 PRO D N 1
ATOM 6722 C CA . PRO D 1 60 ? 41.539 43.753 20.876 1.00 14.35 370 PRO D CA 1
ATOM 6723 C C . PRO D 1 60 ? 40.816 45.067 21.166 1.00 14.50 370 PRO D C 1
ATOM 6724 O O . PRO D 1 60 ? 41.358 46.173 20.942 1.00 13.81 370 PRO D O 1
ATOM 6728 N N . GLY D 1 61 ? 39.591 44.938 21.656 1.00 14.17 371 GLY D N 1
ATOM 6729 C CA . GLY D 1 61 ? 38.774 46.086 21.989 1.00 13.78 371 GLY D CA 1
ATOM 6730 C C . GLY D 1 61 ? 37.749 46.337 20.908 1.00 13.19 371 GLY D C 1
ATOM 6731 O O . GLY D 1 61 ? 37.590 45.530 19.993 1.00 14.21 371 GLY D O 1
ATOM 6732 N N . THR D 1 62 ? 37.049 47.460 21.011 1.00 13.17 372 THR D N 1
ATOM 6733 C CA . THR D 1 62 ? 35.964 47.795 20.094 1.00 13.48 372 THR D CA 1
ATOM 6734 C C . THR D 1 62 ? 36.471 47.804 18.665 1.00 13.67 372 THR D C 1
ATOM 6735 O O . THR D 1 62 ? 37.550 48.325 18.394 1.00 13.10 372 THR D O 1
ATOM 6739 N N . ALA D 1 63 ? 35.738 47.161 17.763 1.00 13.31 373 ALA D N 1
ATOM 6740 C CA . ALA D 1 63 ? 36.044 47.282 16.350 1.00 14.13 373 ALA D CA 1
ATOM 6741 C C . ALA D 1 63 ? 35.971 48.760 15.955 1.00 14.82 373 ALA D C 1
ATOM 6742 O O . ALA D 1 63 ? 35.039 49.472 16.353 1.00 15.18 373 ALA D O 1
ATOM 6744 N N . SER D 1 64 ? 36.947 49.202 15.171 1.00 15.09 374 SER D N 1
ATOM 6745 C CA . SER D 1 64 ? 37.046 50.608 14.774 1.00 15.53 374 SER D CA 1
ATOM 6746 C C . SER D 1 64 ? 37.507 50.726 13.336 1.00 14.71 374 SER D C 1
ATOM 6747 O O . SER D 1 64 ? 37.834 49.716 12.677 1.00 13.76 374 SER D O 1
ATOM 6750 N N . GLY D 1 65 ? 37.505 51.959 12.833 1.00 14.05 375 GLY D N 1
ATOM 6751 C CA . GLY D 1 65 ? 38.063 52.244 11.523 1.00 13.98 375 GLY D CA 1
ATOM 6752 C C . GLY D 1 65 ? 37.447 51.401 10.415 1.00 13.84 375 GLY D C 1
ATOM 6753 O O . GLY D 1 65 ? 36.245 51.148 10.426 1.00 13.72 375 GLY D O 1
ATOM 6754 N N . ARG D 1 66 ? 38.273 50.944 9.474 1.00 13.93 376 ARG D N 1
ATOM 6755 C CA . ARG D 1 66 ? 37.768 50.248 8.294 1.00 14.31 376 ARG D CA 1
ATOM 6756 C C . ARG D 1 66 ? 37.141 48.893 8.670 1.00 14.45 376 ARG D C 1
ATOM 6757 O O . ARG D 1 66 ? 36.092 48.494 8.127 1.00 13.37 376 ARG D O 1
ATOM 6765 N N . GLU D 1 67 ? 37.776 48.211 9.612 1.00 14.36 377 GLU D N 1
ATOM 6766 C CA . GLU D 1 67 ? 37.203 46.966 10.157 1.00 14.97 377 GLU D CA 1
ATOM 6767 C C . GLU D 1 67 ? 35.754 47.162 10.625 1.00 14.83 377 GLU D C 1
ATOM 6768 O O . GLU D 1 67 ? 34.893 46.332 10.332 1.00 14.36 377 GLU D O 1
ATOM 6774 N N . ALA D 1 68 ? 35.495 48.255 11.358 1.00 14.17 378 ALA D N 1
ATOM 6775 C CA . ALA D 1 68 ? 34.139 48.557 11.831 1.00 15.17 378 ALA D CA 1
ATOM 6776 C C . ALA D 1 68 ? 33.179 48.806 10.678 1.00 14.77 378 ALA D C 1
ATOM 6777 O O . ALA D 1 68 ? 32.031 48.353 10.734 1.00 14.04 378 ALA D O 1
ATOM 6779 N N . GLU D 1 69 ? 33.651 49.530 9.653 1.00 14.43 379 GLU D N 1
ATOM 6780 C CA . GLU D 1 69 ? 32.846 49.805 8.455 1.00 14.80 379 GLU D CA 1
ATOM 6781 C C . GLU D 1 69 ? 32.491 48.486 7.773 1.00 13.95 379 GLU D C 1
ATOM 6782 O O . GLU D 1 69 ? 31.378 48.324 7.297 1.00 13.64 379 GLU D O 1
ATOM 6788 N N . LEU D 1 70 ? 33.449 47.562 7.704 1.00 13.17 380 LEU D N 1
ATOM 6789 C CA . LEU D 1 70 ? 33.208 46.276 7.060 1.00 12.99 380 LEU D CA 1
ATOM 6790 C C . LEU D 1 70 ? 32.156 45.430 7.760 1.00 12.49 380 LEU D C 1
ATOM 6791 O O . LEU D 1 70 ? 31.320 44.817 7.089 1.00 12.08 380 LEU D O 1
ATOM 6796 N N . LEU D 1 71 ? 32.179 45.422 9.096 1.00 12.04 381 LEU D N 1
ATOM 6797 C CA . LEU D 1 71 ? 31.278 44.590 9.861 1.00 12.60 381 LEU D CA 1
ATOM 6798 C C . LEU D 1 71 ? 29.915 45.266 10.083 1.00 13.62 381 LEU D C 1
ATOM 6799 O O . LEU D 1 71 ? 28.942 44.595 10.402 1.00 13.23 381 LEU D O 1
ATOM 6804 N N . ALA D 1 72 ? 29.860 46.583 9.904 1.00 14.86 382 ALA D N 1
ATOM 6805 C CA . ALA D 1 72 ? 28.678 47.361 10.335 1.00 15.75 382 ALA D CA 1
ATOM 6806 C C . ALA D 1 72 ? 27.349 46.865 9.696 1.00 16.03 382 ALA D C 1
ATOM 6807 O O . ALA D 1 72 ? 26.344 46.777 10.390 1.00 16.65 382 ALA D O 1
ATOM 6809 N N . PRO D 1 73 ? 27.351 46.490 8.397 1.00 16.01 383 PRO D N 1
ATOM 6810 C CA . PRO D 1 73 ? 26.130 45.903 7.827 1.00 15.63 383 PRO D CA 1
ATOM 6811 C C . PRO D 1 73 ? 25.620 44.640 8.517 1.00 15.82 383 PRO D C 1
ATOM 6812 O O . PRO D 1 73 ? 24.430 44.318 8.406 1.00 15.97 383 PRO D O 1
ATOM 6816 N N . PHE D 1 74 ? 26.490 43.933 9.230 1.00 14.71 384 PHE D N 1
ATOM 6817 C CA . PHE D 1 74 ? 26.116 42.664 9.844 1.00 15.01 384 PHE D CA 1
ATOM 6818 C C . PHE D 1 74 ? 25.868 42.780 11.344 1.00 15.50 384 PHE D C 1
ATOM 6819 O O . PHE D 1 74 ? 25.603 41.781 12.012 1.00 15.97 384 PHE D O 1
ATOM 6827 N N . ALA D 1 75 ? 25.909 44.009 11.850 1.00 17.09 385 ALA D N 1
ATOM 6828 C CA . ALA D 1 75 ? 25.859 44.298 13.297 1.00 17.88 385 ALA D CA 1
ATOM 6829 C C . ALA D 1 75 ? 24.758 43.572 14.078 1.00 18.70 385 ALA D C 1
ATOM 6830 O O . ALA D 1 75 ? 25.025 43.015 15.150 1.00 18.97 385 ALA D O 1
ATOM 6832 N N . ALA D 1 76 ? 23.536 43.554 13.539 1.00 18.29 386 ALA D N 1
ATOM 6833 C CA . ALA D 1 76 ? 22.425 42.901 14.232 1.00 19.07 386 ALA D CA 1
ATOM 6834 C C . ALA D 1 76 ? 22.548 41.378 14.298 1.00 19.59 386 ALA D C 1
ATOM 6835 O O . ALA D 1 76 ? 21.862 40.741 15.109 1.00 20.50 386 ALA D O 1
ATOM 6837 N N . ASP D 1 77 ? 23.435 40.794 13.483 1.00 19.57 387 ASP D N 1
ATOM 6838 C CA . ASP D 1 77 ? 23.502 39.334 13.365 1.00 19.75 387 ASP D CA 1
ATOM 6839 C C . ASP D 1 77 ? 24.808 38.698 13.863 1.00 19.42 387 ASP D C 1
ATOM 6840 O O . ASP D 1 77 ? 24.924 37.463 13.935 1.00 20.91 387 ASP D O 1
ATOM 6845 N N . LEU D 1 78 ? 25.759 39.520 14.277 1.00 16.75 388 LEU D N 1
ATOM 6846 C CA . LEU D 1 78 ? 27.057 39.001 14.698 1.00 14.93 388 LEU D CA 1
ATOM 6847 C C . LEU D 1 78 ? 26.956 38.300 16.056 1.00 14.79 388 LEU D C 1
ATOM 6848 O O . LEU D 1 78 ? 26.046 38.584 16.842 1.00 13.00 388 LEU D O 1
ATOM 6853 N N . PRO D 1 79 ? 27.884 37.363 16.333 1.00 14.54 389 PRO D N 1
ATOM 6854 C CA . PRO D 1 79 ? 27.900 36.763 17.661 1.00 15.06 389 PRO D CA 1
ATOM 6855 C C . PRO D 1 79 ? 27.938 37.836 18.740 1.00 15.34 389 PRO D C 1
ATOM 6856 O O . PRO D 1 79 ? 28.556 38.896 18.543 1.00 15.65 389 PRO D O 1
ATOM 6860 N N . PRO D 1 80 ? 27.278 37.581 19.871 1.00 16.20 390 PRO D N 1
ATOM 6861 C CA . PRO D 1 80 ? 27.300 38.552 20.951 1.00 16.51 390 PRO D CA 1
ATOM 6862 C C . PRO D 1 80 ? 28.740 38.952 21.323 1.00 16.62 390 PRO D C 1
ATOM 6863 O O . PRO D 1 80 ? 29.642 38.092 21.384 1.00 16.01 390 PRO D O 1
ATOM 6867 N N . GLY D 1 81 ? 28.968 40.261 21.473 1.00 14.93 391 GLY D N 1
ATOM 6868 C CA . GLY D 1 81 ? 30.285 40.750 21.858 1.00 15.25 391 GLY D CA 1
ATOM 6869 C C . GLY D 1 81 ? 31.247 41.079 20.723 1.00 15.45 391 GLY D C 1
ATOM 6870 O O . GLY D 1 81 ? 32.309 41.674 20.972 1.00 15.92 391 GLY D O 1
ATOM 6871 N N . THR D 1 82 ? 30.895 40.710 19.482 1.00 14.21 392 THR D N 1
ATOM 6872 C CA . THR D 1 82 ? 31.821 40.837 18.354 1.00 12.90 392 THR D CA 1
ATOM 6873 C C . THR D 1 82 ? 32.362 42.281 18.214 1.00 13.09 392 THR D C 1
ATOM 6874 O O . THR D 1 82 ? 33.570 42.498 18.234 1.00 13.14 392 THR D O 1
ATOM 6878 N N . LEU D 1 83 ? 31.471 43.255 18.109 1.00 13.06 393 LEU D N 1
ATOM 6879 C CA . LEU D 1 83 ? 31.876 44.630 17.853 1.00 13.80 393 LEU D CA 1
ATOM 6880 C C . LEU D 1 83 ? 32.368 45.322 19.110 1.00 14.92 393 LEU D C 1
ATOM 6881 O O . LEU D 1 83 ? 33.199 46.220 19.046 1.00 16.05 393 LEU D O 1
ATOM 6886 N N . GLU D 1 84 ? 31.852 44.896 20.257 1.00 15.75 394 GLU D N 1
ATOM 6887 C CA . GLU D 1 84 ? 32.270 45.483 21.545 1.00 16.83 394 GLU D CA 1
ATOM 6888 C C . GLU D 1 84 ? 33.698 45.108 21.968 1.00 16.58 394 GLU D C 1
ATOM 6889 O O . GLU D 1 84 ? 34.327 45.841 22.729 1.00 16.39 394 GLU D O 1
ATOM 6895 N N . GLY D 1 85 ? 34.214 43.995 21.453 1.00 15.69 395 GLY D N 1
ATOM 6896 C CA . GLY D 1 85 ? 35.557 43.534 21.794 1.00 15.81 395 GLY D CA 1
ATOM 6897 C C . GLY D 1 85 ? 35.508 42.265 22.642 1.00 16.09 395 GLY D C 1
ATOM 6898 O O . GLY D 1 85 ? 35.473 42.340 23.862 1.00 16.99 395 GLY D O 1
ATOM 6899 N N . TYR D 1 86 ? 35.480 41.109 21.972 1.00 14.82 396 TYR D N 1
ATOM 6900 C CA . TYR D 1 86 ? 35.437 39.797 22.595 1.00 14.28 396 TYR D CA 1
ATOM 6901 C C . TYR D 1 86 ? 36.875 39.324 22.870 1.00 14.11 396 TYR D C 1
ATOM 6902 O O . TYR D 1 86 ? 37.792 39.555 22.058 1.00 14.82 396 TYR D O 1
ATOM 6911 N N . ALA D 1 87 ? 37.070 38.695 24.034 1.00 13.39 397 ALA D N 1
ATOM 6912 C CA . ALA D 1 87 ? 38.313 38.004 24.348 1.00 13.93 397 ALA D CA 1
ATOM 6913 C C . ALA D 1 87 ? 38.021 36.686 25.061 1.00 13.84 397 ALA D C 1
ATOM 6914 O O . ALA D 1 87 ? 37.034 36.563 25.797 1.00 12.44 397 ALA D O 1
ATOM 6916 N N . LEU D 1 88 ? 38.935 35.726 24.903 1.00 14.04 398 LEU D N 1
ATOM 6917 C CA . LEU D 1 88 ? 38.823 34.444 25.591 1.00 14.18 398 LEU D CA 1
ATOM 6918 C C . LEU D 1 88 ? 38.866 34.573 27.109 1.00 14.21 398 LEU D C 1
ATOM 6919 O O . LEU D 1 88 ? 39.532 35.443 27.639 1.00 14.40 398 LEU D O 1
ATOM 6924 N N . PRO D 1 89 ? 38.151 33.691 27.813 1.00 14.20 399 PRO D N 1
ATOM 6925 C CA . PRO D 1 89 ? 38.153 33.725 29.289 1.00 14.56 399 PRO D CA 1
ATOM 6926 C C . PRO D 1 89 ? 39.563 33.553 29.843 1.00 15.06 399 PRO D C 1
ATOM 6927 O O . PRO D 1 89 ? 40.340 32.757 29.348 1.00 14.61 399 PRO D O 1
ATOM 6931 N N . GLN D 1 90 ? 39.888 34.303 30.871 1.00 16.22 400 GLN D N 1
ATOM 6932 C CA . GLN D 1 90 ? 41.184 34.119 31.527 1.00 17.45 400 GLN D CA 1
ATOM 6933 C C . GLN D 1 90 ? 40.926 33.649 32.948 1.00 16.62 400 GLN D C 1
ATOM 6934 O O . GLN D 1 90 ? 40.161 34.283 33.679 1.00 16.63 400 GLN D O 1
ATOM 6940 N N . GLY D 1 91 ? 41.499 32.494 33.279 1.00 16.20 401 GLY D N 1
ATOM 6941 C CA . GLY D 1 91 ? 41.349 31.847 34.585 1.00 16.65 401 GLY D CA 1
ATOM 6942 C C . GLY D 1 91 ? 42.066 32.633 35.661 1.00 16.78 401 GLY D C 1
ATOM 6943 O O . GLY D 1 91 ? 42.755 33.614 35.368 1.00 16.30 401 GLY D O 1
ATOM 6944 N N . ASP D 1 92 ? 41.895 32.218 36.908 1.00 16.32 402 ASP D N 1
ATOM 6945 C CA . ASP D 1 92 ? 42.484 32.955 38.025 1.00 17.50 402 ASP D CA 1
ATOM 6946 C C . ASP D 1 92 ? 43.863 32.410 38.356 1.00 17.79 402 ASP D C 1
ATOM 6947 O O . ASP D 1 92 ? 44.465 32.813 39.344 1.00 19.05 402 ASP D O 1
ATOM 6952 N N . GLY D 1 93 ? 44.344 31.491 37.520 1.00 18.68 403 GLY D N 1
ATOM 6953 C CA . GLY D 1 93 ? 45.647 30.858 37.704 1.00 19.79 403 GLY D CA 1
ATOM 6954 C C . GLY D 1 93 ? 45.693 29.740 38.740 1.00 20.25 403 GLY D C 1
ATOM 6955 O O . GLY D 1 93 ? 46.785 29.251 39.067 1.00 21.25 403 GLY D O 1
ATOM 6956 N N . THR D 1 94 ? 44.531 29.357 39.283 1.00 18.56 404 THR D N 1
ATOM 6957 C CA . THR D 1 94 ? 44.463 28.281 40.252 1.00 16.92 404 THR D CA 1
ATOM 6958 C C . THR D 1 94 ? 43.696 27.118 39.694 1.00 16.54 404 THR D C 1
ATOM 6959 O O . THR D 1 94 ? 43.010 27.227 38.674 1.00 16.32 404 THR D O 1
ATOM 6963 N N . ALA D 1 95 ? 43.781 26.010 40.420 1.00 15.60 405 ALA D N 1
ATOM 6964 C CA . ALA D 1 95 ? 43.045 24.798 40.117 1.00 15.70 405 ALA D CA 1
ATOM 6965 C C . ALA D 1 95 ? 41.529 25.009 40.130 1.00 15.21 405 ALA D C 1
ATOM 6966 O O . ALA D 1 95 ? 40.812 24.465 39.281 1.00 16.06 405 ALA D O 1
ATOM 6968 N N A ARG D 1 96 ? 41.050 25.818 41.074 0.50 14.41 406 ARG D N 1
ATOM 6969 N N B ARG D 1 96 ? 41.056 25.814 41.077 0.50 14.30 406 ARG D N 1
ATOM 6970 C CA A ARG D 1 96 ? 39.616 25.924 41.338 0.50 14.03 406 ARG D CA 1
ATOM 6971 C CA B ARG D 1 96 ? 39.629 25.933 41.345 0.50 13.78 406 ARG D CA 1
ATOM 6972 C C A ARG D 1 96 ? 38.860 26.830 40.354 0.50 13.07 406 ARG D C 1
ATOM 6973 C C B ARG D 1 96 ? 38.870 26.823 40.349 0.50 12.94 406 ARG D C 1
ATOM 6974 O O A ARG D 1 96 ? 37.701 26.565 40.035 0.50 12.66 406 ARG D O 1
ATOM 6975 O O B ARG D 1 96 ? 37.717 26.542 40.021 0.50 12.54 406 ARG D O 1
ATOM 6990 N N . ASN D 1 97 ? 39.511 27.900 39.895 1.00 12.41 407 ASN D N 1
ATOM 6991 C CA . ASN D 1 97 ? 38.911 28.833 38.906 1.00 11.45 407 ASN D CA 1
ATOM 6992 C C . ASN D 1 97 ? 37.471 29.278 39.273 1.00 10.83 407 ASN D C 1
ATOM 6993 O O . ASN D 1 97 ? 36.568 29.273 38.438 1.00 10.84 407 ASN D O 1
ATOM 6998 N N . ARG D 1 98 ? 37.271 29.672 40.530 1.00 10.02 408 ARG D N 1
ATOM 6999 C CA . ARG D 1 98 ? 35.924 29.855 41.068 1.00 9.37 408 ARG D CA 1
ATOM 7000 C C . ARG D 1 98 ? 35.078 30.879 40.314 1.00 9.59 408 ARG D C 1
ATOM 7001 O O . ARG D 1 98 ? 33.929 30.598 40.001 1.00 9.28 408 ARG D O 1
ATOM 7009 N N . THR D 1 99 ? 35.621 32.059 40.032 1.00 8.77 409 THR D N 1
ATOM 7010 C CA . THR D 1 99 ? 34.805 33.101 39.413 1.00 8.48 409 THR D CA 1
ATOM 7011 C C . THR D 1 99 ? 34.315 32.661 38.032 1.00 7.97 409 THR D C 1
ATOM 7012 O O . THR D 1 99 ? 33.131 32.775 37.732 1.00 8.08 409 THR D O 1
ATOM 7016 N N . ASN D 1 100 ? 35.223 32.163 37.196 1.00 8.05 410 ASN D N 1
ATOM 7017 C CA . ASN D 1 100 ? 34.807 31.704 35.856 1.00 8.72 410 ASN D CA 1
ATOM 7018 C C . ASN D 1 100 ? 33.803 30.547 35.872 1.00 8.43 410 ASN D C 1
ATOM 7019 O O . ASN D 1 100 ? 32.907 30.487 35.017 1.00 6.83 410 ASN D O 1
ATOM 7024 N N . LEU D 1 101 ? 33.938 29.637 36.841 1.00 7.53 411 LEU D N 1
ATOM 7025 C CA . LEU D 1 101 ? 32.970 28.547 36.970 1.00 7.92 411 LEU D CA 1
ATOM 7026 C C . LEU D 1 101 ? 31.581 29.091 37.361 1.00 8.58 411 LEU D C 1
ATOM 7027 O O . LEU D 1 101 ? 30.589 28.633 36.818 1.00 8.26 411 LEU D O 1
ATOM 7032 N N . ARG D 1 102 ? 31.531 30.046 38.297 1.00 7.71 412 ARG D N 1
ATOM 7033 C CA . ARG D 1 102 ? 30.264 30.707 38.620 1.00 8.46 412 ARG D CA 1
ATOM 7034 C C . ARG D 1 102 ? 29.684 31.411 37.396 1.00 8.94 412 ARG D C 1
ATOM 7035 O O . ARG D 1 102 ? 28.469 31.386 37.192 1.00 9.77 412 ARG D O 1
ATOM 7043 N N . ARG D 1 103 ? 30.547 32.082 36.631 1.00 9.24 413 ARG D N 1
ATOM 7044 C CA . ARG D 1 103 ? 30.093 32.767 35.412 1.00 9.27 413 ARG D CA 1
ATOM 7045 C C . ARG D 1 103 ? 29.525 31.728 34.443 1.00 8.86 413 ARG D C 1
ATOM 7046 O O . ARG D 1 103 ? 28.495 31.967 33.790 1.00 8.49 413 ARG D O 1
ATOM 7054 N N . ALA D 1 104 ? 30.171 30.565 34.350 1.00 8.84 414 ALA D N 1
ATOM 7055 C CA . ALA D 1 104 ? 29.674 29.537 33.408 1.00 9.22 414 ALA D CA 1
ATOM 7056 C C . ALA D 1 104 ? 28.300 29.036 33.869 1.00 9.43 414 ALA D C 1
ATOM 7057 O O . ALA D 1 104 ? 27.393 28.864 33.048 1.00 9.84 414 ALA D O 1
ATOM 7059 N N . ALA D 1 105 ? 28.150 28.812 35.177 1.00 7.92 415 ALA D N 1
ATOM 7060 C CA . ALA D 1 105 ? 26.881 28.386 35.741 1.00 8.38 415 ALA D CA 1
ATOM 7061 C C . ALA D 1 105 ? 25.743 29.356 35.408 1.00 8.84 415 ALA D C 1
ATOM 7062 O O . ALA D 1 105 ? 24.624 28.921 35.101 1.00 8.18 415 ALA D O 1
ATOM 7064 N N . GLN D 1 106 ? 26.042 30.662 35.456 1.00 9.03 416 GLN D N 1
ATOM 7065 C CA . GLN D 1 106 ? 25.048 31.700 35.166 1.00 11.02 416 GLN D CA 1
ATOM 7066 C C . GLN D 1 106 ? 24.633 31.655 33.684 1.00 10.41 416 GLN D C 1
ATOM 7067 O O . GLN D 1 106 ? 23.430 31.754 33.369 1.00 9.37 416 GLN D O 1
ATOM 7073 N N . PHE D 1 107 ? 25.602 31.457 32.792 1.00 9.80 417 PHE D N 1
ATOM 7074 C CA . PHE D 1 107 ? 25.270 31.280 31.360 1.00 11.01 417 PHE D CA 1
ATOM 7075 C C . PHE D 1 107 ? 24.399 30.068 31.106 1.00 11.65 417 PHE D C 1
ATOM 7076 O O . PHE D 1 107 ? 23.445 30.138 30.321 1.00 12.16 417 PHE D O 1
ATOM 7084 N N . LEU D 1 108 ? 24.701 28.971 31.787 1.00 12.12 418 LEU D N 1
ATOM 7085 C CA . LEU D 1 108 ? 23.861 27.773 31.672 1.00 12.53 418 LEU D CA 1
ATOM 7086 C C . LEU D 1 108 ? 22.427 28.036 32.159 1.00 13.59 418 LEU D C 1
ATOM 7087 O O . LEU D 1 108 ? 21.469 27.629 31.511 1.00 13.02 418 LEU D O 1
ATOM 7092 N N . GLU D 1 109 ? 22.283 28.721 33.295 1.00 14.76 419 GLU D N 1
ATOM 7093 C CA . GLU D 1 109 ? 20.948 29.058 33.809 1.00 17.22 419 GLU D CA 1
ATOM 7094 C C . GLU D 1 109 ? 20.205 29.963 32.797 1.00 17.91 419 GLU D C 1
ATOM 7095 O O . GLU D 1 109 ? 18.996 29.808 32.583 1.00 17.31 419 GLU D O 1
ATOM 7101 N N A GLN D 1 110 ? 20.944 30.893 32.189 0.50 18.03 420 GLN D N 1
ATOM 7102 N N B GLN D 1 110 ? 20.941 30.882 32.169 0.50 18.63 420 GLN D N 1
ATOM 7103 C CA A GLN D 1 110 ? 20.450 31.730 31.087 0.50 18.73 420 GLN D CA 1
ATOM 7104 C CA B GLN D 1 110 ? 20.404 31.743 31.103 0.50 19.89 420 GLN D CA 1
ATOM 7105 C C A GLN D 1 110 ? 19.911 30.898 29.941 0.50 19.08 420 GLN D C 1
ATOM 7106 C C B GLN D 1 110 ? 19.975 30.972 29.855 0.50 19.70 420 GLN D C 1
ATOM 7107 O O A GLN D 1 110 ? 18.835 31.179 29.415 0.50 20.16 420 GLN D O 1
ATOM 7108 O O B GLN D 1 110 ? 19.029 31.365 29.178 0.50 20.63 420 GLN D O 1
ATOM 7119 N N . ALA D 1 111 ? 20.681 29.890 29.545 1.00 19.34 421 ALA D N 1
ATOM 7120 C CA . ALA D 1 111 ? 20.318 29.006 28.429 1.00 19.56 421 ALA D CA 1
ATOM 7121 C C . ALA D 1 111 ? 19.181 28.033 28.786 1.00 19.72 421 ALA D C 1
ATOM 7122 O O . ALA D 1 111 ? 18.859 27.148 28.002 1.00 19.42 421 ALA D O 1
ATOM 7124 N N . GLY D 1 112 ? 18.622 28.172 29.985 1.00 19.95 422 GLY D N 1
ATOM 7125 C CA . GLY D 1 112 ? 17.472 27.364 30.407 1.00 20.62 422 GLY D CA 1
ATOM 7126 C C . GLY D 1 112 ? 17.840 26.040 31.058 1.00 20.75 422 GLY D C 1
ATOM 7127 O O . GLY D 1 112 ? 16.992 25.184 31.252 1.00 20.95 422 GLY D O 1
ATOM 7128 N N . PHE D 1 113 ? 19.105 25.863 31.401 1.00 20.66 423 PHE D N 1
ATOM 7129 C CA . PHE D 1 113 ? 19.514 24.679 32.123 1.00 21.54 423 PHE D CA 1
ATOM 7130 C C . PHE D 1 113 ? 19.249 24.825 33.628 1.00 22.43 423 PHE D C 1
ATOM 7131 O O . PHE D 1 113 ? 19.399 25.899 34.190 1.00 22.30 423 PHE D O 1
ATOM 7139 N N . ARG D 1 114 ? 18.846 23.730 34.254 1.00 23.60 424 ARG D N 1
ATOM 7140 C CA . ARG D 1 114 ? 18.473 23.704 35.659 1.00 25.96 424 ARG D CA 1
ATOM 7141 C C . ARG D 1 114 ? 19.193 22.514 36.305 1.00 26.30 424 ARG D C 1
ATOM 7142 O O . ARG D 1 114 ? 19.218 21.421 35.735 1.00 26.47 424 ARG D O 1
ATOM 7150 N N . ILE D 1 115 ? 19.815 22.750 37.458 1.00 27.16 425 ILE D N 1
ATOM 7151 C CA . ILE D 1 115 ? 20.424 21.696 38.279 1.00 28.23 425 ILE D CA 1
ATOM 7152 C C . ILE D 1 115 ? 19.324 20.959 39.050 1.00 28.93 425 ILE D C 1
ATOM 7153 O O . ILE D 1 115 ? 18.539 21.580 39.779 1.00 28.30 425 ILE D O 1
ATOM 7158 N N . GLU D 1 116 ? 19.272 19.641 38.868 1.00 29.84 426 GLU D N 1
ATOM 7159 C CA . GLU D 1 116 ? 18.409 18.799 39.688 1.00 31.43 426 GLU D CA 1
ATOM 7160 C C . GLU D 1 116 ? 19.083 17.487 40.088 1.00 31.59 426 GLU D C 1
ATOM 7161 O O . GLU D 1 116 ? 19.526 16.705 39.227 1.00 31.03 426 GLU D O 1
ATOM 7167 N N . GLN D 1 117 ? 19.154 17.274 41.410 1.00 32.11 427 GLN D N 1
ATOM 7168 C CA . GLN D 1 117 ? 19.897 16.159 42.004 1.00 32.44 427 GLN D CA 1
ATOM 7169 C C . GLN D 1 117 ? 21.341 16.099 41.475 1.00 32.74 427 GLN D C 1
ATOM 7170 O O . GLN D 1 117 ? 21.830 15.034 41.086 1.00 32.63 427 GLN D O 1
ATOM 7176 N N . GLY D 1 118 ? 21.998 17.265 41.436 1.00 33.07 428 GLY D N 1
ATOM 7177 C CA . GLY D 1 118 ? 23.380 17.378 40.958 1.00 33.37 428 GLY D CA 1
ATOM 7178 C C . GLY D 1 118 ? 23.604 17.074 39.481 1.00 33.74 428 GLY D C 1
ATOM 7179 O O . GLY D 1 118 ? 24.746 16.933 39.045 1.00 33.86 428 GLY D O 1
ATOM 7180 N N . GLN D 1 119 ? 22.521 16.950 38.716 1.00 33.83 429 GLN D N 1
ATOM 7181 C CA . GLN D 1 119 ? 22.590 16.836 37.249 1.00 34.27 429 GLN D CA 1
ATOM 7182 C C . GLN D 1 119 ? 22.146 18.154 36.631 1.00 33.91 429 GLN D C 1
ATOM 7183 O O . GLN D 1 119 ? 21.210 18.782 37.125 1.00 33.70 429 GLN D O 1
ATOM 7189 N N . LEU D 1 120 ? 22.803 18.573 35.552 1.00 33.76 430 LEU D N 1
ATOM 7190 C CA . LEU D 1 120 ? 22.343 19.746 34.830 1.00 33.50 430 LEU D CA 1
ATOM 7191 C C . LEU D 1 120 ? 21.308 19.304 33.806 1.00 34.14 430 LEU D C 1
ATOM 7192 O O . LEU D 1 120 ? 21.624 18.570 32.873 1.00 34.25 430 LEU D O 1
ATOM 7197 N N . LEU D 1 121 ? 20.071 19.744 34.007 1.00 35.23 431 LEU D N 1
ATOM 7198 C CA . LEU D 1 121 ? 18.953 19.377 33.143 1.00 36.51 431 LEU D CA 1
ATOM 7199 C C . LEU D 1 121 ? 18.565 20.529 32.233 1.00 37.34 431 LEU D C 1
ATOM 7200 O O . LEU D 1 121 ? 18.299 21.635 32.702 1.00 37.43 431 LEU D O 1
ATOM 7205 N N . GLY D 1 122 ? 18.503 20.244 30.938 1.00 38.42 432 GLY D N 1
ATOM 7206 C CA . GLY D 1 122 ? 18.143 21.229 29.926 1.00 39.41 432 GLY D CA 1
ATOM 7207 C C . GLY D 1 122 ? 16.688 21.665 29.900 1.00 40.07 432 GLY D C 1
ATOM 7208 O O . GLY D 1 122 ? 15.873 21.217 30.728 1.00 39.93 432 GLY D O 1
ATOM 7209 N N . PRO D 1 123 ? 16.350 22.558 28.943 1.00 40.63 433 PRO D N 1
ATOM 7210 C CA . PRO D 1 123 ? 14.977 23.050 28.785 1.00 40.89 433 PRO D CA 1
ATOM 7211 C C . PRO D 1 123 ? 14.048 21.869 28.548 1.00 41.06 433 PRO D C 1
ATOM 7212 O O . PRO D 1 123 ? 12.956 21.823 29.126 1.00 41.56 433 PRO D O 1
ATOM 7216 N N . ASP D 1 124 ? 14.523 20.915 27.740 1.00 41.03 434 ASP D N 1
ATOM 7217 C CA . ASP D 1 124 ? 13.791 19.691 27.384 1.00 40.83 434 ASP D CA 1
ATOM 7218 C C . ASP D 1 124 ? 13.613 18.673 28.525 1.00 39.98 434 ASP D C 1
ATOM 7219 O O . ASP D 1 124 ? 12.822 17.734 28.396 1.00 40.16 434 ASP D O 1
ATOM 7224 N N . GLY D 1 125 ? 14.344 18.849 29.626 1.00 38.85 435 GLY D N 1
ATOM 7225 C CA . GLY D 1 125 ? 14.198 17.979 30.806 1.00 37.10 435 GLY D CA 1
ATOM 7226 C C . GLY D 1 125 ? 15.266 16.901 30.921 1.00 35.76 435 GLY D C 1
ATOM 7227 O O . GLY D 1 125 ? 15.479 16.333 32.002 1.00 35.50 435 GLY D O 1
ATOM 7228 N N . ALA D 1 126 ? 15.938 16.625 29.803 1.00 34.51 436 ALA D N 1
ATOM 7229 C CA . ALA D 1 126 ? 16.988 15.615 29.751 1.00 33.21 436 ALA D CA 1
ATOM 7230 C C . ALA D 1 126 ? 18.335 16.171 30.219 1.00 32.12 436 ALA D C 1
ATOM 7231 O O . ALA D 1 126 ? 18.651 17.350 29.974 1.00 32.13 436 ALA D O 1
ATOM 7233 N N . PRO D 1 127 ? 19.134 15.330 30.907 1.00 30.65 437 PRO D N 1
ATOM 7234 C CA . PRO D 1 127 ? 20.501 15.722 31.250 1.00 29.13 437 PRO D CA 1
ATOM 7235 C C . PRO D 1 127 ? 21.280 16.174 30.020 1.00 27.77 437 PRO D C 1
ATOM 7236 O O . PRO D 1 127 ? 21.098 15.615 28.928 1.00 26.67 437 PRO D O 1
ATOM 7240 N N . LEU D 1 128 ? 22.148 17.169 30.187 1.00 26.71 438 LEU D N 1
ATOM 7241 C CA . LEU D 1 128 ? 23.033 17.553 29.095 1.00 25.54 438 LEU D CA 1
ATOM 7242 C C . LEU D 1 128 ? 24.009 16.416 28.819 1.00 25.10 438 LEU D C 1
ATOM 7243 O O . LEU D 1 128 ? 24.758 15.995 29.702 1.00 25.33 438 LEU D O 1
ATOM 7248 N N . ALA D 1 129 ? 23.964 15.900 27.600 1.00 24.23 439 ALA D N 1
ATOM 7249 C CA . ALA D 1 129 ? 24.921 14.905 27.171 1.00 23.83 439 ALA D CA 1
ATOM 7250 C C . ALA D 1 129 ? 26.062 15.634 26.513 1.00 22.83 439 ALA D C 1
ATOM 7251 O O . ALA D 1 129 ? 25.853 16.414 25.584 1.00 23.47 439 ALA D O 1
ATOM 7253 N N . LEU D 1 130 ? 27.273 15.363 26.971 1.00 21.05 440 LEU D N 1
ATOM 7254 C CA . LEU D 1 130 ? 28.440 15.931 26.337 1.00 20.36 440 LEU D CA 1
ATOM 7255 C C . LEU D 1 130 ? 29.494 14.834 26.234 1.00 19.23 440 LEU D C 1
ATOM 7256 O O . LEU D 1 130 ? 29.976 14.333 27.261 1.00 18.99 440 LEU D O 1
ATOM 7261 N N . ARG D 1 131 ? 29.794 14.413 25.006 1.00 17.30 441 ARG D N 1
ATOM 7262 C CA . ARG D 1 131 ? 30.868 13.444 24.770 1.00 16.94 441 ARG D CA 1
ATOM 7263 C C . ARG D 1 131 ? 31.962 14.036 23.917 1.00 15.18 441 ARG D C 1
ATOM 7264 O O . ARG D 1 131 ? 31.689 14.625 22.864 1.00 15.52 441 ARG D O 1
ATOM 7272 N N . PHE D 1 132 ? 33.199 13.855 24.364 1.00 14.59 442 PHE D N 1
ATOM 7273 C CA . PHE D 1 132 ? 34.378 14.256 23.606 1.00 13.63 442 PHE D CA 1
ATOM 7274 C C . PHE D 1 132 ? 34.806 13.061 22.770 1.00 13.14 442 PHE D C 1
ATOM 7275 O O . PHE D 1 132 ? 35.187 12.018 23.314 1.00 13.38 442 PHE D O 1
ATOM 7283 N N . LEU D 1 133 ? 34.745 13.209 21.459 1.00 11.24 443 LEU D N 1
ATOM 7284 C CA . LEU D 1 133 ? 35.194 12.146 20.584 1.00 9.91 443 LEU D CA 1
ATOM 7285 C C . LEU D 1 133 ? 36.712 12.250 20.499 1.00 9.43 443 LEU D C 1
ATOM 7286 O O . LEU D 1 133 ? 37.256 13.251 20.042 1.00 10.00 443 LEU D O 1
ATOM 7291 N N . LEU D 1 134 ? 37.390 11.194 20.914 1.00 9.02 444 LEU D N 1
ATOM 7292 C CA . LEU D 1 134 ? 38.817 11.215 20.990 1.00 9.75 444 LEU D CA 1
ATOM 7293 C C . LEU D 1 134 ? 39.422 10.022 20.236 1.00 10.22 444 LEU D C 1
ATOM 7294 O O . LEU D 1 134 ? 39.013 8.885 20.407 1.00 9.44 444 LEU D O 1
ATOM 7299 N N . ARG D 1 135 ? 40.416 10.295 19.415 1.00 10.95 445 ARG D N 1
ATOM 7300 C CA . ARG D 1 135 ? 41.234 9.225 18.847 1.00 13.33 445 ARG D CA 1
ATOM 7301 C C . ARG D 1 135 ? 41.999 8.475 19.950 1.00 14.17 445 ARG D C 1
ATOM 7302 O O . ARG D 1 135 ? 42.726 9.085 20.727 1.00 14.57 445 ARG D O 1
ATOM 7310 N N . GLN D 1 136 ? 41.837 7.156 20.039 1.00 15.35 446 GLN D N 1
ATOM 7311 C CA . GLN D 1 136 ? 42.623 6.357 20.995 1.00 17.52 446 GLN D CA 1
ATOM 7312 C C . GLN D 1 136 ? 44.083 6.658 20.720 1.00 17.70 446 GLN D C 1
ATOM 7313 O O . GLN D 1 136 ? 44.494 6.772 19.565 1.00 18.93 446 GLN D O 1
ATOM 7319 N N . GLY D 1 137 ? 44.874 6.804 21.756 1.00 18.02 447 GLY D N 1
ATOM 7320 C CA . GLY D 1 137 ? 46.298 7.046 21.520 1.00 17.97 447 GLY D CA 1
ATOM 7321 C C . GLY D 1 137 ? 46.716 8.502 21.619 1.00 17.94 447 GLY D C 1
ATOM 7322 O O . GLY D 1 137 ? 47.902 8.796 21.786 1.00 17.63 447 GLY D O 1
ATOM 7323 N N A ASP D 1 138 ? 45.753 9.420 21.499 0.50 17.46 448 ASP D N 1
ATOM 7324 N N B ASP D 1 138 ? 45.739 9.399 21.538 0.50 17.13 448 ASP D N 1
ATOM 7325 C CA A ASP D 1 138 ? 46.014 10.850 21.682 0.50 17.62 448 ASP D CA 1
ATOM 7326 C CA B ASP D 1 138 ? 45.967 10.824 21.679 0.50 16.99 448 ASP D CA 1
ATOM 7327 C C A ASP D 1 138 ? 46.073 11.187 23.165 0.50 17.19 448 ASP D C 1
ATOM 7328 C C B ASP D 1 138 ? 46.065 11.186 23.165 0.50 16.82 448 ASP D C 1
ATOM 7329 O O A ASP D 1 138 ? 45.132 11.765 23.716 0.50 16.67 448 ASP D O 1
ATOM 7330 O O B ASP D 1 138 ? 45.139 11.784 23.719 0.50 16.33 448 ASP D O 1
ATOM 7339 N N . SER D 1 139 ? 47.180 10.811 23.802 1.00 16.76 449 SER D N 1
ATOM 7340 C CA . SER D 1 139 ? 47.328 10.937 25.260 1.00 17.07 449 SER D CA 1
ATOM 7341 C C . SER D 1 139 ? 47.387 12.369 25.775 1.00 17.11 449 SER D C 1
ATOM 7342 O O . SER D 1 139 ? 46.919 12.632 26.870 1.00 16.54 449 SER D O 1
ATOM 7345 N N . ASP D 1 140 ? 47.946 13.288 24.991 1.00 17.46 450 ASP D N 1
ATOM 7346 C CA . ASP D 1 140 ? 48.010 14.681 25.452 1.00 18.45 450 ASP D CA 1
ATOM 7347 C C . ASP D 1 140 ? 46.589 15.204 25.543 1.00 16.64 450 ASP D C 1
ATOM 7348 O O . ASP D 1 140 ? 46.201 15.792 26.538 1.00 17.98 450 ASP D O 1
ATOM 7361 N N . GLN D 1 142 ? 43.826 13.434 25.877 1.00 10.01 452 GLN D N 1
ATOM 7362 C CA . GLN D 1 142 ? 43.127 12.746 26.965 1.00 10.18 452 GLN D CA 1
ATOM 7363 C C . GLN D 1 142 ? 43.368 13.405 28.332 1.00 10.72 452 GLN D C 1
ATOM 7364 O O . GLN D 1 142 ? 42.431 13.614 29.088 1.00 10.79 452 GLN D O 1
ATOM 7370 N N . THR D 1 143 ? 44.623 13.701 28.652 1.00 11.33 453 THR D N 1
ATOM 7371 C CA . THR D 1 143 ? 44.960 14.371 29.918 1.00 13.22 453 THR D CA 1
ATOM 7372 C C . THR D 1 143 ? 44.230 15.721 30.040 1.00 12.81 453 THR D C 1
ATOM 7373 O O . THR D 1 143 ? 43.596 16.002 31.067 1.00 13.20 453 THR D O 1
ATOM 7377 N N . VAL D 1 144 ? 44.262 16.521 28.968 1.00 12.48 454 VAL D N 1
ATOM 7378 C CA . VAL D 1 144 ? 43.536 17.782 28.951 1.00 11.15 454 VAL D CA 1
ATOM 7379 C C . VAL D 1 144 ? 42.045 17.616 29.216 1.00 12.74 454 VAL D C 1
ATOM 7380 O O . VAL D 1 144 ? 41.462 18.317 30.068 1.00 12.79 454 VAL D O 1
ATOM 7384 N N . LEU D 1 145 ? 41.417 16.682 28.509 1.00 12.59 455 LEU D N 1
ATOM 7385 C CA . LEU D 1 145 ? 39.988 16.500 28.626 1.00 13.13 455 LEU D CA 1
ATOM 7386 C C . LEU D 1 145 ? 39.582 15.881 29.965 1.00 14.12 455 LEU D C 1
ATOM 7387 O O . LEU D 1 145 ? 38.503 16.167 30.479 1.00 14.01 455 LEU D O 1
ATOM 7392 N N . GLU D 1 146 ? 40.440 15.025 30.511 1.00 13.82 456 GLU D N 1
ATOM 7393 C CA . GLU D 1 146 ? 40.183 14.480 31.846 1.00 14.32 456 GLU D CA 1
ATOM 7394 C C . GLU D 1 146 ? 40.035 15.566 32.905 1.00 14.51 456 GLU D C 1
ATOM 7395 O O . GLU D 1 146 ? 39.081 15.537 33.699 1.00 14.44 456 GLU D O 1
ATOM 7401 N N . ILE D 1 147 ? 40.964 16.516 32.896 1.00 14.04 457 ILE D N 1
ATOM 7402 C CA . ILE D 1 147 ? 40.932 17.674 33.788 1.00 14.50 457 ILE D CA 1
ATOM 7403 C C . ILE D 1 147 ? 39.692 18.542 33.510 1.00 15.03 457 ILE D C 1
ATOM 7404 O O . ILE D 1 147 ? 38.926 18.897 34.424 1.00 14.85 457 ILE D O 1
ATOM 7409 N N . TYR D 1 148 ? 39.497 18.873 32.243 1.00 14.02 458 TYR D N 1
ATOM 7410 C CA . TYR D 1 148 ? 38.346 19.644 31.837 1.00 13.98 458 TYR D CA 1
ATOM 7411 C C . TYR D 1 148 ? 37.035 18.995 32.286 1.00 14.28 458 TYR D C 1
ATOM 7412 O O . TYR D 1 148 ? 36.143 19.687 32.770 1.00 14.02 458 TYR D O 1
ATOM 7421 N N A THR D 1 149 ? 36.908 17.680 32.126 0.50 14.16 459 THR D N 1
ATOM 7422 N N B THR D 1 149 ? 36.949 17.673 32.169 0.50 13.69 459 THR D N 1
ATOM 7423 C CA A THR D 1 149 ? 35.646 17.005 32.455 0.50 15.19 459 THR D CA 1
ATOM 7424 C CA B THR D 1 149 ? 35.771 16.923 32.618 0.50 14.18 459 THR D CA 1
ATOM 7425 C C A THR D 1 149 ? 35.232 17.174 33.916 0.50 15.01 459 THR D C 1
ATOM 7426 C C B THR D 1 149 ? 35.461 17.127 34.100 0.50 14.51 459 THR D C 1
ATOM 7427 O O A THR D 1 149 ? 34.048 17.230 34.217 0.50 15.39 459 THR D O 1
ATOM 7428 O O B THR D 1 149 ? 34.303 17.198 34.487 0.50 14.72 459 THR D O 1
ATOM 7435 N N A ARG D 1 150 ? 36.201 17.263 34.820 0.50 15.32 460 ARG D N 1
ATOM 7436 N N B ARG D 1 150 ? 36.496 17.225 34.927 0.50 15.17 460 ARG D N 1
ATOM 7437 C CA A ARG D 1 150 ? 35.882 17.432 36.232 0.50 15.35 460 ARG D CA 1
ATOM 7438 C CA B ARG D 1 150 ? 36.297 17.479 36.346 0.50 15.82 460 ARG D CA 1
ATOM 7439 C C A ARG D 1 150 ? 35.543 18.871 36.610 0.50 16.06 460 ARG D C 1
ATOM 7440 C C B ARG D 1 150 ? 35.594 18.823 36.580 0.50 16.26 460 ARG D C 1
ATOM 7441 O O A ARG D 1 150 ? 34.894 19.107 37.628 0.50 15.97 460 ARG D O 1
ATOM 7442 O O B ARG D 1 150 ? 34.698 18.925 37.422 0.50 16.19 460 ARG D O 1
ATOM 7457 N N . ALA D 1 151 ? 35.979 19.835 35.800 1.00 16.47 461 ALA D N 1
ATOM 7458 C CA . ALA D 1 151 ? 35.429 21.182 35.922 1.00 16.73 461 ALA D CA 1
ATOM 7459 C C . ALA D 1 151 ? 33.966 21.152 35.463 1.00 16.99 461 ALA D C 1
ATOM 7460 O O . ALA D 1 151 ? 33.090 21.717 36.130 1.00 16.53 461 ALA D O 1
ATOM 7462 N N . LEU D 1 152 ? 33.694 20.473 34.347 1.00 16.39 462 LEU D N 1
ATOM 7463 C CA . LEU D 1 152 ? 32.326 20.389 33.842 1.00 16.47 462 LEU D CA 1
ATOM 7464 C C . LEU D 1 152 ? 31.438 19.661 34.853 1.00 16.76 462 LEU D C 1
ATOM 7465 O O . LEU D 1 152 ? 30.268 20.014 35.027 1.00 16.42 462 LEU D O 1
ATOM 7470 N N . GLU D 1 153 ? 32.000 18.654 35.517 1.00 17.03 463 GLU D N 1
ATOM 7471 C CA . GLU D 1 153 ? 31.265 17.957 36.572 1.00 18.66 463 GLU D CA 1
ATOM 7472 C C . GLU D 1 153 ? 30.816 18.887 37.693 1.00 18.62 463 GLU D C 1
ATOM 7473 O O . GLU D 1 153 ? 29.720 18.703 38.236 1.00 18.79 463 GLU D O 1
ATOM 7479 N N . ARG D 1 154 ? 31.604 19.923 37.986 1.00 18.70 464 ARG D N 1
ATOM 7480 C CA . ARG D 1 154 ? 31.196 20.875 39.022 1.00 19.51 464 ARG D CA 1
ATOM 7481 C C . ARG D 1 154 ? 29.987 21.697 38.606 1.00 18.63 464 ARG D C 1
ATOM 7482 O O . ARG D 1 154 ? 29.302 22.274 39.457 1.00 18.15 464 ARG D O 1
ATOM 7490 N N . LEU D 1 155 ? 29.736 21.731 37.298 1.00 16.53 465 LEU D N 1
ATOM 7491 C CA . LEU D 1 155 ? 28.580 22.407 36.750 1.00 15.74 465 LEU D CA 1
ATOM 7492 C C . LEU D 1 155 ? 27.379 21.479 36.601 1.00 14.77 465 LEU D C 1
ATOM 7493 O O . LEU D 1 155 ? 26.326 21.907 36.156 1.00 14.92 465 LEU D O 1
ATOM 7498 N N . GLY D 1 156 ? 27.536 20.211 36.959 1.00 14.73 466 GLY D N 1
ATOM 7499 C CA . GLY D 1 156 ? 26.450 19.243 36.832 1.00 14.72 466 GLY D CA 1
ATOM 7500 C C . GLY D 1 156 ? 26.428 18.532 35.487 1.00 15.43 466 GLY D C 1
ATOM 7501 O O . GLY D 1 156 ? 25.493 17.793 35.181 1.00 15.06 466 GLY D O 1
ATOM 7502 N N . ILE D 1 157 ? 27.437 18.777 34.658 1.00 15.91 467 ILE D N 1
ATOM 7503 C CA . ILE D 1 157 ? 27.511 18.130 33.342 1.00 16.45 467 ILE D CA 1
ATOM 7504 C C . ILE D 1 157 ? 28.347 16.847 33.495 1.00 17.73 467 ILE D C 1
ATOM 7505 O O . ILE D 1 157 ? 29.493 16.889 33.922 1.00 19.45 467 ILE D O 1
ATOM 7510 N N . ALA D 1 158 ? 27.785 15.696 33.198 1.00 18.97 468 ALA D N 1
ATOM 7511 C CA . ALA D 1 158 ? 28.574 14.463 33.337 1.00 20.46 468 ALA D CA 1
ATOM 7512 C C . ALA D 1 158 ? 29.206 14.180 31.976 1.00 20.95 468 ALA D C 1
ATOM 7513 O O . ALA D 1 158 ? 28.710 13.369 31.206 1.00 22.85 468 ALA D O 1
ATOM 7515 N N . ALA D 1 159 ? 30.301 14.875 31.694 1.00 20.74 469 ALA D N 1
ATOM 7516 C CA . ALA D 1 159 ? 30.955 14.796 30.393 1.00 19.74 469 ALA D CA 1
ATOM 7517 C C . ALA D 1 159 ? 31.710 13.480 30.316 1.00 19.80 469 ALA D C 1
ATOM 7518 O O . ALA D 1 159 ? 32.266 13.004 31.321 1.00 19.17 469 ALA D O 1
ATOM 7520 N N . GLN D 1 160 ? 31.697 12.872 29.129 1.00 18.16 470 GLN D N 1
ATOM 7521 C CA . GLN D 1 160 ? 32.320 11.576 28.912 1.00 18.48 470 GLN D CA 1
ATOM 7522 C C . GLN D 1 160 ? 33.341 11.742 27.796 1.00 17.07 470 GLN D C 1
ATOM 7523 O O . GLN D 1 160 ? 33.092 12.467 26.828 1.00 16.36 470 GLN D O 1
ATOM 7529 N N . ILE D 1 161 ? 34.488 11.086 27.930 1.00 16.58 471 ILE D N 1
ATOM 7530 C CA . ILE D 1 161 ? 35.411 10.966 26.808 1.00 15.82 471 ILE D CA 1
ATOM 7531 C C . ILE D 1 161 ? 35.007 9.675 26.097 1.00 14.82 471 ILE D C 1
ATOM 7532 O O . ILE D 1 161 ? 34.906 8.620 26.730 1.00 14.10 471 ILE D O 1
ATOM 7537 N N . GLU D 1 162 ? 34.796 9.763 24.789 1.00 14.06 472 GLU D N 1
ATOM 7538 C CA . GLU D 1 162 ? 34.513 8.589 23.988 1.00 12.73 472 GLU D CA 1
ATOM 7539 C C . GLU D 1 162 ? 35.745 8.298 23.137 1.00 11.58 472 GLU D C 1
ATOM 7540 O O . GLU D 1 162 ? 35.933 8.911 22.086 1.00 10.30 472 GLU D O 1
ATOM 7546 N N . LYS D 1 163 ? 36.565 7.345 23.588 1.00 9.81 473 LYS D N 1
ATOM 7547 C CA . LYS D 1 163 ? 37.773 6.960 22.857 1.00 9.81 473 LYS D CA 1
ATOM 7548 C C . LYS D 1 163 ? 37.439 5.948 21.749 1.00 7.78 473 LYS D C 1
ATOM 7549 O O . LYS D 1 163 ? 36.786 4.935 22.001 1.00 7.30 473 LYS D O 1
ATOM 7555 N N . VAL D 1 164 ? 37.917 6.207 20.536 1.00 6.40 474 VAL D N 1
ATOM 7556 C CA . VAL D 1 164 ? 37.652 5.326 19.418 1.00 5.76 474 VAL D CA 1
ATOM 7557 C C . VAL D 1 164 ? 38.944 5.072 18.629 1.00 5.85 474 VAL D C 1
ATOM 7558 O O . VAL D 1 164 ? 39.911 5.846 18.720 1.00 6.25 474 VAL D O 1
ATOM 7562 N N . ASP D 1 165 ? 38.960 3.990 17.854 1.00 4.52 475 ASP D N 1
ATOM 7563 C CA . ASP D 1 165 ? 40.119 3.701 17.030 1.00 4.85 475 ASP D CA 1
ATOM 7564 C C . ASP D 1 165 ? 40.122 4.637 15.820 1.00 4.76 475 ASP D C 1
ATOM 7565 O O . ASP D 1 165 ? 39.160 5.397 15.582 1.00 3.03 475 ASP D O 1
ATOM 7570 N N . ASN D 1 166 ? 41.225 4.635 15.104 1.00 4.63 476 ASN D N 1
ATOM 7571 C CA . ASN D 1 166 ? 41.387 5.538 13.959 1.00 5.76 476 ASN D CA 1
ATOM 7572 C C . ASN D 1 166 ? 40.332 5.380 12.9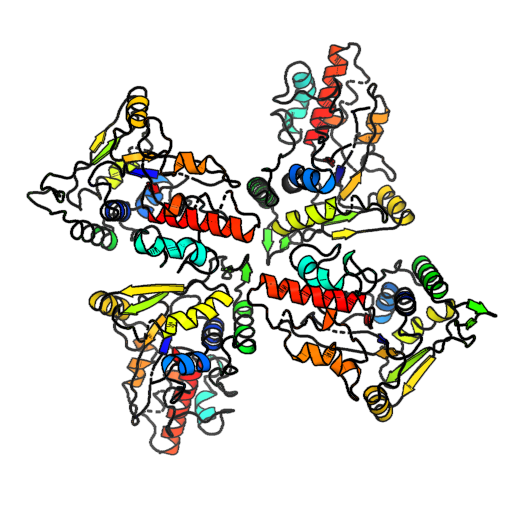07 1.00 4.87 476 ASN D C 1
ATOM 7573 O O . ASN D 1 166 ? 39.897 6.378 12.344 1.00 5.07 476 ASN D O 1
ATOM 7578 N N . ALA D 1 167 ? 39.921 4.137 12.627 1.00 3.75 477 ALA D N 1
ATOM 7579 C CA . ALA D 1 167 ? 38.902 3.927 11.597 1.00 3.86 477 ALA D CA 1
ATOM 7580 C C . ALA D 1 167 ? 37.569 4.546 12.018 1.00 4.45 477 ALA D C 1
ATOM 7581 O O . ALA D 1 167 ? 36.888 5.194 11.201 1.00 4.49 477 ALA D O 1
ATOM 7583 N N . GLN D 1 168 ? 37.157 4.323 13.273 1.00 3.08 478 GLN D N 1
ATOM 7584 C CA . GLN D 1 168 ? 35.937 4.959 13.766 1.00 4.00 478 GLN D CA 1
ATOM 7585 C C . GLN D 1 168 ? 36.066 6.466 13.829 1.00 3.62 478 GLN D C 1
ATOM 7586 O O . GLN D 1 168 ? 35.134 7.182 13.476 1.00 3.03 478 GLN D O 1
ATOM 7592 N N . TYR D 1 169 ? 37.242 6.950 14.224 1.00 3.40 479 TYR D N 1
ATOM 7593 C CA . TYR D 1 169 ? 37.447 8.401 14.314 1.00 4.05 479 TYR D CA 1
ATOM 7594 C C . TYR D 1 169 ? 37.269 9.040 12.925 1.00 5.04 479 TYR D C 1
ATOM 7595 O O . TYR D 1 169 ? 36.555 10.056 12.762 1.00 5.04 479 TYR D O 1
ATOM 7604 N N . THR D 1 170 ? 37.906 8.447 11.924 1.00 4.53 480 THR D N 1
ATOM 7605 C CA . THR D 1 170 ? 37.757 8.953 10.531 1.00 4.63 480 THR D CA 1
ATOM 7606 C C . THR D 1 170 ? 36.297 8.977 10.095 1.00 5.23 480 THR D C 1
ATOM 7607 O O . THR D 1 170 ? 35.815 10.017 9.593 1.00 5.40 480 THR D O 1
ATOM 7611 N N . ALA D 1 171 ? 35.582 7.859 10.290 1.00 5.39 481 ALA D N 1
ATOM 7612 C CA . ALA D 1 171 ? 34.179 7.781 9.918 1.00 5.66 481 ALA D CA 1
ATOM 7613 C C . ALA D 1 171 ? 33.316 8.805 10.655 1.00 6.50 481 ALA D C 1
ATOM 7614 O O . ALA D 1 171 ? 32.496 9.503 10.035 1.00 6.27 481 ALA D O 1
ATOM 7616 N N . ARG D 1 172 ? 33.475 8.890 11.977 1.00 6.33 482 ARG D N 1
ATOM 7617 C CA . ARG D 1 172 ? 32.624 9.793 12.773 1.00 6.98 482 ARG D CA 1
ATOM 7618 C C . ARG D 1 172 ? 32.822 11.268 12.424 1.00 7.50 482 ARG D C 1
ATOM 7619 O O . ARG D 1 172 ? 31.838 12.018 12.324 1.00 7.59 482 ARG D O 1
ATOM 7627 N N . VAL D 1 173 ? 34.073 11.666 12.222 1.00 6.46 483 VAL D N 1
ATOM 7628 C CA . VAL D 1 173 ? 34.389 13.048 11.804 1.00 7.07 483 VAL D CA 1
ATOM 7629 C C . VAL D 1 173 ? 33.873 13.349 10.387 1.00 7.03 483 VAL D C 1
ATOM 7630 O O . VAL D 1 173 ? 33.239 14.409 10.153 1.00 7.57 483 VAL D O 1
ATOM 7634 N N . ALA D 1 174 ? 34.030 12.387 9.480 1.00 6.36 484 ALA D N 1
ATOM 7635 C CA . ALA D 1 174 ? 33.548 12.592 8.119 1.00 7.55 484 ALA D CA 1
ATOM 7636 C C . ALA D 1 174 ? 32.015 12.745 8.117 1.00 7.46 484 ALA D C 1
ATOM 7637 O O . ALA D 1 174 ? 31.486 13.497 7.286 1.00 7.70 484 ALA D O 1
ATOM 7639 N N . GLU D 1 175 ? 31.335 12.031 9.020 1.00 6.88 485 GLU D N 1
ATOM 7640 C CA . GLU D 1 175 ? 29.874 12.112 9.133 1.00 8.30 485 GLU D CA 1
ATOM 7641 C C . GLU D 1 175 ? 29.391 13.237 10.068 1.00 8.78 485 GLU D C 1
ATOM 7642 O O . GLU D 1 175 ? 28.192 13.435 10.207 1.00 9.09 485 GLU D O 1
ATOM 7648 N N . LEU D 1 176 ? 30.320 13.995 10.656 1.00 7.25 486 LEU D N 1
ATOM 7649 C CA . LEU D 1 176 ? 30.002 15.088 11.588 1.00 8.75 486 LEU D CA 1
ATOM 7650 C C . LEU D 1 176 ? 29.229 14.530 12.792 1.00 9.02 486 LEU D C 1
ATOM 7651 O O . LEU D 1 176 ? 28.320 15.170 13.335 1.00 9.05 486 LEU D O 1
ATOM 7656 N N . ASP D 1 177 ? 29.565 13.307 13.171 1.00 9.43 487 ASP D N 1
ATOM 7657 C CA . ASP D 1 177 ? 28.826 12.648 14.258 1.00 8.99 487 ASP D CA 1
ATOM 7658 C C . ASP D 1 177 ? 29.596 12.779 15.580 1.00 9.20 487 ASP D C 1
ATOM 7659 O O . ASP D 1 177 ? 30.235 11.817 16.027 1.00 8.21 487 ASP D O 1
ATOM 7664 N N . PHE D 1 178 ? 29.532 13.958 16.206 1.00 8.25 488 PHE D N 1
ATOM 7665 C CA . PHE D 1 178 ? 30.279 14.217 17.440 1.00 8.62 488 PHE D CA 1
ATOM 7666 C C . PHE D 1 178 ? 29.690 15.468 18.082 1.00 9.30 488 PHE D C 1
ATOM 7667 O O . PHE D 1 178 ? 28.991 16.246 17.407 1.00 8.85 488 PHE D O 1
ATOM 7675 N N . ASP D 1 179 ? 29.943 15.614 19.379 1.00 9.96 489 ASP D N 1
ATOM 7676 C CA . ASP D 1 179 ? 29.588 16.829 20.120 1.00 10.63 489 ASP D CA 1
ATOM 7677 C C . ASP D 1 179 ? 30.803 17.787 20.084 1.00 10.83 489 ASP D C 1
ATOM 7678 O O . ASP D 1 179 ? 30.732 18.892 19.545 1.00 11.34 489 ASP D O 1
ATOM 7683 N N . LEU D 1 180 ? 31.917 17.350 20.669 1.00 10.28 490 LEU D N 1
ATOM 7684 C CA . LEU D 1 180 ? 33.151 18.089 20.638 1.00 10.12 490 LEU D CA 1
ATOM 7685 C C . LEU D 1 180 ? 34.239 17.111 20.263 1.00 9.66 490 LEU D C 1
ATOM 7686 O O . LEU D 1 180 ? 34.118 15.922 20.578 1.00 10.21 490 LEU D O 1
ATOM 7691 N N . THR D 1 181 ? 35.290 17.590 19.604 1.00 7.99 491 THR D N 1
ATOM 7692 C CA . THR D 1 181 ? 36.426 16.707 19.285 1.00 8.80 491 THR D CA 1
ATOM 7693 C C . THR D 1 181 ? 37.691 17.562 19.141 1.00 8.80 491 THR D C 1
ATOM 7694 O O . THR D 1 181 ? 37.619 18.766 18.822 1.00 8.60 491 THR D O 1
ATOM 7698 N N . PRO D 1 182 ? 38.872 16.970 19.354 1.00 9.73 492 PRO D N 1
ATOM 7699 C CA . PRO D 1 182 ? 40.059 17.772 19.081 1.00 10.27 492 PRO D CA 1
ATOM 7700 C C . PRO D 1 182 ? 40.199 18.179 17.608 1.00 10.29 492 PRO D C 1
ATOM 7701 O O . PRO D 1 182 ? 39.754 17.456 16.696 1.00 10.79 492 PRO D O 1
ATOM 7705 N N . PHE D 1 183 ? 40.841 19.326 17.389 1.00 10.24 493 PHE D N 1
ATOM 7706 C CA . PHE D 1 183 ? 40.779 20.035 16.113 1.00 9.67 493 PHE D CA 1
ATOM 7707 C C . PHE D 1 183 ? 42.043 20.824 15.930 1.00 9.66 493 PHE D C 1
ATOM 7708 O O . PHE D 1 183 ? 42.507 21.470 16.863 1.00 10.02 493 PHE D O 1
ATOM 7716 N N . ARG D 1 184 ? 42.602 20.776 14.727 1.00 9.39 494 ARG D N 1
ATOM 7717 C CA . ARG D 1 184 ? 43.707 21.637 14.352 1.00 11.27 494 ARG D CA 1
ATOM 7718 C C . ARG D 1 184 ? 43.443 22.094 12.940 1.00 12.01 494 ARG D C 1
ATOM 7719 O O . ARG D 1 184 ? 43.176 21.281 12.052 1.00 12.09 494 ARG D O 1
ATOM 7727 N N . ARG D 1 185 ? 43.473 23.402 12.739 1.00 11.98 495 ARG D N 1
ATOM 7728 C CA . ARG D 1 185 ? 43.407 23.937 11.389 1.00 11.78 495 ARG D CA 1
ATOM 7729 C C . ARG D 1 185 ? 44.631 24.824 11.212 1.00 11.93 495 ARG D C 1
ATOM 7730 O O . ARG D 1 185 ? 44.815 25.795 11.947 1.00 11.09 495 ARG D O 1
ATOM 7738 N N . ASP D 1 186 ? 45.485 24.476 10.247 1.00 11.31 496 ASP D N 1
ATOM 7739 C CA . ASP D 1 186 ? 46.694 25.259 10.001 1.00 11.71 496 ASP D CA 1
ATOM 7740 C C . ASP D 1 186 ? 46.312 26.325 8.977 1.00 11.29 496 ASP D C 1
ATOM 7741 O O . ASP D 1 186 ? 45.654 26.011 7.983 1.00 10.78 496 ASP D O 1
ATOM 7746 N N . LEU D 1 187 ? 46.730 27.569 9.201 1.00 10.27 497 LEU D N 1
ATOM 7747 C CA . LEU D 1 187 ? 46.324 28.682 8.324 1.00 10.62 497 LEU D CA 1
ATOM 7748 C C . LEU D 1 187 ? 47.557 29.397 7.839 1.00 11.79 497 LEU D C 1
ATOM 7749 O O . LEU D 1 187 ? 48.549 29.467 8.545 1.00 11.44 497 LEU D O 1
ATOM 7754 N N . SER D 1 188 ? 47.508 29.907 6.619 1.00 13.32 498 SER D N 1
ATOM 7755 C CA . SER D 1 188 ? 48.683 30.607 6.114 1.00 14.85 498 SER D CA 1
ATOM 7756 C C . SER D 1 188 ? 48.584 32.112 6.359 1.00 14.62 498 SER D C 1
ATOM 7757 O O . SER D 1 188 ? 47.516 32.629 6.673 1.00 14.07 498 SER D O 1
ATOM 7760 N N . LEU D 1 189 ? 49.716 32.801 6.219 1.00 15.62 499 LEU D N 1
ATOM 7761 C CA . LEU D 1 189 ? 49.746 34.261 6.291 1.00 16.03 499 LEU D CA 1
ATOM 7762 C C . LEU D 1 189 ? 49.240 34.936 5.001 1.00 15.89 499 LEU D C 1
ATOM 7763 O O . LEU D 1 189 ? 49.180 36.164 4.932 1.00 14.97 499 LEU D O 1
ATOM 7768 N N . SER D 1 190 ? 48.877 34.123 4.001 1.00 15.02 500 SER D N 1
ATOM 7769 C CA . SER D 1 190 ? 48.322 34.589 2.724 1.00 15.43 500 SER D CA 1
ATOM 7770 C C . SER D 1 190 ? 46.987 33.853 2.492 1.00 13.65 500 SER D C 1
ATOM 7771 O O . SER D 1 190 ? 46.886 33.084 1.537 1.00 13.67 500 SER D O 1
ATOM 7774 N N . PRO D 1 191 ? 45.978 34.052 3.362 1.00 13.53 501 PRO D N 1
ATOM 7775 C CA . PRO D 1 191 ? 44.799 33.201 3.171 1.00 13.31 501 PRO D CA 1
ATOM 7776 C C . PRO D 1 191 ? 44.116 33.497 1.838 1.00 13.48 501 PRO D C 1
ATOM 7777 O O . PRO D 1 191 ? 44.177 34.624 1.338 1.00 13.72 501 PRO D O 1
ATOM 7781 N N . GLY D 1 192 ? 43.531 32.465 1.249 1.00 12.61 502 GLY D N 1
ATOM 7782 C CA . GLY D 1 192 ? 42.931 32.600 -0.073 1.00 12.71 502 GLY D CA 1
ATOM 7783 C C . GLY D 1 192 ? 41.573 31.924 -0.084 1.00 11.89 502 GLY D C 1
ATOM 7784 O O . GLY D 1 192 ? 40.887 31.853 0.944 1.00 10.52 502 GLY D O 1
ATOM 7785 N N . ASN D 1 193 ? 41.235 31.383 -1.250 1.00 11.31 503 ASN D N 1
ATOM 7786 C CA . ASN D 1 193 ? 39.929 30.763 -1.509 1.00 12.29 503 ASN D CA 1
ATOM 7787 C C . ASN D 1 193 ? 39.597 29.617 -0.566 1.00 10.71 503 ASN D C 1
ATOM 7788 O O . ASN D 1 193 ? 38.410 29.333 -0.310 1.00 9.18 503 ASN D O 1
ATOM 7793 N N . GLU D 1 194 ? 40.632 28.958 -0.052 1.00 9.52 504 GLU D N 1
ATOM 7794 C CA . GLU D 1 194 ? 40.423 27.845 0.893 1.00 9.70 504 GLU D CA 1
ATOM 7795 C C . GLU D 1 194 ? 39.631 28.203 2.142 1.00 9.93 504 GLU D C 1
ATOM 7796 O O . GLU D 1 194 ? 39.026 27.328 2.733 1.00 9.31 504 GLU D O 1
ATOM 7802 N N . GLN D 1 195 ? 39.657 29.476 2.551 1.00 9.27 505 GLN D N 1
ATOM 7803 C CA . GLN D 1 195 ? 38.911 29.934 3.726 1.00 10.22 505 GLN D CA 1
ATOM 7804 C C . GLN D 1 195 ? 37.428 29.604 3.616 1.00 9.31 505 GLN D C 1
ATOM 7805 O O . GLN D 1 195 ? 36.797 29.370 4.624 1.00 10.21 505 GLN D O 1
ATOM 7811 N N . ARG D 1 196 ? 36.882 29.562 2.397 1.00 8.49 506 ARG D N 1
ATOM 7812 C CA . ARG D 1 196 ? 35.484 29.167 2.234 1.00 8.36 506 ARG D CA 1
ATOM 7813 C C . ARG D 1 196 ? 35.247 27.709 2.580 1.00 7.91 506 ARG D C 1
ATOM 7814 O O . ARG D 1 196 ? 34.173 27.347 3.008 1.00 7.67 506 ARG D O 1
ATOM 7822 N N . LEU D 1 197 ? 36.278 26.883 2.439 1.00 7.49 507 LEU D N 1
ATOM 7823 C CA . LEU D 1 197 ? 36.139 25.454 2.740 1.00 7.23 507 LEU D CA 1
ATOM 7824 C C . LEU D 1 197 ? 36.234 25.253 4.229 1.00 7.57 507 LEU D C 1
ATOM 7825 O O . LEU D 1 197 ? 35.666 24.312 4.792 1.00 8.87 507 LEU D O 1
ATOM 7830 N N . TYR D 1 198 ? 36.933 26.154 4.895 1.00 7.45 508 TYR D N 1
ATOM 7831 C CA . TYR D 1 198 ? 37.106 26.050 6.326 1.00 7.98 508 TYR D CA 1
ATOM 7832 C C . TYR D 1 198 ? 35.931 26.583 7.175 1.00 8.95 508 TYR D C 1
ATOM 7833 O O . TYR D 1 198 ? 35.633 26.001 8.218 1.00 8.11 508 TYR D O 1
ATOM 7842 N N . TRP D 1 199 ? 35.303 27.686 6.735 1.00 9.69 509 TRP D N 1
ATOM 7843 C CA . TRP D 1 199 ? 34.387 28.469 7.603 1.00 9.35 509 TRP D CA 1
ATOM 7844 C C . TRP D 1 199 ? 33.103 28.860 6.870 1.00 9.70 509 TRP D C 1
ATOM 7845 O O . TRP D 1 199 ? 32.231 29.477 7.461 1.00 10.47 509 TRP D O 1
ATOM 7856 N N . GLY D 1 200 ? 33.028 28.563 5.573 1.00 9.08 510 GLY D N 1
ATOM 7857 C CA . GLY D 1 200 ? 31.974 29.115 4.718 1.00 8.71 510 GLY D CA 1
ATOM 7858 C C . GLY D 1 200 ? 30.669 28.381 4.862 1.00 8.45 510 GLY D C 1
ATOM 7859 O O . GLY D 1 200 ? 30.656 27.192 5.214 1.00 7.72 510 GLY D O 1
ATOM 7860 N N . SER D 1 201 ? 29.564 29.078 4.590 1.00 8.76 511 SER D N 1
ATOM 7861 C CA . SER D 1 201 ? 28.252 28.492 4.831 1.00 8.66 511 SER D CA 1
ATOM 7862 C C . SER D 1 201 ? 28.005 27.216 4.034 1.00 8.05 511 SER D C 1
ATOM 7863 O O . SER D 1 201 ? 27.484 26.238 4.563 1.00 7.73 511 SER D O 1
ATOM 7866 N N . HIS D 1 202 ? 28.359 27.207 2.752 1.00 7.57 512 HIS D N 1
ATOM 7867 C CA . HIS D 1 202 ? 28.130 25.984 1.954 1.00 8.27 512 HIS D CA 1
ATOM 7868 C C . HIS D 1 202 ? 28.868 24.775 2.573 1.00 8.38 512 HIS D C 1
ATOM 7869 O O . HIS D 1 202 ? 28.286 23.693 2.714 1.00 7.80 512 HIS D O 1
ATOM 7876 N N . SER D 1 203 ? 30.130 24.970 2.937 1.00 7.95 513 SER D N 1
ATOM 7877 C CA . SER D 1 203 ? 30.937 23.912 3.522 1.00 10.09 513 SER D CA 1
ATOM 7878 C C . SER D 1 203 ? 30.372 23.339 4.835 1.00 9.06 513 SER D C 1
ATOM 7879 O O . SER D 1 203 ? 30.552 22.162 5.107 1.00 9.44 513 SER D O 1
ATOM 7882 N N . ALA D 1 204 ? 29.641 24.131 5.602 1.00 9.60 514 ALA D N 1
ATOM 7883 C CA . ALA D 1 204 ? 29.064 23.642 6.870 1.00 10.01 514 ALA D CA 1
ATOM 7884 C C . ALA D 1 204 ? 28.197 22.394 6.632 1.00 11.85 514 ALA D C 1
ATOM 7885 O O . ALA D 1 204 ? 28.140 21.509 7.491 1.00 11.23 514 ALA D O 1
ATOM 7887 N N . GLY D 1 205 ? 27.525 22.333 5.480 1.00 12.26 515 GLY D N 1
ATOM 7888 C CA . GLY D 1 205 ? 26.593 21.240 5.217 1.00 14.44 515 GLY D CA 1
ATOM 7889 C C . GLY D 1 205 ? 27.162 20.030 4.483 1.00 15.73 515 GLY D C 1
ATOM 7890 O O . GLY D 1 205 ? 26.414 19.141 4.105 1.00 16.47 515 GLY D O 1
ATOM 7891 N N . GLN D 1 206 ? 28.474 19.978 4.270 1.00 15.24 516 GLN D N 1
ATOM 7892 C CA . GLN D 1 206 ? 29.034 18.951 3.366 1.00 15.03 516 GLN D CA 1
ATOM 7893 C C . GLN D 1 206 ? 29.679 17.820 4.157 1.00 14.44 516 GLN D C 1
ATOM 7894 O O . GLN D 1 206 ? 30.394 18.070 5.109 1.00 12.00 516 GLN D O 1
ATOM 7900 N N . PRO D 1 207 ? 29.452 16.558 3.749 1.00 15.81 517 PRO D N 1
ATOM 7901 C CA . PRO D 1 207 ? 30.163 15.496 4.491 1.00 15.18 517 PRO D CA 1
ATOM 7902 C C . PRO D 1 207 ? 31.654 15.595 4.210 1.00 13.88 517 PRO D C 1
ATOM 7903 O O . PRO D 1 207 ? 32.065 16.017 3.115 1.00 14.99 517 PRO D O 1
ATOM 7907 N N . GLY D 1 208 ? 32.467 15.269 5.206 1.00 11.92 518 GLY D N 1
ATOM 7908 C CA . GLY D 1 208 ? 33.909 15.357 5.044 1.00 9.27 518 GLY D CA 1
ATOM 7909 C C . GLY D 1 208 ? 34.424 16.784 5.147 1.00 8.54 518 GLY D C 1
ATOM 7910 O O . GLY D 1 208 ? 35.624 17.024 5.046 1.00 7.98 518 GLY D O 1
ATOM 7911 N N . THR D 1 209 ? 33.535 17.730 5.402 1.00 7.06 519 THR D N 1
ATOM 7912 C CA . THR D 1 209 ? 33.940 19.130 5.457 1.00 7.65 519 THR D CA 1
ATOM 7913 C C . THR D 1 209 ? 35.070 19.441 6.430 1.00 7.87 519 THR D C 1
ATOM 7914 O O . THR D 1 209 ? 35.173 18.846 7.514 1.00 8.97 519 THR D O 1
ATOM 7918 N N . ARG D 1 210 ? 35.903 20.418 6.076 1.00 7.23 520 ARG D N 1
ATOM 7919 C CA . ARG D 1 210 ? 36.846 20.955 7.062 1.00 6.55 520 ARG D CA 1
ATOM 7920 C C . ARG D 1 210 ? 36.148 21.857 8.079 1.00 7.17 520 ARG D C 1
ATOM 7921 O O . ARG D 1 210 ? 36.747 22.193 9.099 1.00 7.70 520 ARG D O 1
ATOM 7929 N N . ASN D 1 211 ? 34.919 22.289 7.773 1.00 6.48 521 ASN D N 1
ATOM 7930 C CA . ASN D 1 211 ? 34.182 23.187 8.644 1.00 6.83 521 ASN D CA 1
ATOM 7931 C C . ASN D 1 211 ? 33.522 22.311 9.717 1.00 7.17 521 ASN D C 1
ATOM 7932 O O . ASN D 1 211 ? 32.322 22.118 9.713 1.00 7.05 521 ASN D O 1
ATOM 7937 N N . LEU D 1 212 ? 34.328 21.768 10.621 1.00 6.92 522 LEU D N 1
ATOM 7938 C CA . LEU D 1 212 ? 33.787 20.814 11.615 1.00 8.40 522 LEU D CA 1
ATOM 7939 C C . LEU D 1 212 ? 32.788 21.488 12.563 1.00 8.10 522 LEU D C 1
ATOM 7940 O O . LEU D 1 212 ? 31.838 20.827 13.019 1.00 8.43 522 LEU D O 1
ATOM 7953 N N . GLY D 1 214 ? 30.664 23.744 11.811 1.00 7.20 524 GLY D N 1
ATOM 7954 C CA . GLY D 1 214 ? 29.416 24.105 11.163 1.00 7.85 524 GLY D CA 1
ATOM 7955 C C . GLY D 1 214 ? 29.182 25.596 11.189 1.00 8.33 524 GLY D C 1
ATOM 7956 O O . GLY D 1 214 ? 28.032 26.041 11.310 1.00 9.68 524 GLY D O 1
ATOM 7957 N N . ALA D 1 215 ? 30.254 26.383 11.071 1.00 9.39 525 ALA D N 1
ATOM 7958 C CA . ALA D 1 215 ? 30.125 27.843 10.977 1.00 10.30 525 ALA D CA 1
ATOM 7959 C C . ALA D 1 215 ? 29.345 28.178 9.702 1.00 11.06 525 ALA D C 1
ATOM 7960 O O . ALA D 1 215 ? 29.680 27.689 8.625 1.00 12.26 525 ALA D O 1
ATOM 7962 N N . ALA D 1 216 ? 28.321 29.005 9.823 1.00 10.70 526 ALA D N 1
ATOM 7963 C CA . ALA D 1 216 ? 27.520 29.393 8.659 1.00 11.76 526 ALA D CA 1
ATOM 7964 C C . ALA D 1 216 ? 26.949 30.762 8.957 1.00 11.96 526 ALA D C 1
ATOM 7965 O O . ALA D 1 216 ? 25.922 30.872 9.610 1.00 11.86 526 ALA D O 1
ATOM 7967 N N . SER D 1 217 ? 27.620 31.800 8.484 1.00 11.97 527 SER D N 1
ATOM 7968 C CA . SER D 1 217 ? 27.198 33.156 8.768 1.00 13.58 527 SER D CA 1
ATOM 7969 C C . SER D 1 217 ? 27.400 34.043 7.532 1.00 13.34 527 SER D C 1
ATOM 7970 O O . SER D 1 217 ? 28.468 33.994 6.910 1.00 13.68 527 SER D O 1
ATOM 7973 N N . PRO D 1 218 ? 26.402 34.885 7.185 1.00 12.96 528 PRO D N 1
ATOM 7974 C CA . PRO D 1 218 ? 26.657 35.855 6.111 1.00 12.63 528 PRO D CA 1
ATOM 7975 C C . PRO D 1 218 ? 27.841 36.766 6.394 1.00 11.52 528 PRO D C 1
ATOM 7976 O O . PRO D 1 218 ? 28.543 37.142 5.445 1.00 11.62 528 PRO D O 1
ATOM 7980 N N . ALA D 1 219 ? 28.061 37.127 7.663 1.00 10.43 529 ALA D N 1
ATOM 7981 C CA . ALA D 1 219 ? 29.214 37.956 8.014 1.00 10.12 529 ALA D CA 1
ATOM 7982 C C . ALA D 1 219 ? 30.540 37.260 7.662 1.00 9.69 529 ALA D C 1
ATOM 7983 O O . ALA D 1 219 ? 31.415 37.879 7.064 1.00 9.26 529 ALA D O 1
ATOM 7985 N N . ILE D 1 220 ? 30.664 35.974 8.005 1.00 8.90 530 ILE D N 1
ATOM 7986 C CA . ILE D 1 220 ? 31.875 35.197 7.671 1.00 8.45 530 ILE D CA 1
ATOM 7987 C C . ILE D 1 220 ? 32.073 35.173 6.156 1.00 8.38 530 ILE D C 1
ATOM 7988 O O . ILE D 1 220 ? 33.143 35.489 5.646 1.00 7.04 530 ILE D O 1
ATOM 7993 N N . ASP D 1 221 ? 31.029 34.771 5.462 1.00 8.60 531 ASP D N 1
ATOM 7994 C CA . ASP D 1 221 ? 31.059 34.663 4.005 1.00 10.77 531 ASP D CA 1
ATOM 7995 C C . ASP D 1 221 ? 31.454 35.999 3.356 1.00 11.04 531 ASP D C 1
ATOM 7996 O O . ASP D 1 221 ? 32.256 36.030 2.429 1.00 9.66 531 ASP D O 1
ATOM 8001 N N . ALA D 1 222 ? 30.902 37.104 3.873 1.00 10.13 532 ALA D N 1
ATOM 8002 C CA . ALA D 1 222 ? 31.212 38.417 3.316 1.00 9.69 532 ALA D CA 1
ATOM 8003 C C . ALA D 1 222 ? 32.642 38.876 3.617 1.00 10.56 532 ALA D C 1
ATOM 8004 O O . ALA D 1 222 ? 33.269 39.500 2.769 1.00 10.11 532 ALA D O 1
ATOM 8014 N N . ILE D 1 224 ? 35.291 36.986 3.979 1.00 10.91 534 ILE D N 1
ATOM 8015 C CA . ILE D 1 224 ? 36.098 36.243 3.015 1.00 10.24 534 ILE D CA 1
ATOM 8016 C C . ILE D 1 224 ? 36.029 36.899 1.645 1.00 10.92 534 ILE D C 1
ATOM 8017 O O . ILE D 1 224 ? 37.065 37.102 0.999 1.00 9.60 534 ILE D O 1
ATOM 8022 N N . ASP D 1 225 ? 34.815 37.247 1.197 1.00 10.72 535 ASP D N 1
ATOM 8023 C CA . ASP D 1 225 ? 34.674 37.985 -0.080 1.00 11.19 535 ASP D CA 1
ATOM 8024 C C . ASP D 1 225 ? 35.481 39.273 -0.083 1.00 10.91 535 ASP D C 1
ATOM 8025 O O . ASP D 1 225 ? 36.155 39.572 -1.062 1.00 10.88 535 ASP D O 1
ATOM 8030 N N . ARG D 1 226 ? 35.390 40.045 0.993 1.00 11.07 536 ARG D N 1
ATOM 8031 C CA . ARG D 1 226 ? 36.116 41.323 1.082 1.00 12.43 536 ARG D CA 1
ATOM 8032 C C . ARG D 1 226 ? 37.619 41.074 1.048 1.00 13.11 536 ARG D C 1
ATOM 8033 O O . ARG D 1 226 ? 38.372 41.834 0.428 1.00 13.54 536 ARG D O 1
ATOM 8049 N N . LEU D 1 228 ? 39.229 38.536 -0.346 1.00 15.14 538 LEU D N 1
ATOM 8050 C CA . LEU D 1 228 ? 39.637 38.105 -1.682 1.00 16.10 538 LEU D CA 1
ATOM 8051 C C . LEU D 1 228 ? 39.568 39.226 -2.718 1.00 16.15 538 LEU D C 1
ATOM 8052 O O . LEU D 1 228 ? 40.309 39.197 -3.699 1.00 16.07 538 LEU D O 1
ATOM 8057 N N . ALA D 1 229 ? 38.676 40.193 -2.501 1.00 16.16 539 ALA D N 1
ATOM 8058 C CA . ALA D 1 229 ? 38.536 41.340 -3.414 1.00 16.36 539 ALA D CA 1
ATOM 8059 C C . ALA D 1 229 ? 39.516 42.495 -3.111 1.00 16.05 539 ALA D C 1
ATOM 8060 O O . ALA D 1 229 ? 39.728 43.354 -3.952 1.00 16.49 539 ALA D O 1
ATOM 8062 N N . ALA D 1 230 ? 40.136 42.497 -1.934 1.00 15.55 540 ALA D N 1
ATOM 8063 C CA . ALA D 1 230 ? 40.936 43.642 -1.469 1.00 15.43 540 ALA D CA 1
ATOM 8064 C C . ALA D 1 230 ? 42.026 44.017 -2.459 1.00 16.01 540 ALA D C 1
ATOM 8065 O O . ALA D 1 230 ? 42.779 43.150 -2.907 1.00 16.24 540 ALA D O 1
ATOM 8067 N N . THR D 1 231 ? 42.116 45.298 -2.793 1.00 16.63 541 THR D N 1
ATOM 8068 C CA . THR D 1 231 ? 43.138 45.737 -3.745 1.00 17.87 541 THR D CA 1
ATOM 8069 C C . THR D 1 231 ? 44.234 46.596 -3.092 1.00 18.20 541 THR D C 1
ATOM 8070 O O . THR D 1 231 ? 45.140 47.085 -3.774 1.00 18.96 541 THR D O 1
ATOM 8074 N N . THR D 1 232 ? 44.148 46.790 -1.783 1.00 17.59 542 THR D N 1
ATOM 8075 C CA . THR D 1 232 ? 45.171 47.537 -1.034 1.00 17.50 542 THR D CA 1
ATOM 8076 C C . THR D 1 232 ? 45.549 46.735 0.218 1.00 17.39 542 THR D C 1
ATOM 8077 O O . THR D 1 232 ? 44.750 45.913 0.686 1.00 15.38 542 THR D O 1
ATOM 8081 N N . GLU D 1 233 ? 46.733 46.993 0.781 1.00 17.74 543 GLU D N 1
ATOM 8082 C CA . GLU D 1 233 ? 47.139 46.329 2.039 1.00 18.59 543 GLU D CA 1
ATOM 8083 C C . GLU D 1 233 ? 46.215 46.660 3.205 1.00 18.05 543 GLU D C 1
ATOM 8084 O O . GLU D 1 233 ? 45.837 45.779 3.981 1.00 17.70 543 GLU D O 1
ATOM 8090 N N . ASP D 1 234 ? 45.857 47.938 3.310 1.00 17.57 544 ASP D N 1
ATOM 8091 C CA . ASP D 1 234 ? 44.933 48.407 4.337 1.00 17.41 544 ASP D CA 1
ATOM 8092 C C . ASP D 1 234 ? 43.632 47.631 4.326 1.00 16.44 544 ASP D C 1
ATOM 8093 O O . ASP D 1 234 ? 43.126 47.234 5.391 1.00 14.50 544 ASP D O 1
ATOM 8098 N N . GLU D 1 235 ? 43.087 47.443 3.125 1.00 14.83 545 GLU D N 1
ATOM 8099 C CA . GLU D 1 235 ? 41.803 46.795 2.971 1.00 14.21 545 GLU D CA 1
ATOM 8100 C C . GLU D 1 235 ? 41.953 45.304 3.267 1.00 13.49 545 GLU D C 1
ATOM 8101 O O . GLU D 1 235 ? 41.137 44.713 3.975 1.00 12.39 545 GLU D O 1
ATOM 8107 N N . LEU D 1 236 ? 43.020 44.709 2.744 1.00 12.12 546 LEU D N 1
ATOM 8108 C CA . LEU D 1 236 ? 43.274 43.298 2.998 1.00 11.97 546 LEU D CA 1
ATOM 8109 C C . LEU D 1 236 ? 43.390 43.030 4.487 1.00 11.64 546 LEU D C 1
ATOM 8110 O O . LEU D 1 236 ? 42.770 42.095 4.999 1.00 11.63 546 LEU D O 1
ATOM 8115 N N . THR D 1 237 ? 44.152 43.867 5.185 1.00 12.37 547 THR D N 1
ATOM 8116 C CA . THR D 1 237 ? 44.349 43.711 6.630 1.00 12.61 547 THR D CA 1
ATOM 8117 C C . THR D 1 237 ? 43.028 43.861 7.375 1.00 12.29 547 THR D C 1
ATOM 8118 O O . THR D 1 237 ? 42.726 43.090 8.284 1.00 12.65 547 THR D O 1
ATOM 8122 N N . ALA D 1 238 ? 42.250 44.869 7.005 1.00 11.53 548 ALA D N 1
ATOM 8123 C CA . ALA D 1 238 ? 41.019 45.117 7.725 1.00 11.59 548 ALA D CA 1
ATOM 8124 C C . ALA D 1 238 ? 40.059 43.952 7.567 1.00 10.92 548 ALA D C 1
ATOM 8125 O O . ALA D 1 238 ? 39.449 43.519 8.553 1.00 10.17 548 ALA D O 1
ATOM 8127 N N . ALA D 1 239 ? 39.926 43.439 6.340 1.00 9.74 549 ALA D N 1
ATOM 8128 C CA . ALA D 1 239 ? 39.025 42.303 6.071 1.00 9.49 549 ALA D CA 1
ATOM 8129 C C . ALA D 1 239 ? 39.450 41.010 6.773 1.00 9.10 549 ALA D C 1
ATOM 8130 O O . ALA D 1 239 ? 38.601 40.269 7.285 1.00 8.25 549 ALA D O 1
ATOM 8132 N N . THR D 1 240 ? 40.753 40.739 6.788 1.00 8.44 550 THR D N 1
ATOM 8133 C CA . THR D 1 240 ? 41.269 39.512 7.421 1.00 8.58 550 THR D CA 1
ATOM 8134 C C . THR D 1 240 ? 41.069 39.604 8.940 1.00 8.05 550 THR D C 1
ATOM 8135 O O . THR D 1 240 ? 40.631 38.657 9.560 1.00 7.93 550 THR D O 1
ATOM 8139 N N . ARG D 1 241 ? 41.412 40.745 9.526 1.00 7.30 551 ARG D N 1
ATOM 8140 C CA . ARG D 1 241 ? 41.105 40.994 10.946 1.00 7.21 551 ARG D CA 1
ATOM 8141 C C . ARG D 1 241 ? 39.618 40.869 11.292 1.00 7.17 551 ARG D C 1
ATOM 8142 O O . ARG D 1 241 ? 39.264 40.265 12.303 1.00 6.86 551 ARG D O 1
ATOM 8150 N N . ALA D 1 242 ? 38.755 41.395 10.428 1.00 7.64 552 ALA D N 1
ATOM 8151 C CA . ALA D 1 242 ? 37.306 41.274 10.635 1.00 7.61 552 ALA D CA 1
ATOM 8152 C C . ALA D 1 242 ? 36.905 39.793 10.609 1.00 8.25 552 ALA D C 1
ATOM 8153 O O . ALA D 1 242 ? 36.136 39.359 11.443 1.00 7.75 552 ALA D O 1
ATOM 8155 N N . LEU D 1 243 ? 37.412 39.025 9.639 1.00 8.43 553 LEU D N 1
ATOM 8156 C CA . LEU D 1 243 ? 37.134 37.594 9.621 1.00 8.95 553 LEU D CA 1
ATOM 8157 C C . LEU D 1 243 ? 37.615 36.976 10.953 1.00 9.94 553 LEU D C 1
ATOM 8158 O O . LEU D 1 243 ? 36.894 36.202 11.602 1.00 9.51 553 LEU D O 1
ATOM 8163 N N . ASP D 1 244 ? 38.846 37.295 11.336 1.00 9.55 554 ASP D N 1
ATOM 8164 C CA . ASP D 1 244 ? 39.395 36.738 12.579 1.00 9.51 554 ASP D CA 1
ATOM 8165 C C . ASP D 1 244 ? 38.457 37.052 13.789 1.00 9.51 554 ASP D C 1
ATOM 8166 O O . ASP D 1 244 ? 38.189 36.193 14.650 1.00 8.62 554 ASP D O 1
ATOM 8171 N N . ARG D 1 245 ? 37.952 38.277 13.823 1.00 8.05 555 ARG D N 1
ATOM 8172 C CA . ARG D 1 245 ? 37.115 38.728 14.905 1.00 8.23 555 ARG D CA 1
ATOM 8173 C C . ARG D 1 245 ? 35.792 37.963 14.946 1.00 7.69 555 ARG D C 1
ATOM 8174 O O . ARG D 1 245 ? 35.364 37.517 16.010 1.00 7.69 555 ARG D O 1
ATOM 8182 N N . VAL D 1 246 ? 35.144 37.810 13.794 1.00 7.70 556 VAL D N 1
ATOM 8183 C CA . VAL D 1 246 ? 33.850 37.103 13.743 1.00 7.51 556 VAL D CA 1
ATOM 8184 C C . VAL D 1 246 ? 34.039 35.615 14.060 1.00 7.61 556 VAL D C 1
ATOM 8185 O O . VAL D 1 246 ? 33.247 35.043 14.823 1.00 7.61 556 VAL D O 1
ATOM 8189 N N . LEU D 1 247 ? 35.093 34.998 13.523 1.00 7.58 557 LEU D N 1
ATOM 8190 C CA . LEU D 1 247 ? 35.335 33.585 13.832 1.00 7.00 557 LEU D CA 1
ATOM 8191 C C . LEU D 1 247 ? 35.560 33.367 15.330 1.00 7.29 557 LEU D C 1
ATOM 8192 O O . LEU D 1 247 ? 35.051 32.406 15.934 1.00 6.78 557 LEU D O 1
ATOM 8197 N N . THR D 1 248 ? 36.378 34.227 15.913 1.00 6.35 558 THR D N 1
ATOM 8198 C CA . THR D 1 248 ? 36.699 34.102 17.330 1.00 6.59 558 THR D CA 1
ATOM 8199 C C . THR D 1 248 ? 35.454 34.289 18.223 1.00 7.29 558 THR D C 1
ATOM 8200 O O . THR D 1 248 ? 35.192 33.466 19.123 1.00 6.84 558 THR D O 1
ATOM 8204 N N . ALA D 1 249 ? 34.658 35.314 17.937 1.00 8.05 559 ALA D N 1
ATOM 8205 C CA . ALA D 1 249 ? 33.424 35.544 18.709 1.00 7.47 559 ALA D CA 1
ATOM 8206 C C . ALA D 1 249 ? 32.349 34.468 18.465 1.00 7.67 559 ALA D C 1
ATOM 8207 O O . ALA D 1 249 ? 31.447 34.326 19.259 1.00 6.19 559 ALA D O 1
ATOM 8209 N N . GLY D 1 250 ? 32.467 33.735 17.363 1.00 7.47 560 GLY D N 1
ATOM 8210 C CA . GLY D 1 250 ? 31.622 32.581 17.089 1.00 8.46 560 GLY D CA 1
ATOM 8211 C C . GLY D 1 250 ? 31.725 31.503 18.150 1.00 8.50 560 GLY D C 1
ATOM 8212 O O . GLY D 1 250 ? 30.830 30.696 18.249 1.00 9.37 560 GLY D O 1
ATOM 8213 N N . ARG D 1 251 ? 32.805 31.482 18.944 1.00 6.43 561 ARG D N 1
ATOM 8214 C CA . ARG D 1 251 ? 32.936 30.524 20.057 1.00 7.88 561 ARG D CA 1
ATOM 8215 C C . ARG D 1 251 ? 32.774 29.096 19.553 1.00 7.98 561 ARG D C 1
ATOM 8216 O O . ARG D 1 251 ? 32.066 28.267 20.179 1.00 8.46 561 ARG D O 1
ATOM 8224 N N . TYR D 1 252 ? 33.490 28.801 18.471 1.00 7.00 562 TYR D N 1
ATOM 8225 C CA . TYR D 1 252 ? 33.423 27.491 17.813 1.00 7.68 562 TYR D CA 1
ATOM 8226 C C . TYR D 1 252 ? 34.405 26.468 18.334 1.00 8.23 562 TYR D C 1
ATOM 8227 O O . TYR D 1 252 ? 34.212 25.282 18.112 1.00 8.67 562 TYR D O 1
ATOM 8236 N N . VAL D 1 253 ? 35.487 26.944 18.943 1.00 8.08 563 VAL D N 1
ATOM 8237 C CA . VAL D 1 253 ? 36.600 26.122 19.374 1.00 7.90 563 VAL D CA 1
ATOM 8238 C C . VAL D 1 253 ? 37.015 26.601 20.758 1.00 9.30 563 VAL D C 1
ATOM 8239 O O . VAL D 1 253 ? 37.026 27.826 21.042 1.00 10.02 563 VAL D O 1
ATOM 8243 N N . ILE D 1 254 ? 37.300 25.640 21.626 1.00 8.23 564 ILE D N 1
ATOM 8244 C CA . ILE D 1 254 ? 37.931 25.936 22.915 1.00 9.30 564 ILE D CA 1
ATOM 8245 C C . ILE D 1 254 ? 39.417 25.845 22.637 1.00 9.77 564 ILE D C 1
ATOM 8246 O O . ILE D 1 254 ? 39.925 24.748 22.417 1.00 9.97 564 ILE D O 1
ATOM 8251 N N . PRO D 1 255 ? 40.117 26.995 22.584 1.00 9.39 565 PRO D N 1
ATOM 8252 C CA . PRO D 1 255 ? 41.530 26.932 22.149 1.00 9.61 565 PRO D CA 1
ATOM 8253 C C . PRO D 1 255 ? 42.504 26.488 23.208 1.00 9.88 565 PRO D C 1
ATOM 8254 O O . PRO D 1 255 ? 42.297 26.718 24.410 1.00 9.68 565 PRO D O 1
ATOM 8258 N N . ILE D 1 256 ? 43.599 25.872 22.762 1.00 10.39 566 ILE D N 1
ATOM 8259 C CA . ILE D 1 256 ? 44.697 25.550 23.678 1.00 11.45 566 ILE D CA 1
ATOM 8260 C C . ILE D 1 256 ? 45.957 26.193 23.128 1.00 13.41 566 ILE D C 1
ATOM 8261 O O . ILE D 1 256 ? 45.881 27.265 22.517 1.00 13.36 566 ILE D O 1
ATOM 8266 N N . TRP D 1 257 ? 47.105 25.561 23.328 1.00 15.43 567 TRP D N 1
ATOM 8267 C CA . TRP D 1 257 ? 48.362 26.019 22.764 1.00 18.01 567 TRP D CA 1
ATOM 8268 C C . TRP D 1 257 ? 48.512 25.443 21.351 1.00 20.08 567 TRP D C 1
ATOM 8269 O O . TRP D 1 257 ? 47.740 24.565 20.954 1.00 20.67 567 TRP D O 1
ATOM 8280 N N . ARG D 1 258 ? 49.501 25.932 20.603 1.00 22.86 568 ARG D N 1
ATOM 8281 C CA . ARG D 1 258 ? 49.707 25.526 19.203 1.00 25.94 568 ARG D CA 1
ATOM 8282 C C . ARG D 1 258 ? 50.118 24.065 19.027 1.00 26.57 568 ARG D C 1
ATOM 8283 O O . ARG D 1 258 ? 49.447 23.328 18.281 1.00 27.38 568 ARG D O 1
#

Radius of gyration: 35.46 Å; Cα contacts (8 Å, |Δi|>4): 1834; chains: 4; bounding box: 71×95×94 Å

Secondary structure (DSSP, 8-state):
-----EEEE-TTSTTTTSHHHHHHHHHH--HHHHHHHHHTT-----STTTTSTTSPPSSS--HHHHHHHGGGGGGSPTTTTT--------SSSS-HHHHHHHHHHHHHTT-EEETTEEEPTTSSBPP-EEEEETT----HHHHHHHHHHHTTT---EEEEE-HHHHHHHHHTT--SEEEE-----SS--TTHHHHH-HHHHTSTT-S------HHHH--------SHHHHHHHHHHHHHHHHHTT-EEE---/-B--EEEE-TTSTTTTSHHHHHHHHHH--HHHHHHHHHTT-----STTTTSTTSPPSSS--HHHHHHHGGGTTTSPTTHHHH-------SSSS-HHHHHHHHHHHHHTT-EEETTEEEPTTSSBPP-EEEEETT----HHHHHHHHHHHHTT---EEEEE-HHHHHHHHHTT--SEEEE---B-SS--THHHHHH-GGGTT-TT-S------HHHH--------SHHHHHHHHHHHHHHHHHTT-EEE---/--B--EEEE-TTSTTTT-HHHHHHHHHH--HHHHHHHHHTT-----STTTTSTTSPPSSS--HHHHHHHGGGGGGSPTTHHHH-------SSSS-HHHHHHHHHHHHHTT-EEETTEEEPTTSPBPEEEEEEETT----HHHHHHHHHHHHTT-EEEEEEE-HHHHHHHHHTT--SEEEE---B-SS--THHHHHH-HHHHT-TT-S------HHHH--------SHHHHHHHHHHHHHHHHHTT-EEE---/-----EEEE-TTSTTTT-HHHHHHHHHH--HHHHHHHHH-------STTTTSTTSPPSSS--HHHHHHHGGGGGGSPTTTTT--------SSSS-HHHHHHHHHHHHHTT-EEETTEEE-TTSSBPP-EEEEETT----HHHHHHHHHHHHTT---EEEEE-HHHHHHHHHTT--SEEEE-----SS--TTHHHHH-HHHHTSTT-S------HHHH--------SHHHHHHHHHHHHHHHHHTT-EEE---

InterPro domains:
  IPR000914 Solute-binding protein family 5 domain [PF00496] (104-498)
  IPR030678 Peptide/nickel binding protein, MppA-type [PIRSF002741] (40-593)
  IPR039424 Solute-binding protein family 5 [PTHR30290] (30-579)